Protein AF-D1AY83-F1 (afdb_monomer_lite)

Organism: Streptobacillus moniliformis (strain ATCC 14647 / DSM 12112 / NCTC 10651 / 9901) (NCBI:txid519441)

Radius of gyration: 48.29 Å; chains: 1; bounding box: 116×74×149 Å

pLDDT: mean 71.75, std 15.55, range [27.27, 94.88]

Foldseek 3Di:
DKDKDADPDLQKGWIKIWAQDAPACDQAFPSVPVPGDNDDGTWIWIWMKGWPCSVDQWTKIWIWGDDDQKIWIFIWIWGDDPQWIKIKTWIDIDDDDFDFCVVVLLLQLLLFDFDADWFFFAAAAEDPVLPPDDWKDFLCCVVPDFADQFQNYHNLPLLLVVRHRPTLFTQLWDQLLLLLLVLVLVLLCVDPLNVLVNQVLVLLLDPDQRAPVSCLVSLVVVVSNVVSVVPQPSVQVSVLVSVQVVCVLLQQDPPCRDRQANVLVVDDPVCLLVDRPSDPPRGPVPDDVVVVFCLPDDAKGWDWDDPPDPDDDDDDDDDDDDADDDSVVDGMITTHGDGDGPVNSCVHQQVVLCCVQLVVVLVVVVSPDRSVVSVVCVVVVDCNSVVVSVNSVSVSCCSQCVVPRRSCSNSSSDMRTDGGSRVSSSVVSVVSCVVCVPDDRTGFTKDWDTKIWMKTWGDDPFWIWIKIKIAFGKIWTDDPFKTKIKTKIKIWIWIWGHPAFWTKTKIKIWMKIWMWIATPPFRWIWTKIKIWIWMWIWTWTQCCPDPFKTKTWTKTKTKIWMKIATPATDTNNDADKDKYFDADPVRFGAFPVRDGDSNNSGGFVVQLVVVQVVCVVVVPPDDRSSNDGSNNRTDIDIDHRHIGTSWIKMWIKTKIWMWGHPDPFKTKIKIWIWIFIDIPNHTSDIDTDIDIDIGGHDDDPPPPPVDDDDDDWDKDKKKKKWWFWKDWPDTDIKIWMWIWIDTPQKIKIWIDMPPFIKIKIKGWPPDPDDQKGWIWMWMDDGFWTKIWIFIWRDDPPFKIKTKGKMWTPDGPDFCLPRPFLVQVLVLCVVPDVVLSVVVNVLSVPDDDPDDKDKDIWIKMWIWGHDPQKIKIKIKTKTKIKDKDKDKDKDKDKDWDKDWWKKAFQDDDPPDLQTKIKIKMKTKIKIKIKIKIKIKMKIKMKIKIWIWIWGDDLFWKTKIKIKMKMKIKIKIWIKIKIKIKIKIAIWIWIQIDSDLDDDVVSRVVGPVRTQDADPVARLVSQLVVSVVSNGPDSFMFTSDADPPDPDTDGDDSVVCVVVGQVVIDMDIDMDMDTQWITMKMKIKIKIKMKIWGWDAPDPFKIKIWIKIKIKIKMKMKIAWTHHRPDTDGIGIDIKIKMKIKTKIKMWGRPDPFKIKIWMWIFIFIDMPSHTDDTIIMIIIIMMGMD

Structure (mmCIF, N/CA/C/O backbone):
data_AF-D1AY83-F1
#
_entry.id   AF-D1AY83-F1
#
loop_
_atom_site.group_PDB
_atom_site.id
_atom_site.type_symbol
_atom_site.label_atom_id
_atom_site.label_alt_id
_atom_site.label_comp_id
_atom_site.label_asym_id
_atom_site.label_entity_id
_atom_site.label_seq_id
_atom_site.pdbx_PDB_ins_code
_atom_site.Cartn_x
_atom_site.Cartn_y
_atom_site.Cartn_z
_atom_site.occupancy
_atom_site.B_iso_or_equiv
_atom_site.auth_seq_id
_atom_site.auth_comp_id
_atom_site.auth_asym_id
_atom_site.auth_atom_id
_atom_site.pdbx_PDB_model_num
ATOM 1 N N . MET A 1 1 ? -18.205 -21.058 2.426 1.00 45.12 1 MET A N 1
ATOM 2 C CA . MET A 1 1 ? -19.490 -21.456 1.783 1.00 45.12 1 MET A CA 1
ATOM 3 C C . MET A 1 1 ? -20.559 -21.718 2.837 1.00 45.12 1 MET A C 1
ATOM 5 O O . MET A 1 1 ? -20.310 -22.494 3.759 1.00 45.12 1 MET A O 1
ATOM 9 N N . LYS A 1 2 ? -21.736 -21.099 2.680 1.00 56.75 2 LYS A N 1
ATOM 10 C CA . LYS A 1 2 ? -22.888 -21.175 3.591 1.00 56.75 2 LYS A CA 1
ATOM 11 C C . LYS A 1 2 ? -24.118 -21.713 2.851 1.00 56.75 2 LYS A C 1
ATOM 13 O O . LYS A 1 2 ? -24.414 -21.246 1.758 1.00 56.75 2 LYS A O 1
ATOM 18 N N . ILE A 1 3 ? -24.854 -22.630 3.471 1.00 50.00 3 ILE A N 1
ATOM 19 C CA . ILE A 1 3 ? -26.166 -23.122 3.029 1.00 50.00 3 ILE A CA 1
ATOM 20 C C . ILE A 1 3 ? -27.190 -22.679 4.079 1.00 50.00 3 ILE A C 1
ATOM 22 O O . ILE A 1 3 ? -26.921 -22.793 5.272 1.00 50.00 3 ILE A O 1
ATOM 26 N N . SER A 1 4 ? -28.340 -22.142 3.662 1.00 47.19 4 SER A N 1
ATOM 27 C CA . SER A 1 4 ? -29.401 -21.707 4.585 1.00 47.19 4 SER A CA 1
ATOM 28 C C . SER A 1 4 ? -30.718 -22.390 4.235 1.00 47.19 4 SER A C 1
ATOM 30 O O . SER A 1 4 ? -31.156 -22.311 3.092 1.00 47.19 4 SER A O 1
ATOM 32 N N . LEU A 1 5 ? -31.351 -23.016 5.223 1.00 48.69 5 LEU A N 1
ATOM 33 C CA . LEU A 1 5 ? -32.735 -23.471 5.167 1.00 48.69 5 LEU A CA 1
ATOM 34 C C . LEU A 1 5 ? -33.575 -22.478 5.973 1.00 48.69 5 LEU A C 1
ATOM 36 O O . LEU A 1 5 ? -33.238 -22.182 7.119 1.00 48.69 5 LEU A O 1
ATOM 40 N N . ILE A 1 6 ? -34.614 -21.919 5.359 1.00 57.38 6 ILE A N 1
ATOM 41 C CA . ILE A 1 6 ? -35.439 -20.843 5.923 1.00 57.38 6 ILE A CA 1
ATOM 42 C C . ILE A 1 6 ? -36.902 -21.270 5.823 1.00 57.38 6 ILE A C 1
ATOM 44 O O . ILE A 1 6 ? -37.318 -21.798 4.793 1.00 57.38 6 ILE A O 1
ATOM 48 N N . SER A 1 7 ? -37.666 -21.041 6.886 1.00 48.41 7 SER A N 1
ATOM 49 C CA . SER A 1 7 ? -39.116 -21.205 6.908 1.00 48.41 7 SER A CA 1
ATOM 50 C C . SER A 1 7 ? -39.750 -19.918 7.415 1.00 48.41 7 SER A C 1
ATOM 52 O O . SER A 1 7 ? -39.548 -19.547 8.569 1.00 48.41 7 SER A O 1
ATOM 54 N N . ASP A 1 8 ? -40.550 -19.278 6.566 1.00 56.41 8 ASP A N 1
ATOM 55 C CA . ASP A 1 8 ? -41.395 -18.132 6.926 1.00 56.41 8 ASP A CA 1
ATOM 56 C C . ASP A 1 8 ? -42.828 -18.581 7.298 1.00 56.41 8 ASP A C 1
ATOM 58 O O . ASP A 1 8 ? -43.762 -17.780 7.352 1.00 56.41 8 ASP A O 1
ATOM 62 N N . ASN A 1 9 ? -43.032 -19.882 7.548 1.00 64.44 9 ASN A N 1
ATOM 63 C CA . ASN A 1 9 ? -44.326 -20.429 7.946 1.00 64.44 9 ASN A CA 1
ATOM 64 C C . ASN A 1 9 ? -44.739 -19.890 9.327 1.00 64.44 9 ASN A C 1
ATOM 66 O O . ASN A 1 9 ? -43.964 -19.943 10.281 1.00 64.44 9 ASN A O 1
ATOM 70 N N . LYS A 1 10 ? -45.987 -19.424 9.460 1.00 64.12 10 LYS A N 1
ATOM 71 C CA . LYS A 1 10 ? -46.492 -18.838 10.711 1.00 64.12 10 LYS A CA 1
ATOM 72 C C . LYS A 1 10 ? -46.434 -19.779 11.926 1.00 64.12 10 LYS A C 1
ATOM 74 O O . LYS A 1 10 ? -46.308 -19.289 13.042 1.00 64.12 10 LYS A O 1
ATOM 79 N N . TYR A 1 11 ? -46.483 -21.099 11.722 1.00 58.16 11 TYR A N 1
ATOM 80 C CA . TYR A 1 11 ? -46.396 -22.098 12.794 1.00 58.16 11 TYR A CA 1
ATOM 81 C C . TYR A 1 11 ? -44.959 -22.518 13.137 1.00 58.16 11 TYR A C 1
ATOM 83 O O . TYR A 1 11 ? -44.679 -22.892 14.275 1.00 58.16 11 TYR A O 1
ATOM 91 N N . ILE A 1 12 ? -44.045 -22.472 12.162 1.00 63.16 12 ILE A N 1
ATOM 92 C CA . ILE A 1 12 ? -42.625 -22.818 12.321 1.00 63.16 12 ILE A CA 1
ATOM 93 C C . ILE A 1 12 ? -41.811 -21.766 11.569 1.00 63.16 12 ILE A C 1
ATOM 95 O O . ILE A 1 12 ? -41.582 -21.889 10.363 1.00 63.16 12 ILE A O 1
ATOM 99 N N . ASN A 1 13 ? -41.389 -20.728 12.286 1.00 60.72 13 ASN A N 1
ATOM 100 C CA . ASN A 1 13 ? -40.663 -19.595 11.721 1.00 60.72 13 ASN A CA 1
ATOM 101 C C . ASN A 1 13 ? -39.194 -19.653 12.149 1.00 60.72 13 ASN A C 1
ATOM 103 O O . ASN A 1 13 ? -38.897 -19.751 13.341 1.00 60.72 13 ASN A O 1
ATOM 107 N N . GLY A 1 14 ? -38.267 -19.592 11.195 1.00 63.56 14 GLY A N 1
ATOM 108 C CA . GLY A 1 14 ? -36.849 -19.501 11.513 1.00 63.56 14 GLY A CA 1
ATOM 109 C C . GLY A 1 14 ? -35.910 -19.925 10.397 1.00 63.56 14 GLY A C 1
ATOM 110 O O . GLY A 1 14 ? -36.281 -20.064 9.233 1.00 63.56 14 GLY A O 1
ATOM 111 N N . ARG A 1 15 ? -34.646 -20.125 10.774 1.00 72.06 15 ARG A N 1
ATOM 112 C CA . ARG A 1 15 ? -33.569 -20.510 9.862 1.00 72.06 15 ARG A CA 1
ATOM 113 C C . ARG A 1 15 ? -32.534 -21.419 10.506 1.00 72.06 15 ARG A C 1
ATOM 115 O O . ARG A 1 15 ? -32.127 -21.215 11.649 1.00 72.06 15 ARG A O 1
ATOM 122 N N . VAL A 1 16 ? -32.037 -22.350 9.702 1.00 62.84 16 VAL A N 1
ATOM 123 C CA . VAL A 1 16 ? -30.868 -23.188 9.976 1.00 62.84 16 VAL A CA 1
ATOM 124 C C . VAL A 1 16 ? -29.797 -22.833 8.948 1.00 62.84 16 VAL A C 1
ATOM 126 O O . VAL A 1 16 ? -30.066 -22.795 7.750 1.00 62.84 16 VAL A O 1
ATOM 129 N N . ASN A 1 17 ? -28.582 -22.540 9.401 1.00 65.75 17 ASN A N 1
ATOM 130 C CA . ASN A 1 17 ? -27.445 -22.186 8.560 1.00 65.75 17 ASN A CA 1
ATOM 131 C C . ASN A 1 17 ? -26.347 -23.233 8.758 1.00 65.75 17 ASN A C 1
ATOM 133 O O . ASN A 1 17 ? -25.877 -23.426 9.876 1.00 65.75 17 ASN A O 1
ATOM 137 N N . TYR A 1 18 ? -25.915 -23.873 7.677 1.00 58.66 18 TYR A N 1
ATOM 138 C CA . TYR A 1 18 ? -24.811 -24.827 7.672 1.00 58.66 18 TYR A CA 1
ATOM 139 C C . TYR A 1 18 ? -23.602 -24.237 6.940 1.00 58.66 18 TYR A C 1
ATOM 141 O O . TYR A 1 18 ? -23.723 -23.718 5.827 1.00 58.66 18 TYR A O 1
ATOM 149 N N . TYR A 1 19 ? -22.429 -24.316 7.563 1.00 62.06 19 TYR A N 1
ATOM 150 C CA . TYR A 1 19 ? -21.192 -23.710 7.075 1.00 62.06 19 TYR A CA 1
ATOM 151 C C . TYR A 1 19 ? -20.177 -24.799 6.716 1.00 62.06 19 TYR A C 1
ATOM 153 O O . TYR A 1 19 ? -19.616 -25.462 7.587 1.00 62.06 19 TYR A O 1
ATOM 161 N N . VAL A 1 20 ? -19.939 -24.991 5.415 1.00 53.84 20 VAL A N 1
ATOM 162 C CA . VAL A 1 20 ? -19.135 -26.112 4.883 1.00 53.84 20 VAL A CA 1
ATOM 163 C C . VAL A 1 20 ? -17.629 -25.859 5.015 1.00 53.84 20 VAL A C 1
ATOM 165 O O . VAL A 1 20 ? -16.863 -26.784 5.275 1.00 53.84 20 VAL A O 1
ATOM 168 N N . LYS A 1 21 ? -17.219 -24.597 4.860 1.00 55.00 21 LYS A N 1
ATOM 169 C CA . LYS A 1 21 ? -15.851 -24.091 5.039 1.00 55.00 21 LYS A CA 1
ATOM 170 C C . LYS A 1 21 ? -15.951 -22.604 5.385 1.00 55.00 21 LYS A C 1
ATOM 172 O O . LYS A 1 21 ? -16.639 -21.881 4.652 1.00 55.00 21 LYS A O 1
ATOM 177 N N . GLY A 1 22 ? -15.321 -22.190 6.481 1.00 47.59 22 GLY A N 1
ATOM 178 C CA . GLY A 1 22 ? -15.079 -20.789 6.846 1.00 47.59 22 GLY A CA 1
ATOM 179 C C . GLY A 1 22 ? -13.594 -20.456 6.691 1.00 47.59 22 GLY A C 1
ATOM 180 O O . GLY A 1 22 ? -12.768 -21.372 6.663 1.00 47.59 22 GLY A O 1
ATOM 181 N N . GLU A 1 23 ? -13.258 -19.173 6.572 1.00 45.84 23 GLU A N 1
ATOM 182 C CA . GLU A 1 23 ? -11.867 -18.708 6.574 1.00 45.84 23 GLU A CA 1
ATOM 183 C C . GLU A 1 23 ? -11.527 -17.979 7.879 1.00 45.84 23 GLU A C 1
ATOM 185 O O . GLU A 1 23 ? -12.336 -17.237 8.433 1.00 45.84 23 GLU A O 1
ATOM 190 N N . SER A 1 24 ? -10.304 -18.237 8.350 1.00 43.19 24 SER A N 1
ATOM 191 C CA . SER A 1 24 ? -9.776 -17.953 9.689 1.00 43.19 24 SER A CA 1
ATOM 192 C C . SER A 1 24 ? -10.529 -18.591 10.869 1.00 43.19 24 SER A C 1
ATOM 194 O O . SER A 1 24 ? -11.754 -18.560 10.980 1.00 43.19 24 SER A O 1
ATOM 196 N N . SER A 1 25 ? -9.765 -19.142 11.816 1.00 49.50 25 SER A N 1
ATOM 197 C CA . SER A 1 25 ? -10.285 -19.601 13.109 1.00 49.50 25 SER A CA 1
ATOM 198 C C . SER A 1 25 ? -10.607 -18.450 14.066 1.00 49.50 25 SER A C 1
ATOM 200 O O . SER A 1 25 ? -11.383 -18.643 14.996 1.00 49.50 25 SER A O 1
ATOM 202 N N . GLU A 1 26 ? -10.028 -17.266 13.845 1.00 53.28 26 GLU A N 1
ATOM 203 C CA . GLU A 1 26 ? -10.190 -16.073 14.681 1.00 53.28 26 GLU A CA 1
ATOM 204 C C . GLU A 1 26 ? -10.216 -14.805 13.812 1.00 53.28 26 GLU A C 1
ATOM 206 O O . GLU A 1 26 ? -9.474 -14.693 12.836 1.00 53.28 26 GLU A O 1
ATOM 211 N N . LYS A 1 27 ? -11.052 -13.829 14.176 1.00 57.56 27 LYS A N 1
ATOM 212 C CA . LYS A 1 27 ? -11.080 -12.494 13.559 1.00 57.56 27 LYS A CA 1
ATOM 213 C C . LYS A 1 27 ? -10.771 -11.451 14.620 1.00 57.56 27 LYS A C 1
ATOM 215 O O . LYS A 1 27 ? -11.487 -11.353 15.616 1.00 57.56 27 LYS A O 1
ATOM 220 N N . ILE A 1 28 ? -9.703 -10.689 14.406 1.00 58.38 28 ILE A N 1
ATOM 221 C CA . ILE A 1 28 ? -9.176 -9.732 15.378 1.00 58.38 28 ILE A CA 1
ATOM 222 C C . ILE A 1 28 ? -9.365 -8.314 14.840 1.00 58.38 28 ILE A C 1
ATOM 224 O O . ILE A 1 28 ? -9.289 -8.068 13.640 1.00 58.38 28 ILE A O 1
ATOM 228 N N . ASP A 1 29 ? -9.673 -7.392 15.747 1.00 66.00 29 ASP A N 1
ATOM 229 C CA . ASP A 1 29 ? -9.790 -5.954 15.507 1.00 66.00 29 ASP A CA 1
ATOM 230 C C . ASP A 1 29 ? -10.542 -5.588 14.219 1.00 66.00 29 ASP A C 1
ATOM 232 O O . ASP A 1 29 ? -11.761 -5.761 14.175 1.00 66.00 29 ASP A O 1
ATOM 236 N N . ILE A 1 30 ? -9.868 -5.106 13.175 1.00 61.66 30 ILE A N 1
ATOM 237 C CA . ILE A 1 30 ? -10.551 -4.600 11.976 1.00 61.66 30 ILE A CA 1
ATOM 238 C C . ILE A 1 30 ? -11.197 -5.714 11.135 1.00 61.66 30 ILE A C 1
ATOM 240 O O . ILE A 1 30 ? -12.144 -5.464 10.388 1.00 61.66 30 ILE A O 1
ATOM 244 N N . ASP A 1 31 ? -10.757 -6.964 11.312 1.00 57.66 31 ASP A N 1
ATOM 245 C CA . ASP A 1 31 ? -11.360 -8.129 10.666 1.00 57.66 31 ASP A CA 1
ATOM 246 C C . ASP A 1 31 ? -12.723 -8.500 11.261 1.00 57.66 31 ASP A C 1
ATOM 248 O O . ASP A 1 31 ? -13.507 -9.172 10.592 1.00 57.66 31 ASP A O 1
ATOM 252 N N . LYS A 1 32 ? -13.060 -8.013 12.468 1.00 63.00 32 LYS A N 1
ATOM 253 C CA . LYS A 1 32 ? -14.370 -8.228 13.115 1.00 63.00 32 LYS A CA 1
ATOM 254 C C . LYS A 1 32 ? -15.544 -7.601 12.340 1.00 63.00 32 LYS A C 1
ATOM 256 O O . LYS A 1 32 ? -16.692 -7.939 12.617 1.00 63.00 32 LYS A O 1
ATOM 261 N N . ILE A 1 33 ? -15.282 -6.697 11.387 1.00 58.44 33 ILE A N 1
ATOM 262 C CA . ILE A 1 33 ? -16.316 -6.089 10.523 1.00 58.44 33 ILE A CA 1
ATOM 263 C C . ILE A 1 33 ? -16.771 -7.028 9.414 1.00 58.44 33 ILE A C 1
ATOM 265 O O . ILE A 1 33 ? -17.926 -6.966 8.987 1.00 58.44 33 ILE A O 1
ATOM 269 N N . ASP A 1 34 ? -15.877 -7.895 8.946 1.00 57.69 34 ASP A N 1
ATOM 270 C CA . ASP A 1 34 ? -16.218 -8.862 7.921 1.00 57.69 34 ASP A CA 1
ATOM 271 C C . ASP A 1 34 ? -17.215 -9.881 8.483 1.00 57.69 34 ASP A C 1
ATOM 273 O O . ASP A 1 34 ? -16.898 -10.669 9.377 1.00 57.69 34 ASP A O 1
ATOM 277 N N . THR A 1 35 ? -18.429 -9.826 7.929 1.00 52.66 35 THR A N 1
ATOM 278 C CA . THR A 1 35 ? -19.627 -10.526 8.402 1.00 52.66 35 THR A CA 1
ATOM 279 C C . THR A 1 35 ? -19.570 -12.042 8.221 1.00 52.66 35 THR A C 1
ATOM 281 O O . THR A 1 35 ? -20.408 -12.752 8.787 1.00 52.66 35 THR A O 1
ATOM 284 N N . GLU A 1 36 ? -18.582 -12.568 7.490 1.00 53.06 36 GLU A N 1
ATOM 285 C CA . GLU A 1 36 ? -18.297 -14.000 7.498 1.00 53.06 36 GLU A CA 1
ATOM 286 C C . GLU A 1 36 ? -17.838 -14.439 8.898 1.00 53.06 36 GLU A C 1
ATOM 288 O O . GLU A 1 36 ? -16.865 -13.927 9.445 1.00 53.06 36 GLU A O 1
ATOM 293 N N . LYS A 1 37 ? -18.538 -15.382 9.532 1.00 53.56 37 LYS A N 1
ATOM 294 C CA . LYS A 1 37 ? -18.183 -15.798 10.897 1.00 53.56 37 LYS A CA 1
ATOM 295 C C . LYS A 1 37 ? -16.865 -16.599 10.909 1.00 53.56 37 LYS A C 1
ATOM 297 O O . LYS A 1 37 ? -16.724 -17.487 10.065 1.00 53.56 37 LYS A O 1
ATOM 302 N N . PRO A 1 38 ? -15.966 -16.384 11.892 1.00 54.41 38 PRO A N 1
ATOM 303 C CA . PRO A 1 38 ? -14.859 -17.302 12.142 1.00 54.41 38 PRO A CA 1
ATOM 304 C C . PRO A 1 38 ? -15.457 -18.612 12.663 1.00 54.41 38 PRO A C 1
ATOM 306 O O . PRO A 1 38 ? -16.019 -18.660 13.756 1.00 54.41 38 PRO A O 1
ATOM 309 N N . LEU A 1 39 ? -15.424 -19.657 11.839 1.00 53.94 39 LEU A N 1
ATOM 310 C CA . LEU A 1 39 ? -16.055 -20.943 12.126 1.00 53.94 39 LEU A CA 1
ATOM 311 C C . LEU A 1 39 ? -15.103 -22.072 11.756 1.00 53.94 39 LEU A C 1
ATOM 313 O O . LEU A 1 39 ? -14.532 -22.093 10.663 1.00 53.94 39 LEU A O 1
ATOM 317 N N . LYS A 1 40 ? -14.990 -23.060 12.648 1.00 54.41 40 LYS A N 1
ATOM 318 C CA . LYS A 1 40 ? -14.342 -24.337 12.330 1.00 54.41 40 LYS A CA 1
ATOM 319 C C . LYS A 1 40 ? -15.090 -25.012 11.169 1.00 54.41 40 LYS A C 1
ATOM 321 O O . LYS A 1 40 ? -16.272 -24.761 10.937 1.00 54.41 40 LYS A O 1
ATOM 326 N N . ASN A 1 41 ? -14.408 -25.878 10.419 1.00 52.62 41 ASN A N 1
ATOM 327 C CA . ASN A 1 41 ? -15.045 -26.607 9.318 1.00 52.62 41 ASN A CA 1
ATOM 328 C C . ASN A 1 41 ? -16.259 -27.408 9.833 1.00 52.62 41 ASN A C 1
ATOM 330 O O . ASN A 1 41 ? -16.098 -28.222 10.740 1.00 52.62 41 ASN A O 1
ATOM 334 N N . LYS A 1 42 ? -17.432 -27.223 9.201 1.00 55.03 42 LYS A N 1
ATOM 335 C CA . LYS A 1 42 ? -18.725 -27.869 9.520 1.00 55.03 42 LYS A CA 1
ATOM 336 C C . LYS A 1 42 ? -19.374 -27.408 10.841 1.00 55.03 42 LYS A C 1
ATOM 338 O O . LYS A 1 42 ? -19.503 -28.191 11.778 1.00 55.03 42 LYS A O 1
ATOM 343 N N . VAL A 1 43 ? -19.867 -26.166 10.883 1.00 65.19 43 VAL A N 1
ATOM 344 C CA . VAL A 1 43 ? -20.735 -25.657 11.975 1.00 65.19 43 VAL A CA 1
ATOM 345 C C . VAL A 1 43 ? -22.186 -25.511 11.500 1.00 65.19 43 VAL A C 1
ATOM 347 O O . VAL A 1 43 ? -22.436 -25.187 10.336 1.00 65.19 43 VAL A O 1
ATOM 350 N N . ILE A 1 44 ? -23.140 -25.749 12.406 1.00 62.12 44 ILE A N 1
ATOM 351 C CA . ILE A 1 44 ? -24.573 -25.490 12.222 1.00 62.12 44 ILE A CA 1
ATOM 352 C C . ILE A 1 44 ? -25.000 -24.417 13.233 1.00 62.12 44 ILE A C 1
ATOM 354 O O . ILE A 1 44 ? -24.878 -24.632 14.437 1.00 62.12 44 ILE A O 1
ATOM 358 N N . ASP A 1 45 ? -25.544 -23.305 12.740 1.00 73.50 45 ASP A N 1
ATOM 359 C CA . ASP A 1 45 ? -26.283 -22.325 13.544 1.00 73.50 45 ASP A CA 1
ATOM 360 C C . ASP A 1 45 ? -27.783 -22.513 13.296 1.00 73.50 45 ASP A C 1
ATOM 362 O O . ASP A 1 45 ? -28.206 -22.611 12.141 1.00 73.50 45 ASP A O 1
ATOM 366 N N . TYR A 1 46 ? -28.617 -22.466 14.330 1.00 68.38 46 TYR A N 1
ATOM 367 C CA . TYR A 1 46 ? -30.073 -22.492 14.172 1.00 68.38 46 TYR A CA 1
ATOM 368 C C . TYR A 1 46 ? -30.765 -21.477 15.077 1.00 68.38 46 TYR A C 1
ATOM 370 O O . TYR A 1 46 ? -30.342 -21.198 16.194 1.00 68.38 46 TYR A O 1
ATOM 378 N N . ASN A 1 47 ? -31.833 -20.887 14.558 1.00 78.56 47 ASN A N 1
ATOM 379 C CA . ASN A 1 47 ? -32.714 -19.986 15.285 1.00 78.56 47 ASN A CA 1
ATOM 380 C C . ASN A 1 47 ? -34.110 -20.174 14.699 1.00 78.56 47 ASN A C 1
ATOM 382 O O . ASN A 1 47 ? -34.363 -19.723 13.578 1.00 78.56 47 ASN A O 1
ATOM 386 N N . PHE A 1 48 ? -34.970 -20.888 15.420 1.00 74.69 48 PHE A N 1
ATOM 387 C CA . PHE A 1 48 ? -36.355 -21.096 15.024 1.00 74.69 48 PHE A CA 1
ATOM 388 C C . PHE A 1 48 ? -37.293 -21.141 16.227 1.00 74.69 48 PHE A C 1
ATOM 390 O O . PHE A 1 48 ? -36.904 -21.497 17.339 1.00 74.69 48 PHE A O 1
ATOM 397 N N . SER A 1 49 ? -38.538 -20.759 15.973 1.00 72.19 49 SER A N 1
ATOM 398 C CA . SER A 1 49 ? -39.634 -20.741 16.930 1.00 72.19 49 SER A CA 1
ATOM 399 C C . SER A 1 49 ? -40.768 -21.610 16.402 1.00 72.19 49 SER A C 1
ATOM 401 O O . SER A 1 49 ? -41.138 -21.517 15.227 1.00 72.19 49 SER A O 1
ATOM 403 N N . VAL A 1 50 ? -41.319 -22.453 17.271 1.00 73.94 50 VAL A N 1
ATOM 404 C CA . VAL A 1 50 ? -42.543 -23.212 17.004 1.00 73.94 50 VAL A CA 1
ATOM 405 C C . VAL A 1 50 ? -43.684 -22.519 17.738 1.00 73.94 50 VAL A C 1
ATOM 407 O O . VAL A 1 50 ? -43.690 -22.469 18.969 1.00 73.94 50 VAL A O 1
ATOM 410 N N . ASN A 1 51 ? -44.643 -21.974 16.990 1.00 73.94 51 ASN A N 1
ATOM 411 C CA . ASN A 1 51 ? -45.814 -21.287 17.524 1.00 73.94 51 ASN A CA 1
ATOM 412 C C . ASN A 1 51 ? -47.100 -22.002 17.067 1.00 73.94 51 ASN A C 1
ATOM 414 O O . ASN A 1 51 ? -47.504 -21.843 15.918 1.00 73.94 51 ASN A O 1
ATOM 418 N N . PRO A 1 52 ? -47.770 -22.785 17.931 1.00 62.50 52 PRO A N 1
ATOM 419 C CA . PRO A 1 52 ? -48.985 -23.507 17.556 1.00 62.50 52 PRO A CA 1
ATOM 420 C C . PRO A 1 52 ? -50.212 -22.603 17.339 1.00 62.50 52 PRO A C 1
ATOM 422 O O . PRO A 1 52 ? -51.158 -23.037 16.687 1.00 62.50 52 PRO A O 1
ATOM 425 N N . ILE A 1 53 ? -50.224 -21.364 17.857 1.00 72.06 53 ILE A N 1
ATOM 426 C CA . ILE A 1 53 ? -51.383 -20.451 17.778 1.00 72.06 53 ILE A CA 1
ATOM 427 C C . ILE A 1 53 ? -50.936 -19.044 17.321 1.00 72.06 53 ILE A C 1
ATOM 429 O O . ILE A 1 53 ? -51.098 -18.066 18.055 1.00 72.06 53 ILE A O 1
ATOM 433 N N . PRO A 1 54 ? -50.363 -18.904 16.110 1.00 67.75 54 PRO A N 1
ATOM 434 C CA . PRO A 1 54 ? -49.721 -17.663 15.672 1.00 67.75 54 PRO A CA 1
ATOM 435 C C . PRO A 1 54 ? -50.706 -16.533 15.351 1.00 67.75 54 PRO A C 1
ATOM 437 O O . PRO A 1 54 ? -50.308 -15.374 15.300 1.00 67.75 54 PRO A O 1
ATOM 440 N N . ASP A 1 55 ? -51.987 -16.856 15.155 1.00 74.94 55 ASP A N 1
ATOM 441 C CA . ASP A 1 55 ? -53.043 -15.884 14.851 1.00 74.94 55 ASP A CA 1
ATOM 442 C C . ASP A 1 55 ? -53.636 -15.223 16.120 1.00 74.94 55 ASP A C 1
ATOM 444 O O . ASP A 1 55 ? -54.469 -14.321 16.025 1.00 74.94 55 ASP A O 1
ATOM 448 N N . SER A 1 56 ? -53.224 -15.658 17.320 1.00 78.00 56 SER A N 1
ATOM 449 C CA . SER A 1 56 ? -53.669 -15.076 18.594 1.00 78.00 56 SER A CA 1
ATOM 450 C C . SER A 1 56 ? -52.805 -13.885 19.013 1.00 78.00 56 SER A C 1
ATOM 452 O O . SER A 1 56 ? -51.577 -13.941 18.958 1.00 78.00 56 SER A O 1
ATOM 454 N N . LYS A 1 57 ? -53.443 -12.836 19.557 1.00 83.19 57 LYS A N 1
ATOM 455 C CA . LYS A 1 57 ? -52.743 -11.669 20.133 1.00 83.19 57 LYS A CA 1
ATOM 456 C C . LYS A 1 57 ? -51.796 -12.035 21.275 1.00 83.19 57 LYS A C 1
ATOM 458 O O . LYS A 1 57 ? -50.834 -11.312 21.505 1.00 83.19 57 LYS A O 1
ATOM 463 N N . VAL A 1 58 ? -52.079 -13.122 21.994 1.00 82.19 58 VAL A N 1
ATOM 464 C CA . VAL A 1 58 ? -51.180 -13.741 22.976 1.00 82.19 58 VAL A CA 1
ATOM 465 C C . VAL A 1 58 ? -50.985 -15.194 22.568 1.00 82.19 58 VAL A C 1
ATOM 467 O O . VAL A 1 58 ? -51.955 -15.949 22.490 1.00 82.19 58 VAL A O 1
ATOM 470 N N . SER A 1 59 ? -49.745 -15.591 22.316 1.00 76.81 59 SER A N 1
ATOM 471 C CA . SER A 1 59 ? -49.378 -16.960 21.959 1.00 76.81 59 SER A CA 1
ATOM 472 C C . SER A 1 59 ? -48.209 -17.445 22.812 1.00 76.81 59 SER A C 1
ATOM 474 O O . SER A 1 59 ? -47.371 -16.665 23.264 1.00 76.81 59 SER A O 1
ATOM 476 N N . ILE A 1 60 ? -48.170 -18.751 23.065 1.00 76.12 60 ILE A N 1
ATOM 477 C CA . ILE A 1 60 ? -47.033 -19.412 23.705 1.00 76.12 60 ILE A CA 1
ATOM 478 C C . ILE A 1 60 ? -46.293 -20.148 22.600 1.00 76.12 60 ILE A C 1
ATOM 480 O O . ILE A 1 60 ? -46.888 -20.938 21.873 1.00 76.12 60 ILE A O 1
ATOM 484 N N . SER A 1 61 ? -45.002 -19.878 22.485 1.00 78.06 61 SER A N 1
ATOM 485 C CA . SER A 1 61 ? -44.112 -20.500 21.509 1.00 78.06 61 SER A CA 1
ATOM 486 C C . SER A 1 61 ? -42.951 -21.186 22.216 1.00 78.06 61 SER A C 1
ATOM 488 O O . SER A 1 61 ? -42.641 -20.869 23.367 1.00 78.06 61 SER A O 1
ATOM 490 N N . PHE A 1 62 ? -42.302 -22.119 21.531 1.00 75.69 62 PHE A N 1
ATOM 491 C CA . PHE A 1 62 ? -41.060 -22.721 21.993 1.00 75.69 62 PHE A CA 1
ATOM 492 C C . PHE A 1 62 ? -39.926 -22.275 21.075 1.00 75.69 62 PHE A C 1
ATOM 494 O O . PHE A 1 62 ? -39.953 -22.545 19.872 1.00 75.69 62 PHE A O 1
ATOM 501 N N . ASP A 1 63 ? -38.954 -21.569 21.646 1.00 78.88 63 ASP A N 1
ATOM 502 C CA . ASP A 1 63 ? -37.825 -21.009 20.912 1.00 78.88 63 ASP A CA 1
ATOM 503 C C . ASP A 1 63 ? -36.578 -21.882 21.079 1.00 78.88 63 ASP A C 1
ATOM 505 O O . ASP A 1 63 ? -36.260 -22.336 22.181 1.00 78.88 63 ASP A O 1
ATOM 509 N N . LEU A 1 64 ? -35.848 -22.071 19.978 1.00 71.62 64 LEU A N 1
ATOM 510 C CA . LEU A 1 64 ? -34.641 -22.886 19.884 1.00 71.62 64 LEU A CA 1
ATOM 511 C C . LEU A 1 64 ? -33.526 -22.072 19.214 1.00 71.62 64 LEU A C 1
ATOM 513 O O . LEU A 1 64 ? -33.607 -21.740 18.028 1.00 71.62 64 LEU A O 1
ATOM 517 N N . TYR A 1 65 ? -32.472 -21.768 19.974 1.00 76.94 65 TYR A N 1
ATOM 518 C CA . TYR A 1 65 ? -31.304 -21.009 19.527 1.00 76.94 65 TYR A CA 1
ATOM 519 C C . TYR A 1 65 ? -30.029 -21.844 19.707 1.00 76.94 65 TYR A C 1
ATOM 521 O O . TYR A 1 65 ? -29.734 -22.314 20.802 1.00 76.94 65 TYR A O 1
ATOM 529 N N . GLY A 1 66 ? -29.234 -21.989 18.650 1.00 68.06 66 GLY A N 1
ATOM 530 C CA . GLY A 1 66 ? -27.961 -22.704 18.681 1.00 68.06 66 GLY A CA 1
ATOM 531 C C . GLY A 1 66 ? -26.882 -22.000 17.868 1.00 68.06 66 GLY A C 1
ATOM 532 O O . GLY A 1 66 ? -27.127 -21.583 16.733 1.00 68.06 66 GLY A O 1
ATOM 533 N N . GLN A 1 67 ? -25.688 -21.875 18.448 1.00 66.19 67 GLN A N 1
ATOM 534 C CA . GLN A 1 67 ? -24.496 -21.330 17.795 1.00 66.19 67 GLN A CA 1
ATOM 535 C C . GLN A 1 67 ? -23.237 -21.979 18.387 1.00 66.19 67 GLN A C 1
ATOM 537 O O . GLN A 1 67 ? -23.037 -21.931 19.597 1.00 66.19 67 GLN A O 1
ATOM 542 N N . ASP A 1 68 ? -22.401 -22.564 17.522 1.00 57.94 68 ASP A N 1
ATOM 543 C CA . ASP A 1 68 ? -21.128 -23.243 17.841 1.00 57.94 68 ASP A CA 1
ATOM 544 C C . ASP A 1 68 ? -21.117 -23.992 19.194 1.00 57.94 68 ASP A C 1
ATOM 546 O O . ASP A 1 68 ? -20.567 -23.536 20.197 1.00 57.94 68 ASP A O 1
ATOM 550 N N . LYS A 1 69 ? -21.791 -25.151 19.216 1.00 55.62 69 LYS A N 1
ATOM 551 C CA . LYS A 1 69 ? -22.008 -26.048 20.373 1.00 55.62 69 LYS A CA 1
ATOM 552 C C . LYS A 1 69 ? -22.831 -25.495 21.545 1.00 55.62 69 LYS A C 1
ATOM 554 O O . LYS A 1 69 ? -23.272 -26.300 22.360 1.00 55.62 69 LYS A O 1
ATOM 559 N N . ASN A 1 70 ? -23.091 -24.191 21.629 1.00 60.66 70 ASN A N 1
ATOM 560 C CA . ASN A 1 70 ? -24.005 -23.633 22.627 1.00 60.66 70 ASN A CA 1
ATOM 561 C C . ASN A 1 70 ? -25.462 -23.754 22.163 1.00 60.66 70 ASN A C 1
ATOM 563 O O . ASN A 1 70 ? -25.763 -23.535 20.988 1.00 60.66 70 ASN A O 1
ATOM 567 N N . PHE A 1 71 ? -26.355 -24.087 23.098 1.00 69.06 71 PHE A N 1
ATOM 568 C CA . PHE A 1 71 ? -27.776 -24.331 22.851 1.00 69.06 71 PHE A CA 1
ATOM 569 C C . PHE A 1 71 ? -28.625 -23.721 23.974 1.00 69.06 71 PHE A C 1
ATOM 571 O O . PHE A 1 71 ? -28.581 -24.191 25.112 1.00 69.06 71 PHE A O 1
ATOM 578 N N . ASP A 1 72 ? -29.391 -22.682 23.633 1.00 75.12 72 ASP A N 1
ATOM 579 C CA . ASP A 1 72 ? -30.444 -22.100 24.467 1.00 75.12 72 ASP A CA 1
ATOM 580 C C . ASP A 1 72 ? -31.809 -22.568 23.938 1.00 75.12 72 ASP A C 1
ATOM 582 O O . ASP A 1 72 ? -32.102 -22.443 22.744 1.00 75.12 72 ASP A O 1
ATOM 586 N N . TYR A 1 73 ? -32.682 -23.038 24.822 1.00 77.56 73 TYR A N 1
ATOM 587 C CA . TYR A 1 73 ? -34.055 -23.406 24.478 1.00 77.56 73 TYR A CA 1
ATOM 588 C C . TYR A 1 73 ? -35.032 -22.990 25.571 1.00 77.56 73 TYR A C 1
ATOM 590 O O . TYR A 1 73 ? -34.671 -22.919 26.747 1.00 77.56 73 TYR A O 1
ATOM 598 N N . GLY A 1 74 ? -36.292 -22.754 25.211 1.00 76.69 74 GLY A N 1
ATOM 599 C CA . GLY A 1 74 ? -37.335 -22.611 26.219 1.00 76.69 74 GLY A CA 1
ATOM 600 C C . GLY A 1 74 ? -38.631 -21.955 25.753 1.00 76.69 74 GLY A C 1
ATOM 601 O O . GLY A 1 74 ? -38.753 -21.515 24.604 1.00 76.69 74 GLY A O 1
ATOM 602 N N . PRO A 1 75 ? -39.625 -21.897 26.655 1.00 77.75 75 PRO A N 1
ATOM 603 C CA . PRO A 1 75 ? -40.901 -21.265 26.382 1.00 77.75 75 PRO A CA 1
ATOM 604 C C . PRO A 1 75 ? -40.740 -19.747 26.265 1.00 77.75 75 PRO A C 1
ATOM 606 O O . PRO A 1 75 ? -40.072 -19.100 27.077 1.00 77.75 75 PRO A O 1
ATOM 609 N N . THR A 1 76 ? -41.409 -19.185 25.264 1.00 81.94 76 THR A N 1
ATOM 610 C CA . THR A 1 76 ? -41.519 -17.747 25.033 1.00 81.94 76 THR A CA 1
ATOM 611 C C . THR A 1 76 ? -42.986 -17.360 24.944 1.00 81.94 76 THR A C 1
ATOM 613 O O . THR A 1 76 ? -43.702 -17.803 24.040 1.00 81.94 76 THR A O 1
ATOM 616 N N . ILE A 1 77 ? -43.427 -16.514 25.876 1.00 80.81 77 ILE A N 1
ATOM 617 C CA . ILE A 1 77 ? -44.733 -15.856 25.812 1.00 80.81 77 ILE A CA 1
ATOM 618 C C . ILE A 1 77 ? -44.597 -14.688 24.840 1.00 80.81 77 ILE A C 1
ATOM 620 O O . ILE A 1 77 ? -43.759 -13.813 25.052 1.00 80.81 77 ILE A O 1
ATOM 624 N N . ARG A 1 78 ? -45.415 -14.682 23.787 1.00 84.31 78 ARG A N 1
ATOM 625 C CA . ARG A 1 78 ? -45.437 -13.653 22.746 1.00 84.31 78 ARG A CA 1
ATOM 626 C C . ARG A 1 78 ? -46.762 -12.910 22.780 1.00 84.31 78 ARG A C 1
ATOM 628 O O . ARG A 1 78 ? -47.822 -13.523 22.666 1.00 84.31 78 ARG A O 1
ATOM 635 N N . TYR A 1 79 ? -46.708 -11.591 22.880 1.00 83.44 79 TYR A N 1
ATOM 636 C CA . TYR A 1 79 ? -47.828 -10.701 22.604 1.00 83.44 79 TYR A CA 1
ATOM 637 C C . TYR A 1 79 ? -47.548 -9.925 21.319 1.00 83.44 79 TYR A C 1
ATOM 639 O O . TYR A 1 79 ? -46.497 -9.299 21.191 1.00 83.44 79 TYR A O 1
ATOM 647 N N . ALA A 1 80 ? -48.495 -9.946 20.384 1.00 80.69 80 ALA A N 1
ATOM 648 C CA . ALA A 1 80 ? -48.421 -9.215 19.126 1.00 80.69 80 ALA A CA 1
ATOM 649 C C . ALA A 1 80 ? -49.783 -8.591 18.800 1.00 80.69 80 ALA A C 1
ATOM 651 O O . ALA A 1 80 ? -50.809 -9.270 18.776 1.00 80.69 80 ALA A O 1
ATOM 652 N N . ASN A 1 81 ? -49.812 -7.283 18.544 1.00 80.88 81 ASN A N 1
ATOM 653 C CA . ASN A 1 81 ? -51.034 -6.585 18.147 1.00 80.88 81 ASN A CA 1
ATOM 654 C C . ASN A 1 81 ? -50.685 -5.432 17.197 1.00 80.88 81 ASN A C 1
ATOM 656 O O . ASN A 1 81 ? -50.084 -4.430 17.596 1.00 80.88 81 ASN A O 1
ATOM 660 N N . GLY A 1 82 ? -51.029 -5.594 15.917 1.00 81.56 82 GLY A N 1
ATOM 661 C CA . GLY A 1 82 ? -50.557 -4.712 14.851 1.00 81.56 82 GLY A CA 1
ATOM 662 C C . GLY A 1 82 ? -49.028 -4.728 14.750 1.00 81.56 82 GLY A C 1
ATOM 663 O O . GLY A 1 82 ? -48.426 -5.777 14.561 1.00 81.56 82 GLY A O 1
ATOM 664 N N . ASN A 1 83 ? -48.410 -3.556 14.902 1.00 83.69 83 ASN A N 1
ATOM 665 C CA . ASN A 1 83 ? -46.957 -3.360 14.802 1.00 83.69 83 ASN A CA 1
ATOM 666 C C . ASN A 1 83 ? -46.219 -3.458 16.156 1.00 83.69 83 ASN A C 1
ATOM 668 O O . ASN A 1 83 ? -45.007 -3.257 16.197 1.00 83.69 83 ASN A O 1
ATOM 672 N N . ILE A 1 84 ? -46.922 -3.693 17.271 1.00 85.88 84 ILE A N 1
ATOM 673 C CA . ILE A 1 84 ? -46.326 -3.787 18.615 1.00 85.88 84 ILE A CA 1
ATOM 674 C C . ILE A 1 84 ? -46.105 -5.257 18.970 1.00 85.88 84 ILE A C 1
ATOM 676 O O . ILE A 1 84 ? -47.019 -6.068 18.800 1.00 85.88 84 ILE A O 1
ATOM 680 N N . TYR A 1 85 ? -44.924 -5.573 19.506 1.00 86.62 85 TYR A N 1
ATOM 681 C CA . TYR A 1 85 ? -44.566 -6.902 19.994 1.00 86.62 85 TYR A CA 1
ATOM 682 C C . TYR A 1 85 ? -43.950 -6.864 21.402 1.00 86.62 85 TYR A C 1
ATOM 684 O O . TYR A 1 85 ? -43.297 -5.897 21.803 1.00 86.62 85 TYR A O 1
ATOM 692 N N . SER A 1 86 ? -44.156 -7.947 22.145 1.00 85.25 86 SER A N 1
ATOM 693 C CA . SER A 1 86 ? -43.530 -8.231 23.435 1.00 85.25 86 SER A CA 1
ATOM 694 C C . SER A 1 86 ? -43.262 -9.731 23.524 1.00 85.25 86 SER A C 1
ATOM 696 O O . SER A 1 86 ? -44.198 -10.520 23.428 1.00 85.25 86 SER A O 1
ATOM 698 N N . ASP A 1 87 ? -42.002 -10.118 23.705 1.00 85.75 87 ASP A N 1
ATOM 699 C CA . ASP A 1 87 ? -41.584 -11.501 23.916 1.00 85.75 87 ASP A CA 1
ATOM 700 C C . ASP A 1 87 ? -40.908 -11.626 25.287 1.00 85.75 87 ASP A C 1
ATOM 702 O O . ASP A 1 87 ? -39.953 -10.900 25.579 1.00 85.75 87 ASP A O 1
ATOM 706 N N . VAL A 1 88 ? -41.345 -12.581 26.107 1.00 85.06 88 VAL A N 1
ATOM 707 C CA . VAL A 1 88 ? -40.665 -12.955 27.356 1.00 85.06 88 VAL A CA 1
ATOM 708 C C . VAL A 1 88 ? -40.278 -14.426 27.279 1.00 85.06 88 VAL A C 1
ATOM 710 O O . VAL A 1 88 ? -41.145 -15.301 27.292 1.00 85.06 88 VAL A O 1
ATOM 713 N N . SER A 1 89 ? -38.973 -14.688 27.197 1.00 84.12 89 SER A N 1
ATOM 714 C CA . SER A 1 89 ? -38.382 -16.027 27.107 1.00 84.12 89 SER A CA 1
ATOM 715 C C . SER A 1 89 ? -37.673 -16.400 28.406 1.00 84.12 89 SER A C 1
ATOM 717 O O . SER A 1 89 ? -36.807 -15.658 28.883 1.00 84.12 89 SER A O 1
ATOM 719 N N . VAL A 1 90 ? -37.962 -17.593 28.925 1.00 82.69 90 VAL A N 1
ATOM 720 C CA . VAL A 1 90 ? -37.109 -18.255 29.923 1.00 82.69 90 VAL A CA 1
ATOM 721 C C . VAL A 1 90 ? -36.218 -19.230 29.169 1.00 82.69 90 VAL A C 1
ATOM 723 O O . VAL A 1 90 ? -36.715 -20.195 28.595 1.00 82.69 90 VAL A O 1
ATOM 726 N N . LEU A 1 91 ? -34.916 -18.953 29.124 1.00 83.44 91 LEU A N 1
ATOM 727 C CA . LEU A 1 91 ? -33.955 -19.726 28.344 1.00 83.44 91 LEU A CA 1
ATOM 728 C C . LEU A 1 91 ? -33.146 -20.642 29.260 1.00 83.44 91 LEU A C 1
ATOM 730 O O . LEU A 1 91 ? -32.394 -20.186 30.127 1.00 83.44 91 LEU A O 1
ATOM 734 N N . PHE A 1 92 ? -33.300 -21.941 29.034 1.00 78.62 92 PHE A N 1
ATOM 735 C CA . PHE A 1 92 ? -32.480 -22.990 29.614 1.00 78.62 92 PHE A CA 1
ATOM 736 C C . PHE A 1 92 ? -31.302 -23.261 28.678 1.00 78.62 92 PHE A C 1
ATOM 738 O O . PHE A 1 92 ? -31.478 -23.383 27.466 1.00 78.62 92 PHE A O 1
ATOM 745 N N . ASN A 1 93 ? -30.101 -23.351 29.242 1.00 70.06 93 ASN A N 1
ATOM 746 C CA . ASN A 1 93 ? -28.862 -23.566 28.501 1.00 70.06 93 ASN A CA 1
ATOM 747 C C . ASN A 1 93 ? -28.239 -24.895 28.947 1.00 70.06 93 ASN A C 1
ATOM 749 O O . ASN A 1 93 ? -28.223 -25.190 30.144 1.00 70.06 93 ASN A O 1
ATOM 753 N N . ASN A 1 94 ? -27.749 -25.704 28.005 1.00 57.22 94 ASN A N 1
ATOM 754 C CA . ASN A 1 94 ? -27.088 -26.976 28.304 1.00 57.22 94 ASN A CA 1
ATOM 755 C C . ASN A 1 94 ? -25.626 -26.926 27.833 1.00 57.22 94 ASN A C 1
ATOM 757 O O . ASN A 1 94 ? -25.361 -26.665 26.660 1.00 57.22 94 ASN A O 1
ATOM 761 N N . SER A 1 95 ? -24.671 -27.128 28.745 1.00 58.03 95 SER A N 1
ATOM 762 C CA . SER A 1 95 ? -23.279 -26.729 28.508 1.00 58.03 95 SER A CA 1
ATOM 763 C C . SER A 1 95 ? -22.414 -27.788 27.817 1.00 58.03 95 SER A C 1
ATOM 765 O O . SER A 1 95 ? -22.537 -28.987 28.077 1.00 58.03 95 SER A O 1
ATOM 767 N N . LYS A 1 96 ? -21.454 -27.314 27.007 1.00 55.41 96 LYS A N 1
ATOM 768 C CA . LYS A 1 96 ? -19.997 -27.485 27.231 1.00 55.41 96 LYS A CA 1
ATOM 769 C C . LYS A 1 96 ? -19.190 -26.910 26.054 1.00 55.41 96 LYS A C 1
ATOM 771 O O . LYS A 1 96 ? -18.841 -27.621 25.112 1.00 55.41 96 LYS A O 1
ATOM 776 N N . SER A 1 97 ? -18.831 -25.633 26.156 1.00 54.00 97 SER A N 1
ATOM 777 C CA . SER A 1 97 ? -17.685 -25.047 25.450 1.00 54.00 97 SER A CA 1
ATOM 778 C C . SER A 1 97 ? -16.602 -24.663 26.458 1.00 54.00 97 SER A C 1
ATOM 780 O O . SER A 1 97 ? -16.883 -24.522 27.653 1.00 54.00 97 SER A O 1
ATOM 782 N N . SER A 1 98 ? -15.373 -24.500 25.978 1.00 64.38 98 SER A N 1
ATOM 783 C CA . SER A 1 98 ? -14.281 -23.943 26.767 1.00 64.38 98 SER A CA 1
ATOM 784 C C . SER A 1 98 ? -14.456 -22.441 26.998 1.00 64.38 98 SER A C 1
ATOM 786 O O . SER A 1 98 ? -15.074 -21.750 26.184 1.00 64.38 98 SER A O 1
ATOM 788 N N . TYR A 1 99 ? -13.928 -21.941 28.116 1.00 70.75 99 TYR A N 1
ATOM 789 C CA . TYR A 1 99 ? -13.864 -20.513 28.431 1.00 70.75 99 TYR A CA 1
ATOM 790 C C . TYR A 1 99 ? -12.408 -20.068 28.598 1.00 70.75 99 TYR A C 1
ATOM 792 O O . TYR A 1 99 ? -11.688 -20.608 29.440 1.00 70.75 99 TYR A O 1
ATOM 800 N N . ASP A 1 100 ? -12.003 -19.073 27.807 1.00 73.88 100 ASP A N 1
ATOM 801 C CA . ASP A 1 100 ? -10.663 -18.484 27.824 1.00 73.88 100 ASP A CA 1
ATOM 802 C C . ASP A 1 100 ? -10.593 -17.289 28.792 1.00 73.88 100 ASP A C 1
ATOM 804 O O . ASP A 1 100 ? -11.307 -16.293 28.637 1.00 73.88 100 ASP A O 1
ATOM 808 N N . ILE A 1 101 ? -9.710 -17.393 29.786 1.00 78.00 101 ILE A N 1
ATOM 809 C CA . ILE A 1 101 ? -9.540 -16.421 30.877 1.00 78.00 101 ILE A CA 1
ATOM 810 C C . ILE A 1 101 ? -8.421 -15.407 30.587 1.00 78.00 101 ILE A C 1
ATOM 812 O O . ILE A 1 101 ? -8.342 -14.382 31.267 1.00 78.00 101 ILE A O 1
ATOM 816 N N . ASN A 1 102 ? -7.607 -15.596 29.539 1.00 78.81 102 ASN A N 1
ATOM 817 C CA . ASN A 1 102 ? -6.582 -14.614 29.155 1.00 78.81 102 ASN A CA 1
ATOM 818 C C . ASN A 1 102 ? -7.193 -13.228 28.893 1.00 78.81 102 ASN A C 1
ATOM 820 O O . ASN A 1 102 ? -6.640 -12.215 29.321 1.00 78.81 102 ASN A O 1
ATOM 824 N N . ASN A 1 103 ? -8.388 -13.194 28.293 1.00 76.94 103 ASN A N 1
ATOM 825 C CA . ASN A 1 103 ? -9.158 -11.968 28.061 1.00 76.94 103 ASN A CA 1
ATOM 826 C C . ASN A 1 103 ? -9.505 -11.205 29.350 1.00 76.94 103 ASN A C 1
ATOM 828 O O . ASN A 1 103 ? -9.760 -10.008 29.291 1.00 76.94 103 ASN A O 1
ATOM 832 N N . GLU A 1 104 ? -9.551 -11.865 30.508 1.00 85.69 104 GLU A N 1
ATOM 833 C CA . GLU A 1 104 ? -9.818 -11.217 31.795 1.00 85.69 104 GLU A CA 1
ATOM 834 C C . GLU A 1 104 ? -8.528 -10.691 32.443 1.00 85.69 104 GLU A C 1
ATOM 836 O O . GLU A 1 104 ? -8.515 -9.573 32.961 1.00 85.69 104 GLU A O 1
ATOM 841 N N . LEU A 1 105 ? -7.416 -11.432 32.338 1.00 85.62 105 LEU A N 1
ATOM 842 C CA . LEU A 1 105 ? -6.095 -10.953 32.772 1.00 85.62 105 LEU A CA 1
ATOM 843 C C . LEU A 1 105 ? -5.655 -9.705 31.988 1.00 85.62 105 LEU A C 1
ATOM 845 O O . LEU A 1 105 ? -5.131 -8.759 32.581 1.00 85.62 105 LEU A O 1
ATOM 849 N N . ASP A 1 106 ? -5.938 -9.664 30.682 1.00 82.44 106 ASP A N 1
ATOM 850 C CA . ASP A 1 106 ? -5.633 -8.516 29.821 1.00 82.44 106 ASP A CA 1
ATOM 851 C C . ASP A 1 106 ? -6.386 -7.241 30.240 1.00 82.44 106 ASP A C 1
ATOM 853 O O . ASP A 1 106 ? -5.858 -6.145 30.090 1.00 82.44 106 ASP A O 1
ATOM 857 N N . LYS A 1 107 ? -7.573 -7.354 30.854 1.00 88.62 107 LYS A N 1
ATOM 858 C CA . LYS A 1 107 ? -8.302 -6.199 31.417 1.00 88.62 107 LYS A CA 1
ATOM 859 C C . LYS A 1 107 ? -7.704 -5.743 32.746 1.00 88.62 107 LYS A C 1
ATOM 861 O O . LYS A 1 107 ? -7.598 -4.540 32.985 1.00 88.62 107 LYS A O 1
ATOM 866 N N . ILE A 1 108 ? -7.320 -6.689 33.609 1.00 89.94 108 ILE A N 1
ATOM 867 C CA . ILE A 1 108 ? -6.804 -6.409 34.960 1.00 89.94 108 ILE A CA 1
ATOM 868 C C . ILE A 1 108 ? -5.520 -5.574 34.900 1.00 89.94 108 ILE A C 1
ATOM 870 O O . ILE A 1 108 ? -5.371 -4.655 35.703 1.00 89.94 108 ILE A O 1
ATOM 874 N N . LYS A 1 109 ? -4.624 -5.801 33.927 1.00 89.12 109 LYS A N 1
ATOM 875 C CA . LYS A 1 109 ? -3.361 -5.038 33.831 1.00 89.12 109 LYS A CA 1
ATOM 876 C C . LYS A 1 109 ? -3.564 -3.515 33.736 1.00 89.12 109 LYS A C 1
ATOM 878 O O . LYS A 1 109 ? -2.733 -2.746 34.213 1.00 89.12 109 LYS A O 1
ATOM 883 N N . HIS A 1 110 ? -4.689 -3.068 33.169 1.00 88.50 110 HIS A N 1
ATOM 884 C CA . HIS A 1 110 ? -5.000 -1.649 32.988 1.00 88.50 110 HIS A CA 1
ATOM 885 C C . HIS A 1 110 ? -5.392 -0.920 34.282 1.00 88.50 110 HIS A C 1
ATOM 887 O O . HIS A 1 110 ? -5.451 0.309 34.265 1.00 88.50 110 HIS A O 1
ATOM 893 N N . THR A 1 111 ? -5.617 -1.619 35.405 1.00 92.06 111 THR A N 1
ATOM 894 C CA . THR A 1 111 ? -5.896 -0.970 36.702 1.00 92.06 111 THR A CA 1
ATOM 895 C C . THR A 1 111 ? -4.654 -0.368 37.364 1.00 92.06 111 THR A C 1
ATOM 897 O O . THR A 1 111 ? -4.786 0.272 38.409 1.00 92.06 111 THR A O 1
ATOM 900 N N . ALA A 1 112 ? -3.459 -0.560 36.794 1.00 90.69 112 ALA A N 1
ATOM 901 C CA . ALA A 1 112 ? -2.228 0.046 37.292 1.00 90.69 112 ALA A CA 1
ATOM 902 C C . ALA A 1 112 ? -2.299 1.595 37.215 1.00 90.69 112 ALA A C 1
ATOM 904 O O . ALA A 1 112 ? -2.633 2.147 36.160 1.00 90.69 112 ALA A O 1
ATOM 905 N N . PRO A 1 113 ? -2.003 2.319 38.311 1.00 90.44 113 PRO A N 1
ATOM 906 C CA . PRO A 1 113 ? -2.068 3.776 38.365 1.00 90.44 113 PRO A CA 1
ATOM 907 C C . PRO A 1 113 ? -0.832 4.440 37.741 1.00 90.44 113 PRO A C 1
ATOM 909 O O . PRO A 1 113 ? 0.237 3.841 37.631 1.00 90.44 113 PRO A O 1
ATOM 912 N N . GLY A 1 114 ? -0.965 5.719 37.392 1.00 89.06 114 GLY A N 1
ATOM 913 C CA . GLY A 1 114 ? 0.128 6.571 36.920 1.00 89.06 114 GLY A CA 1
ATOM 914 C C . GLY A 1 114 ? -0.383 7.747 36.089 1.00 89.06 114 GLY A C 1
ATOM 915 O O . GLY A 1 114 ? -1.544 7.764 35.671 1.00 89.06 114 GLY A O 1
ATOM 916 N N . TYR A 1 115 ? 0.477 8.729 35.823 1.00 87.12 115 TYR A N 1
ATOM 917 C CA . TYR A 1 115 ? 0.169 9.808 34.887 1.00 87.12 115 TYR A CA 1
ATOM 918 C C . TYR A 1 115 ? 0.157 9.282 33.438 1.00 87.12 115 TYR A C 1
ATOM 920 O O . TYR A 1 115 ? 1.107 8.639 32.987 1.00 87.12 115 TYR A O 1
ATOM 928 N N . ASP A 1 116 ? -0.939 9.526 32.713 1.00 81.38 116 ASP A N 1
ATOM 929 C CA . ASP A 1 116 ? -1.186 8.934 31.383 1.00 81.38 116 ASP A CA 1
ATOM 930 C C . ASP A 1 116 ? -0.416 9.647 30.252 1.00 81.38 116 ASP A C 1
ATOM 932 O O . ASP A 1 116 ? -0.095 9.059 29.221 1.00 81.38 116 ASP A O 1
ATOM 936 N N . LYS A 1 117 ? -0.082 10.928 30.449 1.00 85.81 117 LYS A N 1
ATOM 937 C CA . LYS A 1 117 ? 0.588 11.771 29.451 1.00 85.81 117 LYS A CA 1
ATOM 938 C C . LYS A 1 117 ? 2.097 11.498 29.413 1.00 85.81 117 LYS A C 1
ATOM 940 O O . LYS A 1 117 ? 2.752 11.440 30.450 1.00 85.81 117 LYS A O 1
ATOM 945 N N . VAL A 1 118 ? 2.659 11.400 28.207 1.00 83.62 118 VAL A N 1
ATOM 946 C CA . VAL A 1 118 ? 4.116 11.349 27.990 1.00 83.62 118 VAL A CA 1
ATOM 947 C C . VAL A 1 118 ? 4.729 12.727 28.263 1.00 83.62 118 VAL A C 1
ATOM 949 O O . VAL A 1 118 ? 4.292 13.736 27.706 1.00 83.62 118 VAL A O 1
ATOM 952 N N . GLU A 1 119 ? 5.751 12.769 29.116 1.00 88.00 119 GLU A N 1
ATOM 953 C CA . GLU A 1 119 ? 6.467 13.993 29.489 1.00 88.00 119 GLU A CA 1
ATOM 954 C C . GLU A 1 119 ? 7.809 14.054 28.749 1.00 88.00 119 GLU A C 1
ATOM 956 O O . GLU A 1 119 ? 8.700 13.244 29.005 1.00 88.00 119 GLU A O 1
ATOM 961 N N . TYR A 1 120 ? 7.940 14.992 27.809 1.00 90.81 120 TYR A N 1
ATOM 962 C CA . TYR A 1 120 ? 9.095 15.113 26.914 1.00 90.81 120 TYR A CA 1
ATOM 963 C C . TYR A 1 120 ? 10.137 16.116 27.419 1.00 90.81 120 TYR A C 1
ATOM 965 O O . TYR A 1 120 ? 9.779 17.176 27.934 1.00 90.81 120 TYR A O 1
ATOM 973 N N . PHE A 1 121 ? 11.417 15.808 27.198 1.00 93.19 121 PHE A N 1
ATOM 974 C CA . PHE A 1 121 ? 12.542 16.690 27.522 1.00 93.19 121 PHE A CA 1
ATOM 975 C C . PHE A 1 121 ? 12.699 17.866 26.549 1.00 93.19 121 PHE A C 1
ATOM 977 O O . PHE A 1 121 ? 12.032 17.933 25.506 1.00 93.19 121 PHE A O 1
ATOM 984 N N . LYS A 1 122 ? 13.618 18.785 26.877 1.00 93.88 122 LYS A N 1
ATOM 985 C CA . LYS A 1 122 ? 14.032 19.902 26.015 1.00 93.88 122 LYS A CA 1
ATOM 986 C C . LYS A 1 122 ? 14.353 19.418 24.596 1.00 93.88 122 LYS A C 1
ATOM 988 O O . LYS A 1 122 ? 14.915 18.336 24.406 1.00 93.88 122 LYS A O 1
ATOM 993 N N . ARG A 1 123 ? 13.977 20.206 23.587 1.00 91.06 123 ARG A N 1
ATOM 994 C CA . ARG A 1 123 ? 14.285 19.910 22.178 1.00 91.06 123 ARG A CA 1
ATOM 995 C C . ARG A 1 123 ? 15.748 20.191 21.855 1.00 91.06 123 ARG A C 1
ATOM 997 O O . ARG A 1 123 ? 16.319 21.126 22.408 1.00 91.06 123 ARG A O 1
ATOM 1004 N N . TRP A 1 124 ? 16.317 19.418 20.935 1.00 88.12 124 TRP A N 1
ATOM 1005 C CA . TRP A 1 124 ? 17.655 19.665 20.411 1.00 88.12 124 TRP A CA 1
ATOM 1006 C C . TRP A 1 124 ? 17.700 21.003 19.663 1.00 88.12 124 TRP A C 1
ATOM 1008 O O . TRP A 1 124 ? 16.947 21.207 18.709 1.00 88.12 124 TRP A O 1
ATOM 1018 N N . THR A 1 125 ? 18.591 21.901 20.073 1.00 90.38 125 THR A N 1
ATOM 1019 C CA . THR A 1 125 ? 18.815 23.216 19.450 1.00 90.38 125 THR A CA 1
ATOM 1020 C C . THR A 1 125 ? 20.198 23.310 18.808 1.00 90.38 125 THR A C 1
ATOM 1022 O O . THR A 1 125 ? 21.098 22.540 19.134 1.00 90.38 125 THR A O 1
ATOM 1025 N N . LEU A 1 126 ? 20.393 24.249 17.880 1.00 85.25 126 LEU A N 1
ATOM 1026 C CA . LEU A 1 126 ? 21.706 24.476 17.277 1.00 85.25 126 LEU A CA 1
ATOM 1027 C C . LEU A 1 126 ? 22.594 25.236 18.273 1.00 85.25 126 LEU A C 1
ATOM 1029 O O . LEU A 1 126 ? 22.175 26.260 18.820 1.00 85.25 126 LEU A O 1
ATOM 1033 N N . LYS A 1 127 ? 23.807 24.730 18.510 1.00 88.56 127 LYS A N 1
ATOM 1034 C CA . LYS A 1 127 ? 24.845 25.398 19.305 1.00 88.56 127 LYS A CA 1
ATOM 1035 C C . LYS A 1 127 ? 25.104 26.803 18.771 1.00 88.56 127 LYS A C 1
ATOM 1037 O O . LYS A 1 127 ? 25.229 26.980 17.565 1.00 88.56 127 LYS A O 1
ATOM 1042 N N . GLU A 1 128 ? 25.272 27.766 19.673 1.00 80.06 128 GLU A N 1
ATOM 1043 C CA . GLU A 1 128 ? 25.449 29.189 19.349 1.00 80.06 128 GLU A CA 1
ATOM 1044 C C . GLU A 1 128 ? 26.548 29.446 18.309 1.00 80.06 128 GLU A C 1
ATOM 1046 O O . GLU A 1 128 ? 26.268 30.000 17.255 1.00 80.06 128 GLU A O 1
ATOM 1051 N N . TYR A 1 129 ? 27.753 28.912 18.536 1.00 75.44 129 TYR A N 1
ATOM 1052 C CA . TYR A 1 129 ? 28.893 29.003 17.611 1.00 75.44 129 TYR A CA 1
ATOM 1053 C C . TYR A 1 129 ? 28.595 28.509 16.180 1.00 75.44 129 TYR A C 1
ATOM 1055 O O . TYR A 1 129 ? 29.214 28.969 15.224 1.00 75.44 129 TYR A O 1
ATOM 1063 N N . PHE A 1 130 ? 27.648 27.576 16.028 1.00 74.38 130 PHE A N 1
ATOM 1064 C CA . PHE A 1 130 ? 27.276 26.975 14.746 1.00 74.38 130 PHE A CA 1
ATOM 1065 C C . PHE A 1 130 ? 26.111 27.685 14.036 1.00 74.38 130 PHE A C 1
ATOM 1067 O O . PHE A 1 130 ? 25.753 27.273 12.932 1.00 74.38 130 PHE A O 1
ATOM 1074 N N . LYS A 1 131 ? 25.516 28.727 14.639 1.00 72.50 131 LYS A N 1
ATOM 1075 C CA . LYS A 1 131 ? 24.456 29.536 14.008 1.00 72.50 131 LYS A CA 1
ATOM 1076 C C . LYS A 1 131 ? 25.005 30.425 12.886 1.00 72.50 131 LYS A C 1
ATOM 1078 O O . LYS A 1 131 ? 24.353 30.540 11.855 1.00 72.50 131 LYS A O 1
ATOM 1083 N N . ASP A 1 132 ? 26.220 30.946 13.068 1.00 65.38 132 ASP A N 1
ATOM 1084 C CA . ASP A 1 132 ? 26.809 32.010 12.237 1.00 65.38 132 ASP A CA 1
ATOM 1085 C C . ASP A 1 132 ? 28.081 31.554 11.472 1.00 65.38 132 ASP A C 1
ATOM 1087 O O . ASP A 1 132 ? 28.957 32.355 11.152 1.00 65.38 132 ASP A O 1
ATOM 1091 N N . THR A 1 133 ? 28.255 30.245 11.222 1.00 63.00 133 THR A N 1
ATOM 1092 C CA . THR A 1 133 ? 29.462 29.700 10.554 1.00 63.00 133 THR A CA 1
ATOM 1093 C C . THR A 1 133 ? 29.282 29.580 9.033 1.00 63.00 133 THR A C 1
ATOM 1095 O O . THR A 1 133 ? 28.809 28.556 8.532 1.00 63.00 133 THR A O 1
ATOM 1098 N N . ASP A 1 134 ? 29.693 30.606 8.284 1.00 56.69 134 ASP A N 1
ATOM 1099 C CA . ASP A 1 134 ? 29.276 30.766 6.879 1.00 56.69 134 ASP A CA 1
ATOM 1100 C C . ASP A 1 134 ? 29.936 29.845 5.834 1.00 56.69 134 ASP A C 1
ATOM 1102 O O . ASP A 1 134 ? 29.310 29.560 4.812 1.00 56.69 134 ASP A O 1
ATOM 1106 N N . SER A 1 135 ? 31.173 29.354 6.016 1.00 61.78 135 SER A N 1
ATOM 1107 C CA . SER A 1 135 ? 31.811 28.461 5.010 1.00 61.78 135 SER A CA 1
ATOM 1108 C C . SER A 1 135 ? 32.937 27.551 5.510 1.00 61.78 135 SER A C 1
ATOM 1110 O O . SER A 1 135 ? 33.105 26.462 4.963 1.00 61.78 135 SER A O 1
ATOM 1112 N N . PHE A 1 136 ? 33.698 27.943 6.536 1.00 66.56 136 PHE A N 1
ATOM 1113 C CA . PHE A 1 136 ? 34.884 27.202 6.991 1.00 66.56 136 PHE A CA 1
ATOM 1114 C C . PHE A 1 136 ? 34.889 26.984 8.507 1.00 66.56 136 PHE A C 1
ATOM 1116 O O . PHE A 1 136 ? 34.322 27.775 9.259 1.00 66.56 136 PHE A O 1
ATOM 1123 N N . ILE A 1 137 ? 35.549 25.916 8.958 1.00 71.50 137 ILE A N 1
ATOM 1124 C CA . ILE A 1 137 ? 35.769 25.600 10.376 1.00 71.50 137 ILE A CA 1
ATOM 1125 C C . ILE A 1 137 ? 37.180 25.036 10.586 1.00 71.50 137 ILE A C 1
ATOM 1127 O O . ILE A 1 137 ? 37.666 24.273 9.757 1.00 71.50 137 ILE A O 1
ATOM 1131 N N . GLU A 1 138 ? 37.843 25.392 11.688 1.00 74.81 138 GLU A N 1
ATOM 1132 C CA . GLU A 1 138 ? 39.138 24.801 12.070 1.00 74.81 138 GLU A CA 1
ATOM 1133 C C . GLU A 1 138 ? 39.015 23.279 12.234 1.00 74.81 138 GLU A C 1
ATOM 1135 O O . GLU A 1 138 ? 38.075 22.788 12.871 1.00 74.81 138 GLU A O 1
ATOM 1140 N N . ALA A 1 139 ? 39.980 22.524 11.708 1.00 68.81 139 ALA A N 1
ATOM 1141 C CA . ALA A 1 139 ? 39.942 21.063 11.727 1.00 68.81 139 ALA A CA 1
ATOM 1142 C C . ALA A 1 139 ? 39.938 20.492 13.155 1.00 68.81 139 ALA A C 1
ATOM 1144 O O . ALA A 1 139 ? 39.178 19.569 13.462 1.00 68.81 139 ALA A O 1
ATOM 1145 N N . SER A 1 140 ? 40.707 21.112 14.054 1.00 69.44 140 SER A N 1
ATOM 1146 C CA . SER A 1 140 ? 40.760 20.793 15.486 1.00 69.44 140 SER A CA 1
ATOM 1147 C C . SER A 1 140 ? 39.416 21.016 16.195 1.00 69.44 140 SER A C 1
ATOM 1149 O O . SER A 1 140 ? 38.970 20.158 16.961 1.00 69.44 140 SER A O 1
ATOM 1151 N N . LYS A 1 141 ? 38.722 22.128 15.904 1.00 71.75 141 LYS A N 1
ATOM 1152 C CA . LYS A 1 141 ? 37.379 22.421 16.437 1.00 71.75 141 LYS A CA 1
ATOM 1153 C C . LYS A 1 141 ? 36.333 21.466 15.873 1.00 71.75 141 LYS A C 1
ATOM 1155 O O . LYS A 1 141 ? 35.483 20.992 16.624 1.00 71.75 141 LYS A O 1
ATOM 1160 N N . TYR A 1 142 ? 36.404 21.148 14.580 1.00 72.56 142 TYR A N 1
ATOM 1161 C CA . TYR A 1 142 ? 35.482 20.206 13.950 1.00 72.56 142 TYR A CA 1
ATOM 1162 C C . TYR A 1 142 ? 35.633 18.789 14.511 1.00 72.56 142 TYR A C 1
ATOM 1164 O O . TYR A 1 142 ? 34.627 18.176 14.862 1.00 72.56 142 TYR A O 1
ATOM 1172 N N . ASP A 1 143 ? 36.850 18.253 14.642 1.00 69.75 143 ASP A N 1
ATOM 1173 C CA . ASP A 1 143 ? 37.036 16.907 15.202 1.00 69.75 143 ASP A CA 1
ATOM 1174 C C . ASP A 1 143 ? 36.692 16.867 16.700 1.00 69.75 143 ASP A C 1
ATOM 1176 O O . ASP A 1 143 ? 35.969 15.970 17.139 1.00 69.75 143 ASP A O 1
ATOM 1180 N N . GLY A 1 144 ? 37.071 17.904 17.457 1.00 70.56 144 GLY A N 1
ATOM 1181 C CA . GLY A 1 144 ? 36.744 18.045 18.877 1.00 70.56 144 GLY A CA 1
ATOM 1182 C C . GLY A 1 144 ? 35.244 18.153 19.196 1.00 70.56 144 GLY A C 1
ATOM 1183 O O . GLY A 1 144 ? 34.834 17.729 20.283 1.00 70.56 144 GLY A O 1
ATOM 1184 N N . ASP A 1 145 ? 34.424 18.673 18.276 1.00 75.50 145 ASP A N 1
ATOM 1185 C CA . ASP A 1 145 ? 32.987 18.899 18.478 1.00 75.50 145 ASP A CA 1
ATOM 1186 C C . ASP A 1 145 ? 32.175 17.609 18.719 1.00 75.50 145 ASP A C 1
ATOM 1188 O O . ASP A 1 145 ? 32.355 16.588 18.049 1.00 75.50 145 ASP A O 1
ATOM 1192 N N . SER A 1 146 ? 31.250 17.690 19.676 1.00 80.50 146 SER A N 1
ATOM 1193 C CA . SER A 1 146 ? 30.317 16.634 20.093 1.00 80.50 146 SER A CA 1
ATOM 1194 C C . SER A 1 146 ? 29.059 17.231 20.720 1.00 80.50 146 SER A C 1
ATOM 1196 O O . SER A 1 146 ? 29.085 18.366 21.203 1.00 80.50 146 SER A O 1
ATOM 1198 N N . VAL A 1 147 ? 27.960 16.487 20.764 1.00 84.56 147 VAL A N 1
ATOM 1199 C CA . VAL A 1 147 ? 26.663 16.967 21.262 1.00 84.56 147 VAL A CA 1
ATOM 1200 C C . VAL A 1 147 ? 26.724 17.385 22.739 1.00 84.56 147 VAL A C 1
ATOM 1202 O O . VAL A 1 147 ? 27.243 16.674 23.597 1.00 84.56 147 VAL A O 1
ATOM 1205 N N . ASN A 1 148 ? 26.153 18.552 23.053 1.00 88.94 148 ASN A N 1
ATOM 1206 C CA . ASN A 1 148 ? 25.986 19.037 24.421 1.00 88.94 148 ASN A CA 1
ATOM 1207 C C . ASN A 1 148 ? 24.684 18.476 25.011 1.00 88.94 148 ASN A C 1
ATOM 1209 O O . ASN A 1 148 ? 23.594 19.011 24.808 1.00 88.94 148 ASN A O 1
ATOM 1213 N N . LEU A 1 149 ? 24.813 17.383 25.756 1.00 87.50 149 LEU A N 1
ATOM 1214 C CA . LEU A 1 149 ? 23.698 16.641 26.352 1.00 87.50 149 LEU A CA 1
ATOM 1215 C C . LEU A 1 149 ? 23.028 17.363 27.530 1.00 87.50 149 LEU A C 1
ATOM 1217 O O . LEU A 1 149 ? 21.855 17.120 27.812 1.00 87.50 149 LEU A O 1
ATOM 1221 N N . SER A 1 150 ? 23.747 18.252 28.219 1.00 89.81 150 SER A N 1
ATOM 1222 C CA . SER A 1 150 ? 23.200 19.005 29.354 1.00 89.81 150 SER A CA 1
ATOM 1223 C C . SER A 1 150 ? 22.283 20.139 28.901 1.00 89.81 150 SER A C 1
ATOM 1225 O O . SER A 1 150 ? 21.265 20.388 29.541 1.00 89.81 150 SER A O 1
ATOM 1227 N N . ASN A 1 151 ? 22.582 20.769 27.762 1.00 91.25 151 ASN A N 1
ATOM 1228 C CA . ASN A 1 151 ? 21.736 21.823 27.197 1.00 91.25 151 ASN A CA 1
ATOM 1229 C C . ASN A 1 151 ? 20.820 21.339 26.062 1.00 91.25 151 ASN A C 1
ATOM 1231 O O . ASN A 1 151 ? 20.005 22.127 25.586 1.00 91.25 151 ASN A O 1
ATOM 1235 N N . ALA A 1 152 ? 20.954 20.087 25.617 1.00 90.50 152 ALA A N 1
ATOM 1236 C CA . ALA A 1 152 ? 20.385 19.576 24.371 1.00 90.50 152 ALA A CA 1
ATOM 1237 C C . ALA A 1 152 ? 20.794 20.413 23.137 1.00 90.50 152 ALA A C 1
ATOM 1239 O O . ALA A 1 152 ? 19.943 20.890 22.392 1.00 90.50 152 ALA A O 1
ATOM 1240 N N . GLU A 1 153 ? 22.098 20.600 22.896 1.00 91.38 153 GLU A N 1
ATOM 1241 C CA . GLU A 1 153 ? 22.596 21.374 21.743 1.00 91.38 153 GLU A CA 1
ATOM 1242 C C . GLU A 1 153 ? 23.497 20.555 20.809 1.00 91.38 153 GLU A C 1
ATOM 1244 O O . GLU A 1 153 ? 24.436 19.884 21.243 1.00 91.38 153 GLU A O 1
ATOM 1249 N N . VAL A 1 154 ? 23.251 20.665 19.504 1.00 88.69 154 VAL A N 1
ATOM 1250 C CA . VAL A 1 154 ? 23.988 19.984 18.428 1.00 88.69 154 VAL A CA 1
ATOM 1251 C C . VAL A 1 154 ? 24.680 20.994 17.511 1.00 88.69 154 VAL A C 1
ATOM 1253 O O . VAL A 1 154 ? 24.269 22.148 17.442 1.00 88.69 154 VAL A O 1
ATOM 1256 N N . SER A 1 155 ? 25.707 20.583 16.768 1.00 80.00 155 SER A N 1
ATOM 1257 C CA . SER A 1 155 ? 26.345 21.428 15.741 1.00 80.00 155 SER A CA 1
ATOM 1258 C C . SER A 1 155 ? 25.661 21.373 14.373 1.00 80.00 155 SER A C 1
ATOM 1260 O O . SER A 1 155 ? 26.006 22.137 13.474 1.00 80.00 155 SER A O 1
ATOM 1262 N N . GLY A 1 156 ? 24.731 20.434 14.166 1.00 72.25 156 GLY A N 1
ATOM 1263 C CA . GLY A 1 156 ? 24.156 20.167 12.845 1.00 72.25 156 GLY A CA 1
ATOM 1264 C C . GLY A 1 156 ? 25.156 19.540 11.860 1.00 72.25 156 GLY A C 1
ATOM 1265 O O . GLY A 1 156 ? 24.860 19.427 10.673 1.00 72.25 156 GLY A O 1
ATOM 1266 N N . LYS A 1 157 ? 26.342 19.128 12.330 1.00 73.94 157 LYS A N 1
ATOM 1267 C CA . LYS A 1 157 ? 27.374 18.407 11.563 1.00 73.94 157 LYS A CA 1
ATOM 1268 C C . LYS A 1 157 ? 27.490 16.957 12.064 1.00 73.94 157 LYS A C 1
ATOM 1270 O O . LYS A 1 157 ? 26.786 16.581 13.001 1.00 73.94 157 LYS A O 1
ATOM 1275 N N . LYS A 1 158 ? 28.329 16.121 11.433 1.00 72.38 158 LYS A N 1
ATOM 1276 C CA . LYS A 1 158 ? 28.522 14.691 11.794 1.00 72.38 158 LYS A CA 1
ATOM 1277 C C . LYS A 1 158 ? 27.193 13.908 11.944 1.00 72.38 158 LYS A C 1
ATOM 1279 O O . LYS A 1 158 ? 26.991 13.174 12.904 1.00 72.38 158 LYS A O 1
ATOM 1284 N N . GLY A 1 159 ? 26.226 14.157 11.055 1.00 67.44 159 GLY A N 1
ATOM 1285 C CA . GLY A 1 159 ? 24.881 13.556 11.100 1.00 67.44 159 GLY A CA 1
ATOM 1286 C C . GLY A 1 159 ? 23.908 14.120 12.155 1.00 67.44 159 GLY A C 1
ATOM 1287 O O . GLY A 1 159 ? 22.712 13.846 12.075 1.00 67.44 159 GLY A O 1
ATOM 1288 N N . THR A 1 160 ? 24.353 14.962 13.098 1.00 75.69 160 THR A N 1
ATOM 1289 C CA . THR A 1 160 ? 23.526 15.452 14.229 1.00 75.69 160 THR A CA 1
ATOM 1290 C C . THR A 1 160 ? 22.382 16.395 13.839 1.00 75.69 160 THR A C 1
ATOM 1292 O O . THR A 1 160 ? 21.467 16.616 14.626 1.00 75.69 160 THR A O 1
ATOM 1295 N N . ILE A 1 161 ? 22.354 16.907 12.606 1.00 69.12 161 ILE A N 1
ATOM 1296 C CA . ILE A 1 161 ? 21.203 17.657 12.072 1.00 69.12 161 ILE A CA 1
ATOM 1297 C C . ILE A 1 161 ? 19.902 16.836 12.100 1.00 69.12 161 ILE A C 1
ATOM 1299 O O . ILE A 1 161 ? 18.829 17.403 12.272 1.00 69.12 161 ILE A O 1
ATOM 1303 N N . ARG A 1 162 ? 20.000 15.499 12.013 1.00 69.38 162 ARG A N 1
ATOM 1304 C CA . ARG A 1 162 ? 18.863 14.562 12.043 1.00 69.38 162 ARG A CA 1
ATOM 1305 C C . ARG A 1 162 ? 18.029 14.661 13.325 1.00 69.38 162 ARG A C 1
ATOM 1307 O O . ARG A 1 162 ? 16.856 14.308 13.296 1.00 69.38 162 ARG A O 1
ATOM 1314 N N . ILE A 1 163 ? 18.626 15.119 14.429 1.00 77.00 163 ILE A N 1
ATOM 1315 C CA . ILE A 1 163 ? 17.969 15.191 15.743 1.00 77.00 163 ILE A CA 1
ATOM 1316 C C . ILE A 1 163 ? 17.527 16.619 16.099 1.00 77.00 163 ILE A C 1
ATOM 1318 O O . ILE A 1 163 ? 16.746 16.796 17.030 1.00 77.00 163 ILE A O 1
ATOM 1322 N N . LEU A 1 164 ? 17.958 17.635 15.340 1.00 77.94 164 LEU A N 1
ATOM 1323 C CA . LEU A 1 164 ? 17.615 19.042 15.568 1.00 77.94 164 LEU A CA 1
ATOM 1324 C C . LEU A 1 164 ? 16.089 19.258 15.541 1.00 77.94 164 LEU A C 1
ATOM 1326 O O . LEU A 1 164 ? 15.393 18.772 14.654 1.00 77.94 164 LEU A O 1
ATOM 1330 N N . GLY A 1 165 ? 15.557 19.989 16.523 1.00 74.31 165 GLY A N 1
ATOM 1331 C CA . GLY A 1 165 ? 14.123 20.263 16.667 1.00 74.31 165 GLY A CA 1
ATOM 1332 C C . GLY A 1 165 ? 13.297 19.137 17.308 1.00 74.31 165 GLY A C 1
ATOM 1333 O O . GLY A 1 165 ? 12.197 19.411 17.793 1.00 74.31 165 GLY A O 1
ATOM 1334 N N . TYR A 1 166 ? 13.814 17.907 17.392 1.00 81.38 166 TYR A N 1
ATOM 1335 C CA . TYR A 1 166 ? 13.163 16.807 18.111 1.00 81.38 166 TYR A CA 1
ATOM 1336 C C . TYR A 1 166 ? 13.398 16.902 19.622 1.00 81.38 166 TYR A C 1
ATOM 1338 O O . TYR A 1 166 ? 14.362 17.513 20.082 1.00 81.38 166 TYR A O 1
ATOM 1346 N N . HIS A 1 167 ? 12.510 16.299 20.416 1.00 84.81 167 HIS A N 1
ATOM 1347 C CA . HIS A 1 167 ? 12.688 16.191 21.866 1.00 84.81 167 HIS A CA 1
ATOM 1348 C C . HIS A 1 167 ? 13.878 15.279 22.197 1.00 84.81 167 HIS A C 1
ATOM 1350 O O . HIS A 1 167 ? 14.005 14.206 21.613 1.00 84.81 167 HIS A O 1
ATOM 1356 N N . SER A 1 168 ? 14.725 15.673 23.155 1.00 86.06 168 SER A N 1
ATOM 1357 C CA . SER A 1 168 ? 15.914 14.892 23.554 1.00 86.06 168 SER A CA 1
ATOM 1358 C C . SER A 1 168 ? 15.612 13.595 24.316 1.00 86.06 168 SER A C 1
ATOM 1360 O O . SER A 1 168 ? 16.526 12.829 24.602 1.00 86.06 168 SER A O 1
ATOM 1362 N N . GLY A 1 169 ? 14.339 13.334 24.622 1.00 87.50 169 GLY A N 1
ATOM 1363 C CA . GLY A 1 169 ? 13.846 12.098 25.223 1.00 87.50 169 GLY A CA 1
ATOM 1364 C C . GLY A 1 169 ? 12.515 12.310 25.946 1.00 87.50 169 GLY A C 1
ATOM 1365 O O . GLY A 1 169 ? 11.819 13.304 25.713 1.00 87.50 169 GLY A O 1
ATOM 1366 N N . SER A 1 170 ? 12.172 11.399 26.857 1.00 89.50 170 SER A N 1
ATOM 1367 C CA . SER A 1 170 ? 10.989 11.497 27.726 1.00 89.50 170 SER A CA 1
ATOM 1368 C C . SER A 1 170 ? 11.229 10.887 29.109 1.00 89.50 170 SER A C 1
ATOM 1370 O O . SER A 1 170 ? 11.954 9.906 29.232 1.00 89.50 170 SER A O 1
ATOM 1372 N N . LEU A 1 171 ? 10.586 11.422 30.151 1.00 90.56 171 LEU A N 1
ATOM 1373 C CA . LEU A 1 171 ? 10.910 11.129 31.556 1.00 90.56 171 LEU A CA 1
ATOM 1374 C C . LEU A 1 171 ? 10.783 9.652 31.971 1.00 90.56 171 LEU A C 1
ATOM 1376 O O . LEU A 1 171 ? 11.588 9.185 32.772 1.00 90.56 171 LEU A O 1
ATOM 1380 N N . TYR A 1 172 ? 9.803 8.921 31.432 1.00 88.81 172 TYR A N 1
ATOM 1381 C CA . TYR A 1 172 ? 9.585 7.493 31.731 1.00 88.81 172 TYR A CA 1
ATOM 1382 C C . TYR A 1 172 ? 9.989 6.559 30.585 1.00 88.81 172 TYR A C 1
ATOM 1384 O O . TYR A 1 172 ? 9.799 5.353 30.698 1.00 88.81 172 TYR A O 1
ATOM 1392 N N . GLY A 1 173 ? 10.506 7.119 29.491 1.00 83.94 173 GLY A N 1
ATOM 1393 C CA . GLY A 1 173 ? 10.921 6.386 28.299 1.00 83.94 173 GLY A CA 1
ATOM 1394 C C . GLY A 1 173 ? 12.416 6.075 28.286 1.00 83.94 173 GLY A C 1
ATOM 1395 O O . GLY A 1 173 ? 13.158 6.648 29.066 1.00 83.94 173 GLY A O 1
ATOM 1396 N N . ASP A 1 174 ? 12.889 5.224 27.382 1.00 81.94 174 ASP A N 1
ATOM 1397 C CA . ASP A 1 174 ? 14.286 4.763 27.378 1.00 81.94 174 ASP A CA 1
ATOM 1398 C C . ASP A 1 174 ? 15.101 5.300 26.192 1.00 81.94 174 ASP A C 1
ATOM 1400 O O . ASP A 1 174 ? 14.713 5.143 25.030 1.00 81.94 174 ASP A O 1
ATOM 1404 N N . SER A 1 175 ? 16.296 5.828 26.475 1.00 81.19 175 SER A N 1
ATOM 1405 C CA . SER A 1 175 ? 17.356 5.987 25.474 1.00 81.19 175 SER A CA 1
ATOM 1406 C C . SER A 1 175 ? 17.812 4.615 24.979 1.00 81.19 175 SER A C 1
ATOM 1408 O O . SER A 1 175 ? 18.227 3.766 25.771 1.00 81.19 175 SER A O 1
ATOM 1410 N N . LEU A 1 176 ? 17.773 4.386 23.663 1.00 76.44 176 LEU A N 1
ATOM 1411 C CA . LEU A 1 176 ? 18.161 3.098 23.077 1.00 76.44 176 LEU A CA 1
ATOM 1412 C C . LEU A 1 176 ? 19.642 2.770 23.309 1.00 76.44 176 LEU A C 1
ATOM 1414 O O . LEU A 1 176 ? 19.968 1.614 23.568 1.00 76.44 176 LEU A O 1
ATOM 1418 N N . ILE A 1 177 ? 20.518 3.781 23.312 1.00 77.75 177 ILE A N 1
ATOM 1419 C CA . ILE A 1 177 ? 21.948 3.635 23.633 1.00 77.75 177 ILE A CA 1
ATOM 1420 C C . ILE A 1 177 ? 22.118 3.075 25.052 1.00 77.75 177 ILE A C 1
ATOM 1422 O O . ILE A 1 177 ? 22.770 2.048 25.241 1.00 77.75 177 ILE A O 1
ATOM 1426 N N . ARG A 1 178 ? 21.484 3.723 26.041 1.00 84.44 178 ARG A N 1
ATOM 1427 C CA . ARG A 1 178 ? 21.489 3.291 27.447 1.00 84.44 178 ARG A CA 1
ATOM 1428 C C . ARG A 1 178 ? 20.924 1.884 27.584 1.00 84.44 178 ARG A C 1
ATOM 1430 O O . ARG A 1 178 ? 21.549 1.027 28.202 1.00 84.44 178 ARG A O 1
ATOM 1437 N N . TYR A 1 179 ? 19.738 1.662 27.017 1.00 83.94 179 TYR A N 1
ATOM 1438 C CA . TYR A 1 179 ? 18.992 0.425 27.192 1.00 83.94 179 TYR A CA 1
ATOM 1439 C C . TYR A 1 179 ? 19.737 -0.780 26.610 1.00 83.94 179 TYR A C 1
ATOM 1441 O O . TYR A 1 179 ? 19.850 -1.801 27.289 1.00 83.94 179 TYR A O 1
ATOM 1449 N N . VAL A 1 180 ? 20.286 -0.655 25.396 1.00 79.62 180 VAL A N 1
ATOM 1450 C CA . VAL A 1 180 ? 21.088 -1.716 24.772 1.00 79.62 180 VAL A CA 1
ATOM 1451 C C . VAL A 1 180 ? 22.373 -1.945 25.561 1.00 79.62 180 VAL A C 1
ATOM 1453 O O . VAL A 1 180 ? 22.623 -3.084 25.939 1.00 79.62 180 VAL A O 1
ATOM 1456 N N . ALA A 1 181 ? 23.142 -0.895 25.880 1.00 78.94 181 ALA A N 1
ATOM 1457 C CA . ALA A 1 181 ? 24.389 -1.041 26.633 1.00 78.94 181 ALA A CA 1
ATOM 1458 C C . ALA A 1 181 ? 24.157 -1.753 27.975 1.00 78.94 181 ALA A C 1
ATOM 1460 O O . ALA A 1 181 ? 24.762 -2.791 28.233 1.00 78.94 181 ALA A O 1
ATOM 1461 N N . LYS A 1 182 ? 23.215 -1.254 28.788 1.00 86.06 182 LYS A N 1
ATOM 1462 C CA . LYS A 1 182 ? 22.852 -1.867 30.069 1.00 86.06 182 LYS A CA 1
ATOM 1463 C C . LYS A 1 182 ? 22.434 -3.331 29.897 1.00 86.06 182 LYS A C 1
ATOM 1465 O O . LYS A 1 182 ? 22.954 -4.191 30.596 1.00 86.06 182 LYS A O 1
ATOM 1470 N N . SER A 1 183 ? 21.532 -3.619 28.956 1.00 84.88 183 SER A N 1
ATOM 1471 C CA . SER A 1 183 ? 20.990 -4.973 28.787 1.00 84.88 183 SER A CA 1
ATOM 1472 C C . SER A 1 183 ? 22.027 -5.972 28.262 1.00 84.88 183 SER A C 1
ATOM 1474 O O . SER A 1 183 ? 21.966 -7.138 28.633 1.00 84.88 183 SER A O 1
ATOM 1476 N N . VAL A 1 184 ? 22.987 -5.538 27.433 1.00 81.25 184 VAL A N 1
ATOM 1477 C CA . VAL A 1 184 ? 24.116 -6.382 27.002 1.00 81.25 184 VAL A CA 1
ATOM 1478 C C . VAL A 1 184 ? 25.004 -6.735 28.196 1.00 81.25 184 VAL A C 1
ATOM 1480 O O . VAL A 1 184 ? 25.316 -7.909 28.378 1.00 81.25 184 VAL A O 1
ATOM 1483 N N . PHE A 1 185 ? 25.375 -5.757 29.031 1.00 83.94 185 PHE A N 1
ATOM 1484 C CA . PHE A 1 185 ? 26.195 -6.018 30.218 1.00 83.94 185 PHE A CA 1
ATOM 1485 C C . PHE A 1 185 ? 25.458 -6.892 31.247 1.00 83.94 185 PHE A C 1
ATOM 1487 O O . PHE A 1 185 ? 26.022 -7.886 31.700 1.00 83.94 185 PHE A O 1
ATOM 1494 N N . ASP A 1 186 ? 24.187 -6.600 31.554 1.00 85.31 186 ASP A N 1
ATOM 1495 C CA . ASP A 1 186 ? 23.356 -7.418 32.453 1.00 85.31 186 ASP A CA 1
ATOM 1496 C C . ASP A 1 186 ? 23.297 -8.892 31.992 1.00 85.31 186 ASP A C 1
ATOM 1498 O O . ASP A 1 186 ? 23.483 -9.807 32.794 1.00 85.31 186 ASP A O 1
ATOM 1502 N N . GLU A 1 187 ? 23.056 -9.136 30.698 1.00 84.25 187 GLU A N 1
ATOM 1503 C CA . GLU A 1 187 ? 22.960 -10.485 30.122 1.00 84.25 187 GLU A CA 1
ATOM 1504 C C . GLU A 1 187 ? 24.312 -11.212 30.066 1.00 84.25 187 GLU A C 1
ATOM 1506 O O . GLU A 1 187 ? 24.350 -12.425 30.269 1.00 84.25 187 GLU A O 1
ATOM 1511 N N . ILE A 1 188 ? 25.423 -10.499 29.845 1.00 81.69 188 ILE A N 1
ATOM 1512 C CA . ILE A 1 188 ? 26.777 -11.068 29.949 1.00 81.69 188 ILE A CA 1
ATOM 1513 C C . ILE A 1 188 ? 27.076 -11.484 31.395 1.00 81.69 188 ILE A C 1
ATOM 1515 O O . ILE A 1 188 ? 27.563 -12.587 31.623 1.00 81.69 188 ILE A O 1
ATOM 1519 N N . HIS A 1 189 ? 26.748 -10.648 32.384 1.00 85.38 189 HIS A N 1
ATOM 1520 C CA . HIS A 1 189 ? 26.978 -10.979 33.793 1.00 85.38 189 HIS A CA 1
ATOM 1521 C C . HIS A 1 189 ? 26.070 -12.098 34.320 1.00 85.38 189 HIS A C 1
ATOM 1523 O O . HIS A 1 189 ? 26.467 -12.814 35.238 1.00 85.38 189 HIS A O 1
ATOM 1529 N N . ALA A 1 190 ? 24.866 -12.250 33.762 1.00 84.06 190 ALA A N 1
ATOM 1530 C CA . ALA A 1 190 ? 23.902 -13.274 34.164 1.00 84.06 190 ALA A CA 1
ATOM 1531 C C . ALA A 1 190 ? 24.084 -14.631 33.454 1.00 84.06 190 ALA A C 1
ATOM 1533 O O . ALA A 1 190 ? 23.439 -15.605 33.846 1.00 84.06 190 ALA A O 1
ATOM 1534 N N . ASN A 1 191 ? 24.914 -14.713 32.409 1.00 81.94 191 ASN A N 1
ATOM 1535 C CA . ASN A 1 191 ? 25.082 -15.913 31.590 1.00 81.94 191 ASN A CA 1
ATOM 1536 C C . ASN A 1 191 ? 26.445 -16.589 31.855 1.00 81.94 191 ASN A C 1
ATOM 1538 O O . ASN A 1 191 ? 27.460 -16.065 31.395 1.00 81.94 191 ASN A O 1
ATOM 1542 N N . PRO A 1 192 ? 26.482 -17.788 32.481 1.00 82.12 192 PRO A N 1
ATOM 1543 C CA . PRO A 1 192 ? 27.724 -18.518 32.773 1.00 82.12 192 PRO A CA 1
ATOM 1544 C C . PRO A 1 192 ? 28.574 -18.880 31.546 1.00 82.12 192 PRO A C 1
ATOM 1546 O O . PRO A 1 192 ? 29.708 -19.330 31.673 1.00 82.12 192 PRO A O 1
ATOM 1549 N N . TYR A 1 193 ? 28.036 -18.731 30.331 1.00 84.31 193 TYR A N 1
ATOM 1550 C CA . TYR A 1 193 ? 28.831 -18.891 29.120 1.00 84.31 193 TYR A CA 1
ATOM 1551 C C . TYR A 1 193 ? 29.894 -17.793 28.952 1.00 84.31 193 TYR A C 1
ATOM 1553 O O . TYR A 1 193 ? 30.908 -18.043 28.314 1.00 84.31 193 TYR A O 1
ATOM 1561 N N . PHE A 1 194 ? 29.672 -16.599 29.507 1.00 81.75 194 PHE A N 1
ATOM 1562 C CA . PHE A 1 194 ? 30.530 -15.426 29.325 1.00 81.75 194 PHE A CA 1
ATOM 1563 C C . PHE A 1 194 ? 31.341 -15.079 30.586 1.00 81.75 194 PHE A C 1
ATOM 1565 O O . PHE A 1 194 ? 31.626 -13.908 30.829 1.00 81.75 194 PHE A O 1
ATOM 1572 N N . ASP A 1 195 ? 31.685 -16.070 31.417 1.00 79.62 195 ASP A N 1
ATOM 1573 C CA . ASP A 1 195 ? 32.352 -15.859 32.712 1.00 79.62 195 ASP A CA 1
ATOM 1574 C C . ASP A 1 195 ? 33.672 -15.068 32.596 1.00 79.62 195 ASP A C 1
ATOM 1576 O O . ASP A 1 195 ? 33.894 -14.134 33.369 1.00 79.62 195 ASP A O 1
ATOM 1580 N N . GLU A 1 196 ? 34.539 -15.377 31.622 1.00 74.62 196 GLU A N 1
ATOM 1581 C CA . GLU A 1 196 ? 35.830 -14.678 31.491 1.00 74.62 196 GLU A CA 1
ATOM 1582 C C . GLU A 1 196 ? 35.639 -13.251 30.949 1.00 74.62 196 GLU A C 1
ATOM 1584 O O . GLU A 1 196 ? 36.297 -12.310 31.398 1.00 74.62 196 GLU A O 1
ATOM 1589 N N . ILE A 1 197 ? 34.705 -13.059 30.010 1.00 74.06 197 ILE A N 1
ATOM 1590 C CA . ILE A 1 197 ? 34.327 -11.724 29.514 1.00 74.06 197 ILE A CA 1
ATOM 1591 C C . ILE A 1 197 ? 33.688 -10.884 30.633 1.00 74.06 197 ILE A C 1
ATOM 1593 O O . ILE A 1 197 ? 33.998 -9.700 30.775 1.00 74.06 197 ILE A O 1
ATOM 1597 N N . SER A 1 198 ? 32.842 -11.496 31.462 1.00 81.50 198 SER A N 1
ATOM 1598 C CA . SER A 1 198 ? 32.204 -10.893 32.635 1.00 81.50 198 SER A CA 1
ATOM 1599 C C . SER A 1 198 ? 33.248 -10.397 33.642 1.00 81.50 198 SER A C 1
ATOM 1601 O O . SER A 1 198 ? 33.133 -9.273 34.131 1.00 81.50 198 SER A O 1
ATOM 1603 N N . ASP A 1 199 ? 34.308 -11.170 33.898 1.00 74.31 199 ASP A N 1
ATOM 1604 C CA . ASP A 1 199 ? 35.408 -10.768 34.785 1.00 74.31 199 ASP A CA 1
ATOM 1605 C C . ASP A 1 199 ? 36.303 -9.663 34.190 1.00 74.31 199 ASP A C 1
ATOM 1607 O O . ASP A 1 199 ? 36.728 -8.763 34.918 1.00 74.31 199 ASP A O 1
ATOM 1611 N N . ILE A 1 200 ? 36.527 -9.641 32.868 1.00 73.44 200 ILE A N 1
ATOM 1612 C CA . ILE A 1 200 ? 37.167 -8.497 32.186 1.00 73.44 200 ILE A CA 1
ATOM 1613 C C . ILE A 1 200 ? 36.327 -7.222 32.363 1.00 73.44 200 ILE A C 1
ATOM 1615 O O . ILE A 1 200 ? 36.868 -6.161 32.680 1.00 73.44 200 ILE A O 1
ATOM 1619 N N . ILE A 1 201 ? 35.009 -7.315 32.174 1.00 77.44 201 ILE A N 1
ATOM 1620 C CA . ILE A 1 201 ? 34.093 -6.171 32.254 1.00 77.44 201 ILE A CA 1
ATOM 1621 C C . ILE A 1 201 ? 34.040 -5.618 33.685 1.00 77.44 201 ILE A C 1
ATOM 1623 O O . ILE A 1 201 ? 34.265 -4.420 33.867 1.00 77.44 201 ILE A O 1
ATOM 1627 N N . LYS A 1 202 ? 33.890 -6.473 34.710 1.00 82.06 202 LYS A N 1
ATOM 1628 C CA . LYS A 1 202 ? 33.963 -6.072 36.133 1.00 82.06 202 LYS A CA 1
ATOM 1629 C C . LYS A 1 202 ? 35.244 -5.292 36.454 1.00 82.06 202 LYS A C 1
ATOM 1631 O O . LYS A 1 202 ? 35.207 -4.323 37.212 1.00 82.06 202 LYS A O 1
ATOM 1636 N N . SER A 1 203 ? 36.384 -5.668 35.867 1.00 74.31 203 SER A N 1
ATOM 1637 C CA . SER A 1 203 ? 37.653 -4.952 36.071 1.00 74.31 203 SER A CA 1
ATOM 1638 C C . SER A 1 203 ? 37.614 -3.509 35.560 1.00 74.31 203 SER A C 1
ATOM 1640 O O . SER A 1 203 ? 38.153 -2.627 36.227 1.00 74.31 203 SER A O 1
ATOM 1642 N N . PHE A 1 204 ? 36.919 -3.239 34.451 1.00 77.31 204 PHE A N 1
ATOM 1643 C CA . PHE A 1 204 ? 36.672 -1.873 33.977 1.00 77.31 204 PHE A CA 1
ATOM 1644 C C . PHE A 1 204 ? 35.597 -1.130 34.789 1.00 77.31 204 PHE A C 1
ATOM 1646 O O . PHE A 1 204 ? 35.625 0.099 34.865 1.00 77.31 204 PHE A O 1
ATOM 1653 N N . GLU A 1 205 ? 34.664 -1.840 35.418 1.00 79.00 205 GLU A N 1
ATOM 1654 C CA . GLU A 1 205 ? 33.552 -1.250 36.174 1.00 79.00 205 GLU A CA 1
ATOM 1655 C C . GLU A 1 205 ? 33.929 -0.727 37.560 1.00 79.00 205 GLU A C 1
ATOM 1657 O O . GLU A 1 205 ? 33.268 0.184 38.054 1.00 79.00 205 GLU A O 1
ATOM 1662 N N . ASN A 1 206 ? 35.020 -1.211 38.156 1.00 76.38 206 ASN A N 1
ATOM 1663 C CA . ASN A 1 206 ? 35.541 -0.692 39.426 1.00 76.38 206 ASN A CA 1
ATOM 1664 C C . ASN A 1 206 ? 35.974 0.782 39.322 1.00 76.38 206 ASN A C 1
ATOM 1666 O O . ASN A 1 206 ? 36.484 1.218 38.291 1.00 76.38 206 ASN A O 1
ATOM 1670 N N . ASP A 1 207 ? 35.801 1.586 40.376 1.00 68.62 207 ASP A N 1
ATOM 1671 C CA . ASP A 1 207 ? 36.224 3.006 40.392 1.00 68.62 207 ASP A CA 1
ATOM 1672 C C . ASP A 1 207 ? 37.748 3.224 40.494 1.00 68.62 207 ASP A C 1
ATOM 1674 O O . ASP A 1 207 ? 38.244 4.324 40.228 1.00 68.62 207 ASP A O 1
ATOM 1678 N N . ARG A 1 208 ? 38.524 2.170 40.785 1.00 73.00 208 ARG A N 1
ATOM 1679 C CA . ARG A 1 208 ? 39.984 2.196 40.606 1.00 73.00 208 ARG A CA 1
ATOM 1680 C C . ARG A 1 208 ? 40.343 2.248 39.116 1.00 73.00 208 ARG A C 1
ATOM 1682 O O . ARG A 1 208 ? 39.661 1.664 38.274 1.00 73.00 208 ARG A O 1
ATOM 1689 N N . ARG A 1 209 ? 41.443 2.933 38.784 1.00 68.56 209 ARG A N 1
ATOM 1690 C CA . ARG A 1 209 ? 41.975 2.919 37.412 1.00 68.56 209 ARG A CA 1
ATOM 1691 C C . ARG A 1 209 ? 42.412 1.489 37.056 1.00 68.56 209 ARG A C 1
ATOM 1693 O O . ARG A 1 209 ? 43.063 0.873 37.898 1.00 68.56 209 ARG A O 1
ATOM 1700 N N . PRO A 1 210 ? 42.093 0.982 35.854 1.00 65.94 210 PRO A N 1
ATOM 1701 C CA . PRO A 1 210 ? 42.525 -0.336 35.413 1.00 65.94 210 PRO A CA 1
ATOM 1702 C C . PRO A 1 210 ? 44.043 -0.342 35.219 1.00 65.94 210 PRO A C 1
ATOM 1704 O O . PRO A 1 210 ? 44.579 0.488 34.481 1.00 65.94 210 PRO A O 1
ATOM 1707 N N . PHE A 1 211 ? 44.731 -1.280 35.866 1.00 66.94 211 PHE A N 1
ATOM 1708 C CA . PHE A 1 211 ? 46.154 -1.530 35.653 1.00 66.94 211 PHE A CA 1
ATOM 1709 C C . PHE A 1 211 ? 46.350 -2.791 34.811 1.00 66.94 211 PHE A C 1
ATOM 1711 O O . PHE A 1 211 ? 45.539 -3.712 34.845 1.00 66.94 211 PHE A O 1
ATOM 1718 N N . VAL A 1 212 ? 47.482 -2.878 34.109 1.00 60.62 212 VAL A N 1
ATOM 1719 C CA . VAL A 1 212 ? 47.901 -4.078 33.353 1.00 60.62 212 VAL A CA 1
ATOM 1720 C C . VAL A 1 212 ? 47.791 -5.365 34.189 1.00 60.62 212 VAL A C 1
ATOM 1722 O O . VAL A 1 212 ? 47.352 -6.396 33.681 1.00 60.62 212 VAL A O 1
ATOM 1725 N N . ALA A 1 213 ? 48.115 -5.286 35.484 1.00 61.38 213 ALA A N 1
ATOM 1726 C CA . ALA A 1 213 ? 48.026 -6.402 36.423 1.00 61.38 213 ALA A CA 1
ATOM 1727 C C . ALA A 1 213 ? 46.610 -7.003 36.554 1.00 61.38 213 ALA A C 1
ATOM 1729 O O . ALA A 1 213 ? 46.484 -8.216 36.715 1.00 61.38 213 ALA A O 1
ATOM 1730 N N . ASP A 1 214 ? 45.556 -6.189 36.420 1.00 63.09 214 ASP A N 1
ATOM 1731 C CA . ASP A 1 214 ? 44.157 -6.617 36.575 1.00 63.09 214 ASP A CA 1
ATOM 1732 C C . ASP A 1 214 ? 43.680 -7.549 35.441 1.00 63.09 214 ASP A C 1
ATOM 1734 O O . ASP A 1 214 ? 42.642 -8.198 35.568 1.00 63.09 214 ASP A O 1
ATOM 1738 N N . PHE A 1 215 ? 44.441 -7.651 34.343 1.00 63.53 215 PHE A N 1
ATOM 1739 C CA . PHE A 1 215 ? 44.096 -8.461 33.168 1.00 63.53 215 PHE A CA 1
ATOM 1740 C C . PHE A 1 215 ? 45.052 -9.639 32.920 1.00 63.53 215 PHE A C 1
ATOM 1742 O O . PHE A 1 215 ? 44.822 -10.408 31.988 1.00 63.53 215 PHE A O 1
ATOM 1749 N N . ILE A 1 216 ? 46.088 -9.838 33.750 1.00 61.16 216 ILE A N 1
ATOM 1750 C CA . ILE A 1 216 ? 47.083 -10.917 33.562 1.00 61.16 216 ILE A CA 1
ATOM 1751 C C . ILE A 1 216 ? 46.417 -12.301 33.544 1.00 61.16 216 ILE A C 1
ATOM 1753 O O . ILE A 1 216 ? 46.727 -13.126 32.682 1.00 61.16 216 ILE A O 1
ATOM 1757 N N . LEU A 1 217 ? 45.463 -12.550 34.449 1.00 59.16 217 LEU A N 1
ATOM 1758 C CA . LEU A 1 217 ? 44.743 -13.827 34.514 1.00 59.16 217 LEU A CA 1
ATOM 1759 C C . LEU A 1 217 ? 43.947 -14.104 33.224 1.00 59.16 217 LEU A C 1
ATOM 1761 O O . LEU A 1 217 ? 43.926 -15.229 32.726 1.00 59.16 217 LEU A O 1
ATOM 1765 N N . ASN A 1 218 ? 43.356 -13.052 32.655 1.00 59.47 218 ASN A N 1
ATOM 1766 C CA . ASN A 1 218 ? 42.528 -13.108 31.452 1.00 59.47 218 ASN A CA 1
ATOM 1767 C C . ASN A 1 218 ? 43.392 -13.259 30.188 1.00 59.47 218 ASN A C 1
ATOM 1769 O O . ASN A 1 218 ? 43.038 -14.014 29.284 1.00 59.47 218 ASN A O 1
ATOM 1773 N N . ALA A 1 219 ? 44.573 -12.632 30.154 1.00 57.09 219 ALA A N 1
ATOM 1774 C CA . ALA A 1 219 ? 45.566 -12.816 29.095 1.00 57.09 219 ALA A CA 1
ATOM 1775 C C . ALA A 1 219 ? 46.093 -14.264 29.040 1.00 57.09 219 ALA A C 1
ATOM 1777 O O . ALA A 1 219 ? 46.208 -14.841 27.958 1.00 57.09 219 ALA A O 1
ATOM 1778 N N . LEU A 1 220 ? 46.324 -14.900 30.196 1.00 53.88 220 LEU A N 1
ATOM 1779 C CA . LEU A 1 220 ? 46.666 -16.330 30.275 1.00 53.88 220 LEU A CA 1
ATOM 1780 C C . LEU A 1 220 ? 45.524 -17.243 29.782 1.00 53.88 220 LEU A C 1
ATOM 1782 O O . LEU A 1 220 ? 45.776 -18.352 29.310 1.00 53.88 220 LEU A O 1
ATOM 1786 N N . ARG A 1 221 ? 44.274 -16.769 29.844 1.00 62.12 221 ARG A N 1
ATOM 1787 C CA . ARG A 1 221 ? 43.061 -17.468 29.386 1.00 62.12 221 ARG A CA 1
ATOM 1788 C C . ARG A 1 221 ? 42.545 -16.991 28.023 1.00 62.12 221 ARG A C 1
ATOM 1790 O O . ARG A 1 221 ? 41.433 -17.351 27.641 1.00 62.12 221 ARG A O 1
ATOM 1797 N N . TYR A 1 222 ? 43.355 -16.267 27.244 1.00 63.09 222 TYR A N 1
ATOM 1798 C CA . TYR A 1 222 ? 42.973 -15.657 25.959 1.00 63.09 222 TYR A CA 1
ATOM 1799 C C . TYR A 1 222 ? 42.192 -16.588 25.010 1.00 63.09 222 TYR A C 1
ATOM 1801 O O . TYR A 1 222 ? 41.201 -16.173 24.415 1.00 63.09 222 TYR A O 1
ATOM 1809 N N . LYS A 1 223 ? 42.569 -17.873 24.913 1.00 60.69 223 LYS A N 1
ATOM 1810 C CA . LYS A 1 223 ? 41.846 -18.861 24.087 1.00 60.69 223 LYS A CA 1
ATOM 1811 C C . LYS A 1 223 ? 40.386 -19.067 24.516 1.00 60.69 223 LYS A C 1
ATOM 1813 O O . LYS A 1 223 ? 39.542 -19.285 23.653 1.00 60.69 223 LYS A O 1
ATOM 1818 N N . LYS A 1 224 ? 40.087 -19.004 25.818 1.00 66.56 224 LYS A N 1
ATOM 1819 C CA . LYS A 1 224 ? 38.721 -19.122 26.350 1.00 66.56 224 LYS A CA 1
ATOM 1820 C C . LYS A 1 224 ? 37.929 -17.840 26.079 1.00 66.56 224 LYS A C 1
ATOM 1822 O O . LYS A 1 224 ? 36.838 -17.932 25.536 1.00 66.56 224 LYS A O 1
ATOM 1827 N N . VAL A 1 225 ? 38.527 -16.666 26.306 1.00 64.12 225 VAL A N 1
ATOM 1828 C CA . VAL A 1 225 ? 37.927 -15.357 25.964 1.00 64.12 225 VAL A CA 1
ATOM 1829 C C . VAL A 1 225 ? 37.563 -15.273 24.473 1.00 64.12 225 VAL A C 1
ATOM 1831 O O . VAL A 1 225 ? 36.462 -14.855 24.128 1.00 64.12 225 VAL A O 1
ATOM 1834 N N . MET A 1 226 ? 38.449 -15.723 23.576 1.00 63.78 226 MET A N 1
ATOM 1835 C CA . MET A 1 226 ? 38.159 -15.777 22.136 1.00 63.78 226 MET A CA 1
ATOM 1836 C C . MET A 1 226 ? 37.046 -16.776 21.796 1.00 63.78 226 MET A C 1
ATOM 1838 O O . MET A 1 226 ? 36.172 -16.452 20.999 1.00 63.78 226 MET A O 1
ATOM 1842 N N . TYR A 1 227 ? 37.027 -17.955 22.425 1.00 72.81 227 TYR A N 1
ATOM 1843 C CA . TYR A 1 227 ? 35.957 -18.941 22.235 1.00 72.81 227 TYR A CA 1
ATOM 1844 C C . TYR A 1 227 ? 34.585 -18.420 22.701 1.00 72.81 227 TYR A C 1
ATOM 1846 O O . TYR A 1 227 ? 33.577 -18.681 22.047 1.00 72.81 227 TYR A O 1
ATOM 1854 N N . GLU A 1 228 ? 34.548 -17.648 23.791 1.00 73.50 228 GLU A N 1
ATOM 1855 C CA . GLU A 1 228 ? 33.341 -16.960 24.258 1.00 73.50 228 GLU A CA 1
ATOM 1856 C C . GLU A 1 228 ? 32.874 -15.899 23.238 1.00 73.50 228 GLU A C 1
ATOM 1858 O O . GLU A 1 228 ? 31.702 -15.886 22.858 1.00 73.50 228 GLU A O 1
ATOM 1863 N N . LEU A 1 229 ? 33.791 -15.068 22.720 1.00 66.44 229 LEU A N 1
ATOM 1864 C CA . LEU A 1 229 ? 33.505 -14.037 21.706 1.00 66.44 229 LEU A CA 1
ATOM 1865 C C . LEU A 1 229 ? 33.061 -14.599 20.343 1.00 66.44 229 LEU A C 1
ATOM 1867 O O . LEU A 1 229 ? 32.247 -13.982 19.657 1.00 66.44 229 LEU A O 1
ATOM 1871 N N . GLU A 1 230 ? 33.587 -15.749 19.921 1.00 69.00 230 GLU A N 1
ATOM 1872 C CA . GLU A 1 230 ? 33.281 -16.351 18.615 1.00 69.00 230 GLU A CA 1
ATOM 1873 C C . GLU A 1 230 ? 31.921 -17.082 18.583 1.00 69.00 230 GLU A C 1
ATOM 1875 O O . GLU A 1 230 ? 31.428 -17.443 17.507 1.00 69.00 230 GLU A O 1
ATOM 1880 N N . ASN A 1 231 ? 31.255 -17.262 19.732 1.00 72.38 231 ASN A N 1
ATOM 1881 C CA . ASN A 1 231 ? 29.973 -17.961 19.817 1.00 72.38 231 ASN A CA 1
ATOM 1882 C C . ASN A 1 231 ? 28.777 -17.091 19.401 1.00 72.38 231 ASN A C 1
ATOM 1884 O O . ASN A 1 231 ? 27.999 -16.575 20.212 1.00 72.38 231 ASN A O 1
ATOM 1888 N N . LYS A 1 232 ? 28.582 -17.020 18.083 1.00 71.38 232 LYS A N 1
ATOM 1889 C CA . LYS A 1 232 ? 27.467 -16.320 17.429 1.00 71.38 232 LYS A CA 1
ATOM 1890 C C . LYS A 1 232 ? 26.087 -16.696 17.983 1.00 71.38 232 LYS A C 1
ATOM 1892 O O . LYS A 1 232 ? 25.223 -15.831 18.052 1.00 71.38 232 LYS A O 1
ATOM 1897 N N . ASN A 1 233 ? 25.868 -17.943 18.413 1.00 75.38 233 ASN A N 1
ATOM 1898 C CA . ASN A 1 233 ? 24.560 -18.387 18.911 1.00 75.38 233 ASN A CA 1
ATOM 1899 C C . ASN A 1 233 ? 24.198 -17.737 20.254 1.00 75.38 233 ASN A C 1
ATOM 1901 O O . ASN A 1 233 ? 23.063 -17.298 20.435 1.00 75.38 233 ASN A O 1
ATOM 1905 N N . GLN A 1 234 ? 25.152 -17.638 21.185 1.00 77.69 234 GLN A N 1
ATOM 1906 C CA . GLN A 1 234 ? 24.904 -17.003 22.484 1.00 77.69 234 GLN A CA 1
ATOM 1907 C C . GLN A 1 234 ? 24.730 -15.485 22.347 1.00 77.69 234 GLN A C 1
ATOM 1909 O O . GLN A 1 234 ? 23.815 -14.914 22.941 1.00 77.69 234 GLN A O 1
ATOM 1914 N N . ILE A 1 235 ? 25.520 -14.846 21.479 1.00 70.25 235 ILE A N 1
ATOM 1915 C CA . ILE A 1 235 ? 25.379 -13.416 21.160 1.00 70.25 235 ILE A CA 1
ATOM 1916 C C . ILE A 1 235 ? 24.026 -13.136 20.476 1.00 70.25 235 ILE A C 1
ATOM 1918 O O . ILE A 1 235 ? 23.306 -12.222 20.884 1.00 70.25 235 ILE A O 1
ATOM 1922 N N . ASN A 1 236 ? 23.615 -13.964 19.507 1.00 68.75 236 ASN A N 1
ATOM 1923 C CA . ASN A 1 236 ? 22.298 -13.878 18.861 1.00 68.75 236 ASN A CA 1
ATOM 1924 C C . ASN A 1 236 ? 21.143 -13.998 19.874 1.00 68.75 236 ASN A C 1
ATOM 1926 O O . ASN A 1 236 ? 20.157 -13.267 19.763 1.00 68.75 236 ASN A O 1
ATOM 1930 N N . ASN A 1 237 ? 21.257 -14.884 20.872 1.00 76.44 237 ASN A N 1
ATOM 1931 C CA . ASN A 1 237 ? 20.244 -15.048 21.919 1.00 76.44 237 ASN A CA 1
ATOM 1932 C C . ASN A 1 237 ? 20.095 -13.788 22.787 1.00 76.44 237 ASN A C 1
ATOM 1934 O O . ASN A 1 237 ? 18.966 -13.351 23.026 1.00 76.44 237 ASN A O 1
ATOM 1938 N N . ILE A 1 238 ? 21.209 -13.174 23.206 1.00 77.44 238 ILE A N 1
ATOM 1939 C CA . ILE A 1 238 ? 21.200 -11.898 23.942 1.00 77.44 238 ILE A CA 1
ATOM 1940 C C . ILE A 1 238 ? 20.529 -10.809 23.092 1.00 77.44 238 ILE A C 1
ATOM 1942 O O . ILE A 1 238 ? 19.565 -10.181 23.533 1.00 77.44 238 ILE A O 1
ATOM 1946 N N . MET A 1 239 ? 20.945 -10.644 21.832 1.00 71.06 239 MET A N 1
ATOM 1947 C CA . MET A 1 239 ? 20.360 -9.638 20.937 1.00 71.06 239 MET A CA 1
ATOM 1948 C C . MET A 1 239 ? 18.861 -9.864 20.684 1.00 71.06 239 MET A C 1
ATOM 1950 O O . MET A 1 239 ? 18.086 -8.906 20.678 1.00 71.06 239 MET A O 1
ATOM 1954 N N . LYS A 1 240 ? 18.409 -11.120 20.547 1.00 70.62 240 LYS A N 1
ATOM 1955 C CA . LYS A 1 240 ? 16.982 -11.465 20.412 1.00 70.62 240 LYS A CA 1
ATOM 1956 C C . LYS A 1 240 ? 16.167 -11.016 21.629 1.00 70.62 240 LYS A C 1
ATOM 1958 O O . LYS A 1 240 ? 15.115 -10.407 21.443 1.00 70.62 240 LYS A O 1
ATOM 1963 N N . LYS A 1 241 ? 16.652 -11.247 22.857 1.00 75.75 241 LYS A N 1
ATOM 1964 C CA . LYS A 1 241 ? 15.991 -10.768 24.088 1.00 75.75 241 LYS A CA 1
ATOM 1965 C C . LYS A 1 241 ? 15.897 -9.240 24.135 1.00 75.75 241 LYS A C 1
ATOM 1967 O O . LYS A 1 241 ? 14.833 -8.700 24.436 1.00 75.75 241 LYS A O 1
ATOM 1972 N N . ILE A 1 242 ? 16.989 -8.546 23.810 1.00 76.31 242 ILE A N 1
ATOM 1973 C CA . ILE A 1 242 ? 17.057 -7.078 23.854 1.00 76.31 242 ILE A CA 1
ATOM 1974 C C . ILE A 1 242 ? 16.067 -6.462 22.858 1.00 76.31 242 ILE A C 1
ATOM 1976 O O . ILE A 1 242 ? 15.263 -5.615 23.248 1.00 76.31 242 ILE A O 1
ATOM 1980 N N . VAL A 1 243 ? 16.045 -6.924 21.603 1.00 70.06 243 VAL A N 1
ATOM 1981 C CA . VAL A 1 243 ? 15.114 -6.396 20.588 1.00 70.06 243 VAL A CA 1
ATOM 1982 C C . VAL A 1 243 ? 13.653 -6.734 20.913 1.00 70.06 243 VAL A C 1
ATOM 1984 O O . VAL A 1 243 ? 12.786 -5.873 20.778 1.00 70.06 243 VAL A O 1
ATOM 1987 N N . LYS A 1 244 ? 13.370 -7.931 21.445 1.00 71.44 244 LYS A N 1
ATOM 1988 C CA . LYS A 1 244 ? 12.031 -8.318 21.933 1.00 71.44 244 LYS A CA 1
ATOM 1989 C C . LYS A 1 244 ? 11.515 -7.360 23.017 1.00 71.44 244 LYS A C 1
ATOM 1991 O O . LYS A 1 244 ? 10.355 -6.944 22.979 1.00 71.44 244 LYS A O 1
ATOM 1996 N N . ASN A 1 245 ? 12.383 -6.952 23.943 1.00 72.88 245 ASN A N 1
ATOM 1997 C CA . ASN A 1 245 ? 12.050 -5.964 24.968 1.00 72.88 245 ASN A CA 1
ATOM 1998 C C . ASN A 1 245 ? 11.909 -4.539 24.411 1.00 72.88 245 ASN A C 1
ATOM 2000 O O . ASN A 1 245 ? 11.031 -3.808 24.871 1.00 72.88 245 ASN A O 1
ATOM 2004 N N . ILE A 1 246 ? 12.714 -4.154 23.411 1.00 73.62 246 ILE A N 1
ATOM 2005 C CA . ILE A 1 246 ? 12.556 -2.881 22.686 1.00 73.62 246 ILE A CA 1
ATOM 2006 C C . ILE A 1 246 ? 11.173 -2.825 22.032 1.00 73.62 246 ILE A C 1
ATOM 2008 O O . ILE A 1 246 ? 10.431 -1.888 22.303 1.00 73.62 246 ILE A O 1
ATOM 2012 N N . TYR A 1 247 ? 10.774 -3.843 21.260 1.00 66.69 247 TYR A N 1
ATOM 2013 C CA . TYR A 1 247 ? 9.442 -3.907 20.643 1.00 66.69 247 TYR A CA 1
ATOM 2014 C C . TYR A 1 247 ? 8.319 -3.750 21.671 1.00 66.69 247 TYR A C 1
ATOM 2016 O O . TYR A 1 247 ? 7.451 -2.891 21.503 1.00 66.69 247 TYR A O 1
ATOM 2024 N N . ARG A 1 248 ? 8.388 -4.489 22.784 1.00 67.12 248 ARG A N 1
ATOM 2025 C CA . ARG A 1 248 ? 7.411 -4.381 23.875 1.00 67.12 248 ARG A CA 1
ATOM 2026 C C . ARG A 1 248 ? 7.335 -2.965 24.460 1.00 67.12 248 ARG A C 1
ATOM 2028 O O . ARG A 1 248 ? 6.236 -2.456 24.661 1.00 67.12 248 ARG A O 1
ATOM 2035 N N . LYS A 1 249 ? 8.479 -2.315 24.702 1.00 68.12 249 LYS A N 1
ATOM 2036 C CA . LYS A 1 249 ? 8.546 -0.924 25.192 1.00 68.12 249 LYS A CA 1
ATOM 2037 C C . LYS A 1 249 ? 8.074 0.104 24.155 1.00 68.12 249 LYS A C 1
ATOM 2039 O O . LYS A 1 249 ? 7.512 1.120 24.543 1.00 68.12 249 LYS A O 1
ATOM 2044 N N . SER A 1 250 ? 8.215 -0.186 22.861 1.00 60.25 250 SER A N 1
ATOM 2045 C CA . SER A 1 250 ? 7.636 0.592 21.754 1.00 60.25 250 SER A CA 1
ATOM 2046 C C . SER A 1 250 ? 6.122 0.386 21.563 1.00 60.25 250 SER A C 1
ATOM 2048 O O . SER A 1 250 ? 5.559 0.917 20.610 1.00 60.25 250 SER A O 1
ATOM 2050 N N . GLY A 1 251 ? 5.450 -0.424 22.394 1.00 53.78 251 GLY A N 1
ATOM 2051 C CA . GLY A 1 251 ? 4.031 -0.781 22.219 1.00 53.78 251 GLY A CA 1
ATOM 2052 C C . GLY A 1 251 ? 3.759 -1.800 21.101 1.00 53.78 251 GLY A C 1
ATOM 2053 O O . GLY A 1 251 ? 2.602 -2.140 20.826 1.00 53.78 251 GLY A O 1
ATOM 2054 N N . ILE A 1 252 ? 4.812 -2.328 20.471 1.00 54.78 252 ILE A N 1
ATOM 2055 C CA . ILE A 1 252 ? 4.738 -3.381 19.460 1.00 54.78 252 ILE A CA 1
ATOM 2056 C C . ILE A 1 252 ? 4.605 -4.711 20.204 1.00 54.78 252 ILE A C 1
ATOM 2058 O O . ILE A 1 252 ? 5.582 -5.283 20.690 1.00 54.78 252 ILE A O 1
ATOM 2062 N N . GLY A 1 253 ? 3.366 -5.190 20.324 1.00 50.12 253 GLY A N 1
ATOM 2063 C CA . GLY A 1 253 ? 3.068 -6.469 20.965 1.00 50.12 253 GLY A CA 1
ATOM 2064 C C . GLY A 1 253 ? 3.836 -7.607 20.294 1.00 50.12 253 GLY A C 1
ATOM 2065 O O . GLY A 1 253 ? 3.794 -7.741 19.074 1.00 50.12 253 GLY A O 1
ATOM 2066 N N . ILE A 1 254 ? 4.544 -8.405 21.094 1.00 45.47 254 ILE A N 1
ATOM 2067 C CA . ILE A 1 254 ? 5.331 -9.565 20.636 1.00 45.47 254 ILE A CA 1
ATOM 2068 C C . ILE A 1 254 ? 4.412 -10.642 20.044 1.00 45.47 254 ILE A C 1
ATOM 2070 O O . ILE A 1 254 ? 4.750 -11.286 19.055 1.00 45.47 254 ILE A O 1
ATOM 2074 N N . ASP A 1 255 ? 3.229 -10.818 20.637 1.00 47.12 255 ASP A N 1
ATOM 2075 C CA . ASP A 1 255 ? 2.199 -11.667 20.057 1.00 47.12 255 ASP A CA 1
ATOM 2076 C C . ASP A 1 255 ? 1.586 -10.966 18.838 1.00 47.12 255 ASP A C 1
ATOM 2078 O O . ASP A 1 255 ? 0.978 -9.893 18.943 1.00 47.12 255 ASP A O 1
ATOM 2082 N N . ARG A 1 256 ? 1.741 -11.604 17.673 1.00 50.91 256 ARG A N 1
ATOM 2083 C CA . ARG A 1 256 ? 1.259 -11.124 16.371 1.00 50.91 256 ARG A CA 1
ATOM 2084 C 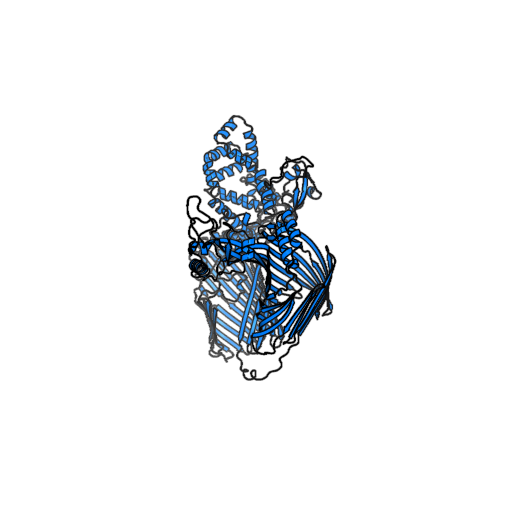C . ARG A 1 256 ? -0.243 -10.823 16.392 1.00 50.91 256 ARG A C 1
ATOM 2086 O O . ARG A 1 256 ? -0.680 -9.950 15.649 1.00 50.91 256 ARG A O 1
ATOM 2093 N N . LYS A 1 257 ? -1.007 -11.507 17.255 1.00 44.66 257 LYS A N 1
ATOM 2094 C CA . LYS A 1 257 ? -2.453 -11.314 17.442 1.00 44.66 257 LYS A CA 1
ATOM 2095 C C . LYS A 1 257 ? -2.832 -9.988 18.110 1.00 44.66 257 LYS A C 1
ATOM 2097 O O . LYS A 1 257 ? -3.926 -9.501 17.864 1.00 44.66 257 LYS A O 1
ATOM 2102 N N . TYR A 1 258 ? -1.966 -9.402 18.939 1.00 40.72 258 TYR A N 1
ATOM 2103 C CA . TYR A 1 258 ? -2.328 -8.286 19.833 1.00 40.72 258 TYR A CA 1
ATOM 2104 C C . TYR A 1 258 ? -1.450 -7.037 19.667 1.00 40.72 258 TYR A C 1
ATOM 2106 O O . TYR A 1 258 ? -1.458 -6.144 20.516 1.00 40.72 258 TYR A O 1
ATOM 2114 N N . SER A 1 259 ? -0.674 -6.948 18.585 1.00 41.94 259 SER A N 1
ATOM 2115 C CA . SER A 1 259 ? 0.178 -5.784 18.333 1.00 41.94 259 SER A CA 1
ATOM 2116 C C . SER A 1 259 ? -0.652 -4.532 18.059 1.00 41.94 259 SER A C 1
ATOM 2118 O O . SER A 1 259 ? -1.276 -4.405 17.007 1.00 41.94 259 SER A O 1
ATOM 2120 N N . SER A 1 260 ? -0.609 -3.586 19.002 1.00 38.19 260 SER A N 1
ATOM 2121 C CA . SER A 1 260 ? -1.419 -2.357 19.001 1.00 38.19 260 SER A CA 1
ATOM 2122 C C . SER A 1 260 ? -1.223 -1.446 17.779 1.00 38.19 260 SER A C 1
ATOM 2124 O O . SER A 1 260 ? -2.045 -0.566 17.536 1.00 38.19 260 SER A O 1
ATOM 2126 N N . VAL A 1 261 ? -0.155 -1.677 17.007 1.00 40.06 261 VAL A N 1
ATOM 2127 C CA . VAL A 1 261 ? 0.262 -0.883 15.840 1.00 40.06 261 VAL A CA 1
ATOM 2128 C C . VAL A 1 261 ? 0.105 -1.662 14.518 1.00 40.06 261 VAL A C 1
ATOM 2130 O O . VAL A 1 261 ? 0.357 -1.123 13.447 1.00 40.06 261 VAL A O 1
ATOM 2133 N N . GLY A 1 262 ? -0.263 -2.950 14.551 1.00 40.22 262 GLY A N 1
ATOM 2134 C CA . GLY A 1 262 ? -0.478 -3.767 13.343 1.00 40.22 262 GLY A CA 1
ATOM 2135 C C . GLY A 1 262 ? 0.761 -4.049 12.469 1.00 40.22 262 GLY A C 1
ATOM 2136 O O . GLY A 1 262 ? 0.641 -4.709 11.442 1.00 40.22 262 GLY A O 1
ATOM 2137 N N . ILE A 1 263 ? 1.960 -3.602 12.861 1.00 44.69 263 ILE A N 1
ATOM 2138 C CA . ILE A 1 263 ? 3.195 -3.655 12.044 1.00 44.69 263 ILE A CA 1
ATOM 2139 C C . ILE A 1 263 ? 3.493 -5.062 11.488 1.00 44.69 263 ILE A C 1
ATOM 2141 O O . ILE A 1 263 ? 3.884 -5.204 10.329 1.00 44.69 263 ILE A O 1
ATOM 2145 N N . TRP A 1 264 ? 3.249 -6.117 12.273 1.00 47.94 264 TRP A N 1
ATOM 2146 C CA . TRP A 1 264 ? 3.490 -7.508 11.864 1.00 47.94 264 TRP A CA 1
ATOM 2147 C C . TRP A 1 264 ? 2.639 -7.980 10.679 1.00 47.94 264 TRP A C 1
ATOM 2149 O O . TRP A 1 264 ? 3.095 -8.834 9.923 1.00 47.94 264 TRP A O 1
ATOM 2159 N N . SER A 1 265 ? 1.424 -7.446 10.505 1.00 46.38 265 SER A N 1
ATOM 2160 C CA . SER A 1 265 ? 0.566 -7.768 9.353 1.00 46.38 265 SER A CA 1
ATOM 2161 C C . SER A 1 265 ? 0.844 -6.871 8.145 1.00 46.38 265 SER A C 1
ATOM 2163 O O . SER A 1 265 ? 0.560 -7.263 7.016 1.00 46.38 265 SER A O 1
ATOM 2165 N N . GLN A 1 266 ? 1.434 -5.693 8.372 1.00 41.25 266 GLN A N 1
ATOM 2166 C CA . GLN A 1 266 ? 1.721 -4.684 7.347 1.00 41.25 266 GLN A CA 1
ATOM 2167 C C . GLN A 1 266 ? 3.144 -4.776 6.770 1.00 41.25 266 GLN A C 1
ATOM 2169 O O . GLN A 1 266 ? 3.423 -4.164 5.742 1.00 41.25 266 GLN A O 1
ATOM 2174 N N . THR A 1 267 ? 4.044 -5.543 7.394 1.00 44.22 267 THR A N 1
ATOM 2175 C CA . THR A 1 267 ? 5.403 -5.761 6.873 1.00 44.22 267 THR A CA 1
ATOM 2176 C C . THR A 1 267 ? 5.338 -6.609 5.588 1.00 44.22 267 THR A C 1
ATOM 2178 O O . THR A 1 267 ? 4.849 -7.748 5.656 1.00 44.22 267 THR A O 1
ATOM 2181 N N . PRO A 1 268 ? 5.823 -6.107 4.430 1.00 42.84 268 PRO A N 1
ATOM 2182 C CA . PRO A 1 268 ? 5.843 -6.862 3.174 1.00 42.84 268 PRO A CA 1
ATOM 2183 C C . PRO A 1 268 ? 6.717 -8.111 3.294 1.00 42.84 268 PRO A C 1
ATOM 2185 O O . PRO A 1 268 ? 7.650 -8.132 4.098 1.00 42.84 268 PRO A O 1
ATOM 2188 N N . GLU A 1 269 ? 6.436 -9.152 2.505 1.00 47.44 269 GLU A N 1
ATOM 2189 C CA . GLU A 1 269 ? 7.089 -10.458 2.688 1.00 47.44 269 GLU A CA 1
ATOM 2190 C C . GLU A 1 269 ? 8.611 -10.411 2.587 1.00 47.44 269 GLU A C 1
ATOM 2192 O O . GLU A 1 269 ? 9.294 -11.009 3.421 1.00 47.44 269 GLU A O 1
ATOM 2197 N N . ASP A 1 270 ? 9.117 -9.569 1.693 1.00 43.31 270 ASP A N 1
ATOM 2198 C CA . ASP A 1 270 ? 10.542 -9.338 1.478 1.00 43.31 270 ASP A CA 1
ATOM 2199 C C . ASP A 1 270 ? 11.257 -8.712 2.687 1.00 43.31 270 ASP A C 1
ATOM 2201 O O . ASP A 1 270 ? 12.466 -8.839 2.799 1.00 43.31 270 ASP A O 1
ATOM 2205 N N . PHE A 1 271 ? 10.548 -8.075 3.628 1.00 45.03 271 PHE A N 1
ATOM 2206 C CA . PHE A 1 271 ? 11.153 -7.459 4.822 1.00 45.03 271 PHE A CA 1
ATOM 2207 C C . PHE A 1 271 ? 10.920 -8.260 6.107 1.00 45.03 271 PHE A C 1
ATOM 2209 O O . PHE A 1 271 ? 11.529 -7.987 7.140 1.00 45.03 271 PHE A O 1
ATOM 2216 N N . ARG A 1 272 ? 10.072 -9.292 6.065 1.00 57.94 272 ARG A N 1
ATOM 2217 C CA . ARG A 1 272 ? 9.751 -10.112 7.243 1.00 57.94 272 ARG A CA 1
ATOM 2218 C C . ARG A 1 272 ? 10.960 -10.875 7.783 1.00 57.94 272 ARG A C 1
ATOM 2220 O O . ARG A 1 272 ? 11.049 -11.076 8.989 1.00 57.94 272 ARG A O 1
ATOM 2227 N N . TYR A 1 273 ? 11.918 -11.250 6.929 1.00 53.41 273 TYR A N 1
ATOM 2228 C CA . TYR A 1 273 ? 13.142 -11.940 7.360 1.00 53.41 273 TYR A CA 1
ATOM 2229 C C . TYR A 1 273 ? 14.094 -11.063 8.188 1.00 53.41 273 TYR A C 1
ATOM 2231 O O . TYR A 1 273 ? 15.010 -11.601 8.803 1.00 53.41 273 TYR A O 1
ATOM 2239 N N . LEU A 1 274 ? 13.867 -9.745 8.224 1.00 51.34 274 LEU A N 1
ATOM 2240 C CA . LEU A 1 274 ? 14.639 -8.755 8.982 1.00 51.34 274 LEU A CA 1
ATOM 2241 C C . LEU A 1 274 ? 14.034 -8.462 10.363 1.00 51.34 274 LEU A C 1
ATOM 2243 O O . LEU A 1 274 ? 14.657 -7.779 11.175 1.00 51.34 274 LEU A O 1
ATOM 2247 N N . LEU A 1 275 ? 12.847 -9.006 10.655 1.00 54.09 275 LEU A N 1
ATOM 2248 C CA . LEU A 1 275 ? 12.191 -8.869 11.950 1.00 54.09 275 LEU A CA 1
ATOM 2249 C C . LEU A 1 275 ? 12.400 -10.121 12.830 1.00 54.09 275 LEU A C 1
ATOM 2251 O O . LEU A 1 275 ? 11.937 -11.213 12.474 1.00 54.09 275 LEU A O 1
ATOM 2255 N N . PRO A 1 276 ? 13.036 -9.986 14.010 1.00 53.75 276 PRO A N 1
ATOM 2256 C CA . PRO A 1 276 ? 13.154 -11.065 14.983 1.00 53.75 276 PRO A CA 1
ATOM 2257 C C . PRO A 1 276 ? 11.792 -11.648 15.365 1.00 53.75 276 PRO A C 1
ATOM 2259 O O . PRO A 1 276 ? 10.824 -10.919 15.562 1.00 53.75 276 PRO A O 1
ATOM 2262 N N . GLU A 1 277 ? 11.735 -12.975 15.492 1.00 51.94 277 GLU A N 1
ATOM 2263 C CA . GLU A 1 277 ? 10.509 -13.757 15.737 1.00 51.94 277 GLU A CA 1
ATOM 2264 C C . GLU A 1 277 ? 9.458 -13.744 14.610 1.00 51.94 277 GLU A C 1
ATOM 2266 O O . GLU A 1 277 ? 8.393 -14.337 14.796 1.00 51.94 277 GLU A O 1
ATOM 2271 N N . PHE A 1 278 ? 9.738 -13.205 13.411 1.00 50.16 278 PHE A N 1
ATOM 2272 C CA . PHE A 1 278 ? 8.904 -13.537 12.244 1.00 50.16 278 PHE A CA 1
ATOM 2273 C C . PHE A 1 278 ? 9.116 -14.991 11.781 1.00 50.16 278 PHE A C 1
ATOM 2275 O O . PHE A 1 278 ? 8.156 -15.706 11.482 1.00 50.16 278 PHE A O 1
ATOM 2282 N N . TYR A 1 279 ? 10.366 -15.453 11.793 1.00 52.34 279 TYR A N 1
ATOM 2283 C CA . TYR A 1 279 ? 10.734 -16.853 11.584 1.00 52.34 279 TYR A CA 1
ATOM 2284 C C . TYR A 1 279 ? 11.346 -17.429 12.865 1.00 52.34 279 TYR A C 1
ATOM 2286 O O . TYR A 1 279 ? 12.087 -16.736 13.569 1.00 52.34 279 TYR A O 1
ATOM 2294 N N . ASP A 1 280 ? 11.083 -18.708 13.144 1.00 44.78 280 ASP A N 1
ATOM 2295 C CA . ASP A 1 280 ? 11.580 -19.393 14.350 1.00 44.78 280 ASP A CA 1
ATOM 2296 C C . ASP A 1 280 ? 13.119 -19.415 14.419 1.00 44.78 280 ASP A C 1
ATOM 2298 O O . ASP A 1 280 ? 13.705 -19.313 15.499 1.00 44.78 280 ASP A O 1
ATOM 2302 N N . TYR A 1 281 ? 13.767 -19.447 13.248 1.00 49.06 281 TYR A N 1
ATOM 2303 C CA . TYR A 1 281 ? 15.220 -19.501 13.051 1.00 49.06 281 TYR A CA 1
ATOM 2304 C C . TYR A 1 281 ? 15.819 -18.172 12.562 1.00 49.06 281 TYR A C 1
ATOM 2306 O O . TYR A 1 281 ? 16.712 -18.157 11.714 1.00 49.06 281 TYR A O 1
ATOM 2314 N N . PHE A 1 282 ? 15.312 -17.047 13.071 1.00 46.91 282 PHE A N 1
ATOM 2315 C CA . PHE A 1 282 ? 15.902 -15.733 12.817 1.00 46.91 282 PHE A CA 1
ATOM 2316 C C . PHE A 1 282 ? 17.367 -15.670 13.295 1.00 46.91 282 PHE A C 1
ATOM 2318 O O . PHE A 1 282 ? 17.653 -15.952 14.460 1.00 46.91 282 PHE A O 1
ATOM 2325 N N . ASP A 1 283 ? 18.280 -15.262 12.413 1.00 56.34 283 ASP A N 1
ATOM 2326 C CA . ASP A 1 283 ? 19.728 -15.250 12.645 1.00 56.34 283 ASP A CA 1
ATOM 2327 C C . ASP A 1 283 ? 20.327 -13.913 12.188 1.00 56.34 283 ASP A C 1
ATOM 2329 O O . ASP A 1 283 ? 20.463 -13.660 10.990 1.00 56.34 283 ASP A O 1
ATOM 2333 N N . TYR A 1 284 ? 20.718 -13.068 13.149 1.00 53.03 284 TYR A N 1
ATOM 2334 C CA . TYR A 1 284 ? 21.314 -11.757 12.870 1.00 53.03 284 TYR A CA 1
ATOM 2335 C C . TYR A 1 284 ? 22.604 -11.853 12.041 1.00 53.03 284 TYR A C 1
ATOM 2337 O O . TYR A 1 284 ? 22.943 -10.907 11.338 1.00 53.03 284 TYR A O 1
ATOM 2345 N N . SER A 1 285 ? 23.313 -12.990 12.071 1.00 53.16 285 SER A N 1
ATOM 2346 C CA . SER A 1 285 ? 24.559 -13.173 11.314 1.00 53.16 285 SER A CA 1
ATOM 2347 C C . SER A 1 285 ? 24.353 -13.419 9.814 1.00 53.16 285 SER A C 1
ATOM 2349 O O . SER A 1 285 ? 25.326 -13.420 9.061 1.00 53.16 285 SER A O 1
ATOM 2351 N N . LYS A 1 286 ? 23.097 -13.597 9.376 1.00 49.09 286 LYS A N 1
ATOM 2352 C CA . LYS A 1 286 ? 22.691 -13.711 7.963 1.00 49.09 286 LYS A CA 1
ATOM 2353 C C . LYS A 1 286 ? 22.076 -12.429 7.404 1.00 49.09 286 LYS A C 1
ATOM 2355 O O . LYS A 1 286 ? 21.714 -12.401 6.231 1.00 49.09 286 LYS A O 1
ATOM 2360 N N . ILE A 1 287 ? 21.947 -11.382 8.218 1.00 52.47 287 ILE A N 1
ATOM 2361 C CA . ILE A 1 287 ? 21.516 -10.068 7.746 1.00 52.47 287 ILE A CA 1
ATOM 2362 C C . ILE A 1 287 ? 22.668 -9.468 6.943 1.00 52.47 287 ILE A C 1
ATOM 2364 O O . ILE A 1 287 ? 23.679 -9.043 7.504 1.00 52.47 287 ILE A O 1
ATOM 2368 N N . ASN A 1 288 ? 22.519 -9.447 5.622 1.00 49.47 288 ASN A N 1
ATOM 2369 C CA . ASN A 1 288 ? 23.433 -8.723 4.759 1.00 49.47 288 ASN A CA 1
ATOM 2370 C C . ASN A 1 288 ? 23.076 -7.232 4.795 1.00 49.47 288 ASN A C 1
ATOM 2372 O O . ASN A 1 288 ? 22.002 -6.831 4.346 1.00 49.47 288 ASN A O 1
ATOM 2376 N N . PHE A 1 289 ? 23.976 -6.407 5.327 1.00 46.28 289 PHE A N 1
ATOM 2377 C CA . PHE A 1 289 ? 23.775 -4.959 5.375 1.00 46.28 289 PHE A CA 1
ATOM 2378 C C . PHE A 1 289 ? 23.747 -4.327 3.973 1.00 46.28 289 PHE A C 1
ATOM 2380 O O . PHE A 1 289 ? 23.060 -3.327 3.790 1.00 46.28 289 PHE A O 1
ATOM 2387 N N . ASP A 1 290 ? 24.384 -4.944 2.970 1.00 44.97 290 ASP A N 1
ATOM 2388 C CA . ASP A 1 290 ? 24.337 -4.462 1.582 1.00 44.97 290 ASP A CA 1
ATOM 2389 C C . ASP A 1 290 ? 22.945 -4.665 0.934 1.00 44.97 290 ASP A C 1
ATOM 2391 O O . ASP A 1 290 ? 22.537 -3.872 0.083 1.00 44.97 290 ASP A O 1
ATOM 2395 N N . ASP A 1 291 ? 22.183 -5.681 1.370 1.00 40.88 291 ASP A N 1
ATOM 2396 C CA . ASP A 1 291 ? 20.806 -5.951 0.909 1.00 40.88 291 ASP A CA 1
ATOM 2397 C C . ASP A 1 291 ? 19.757 -5.092 1.645 1.00 40.88 291 ASP A C 1
ATOM 2399 O O . ASP A 1 291 ? 18.613 -4.971 1.205 1.00 40.88 291 ASP A O 1
ATOM 2403 N N . LEU A 1 292 ? 20.151 -4.469 2.760 1.00 46.09 292 LEU A N 1
ATOM 2404 C CA . LEU A 1 292 ? 19.324 -3.591 3.594 1.00 46.09 292 LEU A CA 1
ATOM 2405 C C . LEU A 1 292 ? 19.299 -2.126 3.129 1.00 46.09 292 LEU A C 1
ATOM 2407 O O . LEU A 1 292 ? 18.637 -1.311 3.772 1.00 46.09 292 LEU A O 1
ATOM 2411 N N . ASN A 1 293 ? 20.015 -1.802 2.047 1.00 42.47 293 ASN A N 1
ATOM 2412 C CA . ASN A 1 293 ? 20.359 -0.443 1.629 1.00 42.47 293 ASN A CA 1
ATOM 2413 C C . ASN A 1 293 ? 19.152 0.541 1.662 1.00 42.47 293 ASN A C 1
ATOM 2415 O O . ASN A 1 293 ? 18.314 0.538 0.747 1.00 42.47 293 ASN A O 1
ATOM 2419 N N . PRO A 1 294 ? 19.082 1.440 2.666 1.00 44.06 294 PRO A N 1
ATOM 2420 C CA . PRO A 1 294 ? 17.982 2.360 2.904 1.00 44.06 294 PRO A CA 1
ATOM 2421 C C . PRO A 1 294 ? 18.194 3.694 2.165 1.00 44.06 294 PRO A C 1
ATOM 2423 O O . PRO A 1 294 ? 17.948 4.769 2.712 1.00 44.06 294 PRO A O 1
ATOM 2426 N N . ASP A 1 295 ? 18.607 3.634 0.893 1.00 40.28 295 ASP A N 1
ATOM 2427 C CA . ASP A 1 295 ? 18.746 4.784 -0.025 1.00 40.28 295 ASP A CA 1
ATOM 2428 C C . ASP A 1 295 ? 17.437 5.590 -0.222 1.00 40.28 295 ASP A C 1
ATOM 2430 O O . ASP A 1 295 ? 17.443 6.661 -0.829 1.00 40.28 295 ASP A O 1
ATOM 2434 N N . TYR A 1 296 ? 16.298 5.101 0.280 1.00 34.94 296 TYR A N 1
ATOM 2435 C CA . TYR A 1 296 ? 15.028 5.826 0.328 1.00 34.94 296 TYR A CA 1
ATOM 2436 C C . TYR A 1 296 ? 14.799 6.469 1.701 1.00 34.94 296 TYR A C 1
ATOM 2438 O O . TYR A 1 296 ? 13.975 5.990 2.475 1.00 34.94 296 TYR A O 1
ATOM 2446 N N . LEU A 1 297 ? 15.511 7.571 1.969 1.00 35.31 297 LEU A N 1
ATOM 2447 C CA . LEU A 1 297 ? 15.067 8.773 2.704 1.00 35.31 297 LEU A CA 1
ATOM 2448 C C . LEU A 1 297 ? 16.260 9.743 2.888 1.00 35.31 297 LEU A C 1
ATOM 2450 O O . LEU A 1 297 ? 17.407 9.318 2.992 1.00 35.31 297 LEU A O 1
ATOM 2454 N N . TYR A 1 298 ? 15.947 11.038 3.030 1.00 42.16 298 TYR A N 1
ATOM 2455 C CA . TYR A 1 298 ? 16.839 12.169 3.367 1.00 42.16 298 TYR A CA 1
ATOM 2456 C C . TYR A 1 298 ? 17.649 12.839 2.237 1.00 42.16 298 TYR A C 1
ATOM 2458 O O . TYR A 1 298 ? 18.324 12.217 1.426 1.00 42.16 298 TYR A O 1
ATOM 2466 N N . THR A 1 299 ? 17.624 14.176 2.262 1.00 31.36 299 THR A N 1
ATOM 2467 C CA . THR A 1 299 ? 18.393 15.102 1.414 1.00 31.36 299 THR A CA 1
ATOM 2468 C C . THR A 1 299 ? 18.737 16.355 2.234 1.00 31.36 299 THR A C 1
ATOM 2470 O O . THR A 1 299 ? 17.877 16.809 2.988 1.00 31.36 299 THR A O 1
ATOM 2473 N N . GLY A 1 300 ? 19.923 16.958 2.059 1.00 39.09 300 GLY A N 1
ATOM 2474 C CA . GLY A 1 300 ? 20.221 18.315 2.568 1.00 39.09 300 GLY A CA 1
ATOM 2475 C C . GLY A 1 300 ? 21.057 18.423 3.855 1.00 39.09 300 GLY A C 1
ATOM 2476 O O . GLY A 1 300 ? 20.673 19.141 4.773 1.00 39.09 300 GLY A O 1
ATOM 2477 N N . ILE A 1 301 ? 22.211 17.749 3.932 1.00 46.53 301 ILE A N 1
ATOM 2478 C CA . ILE A 1 301 ? 23.181 17.904 5.038 1.00 46.53 301 ILE A CA 1
ATOM 2479 C C . ILE A 1 301 ? 24.516 18.419 4.457 1.00 46.53 301 ILE A C 1
ATOM 2481 O O . ILE A 1 301 ? 24.866 18.097 3.322 1.00 46.53 301 ILE A O 1
ATOM 2485 N N . LYS A 1 302 ? 25.259 19.267 5.188 1.00 47.53 302 LYS A N 1
ATOM 2486 C CA . LYS A 1 302 ? 26.564 19.780 4.716 1.00 47.53 302 LYS A CA 1
ATOM 2487 C C . LYS A 1 302 ? 27.690 18.799 5.067 1.00 47.53 302 LYS A C 1
ATOM 2489 O O . LYS A 1 302 ? 27.904 18.524 6.250 1.00 47.53 302 LYS A O 1
ATOM 2494 N N . ARG A 1 303 ? 28.442 18.337 4.064 1.00 43.97 303 ARG A N 1
ATOM 2495 C CA . ARG A 1 303 ? 29.661 17.531 4.232 1.00 43.97 303 ARG A CA 1
ATOM 2496 C C . ARG A 1 303 ? 30.873 18.453 4.388 1.00 43.97 303 ARG A C 1
ATOM 2498 O O . ARG A 1 303 ? 30.943 19.508 3.764 1.00 43.97 303 ARG A O 1
ATOM 2505 N N . VAL A 1 304 ? 31.852 18.028 5.180 1.00 46.28 304 VAL A N 1
ATOM 2506 C CA . VAL A 1 304 ? 33.187 18.637 5.155 1.00 46.28 304 VAL A CA 1
ATOM 2507 C C . VAL A 1 304 ? 33.918 18.236 3.875 1.00 46.28 304 VAL A C 1
ATOM 2509 O O . VAL A 1 304 ? 33.883 17.068 3.479 1.00 46.28 304 VAL A O 1
ATOM 2512 N N . GLN A 1 305 ? 34.604 19.190 3.250 1.00 45.88 305 GLN A N 1
ATOM 2513 C CA . GLN A 1 305 ? 35.558 18.936 2.183 1.00 45.88 305 GLN A CA 1
ATOM 2514 C C . GLN A 1 305 ? 36.934 19.525 2.530 1.00 45.88 305 GLN A C 1
ATOM 2516 O O . GLN A 1 305 ? 37.051 20.575 3.158 1.00 45.88 305 GLN A O 1
ATOM 2521 N N . ILE A 1 306 ? 37.974 18.797 2.125 1.00 42.16 306 ILE A N 1
ATOM 2522 C CA . ILE A 1 306 ? 39.368 19.251 2.080 1.00 42.16 306 ILE A CA 1
ATOM 2523 C C . ILE A 1 306 ? 39.435 20.437 1.105 1.00 42.16 306 ILE A C 1
ATOM 2525 O O . ILE A 1 306 ? 39.075 20.232 -0.063 1.00 42.16 306 ILE A O 1
ATOM 2529 N N . PRO A 1 307 ? 39.904 21.634 1.514 1.00 38.94 307 PRO A N 1
ATOM 2530 C CA . PRO A 1 307 ? 40.205 22.704 0.573 1.00 38.94 307 PRO A CA 1
ATOM 2531 C C . PRO A 1 307 ? 41.219 22.195 -0.452 1.00 38.94 307 PRO A C 1
ATOM 2533 O O . PRO A 1 307 ? 42.242 21.609 -0.083 1.00 38.94 307 PRO A O 1
ATOM 2536 N N . LYS A 1 308 ? 40.945 22.389 -1.746 1.00 35.34 308 LYS A N 1
ATOM 2537 C CA . LYS A 1 308 ? 41.895 22.019 -2.803 1.00 35.34 308 LYS A CA 1
ATOM 2538 C C . LYS A 1 308 ? 43.171 22.842 -2.630 1.00 35.34 308 LYS A C 1
ATOM 2540 O O . LYS A 1 308 ? 43.182 24.021 -2.965 1.00 35.34 308 LYS A O 1
ATOM 2545 N N . ALA A 1 309 ? 44.242 22.208 -2.162 1.00 37.38 309 ALA A N 1
ATOM 2546 C CA . ALA A 1 309 ? 45.567 22.806 -2.198 1.00 37.38 309 ALA A CA 1
ATOM 2547 C C . ALA A 1 309 ? 45.940 23.100 -3.659 1.00 37.38 309 ALA A C 1
ATOM 2549 O O . ALA A 1 309 ? 45.984 22.190 -4.495 1.00 37.38 309 ALA A O 1
ATOM 2550 N N . GLU A 1 310 ? 46.184 24.369 -3.976 1.00 37.00 310 GLU A N 1
ATOM 2551 C CA . GLU A 1 310 ? 46.649 24.756 -5.300 1.00 37.00 310 GLU A CA 1
ATOM 2552 C C . GLU A 1 310 ? 48.074 24.226 -5.531 1.00 37.00 310 GLU A C 1
ATOM 2554 O O . GLU A 1 310 ? 48.994 24.481 -4.758 1.00 37.00 310 GLU A O 1
ATOM 2559 N N . ALA A 1 311 ? 48.231 23.475 -6.622 1.00 39.00 311 ALA A N 1
ATOM 2560 C CA . ALA A 1 311 ? 49.490 23.101 -7.264 1.00 39.00 311 ALA A CA 1
ATOM 2561 C C . ALA A 1 311 ? 50.620 22.493 -6.395 1.00 39.00 311 ALA A C 1
ATOM 2563 O O . ALA A 1 311 ? 51.566 23.181 -6.015 1.00 39.00 311 ALA A O 1
ATOM 2564 N N . ARG A 1 312 ? 50.682 21.150 -6.344 1.00 29.67 312 ARG A N 1
ATOM 2565 C CA . ARG A 1 312 ? 51.921 20.409 -6.690 1.00 29.67 312 ARG A CA 1
ATOM 2566 C C . ARG A 1 312 ? 51.604 19.220 -7.601 1.00 29.67 312 ARG A C 1
ATOM 2568 O O . ARG A 1 312 ? 50.530 18.632 -7.521 1.00 29.67 312 ARG A O 1
ATOM 2575 N N . ALA A 1 313 ? 52.508 18.948 -8.539 1.00 40.66 313 ALA A N 1
ATOM 2576 C CA . ALA A 1 313 ? 52.243 18.105 -9.702 1.00 40.66 313 ALA A CA 1
ATOM 2577 C C . ALA A 1 313 ? 52.356 16.591 -9.433 1.00 40.66 313 ALA A C 1
ATOM 2579 O O . ALA A 1 313 ? 53.037 16.152 -8.511 1.00 40.66 313 ALA A O 1
ATOM 2580 N N . SER A 1 314 ? 51.738 15.819 -10.336 1.00 39.53 314 SER A N 1
ATOM 2581 C CA . SER A 1 314 ? 51.961 14.387 -10.596 1.00 39.53 314 SER A CA 1
ATOM 2582 C C . SER A 1 314 ? 51.861 13.406 -9.415 1.00 39.53 314 SER A C 1
ATOM 2584 O O . SER A 1 314 ? 52.872 13.040 -8.831 1.00 39.53 314 SER A O 1
ATOM 2586 N N . ILE A 1 315 ? 50.661 12.849 -9.213 1.00 33.62 315 ILE A N 1
ATOM 2587 C CA . ILE A 1 315 ? 50.394 11.409 -8.997 1.00 33.62 315 ILE A CA 1
ATOM 2588 C C . ILE A 1 315 ? 48.965 11.134 -9.509 1.00 33.62 315 ILE A C 1
ATOM 2590 O O . ILE A 1 315 ? 48.071 11.963 -9.344 1.00 33.62 315 ILE A O 1
ATOM 2594 N N . GLN A 1 316 ? 48.743 9.996 -10.176 1.00 29.31 316 GLN A N 1
ATOM 2595 C CA . GLN A 1 316 ? 47.411 9.601 -10.658 1.00 29.31 316 GLN A CA 1
ATOM 2596 C C . GLN A 1 316 ? 46.476 9.250 -9.484 1.00 29.31 316 GLN A C 1
ATOM 2598 O O . GLN A 1 316 ? 46.893 8.500 -8.598 1.00 29.31 316 GLN A O 1
ATOM 2603 N N . PRO A 1 317 ? 45.202 9.689 -9.483 1.00 29.28 317 PRO A N 1
ATOM 2604 C CA . PRO A 1 317 ? 44.242 9.277 -8.467 1.00 29.28 317 PRO A CA 1
ATOM 2605 C C . PRO A 1 317 ? 43.781 7.834 -8.717 1.00 29.28 317 PRO A C 1
ATOM 2607 O O . PRO A 1 317 ? 42.821 7.583 -9.446 1.00 29.28 317 PRO A O 1
ATOM 2610 N N . GLN A 1 318 ? 44.444 6.867 -8.081 1.00 30.02 318 GLN A N 1
ATOM 2611 C CA . GLN A 1 318 ? 43.838 5.551 -7.882 1.00 30.02 318 GLN A CA 1
ATOM 2612 C C . GLN A 1 318 ? 42.642 5.704 -6.936 1.00 30.02 318 GLN A C 1
ATOM 2614 O O . GLN A 1 318 ? 42.800 6.171 -5.809 1.00 30.02 318 GLN A O 1
ATOM 2619 N N . PHE A 1 319 ? 41.455 5.275 -7.369 1.00 28.12 319 PHE A N 1
ATOM 2620 C CA . PHE A 1 319 ? 40.285 5.178 -6.497 1.00 28.12 319 PHE A CA 1
ATOM 2621 C C . PHE A 1 319 ? 40.555 4.164 -5.372 1.00 28.12 319 PHE A C 1
ATOM 2623 O O . PHE A 1 319 ? 40.432 2.955 -5.567 1.00 28.12 319 PHE A O 1
ATOM 2630 N N . ARG A 1 320 ? 40.901 4.657 -4.179 1.00 27.27 320 ARG A N 1
ATOM 2631 C CA . ARG A 1 320 ? 40.905 3.885 -2.932 1.00 27.27 320 ARG A CA 1
ATOM 2632 C C . ARG A 1 320 ? 40.040 4.586 -1.891 1.00 27.27 320 ARG A C 1
ATOM 2634 O O . ARG A 1 320 ? 40.237 5.765 -1.639 1.00 27.27 320 ARG A O 1
ATOM 2641 N N . SER A 1 321 ? 39.120 3.810 -1.316 1.00 30.95 321 SER A N 1
ATOM 2642 C CA . SER A 1 321 ? 38.438 3.996 -0.023 1.00 30.95 321 SER A CA 1
ATOM 2643 C C . SER A 1 321 ? 37.980 5.403 0.385 1.00 30.95 321 SER A C 1
ATOM 2645 O O . SER A 1 321 ? 38.777 6.286 0.686 1.00 30.95 321 SER A O 1
ATOM 2647 N N . SER A 1 322 ? 36.669 5.524 0.593 1.00 36.12 322 SER A N 1
ATOM 2648 C CA . SER A 1 322 ? 36.039 6.526 1.455 1.00 36.12 322 SER A CA 1
ATOM 2649 C C . SER A 1 322 ? 36.626 6.498 2.877 1.00 36.12 322 SER A C 1
ATOM 2651 O O . SER A 1 322 ? 36.164 5.750 3.736 1.00 36.12 322 SER A O 1
ATOM 2653 N N . ALA A 1 323 ? 37.650 7.312 3.112 1.00 42.91 323 ALA A N 1
ATOM 2654 C CA . ALA A 1 323 ? 38.109 7.701 4.436 1.00 42.91 323 ALA A CA 1
ATOM 2655 C C . ALA A 1 323 ? 37.787 9.187 4.638 1.00 42.91 323 ALA A C 1
ATOM 2657 O O . ALA A 1 323 ? 37.948 9.994 3.717 1.00 42.91 323 ALA A O 1
ATOM 2658 N N . LEU A 1 324 ? 37.316 9.549 5.833 1.00 49.03 324 LEU A N 1
ATOM 2659 C CA . LEU A 1 324 ? 37.241 10.951 6.239 1.00 49.03 324 LEU A CA 1
ATOM 2660 C C . LEU A 1 324 ? 38.658 11.563 6.249 1.00 49.03 324 LEU A C 1
ATOM 2662 O O . LEU A 1 324 ? 39.616 10.839 6.529 1.00 49.03 324 LEU A O 1
ATOM 2666 N N . PRO A 1 325 ? 38.806 12.874 5.985 1.00 50.00 325 PRO A N 1
ATOM 2667 C CA . PRO A 1 325 ? 40.088 13.562 6.122 1.00 50.00 325 PRO A CA 1
ATOM 2668 C C . PRO A 1 325 ? 40.662 13.375 7.530 1.00 50.00 325 PRO A C 1
ATOM 2670 O O . PRO A 1 325 ? 39.933 13.531 8.512 1.00 50.00 325 PRO A O 1
ATOM 2673 N N . ASN A 1 326 ? 41.957 13.078 7.636 1.00 52.34 326 ASN A N 1
ATOM 2674 C CA . ASN A 1 326 ? 42.641 13.064 8.924 1.00 52.34 326 ASN A CA 1
ATOM 2675 C C . ASN A 1 326 ? 42.806 14.519 9.417 1.00 52.34 326 ASN A C 1
ATOM 2677 O O . ASN A 1 326 ? 43.409 15.320 8.701 1.00 52.34 326 ASN A O 1
ATOM 2681 N N . PRO A 1 327 ? 42.309 14.898 10.612 1.00 49.69 327 PRO A N 1
ATOM 2682 C CA . PRO A 1 327 ? 42.393 16.277 11.109 1.00 49.69 327 PRO A CA 1
ATOM 2683 C C . PRO A 1 327 ? 43.820 16.793 11.341 1.00 49.69 327 PRO A C 1
ATOM 2685 O O . PRO A 1 327 ? 43.997 17.984 11.562 1.00 49.69 327 PRO A O 1
ATOM 2688 N N . GLN A 1 328 ? 44.826 15.914 11.324 1.00 53.62 328 GLN A N 1
ATOM 2689 C CA . GLN A 1 328 ? 46.239 16.288 11.445 1.00 53.62 328 GLN A CA 1
ATOM 2690 C C . GLN A 1 328 ? 46.854 16.770 10.121 1.00 53.62 328 GLN A C 1
ATOM 2692 O O . GLN A 1 328 ? 47.939 17.344 10.138 1.00 53.62 328 GLN A O 1
ATOM 2697 N N . ASP A 1 329 ? 46.174 16.560 8.989 1.00 54.19 329 ASP A N 1
ATOM 2698 C CA . ASP A 1 329 ? 46.728 16.840 7.662 1.00 54.19 329 ASP A CA 1
ATOM 2699 C C . ASP A 1 329 ? 46.374 18.258 7.152 1.00 54.19 329 ASP A C 1
ATOM 2701 O O . ASP A 1 329 ? 46.916 18.682 6.130 1.00 54.19 329 ASP A O 1
ATOM 2705 N N . GLN A 1 330 ? 45.459 18.989 7.818 1.00 59.75 330 GLN A N 1
ATOM 2706 C CA . GLN A 1 330 ? 44.984 20.328 7.418 1.00 59.75 330 GLN A CA 1
ATOM 2707 C C . GLN A 1 330 ? 44.511 21.196 8.595 1.00 59.75 330 GLN A C 1
ATOM 2709 O O . GLN A 1 330 ? 43.898 20.691 9.528 1.00 59.75 330 GLN A O 1
ATOM 2714 N N . ASP A 1 331 ? 44.676 22.520 8.489 1.00 62.78 331 ASP A N 1
ATOM 2715 C CA . ASP A 1 331 ? 44.238 23.481 9.517 1.00 62.78 331 ASP A CA 1
ATOM 2716 C C . ASP A 1 331 ? 42.725 23.798 9.482 1.00 62.78 331 ASP A C 1
ATOM 2718 O O . ASP A 1 331 ? 42.113 24.047 10.524 1.00 62.78 331 ASP A O 1
ATOM 2722 N N . TYR A 1 332 ? 42.099 23.780 8.296 1.00 66.06 332 TYR A N 1
ATOM 2723 C CA . TYR A 1 332 ? 40.701 24.187 8.082 1.00 66.06 332 TYR A CA 1
ATOM 2724 C C . TYR A 1 332 ? 39.942 23.245 7.140 1.00 66.06 332 TYR A C 1
ATOM 2726 O O . TYR A 1 332 ? 40.489 22.722 6.170 1.00 66.06 332 TYR A O 1
ATOM 2734 N N . PHE A 1 333 ? 38.643 23.106 7.397 1.00 65.94 333 PHE A N 1
ATOM 2735 C CA . PHE A 1 333 ? 37.679 22.347 6.608 1.00 65.94 333 PHE A CA 1
ATOM 2736 C C . PHE A 1 333 ? 36.624 23.260 5.970 1.00 65.94 333 PHE A C 1
ATOM 2738 O O . PHE A 1 333 ? 36.067 24.133 6.635 1.00 65.94 333 PHE A O 1
ATOM 2745 N N . GLU A 1 334 ? 36.301 23.008 4.701 1.00 66.00 334 GLU A N 1
ATOM 2746 C CA . GLU A 1 334 ? 35.224 23.673 3.955 1.00 66.00 334 GLU A CA 1
ATOM 2747 C C . GLU A 1 334 ? 33.876 22.966 4.195 1.00 66.00 334 GLU A C 1
ATOM 2749 O O . GLU A 1 334 ? 33.812 21.735 4.214 1.00 66.00 334 GLU A O 1
ATOM 2754 N N . LEU A 1 335 ? 32.783 23.713 4.374 1.00 62.62 335 LEU A N 1
ATOM 2755 C CA . LEU A 1 335 ? 31.443 23.191 4.682 1.00 62.62 335 LEU A CA 1
ATOM 2756 C C . LEU A 1 335 ? 30.515 23.233 3.453 1.00 62.62 335 LEU A C 1
ATOM 2758 O O . LEU A 1 335 ? 29.755 24.182 3.264 1.00 62.62 335 LEU A O 1
ATOM 2762 N N . VAL A 1 336 ? 30.511 22.162 2.656 1.00 58.03 336 VAL A N 1
ATOM 2763 C CA . VAL A 1 336 ? 29.814 22.088 1.356 1.00 58.03 336 VAL A CA 1
ATOM 2764 C C . VAL A 1 336 ? 28.496 21.303 1.456 1.00 58.03 336 VAL A C 1
ATOM 2766 O O . VAL A 1 336 ? 28.461 20.194 1.986 1.00 58.03 336 VAL A O 1
ATOM 2769 N N . GLU A 1 337 ? 27.396 21.824 0.909 1.00 54.66 337 GLU A N 1
ATOM 2770 C CA . GLU A 1 337 ? 26.119 21.089 0.803 1.00 54.66 337 GLU A CA 1
ATOM 2771 C C . GLU A 1 337 ? 26.220 19.908 -0.172 1.00 54.66 337 GLU A C 1
ATOM 2773 O O . GLU A 1 337 ? 26.576 20.093 -1.336 1.00 54.66 337 GLU A O 1
ATOM 2778 N N . LYS A 1 338 ? 25.917 18.683 0.293 1.00 51.97 338 LYS A N 1
ATOM 2779 C CA . LYS A 1 338 ? 25.940 17.455 -0.526 1.00 51.97 338 LYS A CA 1
ATOM 2780 C C . LYS A 1 338 ? 24.850 16.463 -0.104 1.00 51.97 338 LYS A C 1
ATOM 2782 O O . LYS A 1 338 ? 24.166 16.636 0.902 1.00 51.97 338 LYS A O 1
ATOM 2787 N N . PHE A 1 339 ? 24.681 15.402 -0.891 1.00 51.84 339 PHE A N 1
ATOM 2788 C CA . PHE A 1 339 ? 23.827 14.274 -0.520 1.00 51.84 339 PHE A CA 1
ATOM 2789 C C . PHE A 1 339 ? 24.513 13.385 0.520 1.00 51.84 339 PHE A C 1
ATOM 2791 O O . PHE A 1 339 ? 25.725 13.172 0.473 1.00 51.84 339 PHE A O 1
ATOM 2798 N N . HIS A 1 340 ? 23.710 12.877 1.450 1.00 52.03 340 HIS A N 1
ATOM 2799 C CA . HIS A 1 340 ? 24.095 11.942 2.501 1.00 52.03 340 HIS A CA 1
ATOM 2800 C C . HIS A 1 340 ? 23.188 10.715 2.400 1.00 52.03 340 HIS A C 1
ATOM 2802 O O . HIS A 1 340 ? 22.004 10.862 2.107 1.00 52.03 340 HIS A O 1
ATOM 2808 N N . THR A 1 341 ? 23.717 9.530 2.697 1.00 55.56 341 THR A N 1
ATOM 2809 C CA . THR A 1 341 ? 22.911 8.321 2.923 1.00 55.56 341 THR A CA 1
ATOM 2810 C C . THR A 1 341 ? 23.091 7.877 4.370 1.00 55.56 341 THR A C 1
ATOM 2812 O O . THR A 1 341 ? 24.109 8.179 4.998 1.00 55.56 341 THR A O 1
ATOM 2815 N N . PHE A 1 342 ? 22.088 7.202 4.936 1.00 58.25 342 PHE A N 1
ATOM 2816 C CA . PHE A 1 342 ? 22.143 6.735 6.326 1.00 58.25 342 PHE A CA 1
ATOM 2817 C C . PHE A 1 342 ? 23.310 5.769 6.564 1.00 58.25 342 PHE A C 1
ATOM 2819 O O . PHE A 1 342 ? 24.021 5.922 7.553 1.00 58.25 342 PHE A O 1
ATOM 2826 N N . ASP A 1 343 ? 23.577 4.876 5.612 1.00 57.72 343 ASP A N 1
ATOM 2827 C CA . ASP A 1 343 ? 24.662 3.896 5.698 1.00 57.72 343 ASP A CA 1
ATOM 2828 C C . ASP A 1 343 ? 26.048 4.543 5.640 1.00 57.72 343 ASP A C 1
ATOM 2830 O O . ASP A 1 343 ? 26.931 4.166 6.408 1.00 57.72 343 ASP A O 1
ATOM 2834 N N . ASN A 1 344 ? 26.242 5.555 4.785 1.00 59.81 344 ASN A N 1
ATOM 2835 C CA . ASN A 1 344 ? 27.499 6.304 4.750 1.00 59.81 344 ASN A CA 1
ATOM 2836 C C . ASN A 1 344 ? 27.696 7.114 6.039 1.00 59.81 344 ASN A C 1
ATOM 2838 O O . ASN A 1 344 ? 28.793 7.107 6.585 1.00 59.81 344 ASN A O 1
ATOM 2842 N N . ASP A 1 345 ? 26.647 7.751 6.574 1.00 62.53 345 ASP A N 1
ATOM 2843 C CA . ASP A 1 345 ? 26.731 8.458 7.860 1.00 62.53 345 ASP A CA 1
ATOM 2844 C C . ASP A 1 345 ? 27.023 7.494 9.030 1.00 62.53 345 ASP A C 1
ATOM 2846 O O . ASP A 1 345 ? 27.825 7.814 9.909 1.00 62.53 345 ASP A O 1
ATOM 2850 N N . ILE A 1 346 ? 26.414 6.302 9.042 1.00 66.94 346 ILE A N 1
ATOM 2851 C CA . ILE A 1 346 ? 26.714 5.239 10.012 1.00 66.94 346 ILE A CA 1
ATOM 2852 C C . ILE A 1 346 ? 28.165 4.782 9.866 1.00 66.94 346 ILE A C 1
ATOM 2854 O O . ILE A 1 346 ? 28.886 4.691 10.857 1.00 66.94 346 ILE A O 1
ATOM 2858 N N . ARG A 1 347 ? 28.627 4.511 8.648 1.00 63.91 347 ARG A N 1
ATOM 2859 C CA . ARG A 1 347 ? 29.987 4.031 8.412 1.00 63.91 347 ARG A CA 1
ATOM 2860 C C . ARG A 1 347 ? 31.031 5.078 8.802 1.00 63.91 347 ARG A C 1
ATOM 2862 O O . ARG A 1 347 ? 31.933 4.755 9.571 1.00 63.91 347 ARG A O 1
ATOM 2869 N N . ASP A 1 348 ? 30.878 6.312 8.326 1.00 64.19 348 ASP A N 1
ATOM 2870 C CA . ASP A 1 348 ? 31.849 7.397 8.495 1.00 64.19 348 ASP A CA 1
ATOM 2871 C C . ASP A 1 348 ? 31.848 7.960 9.935 1.00 64.19 348 ASP A C 1
ATOM 2873 O O . ASP A 1 348 ? 32.920 8.220 10.488 1.00 64.19 348 ASP A O 1
ATOM 2877 N N . TYR A 1 349 ? 30.677 8.142 10.569 1.00 68.00 349 TYR A N 1
ATOM 2878 C CA . TYR A 1 349 ? 30.566 8.827 11.871 1.00 68.00 349 TYR A CA 1
ATOM 2879 C C . TYR A 1 349 ? 30.308 7.905 13.068 1.00 68.00 349 TYR A C 1
ATOM 2881 O O . TYR A 1 349 ? 30.822 8.196 14.147 1.00 68.00 349 TYR A O 1
ATOM 2889 N N . LEU A 1 350 ? 29.569 6.801 12.905 1.00 69.88 350 LEU A N 1
ATOM 2890 C CA . LEU A 1 350 ? 29.319 5.843 13.991 1.00 69.88 350 LEU A CA 1
ATOM 2891 C C . LEU A 1 350 ? 30.415 4.769 14.047 1.00 69.88 350 LEU A C 1
ATOM 2893 O O . LEU A 1 350 ? 31.120 4.673 15.046 1.00 69.88 350 LEU A O 1
ATOM 2897 N N . ILE A 1 351 ? 30.601 3.982 12.983 1.00 63.34 351 ILE A N 1
ATOM 2898 C CA . ILE A 1 351 ? 31.543 2.851 12.970 1.00 63.34 351 ILE A CA 1
ATOM 2899 C C . ILE A 1 351 ? 32.987 3.364 12.998 1.00 63.34 351 ILE A C 1
ATOM 2901 O O . ILE A 1 351 ? 33.709 3.117 13.962 1.00 63.34 351 ILE A O 1
ATOM 2905 N N . SER A 1 352 ? 33.417 4.126 11.988 1.00 63.81 352 SER A N 1
ATOM 2906 C CA . SER A 1 352 ? 34.774 4.692 11.944 1.00 63.81 352 SER A CA 1
ATOM 2907 C C . SER A 1 352 ? 35.040 5.699 13.071 1.00 63.81 352 SER A C 1
ATOM 2909 O O . SER A 1 352 ? 36.191 5.867 13.478 1.00 63.81 352 SER A O 1
ATOM 2911 N N . GLY A 1 353 ? 33.991 6.326 13.614 1.00 65.44 353 GLY A N 1
ATOM 2912 C CA . GLY A 1 353 ? 34.054 7.100 14.855 1.00 65.44 353 GLY A CA 1
ATOM 2913 C C . GLY A 1 353 ? 34.455 6.230 16.046 1.00 65.44 353 GLY A C 1
ATOM 2914 O O . GLY A 1 353 ? 35.501 6.475 16.639 1.00 65.44 353 GLY A O 1
ATOM 2915 N N . LEU A 1 354 ? 33.694 5.167 16.339 1.00 65.88 354 LEU A N 1
ATOM 2916 C CA . LEU A 1 354 ? 33.957 4.254 17.459 1.00 65.88 354 LEU A CA 1
ATOM 2917 C C . LEU A 1 354 ? 35.345 3.603 17.375 1.00 65.88 354 LEU A C 1
ATOM 2919 O O . LEU A 1 354 ? 36.041 3.523 18.385 1.00 65.88 354 LEU A O 1
ATOM 2923 N N . TYR A 1 355 ? 35.779 3.187 16.180 1.00 62.75 355 TYR A N 1
ATOM 2924 C CA . TYR A 1 355 ? 37.128 2.640 15.974 1.00 62.75 355 TYR A CA 1
ATOM 2925 C C . TYR A 1 355 ? 38.240 3.649 16.312 1.00 62.75 355 TYR A C 1
ATOM 2927 O O . TYR A 1 355 ? 39.272 3.244 16.849 1.00 62.75 355 TYR A O 1
ATOM 2935 N N . ARG A 1 356 ? 38.026 4.946 16.032 1.00 66.38 356 ARG A N 1
ATOM 2936 C CA . ARG A 1 356 ? 38.968 6.033 16.346 1.00 66.38 356 ARG A CA 1
ATOM 2937 C C . ARG A 1 356 ? 38.907 6.444 17.820 1.00 66.38 356 ARG A C 1
ATOM 2939 O O . ARG A 1 356 ? 39.943 6.530 18.463 1.00 66.38 356 ARG A O 1
ATOM 2946 N N . GLU A 1 357 ? 37.710 6.672 18.356 1.00 68.31 357 GLU A N 1
ATOM 2947 C CA . GLU A 1 357 ? 37.470 7.173 19.720 1.00 68.31 357 GLU A CA 1
ATOM 2948 C C . GLU A 1 357 ? 37.880 6.167 20.808 1.00 68.31 357 GLU A C 1
ATOM 2950 O O . GLU A 1 357 ? 38.331 6.570 21.879 1.00 68.31 357 GLU A O 1
ATOM 2955 N N . LEU A 1 358 ? 37.765 4.865 20.526 1.00 64.75 358 LEU A N 1
ATOM 2956 C CA . LEU A 1 358 ? 38.205 3.787 21.417 1.00 64.75 358 LEU A CA 1
ATOM 2957 C C . LEU A 1 358 ? 39.618 3.268 21.092 1.00 64.75 358 LEU A C 1
ATOM 2959 O O . LEU A 1 358 ? 40.043 2.294 21.698 1.00 64.75 358 LEU A O 1
ATOM 2963 N N . GLU A 1 359 ? 40.326 3.871 20.129 1.00 63.59 359 GLU A N 1
ATOM 2964 C CA . GLU A 1 359 ? 41.674 3.479 19.674 1.00 63.59 359 GLU A CA 1
ATOM 2965 C C . GLU A 1 359 ? 41.837 1.968 19.369 1.00 63.59 359 GLU A C 1
ATOM 2967 O O . GLU A 1 359 ? 42.889 1.369 19.607 1.00 63.59 359 GLU A O 1
ATOM 2972 N N . LEU A 1 360 ? 40.801 1.336 18.796 1.00 56.88 360 LEU A N 1
ATOM 2973 C CA . LEU A 1 360 ? 40.704 -0.129 18.658 1.00 56.88 360 LEU A CA 1
ATOM 2974 C C . LEU A 1 360 ? 41.856 -0.767 17.863 1.00 56.88 360 LEU A C 1
ATOM 2976 O O . LEU A 1 360 ? 42.154 -1.944 18.062 1.00 56.88 360 LEU A O 1
ATOM 2980 N N . GLU A 1 361 ? 42.521 -0.027 16.972 1.00 53.59 361 GLU A N 1
ATOM 2981 C CA . GLU A 1 361 ? 43.699 -0.527 16.251 1.00 53.59 361 GLU A CA 1
ATOM 2982 C C . GLU A 1 361 ? 44.932 -0.693 17.147 1.00 53.59 361 GLU A C 1
ATOM 2984 O O . GLU A 1 361 ? 45.687 -1.650 16.956 1.00 53.59 361 GLU A O 1
ATOM 2989 N N . LYS A 1 362 ? 45.115 0.179 18.147 1.00 55.03 362 LYS A N 1
ATOM 2990 C CA . LYS A 1 362 ? 46.206 0.067 19.124 1.00 55.03 362 LYS A CA 1
ATOM 2991 C C . LYS A 1 362 ? 45.931 -1.068 20.109 1.00 55.03 362 LYS A C 1
ATOM 2993 O O . LYS A 1 362 ? 46.768 -1.947 20.280 1.00 55.03 362 LYS A O 1
ATOM 2998 N N . ILE A 1 363 ? 44.696 -1.186 20.596 1.00 52.78 363 ILE A N 1
ATOM 2999 C CA . ILE A 1 363 ? 44.251 -2.336 21.404 1.00 52.78 363 ILE A CA 1
ATOM 3000 C C . ILE A 1 363 ? 44.458 -3.660 20.643 1.00 52.78 363 ILE A C 1
ATOM 3002 O O . ILE A 1 363 ? 44.929 -4.648 21.208 1.00 52.78 363 ILE A O 1
ATOM 3006 N N . LYS A 1 364 ? 44.178 -3.683 19.333 1.00 47.75 364 LYS A N 1
ATOM 3007 C CA . LYS A 1 364 ? 44.404 -4.841 18.451 1.00 47.75 364 LYS A CA 1
ATOM 3008 C C . LYS A 1 364 ? 45.885 -5.109 18.148 1.00 47.75 364 LYS A C 1
ATOM 3010 O O . LYS A 1 364 ? 46.227 -6.230 17.766 1.00 47.75 364 LYS A O 1
ATOM 3015 N N . SER A 1 365 ? 46.769 -4.117 18.276 1.00 46.28 365 SER A N 1
ATOM 3016 C CA . SER A 1 365 ? 48.220 -4.326 18.197 1.00 46.28 365 SER A CA 1
ATOM 3017 C C . SER A 1 365 ? 48.768 -4.861 19.525 1.00 46.28 365 SER A C 1
ATOM 3019 O O . SER A 1 365 ? 49.543 -5.815 19.511 1.00 46.28 365 SER A O 1
ATOM 3021 N N . ILE A 1 366 ? 48.258 -4.372 20.661 1.00 48.91 366 ILE A N 1
ATOM 3022 C CA . ILE A 1 366 ? 48.542 -4.894 22.005 1.00 48.91 366 ILE A CA 1
ATOM 3023 C C . ILE A 1 366 ? 48.102 -6.359 22.128 1.00 48.91 366 ILE A C 1
ATOM 3025 O O . ILE A 1 366 ? 48.877 -7.187 22.596 1.00 48.91 366 ILE A O 1
ATOM 3029 N N . SER A 1 367 ? 46.918 -6.728 21.622 1.00 44.50 367 SER A N 1
ATOM 3030 C CA . SER A 1 367 ? 46.428 -8.118 21.657 1.00 44.50 367 SER A CA 1
ATOM 3031 C C . SER A 1 367 ? 47.236 -9.104 20.796 1.00 44.50 367 SER A C 1
ATOM 3033 O O . SER A 1 367 ? 46.938 -10.297 20.804 1.00 44.50 367 SER A O 1
ATOM 3035 N N . LYS A 1 368 ? 48.204 -8.623 20.003 1.00 42.31 368 LYS A N 1
ATOM 3036 C CA . LYS A 1 368 ? 49.142 -9.446 19.221 1.00 42.31 368 LYS A CA 1
ATOM 3037 C C . LYS A 1 368 ? 50.511 -9.601 19.885 1.00 42.31 368 LYS A C 1
ATOM 3039 O O . LYS A 1 368 ? 51.293 -10.430 19.423 1.00 42.31 368 LYS A O 1
ATOM 3044 N N . LEU A 1 369 ? 50.810 -8.825 20.927 1.00 46.03 369 LEU A N 1
ATOM 3045 C CA . LEU A 1 369 ? 52.009 -9.025 21.736 1.00 46.03 369 LEU A CA 1
ATOM 3046 C C . LEU A 1 369 ? 51.827 -10.303 22.558 1.00 46.03 369 LEU A C 1
ATOM 3048 O O . LEU A 1 369 ? 50.773 -10.526 23.158 1.00 46.03 369 LEU A O 1
ATOM 3052 N N . GLY A 1 370 ? 52.844 -11.166 22.577 1.00 45.41 370 GLY A N 1
ATOM 3053 C CA . GLY A 1 370 ? 52.797 -12.367 23.400 1.00 45.41 370 GLY A CA 1
ATOM 3054 C C . GLY A 1 370 ? 52.718 -11.989 24.879 1.00 45.41 370 GLY A C 1
ATOM 3055 O O . GLY A 1 370 ? 53.330 -11.011 25.306 1.00 45.41 370 GLY A O 1
ATOM 3056 N N . ALA A 1 371 ? 52.022 -12.792 25.691 1.00 46.25 371 ALA A N 1
ATOM 3057 C CA . ALA A 1 371 ? 51.918 -12.548 27.137 1.00 46.25 371 ALA A CA 1
ATOM 3058 C C . ALA A 1 371 ? 53.295 -12.394 27.824 1.00 46.25 371 ALA A C 1
ATOM 3060 O O . ALA A 1 371 ? 53.411 -11.702 28.832 1.00 46.25 371 ALA A O 1
ATOM 3061 N N . TRP A 1 372 ? 54.346 -12.993 27.251 1.00 41.06 372 TRP A N 1
ATOM 3062 C CA . TRP A 1 372 ? 55.730 -12.834 27.697 1.00 41.06 372 TRP A CA 1
ATOM 3063 C C . TRP A 1 372 ? 56.307 -11.432 27.456 1.00 41.06 372 TRP A C 1
ATOM 3065 O O . TRP A 1 372 ? 56.962 -10.899 28.349 1.00 41.06 372 TRP A O 1
ATOM 3075 N N . ASP A 1 373 ? 56.055 -10.810 26.303 1.00 49.75 373 ASP A N 1
ATOM 3076 C CA . ASP A 1 373 ? 56.607 -9.486 25.975 1.00 49.75 373 ASP A CA 1
ATOM 3077 C C . ASP A 1 373 ? 55.973 -8.395 26.854 1.00 49.75 373 ASP A C 1
ATOM 3079 O O . ASP A 1 373 ? 56.667 -7.536 27.397 1.00 49.75 373 ASP A O 1
ATOM 3083 N N . PHE A 1 374 ? 54.667 -8.518 27.114 1.00 48.62 374 PHE A N 1
ATOM 3084 C CA . PHE A 1 374 ? 53.903 -7.621 27.990 1.00 48.62 374 PHE A CA 1
ATOM 3085 C C . PHE A 1 374 ? 54.392 -7.654 29.453 1.00 48.62 374 PHE A C 1
ATOM 3087 O O . PHE A 1 374 ? 54.497 -6.619 30.118 1.00 48.62 374 PHE A O 1
ATOM 3094 N N . ILE A 1 375 ? 54.749 -8.843 29.955 1.00 47.06 375 ILE A N 1
ATOM 3095 C CA . ILE A 1 375 ? 55.346 -9.013 31.290 1.00 47.06 375 ILE A CA 1
ATOM 3096 C C . ILE A 1 375 ? 56.762 -8.419 31.329 1.00 47.06 375 ILE A C 1
ATOM 3098 O O . ILE A 1 375 ? 57.130 -7.780 32.314 1.00 47.06 375 ILE A O 1
ATOM 3102 N N . LYS A 1 376 ? 57.546 -8.579 30.255 1.00 45.53 376 LYS A N 1
ATOM 3103 C CA . LYS A 1 376 ? 58.934 -8.098 30.173 1.00 45.53 376 LYS A CA 1
ATOM 3104 C C . LYS A 1 376 ? 59.024 -6.569 30.199 1.00 45.53 376 LYS A C 1
ATOM 3106 O O . LYS A 1 376 ? 59.793 -6.027 30.989 1.00 45.53 376 LYS A O 1
ATOM 3111 N N . ASP A 1 377 ? 58.204 -5.874 29.409 1.00 47.38 377 ASP A N 1
ATOM 3112 C CA . ASP A 1 377 ? 58.196 -4.402 29.347 1.00 47.38 377 ASP A CA 1
ATOM 3113 C C . ASP A 1 377 ? 57.756 -3.738 30.661 1.00 47.38 377 ASP A C 1
ATOM 3115 O O . ASP A 1 377 ? 58.231 -2.650 31.005 1.00 47.38 377 ASP A O 1
ATOM 3119 N N . THR A 1 378 ? 56.898 -4.411 31.436 1.00 43.84 378 THR A N 1
ATOM 3120 C CA . THR A 1 378 ? 56.428 -3.921 32.743 1.00 43.84 378 THR A CA 1
ATOM 3121 C C . THR A 1 378 ? 57.564 -3.846 33.779 1.00 43.84 378 THR A C 1
ATOM 3123 O O . THR A 1 378 ? 57.520 -3.000 34.669 1.00 43.84 378 THR A O 1
ATOM 3126 N N . PHE A 1 379 ? 58.614 -4.666 33.642 1.00 43.56 379 PHE A N 1
ATOM 3127 C CA . PHE A 1 379 ? 59.801 -4.637 34.512 1.00 43.56 379 PHE A CA 1
ATOM 3128 C C . PHE A 1 379 ? 60.899 -3.655 34.064 1.00 43.56 379 PHE A C 1
ATOM 3130 O O . PHE A 1 379 ? 61.806 -3.380 34.847 1.00 43.56 379 PHE A O 1
ATOM 3137 N N . VAL A 1 380 ? 60.850 -3.137 32.829 1.00 42.97 380 VAL A N 1
ATOM 3138 C CA . VAL A 1 380 ? 61.954 -2.355 32.223 1.00 42.97 380 VAL A CA 1
ATOM 3139 C C . VAL A 1 380 ? 61.624 -0.858 32.072 1.00 42.97 380 VAL A C 1
ATOM 3141 O O . VAL A 1 380 ? 62.514 -0.056 31.809 1.00 42.97 380 VAL A O 1
ATOM 3144 N N . GLY A 1 381 ? 60.372 -0.440 32.299 1.00 42.69 381 GLY A N 1
ATOM 3145 C CA . GLY A 1 381 ? 59.991 0.982 32.260 1.00 42.69 381 GLY A CA 1
ATOM 3146 C C . GLY A 1 381 ? 59.852 1.544 30.838 1.00 42.69 381 GLY A C 1
ATOM 3147 O O . GLY A 1 381 ? 60.241 2.677 30.566 1.00 42.69 381 GLY A O 1
ATOM 3148 N N . SER A 1 382 ? 59.309 0.736 29.925 1.00 46.62 382 SER A N 1
ATOM 3149 C CA . SER A 1 382 ? 59.126 1.062 28.504 1.00 46.62 382 SER A CA 1
ATOM 3150 C C . SER A 1 382 ? 57.936 2.016 28.247 1.00 46.62 382 SER A C 1
ATOM 3152 O O . SER A 1 382 ? 56.909 1.909 28.935 1.00 46.62 382 SER A O 1
ATOM 3154 N N . PRO A 1 383 ? 58.002 2.911 27.230 1.00 49.12 383 PRO A N 1
ATOM 3155 C CA . PRO A 1 383 ? 56.910 3.826 26.859 1.00 49.12 383 PRO A CA 1
ATOM 3156 C C . PRO A 1 383 ? 55.590 3.128 26.488 1.00 49.12 383 PRO A C 1
ATOM 3158 O O . PRO A 1 383 ? 54.534 3.749 26.595 1.00 49.12 383 PRO A O 1
ATOM 3161 N N . ILE A 1 384 ? 55.623 1.837 26.134 1.00 46.28 384 ILE A N 1
ATOM 3162 C CA . ILE A 1 384 ? 54.425 1.022 25.866 1.00 46.28 384 ILE A CA 1
ATOM 3163 C C . ILE A 1 384 ? 53.474 1.024 27.074 1.00 46.28 384 ILE A C 1
ATOM 3165 O O . ILE A 1 384 ? 52.260 1.136 26.908 1.00 46.28 384 ILE A O 1
ATOM 3169 N N . SER A 1 385 ? 54.011 0.993 28.299 1.00 50.25 385 SER A N 1
ATOM 3170 C CA . SER A 1 385 ? 53.203 1.023 29.524 1.00 50.25 385 SER A CA 1
ATOM 3171 C C . SER A 1 385 ? 52.344 2.292 29.639 1.00 50.25 385 SER A C 1
ATOM 3173 O O . SER A 1 385 ? 51.168 2.205 29.991 1.00 50.25 385 SER A O 1
ATOM 3175 N N . LEU A 1 386 ? 52.887 3.464 29.294 1.00 51.50 386 LEU A N 1
ATOM 3176 C CA . LEU A 1 386 ? 52.174 4.745 29.340 1.00 51.50 386 LEU A CA 1
ATOM 3177 C C . LEU A 1 386 ? 51.064 4.818 28.284 1.00 51.50 386 LEU A C 1
ATOM 3179 O O . LEU A 1 386 ? 49.976 5.315 28.576 1.00 51.50 386 LEU A O 1
ATOM 3183 N N . THR A 1 387 ? 51.316 4.284 27.086 1.00 52.84 387 THR A N 1
ATOM 3184 C CA . THR A 1 387 ? 50.336 4.225 25.992 1.00 52.84 387 THR A CA 1
ATOM 3185 C C . THR A 1 387 ? 49.147 3.327 26.359 1.00 52.84 387 THR A C 1
ATOM 3187 O O . THR A 1 387 ? 48.002 3.778 26.327 1.00 52.84 387 THR A O 1
ATOM 3190 N N . VAL A 1 388 ? 49.417 2.111 26.853 1.00 57.16 388 VAL A N 1
ATOM 3191 C CA . VAL A 1 388 ? 48.397 1.139 27.297 1.00 57.16 388 VAL A CA 1
ATOM 3192 C C . VAL A 1 388 ? 47.483 1.710 28.395 1.00 57.16 388 VAL A C 1
ATOM 3194 O O . VAL A 1 388 ? 46.266 1.530 28.345 1.00 57.16 388 VAL A O 1
ATOM 3197 N N . HIS A 1 389 ? 48.029 2.435 29.381 1.00 61.22 389 HIS A N 1
ATOM 3198 C CA . HIS A 1 389 ? 47.214 3.045 30.445 1.00 61.22 389 HIS A CA 1
ATOM 3199 C C . HIS A 1 389 ? 46.288 4.167 29.936 1.00 61.22 389 HIS A C 1
ATOM 3201 O O . HIS A 1 389 ? 45.241 4.414 30.541 1.00 61.22 389 HIS A O 1
ATOM 3207 N N . GLY A 1 390 ? 46.648 4.846 28.841 1.00 60.75 390 GLY A N 1
ATOM 3208 C CA . GLY A 1 390 ? 45.777 5.820 28.178 1.00 60.75 390 GLY A CA 1
ATOM 3209 C C . GLY A 1 390 ? 44.553 5.154 27.545 1.00 60.75 390 GLY A C 1
ATOM 3210 O O . GLY A 1 390 ? 43.422 5.579 27.785 1.00 60.75 390 GLY A O 1
ATOM 3211 N N . GLU A 1 391 ? 44.780 4.065 26.812 1.00 67.31 391 GLU A N 1
ATOM 3212 C CA . GLU A 1 391 ? 43.750 3.309 26.089 1.00 67.31 391 GLU A CA 1
ATOM 3213 C C . GLU A 1 391 ? 42.758 2.616 27.037 1.00 67.31 391 GLU A C 1
ATOM 3215 O O . GLU A 1 391 ? 41.544 2.791 26.906 1.00 67.31 391 GLU A O 1
ATOM 3220 N N . LEU A 1 392 ? 43.248 1.920 28.074 1.00 69.06 392 LEU A N 1
ATOM 3221 C CA . LEU A 1 392 ? 42.392 1.248 29.068 1.00 69.06 392 LEU A CA 1
ATOM 3222 C C . LEU A 1 392 ? 41.426 2.218 29.778 1.00 69.06 392 LEU A C 1
ATOM 3224 O O . LEU A 1 392 ? 40.303 1.846 30.127 1.00 69.06 392 LEU A O 1
ATOM 3228 N N . LYS A 1 393 ? 41.830 3.482 29.958 1.00 72.38 393 LYS A N 1
ATOM 3229 C CA . LYS A 1 393 ? 40.996 4.536 30.556 1.00 72.38 393 LYS A CA 1
ATOM 3230 C C . LYS A 1 393 ? 39.851 4.981 29.633 1.00 72.38 393 LYS A C 1
ATOM 3232 O O . LYS A 1 393 ? 38.779 5.328 30.132 1.00 72.38 393 LYS A O 1
ATOM 3237 N N . LEU A 1 394 ? 40.049 4.972 28.311 1.00 70.44 394 LEU A N 1
ATOM 3238 C CA . LEU A 1 394 ? 38.997 5.289 27.335 1.00 70.44 394 LEU A CA 1
ATOM 3239 C C . LEU A 1 394 ? 37.929 4.185 27.310 1.00 70.44 394 LEU A C 1
ATOM 3241 O O . LEU A 1 394 ? 36.739 4.487 27.413 1.00 70.44 394 LEU A O 1
ATOM 3245 N N . ILE A 1 395 ? 38.358 2.917 27.300 1.00 71.00 395 ILE A N 1
ATOM 3246 C CA . ILE A 1 395 ? 37.470 1.745 27.402 1.00 71.00 395 ILE A CA 1
ATOM 3247 C C . ILE A 1 395 ? 36.649 1.802 28.700 1.00 71.00 395 ILE A C 1
ATOM 3249 O O . ILE A 1 395 ? 35.423 1.682 28.664 1.00 71.00 395 ILE A O 1
ATOM 3253 N N . GLN A 1 396 ? 37.301 2.066 29.842 1.00 77.88 396 GLN A N 1
ATOM 3254 C CA . GLN A 1 396 ? 36.621 2.246 31.128 1.00 77.88 396 GLN A CA 1
ATOM 3255 C C . GLN A 1 396 ? 35.534 3.329 31.056 1.00 77.88 396 GLN A C 1
ATOM 3257 O O . GLN A 1 396 ? 34.422 3.112 31.540 1.00 77.88 396 GLN A O 1
ATOM 3262 N N . LYS A 1 397 ? 35.816 4.488 30.438 1.00 75.94 397 LYS A N 1
ATOM 3263 C CA . LYS A 1 397 ? 34.813 5.556 30.316 1.00 75.94 397 LYS A CA 1
ATOM 3264 C C . LYS A 1 397 ? 33.595 5.092 29.507 1.00 75.94 397 LYS A C 1
ATOM 3266 O O . LYS A 1 397 ? 32.470 5.320 29.946 1.00 75.94 397 LYS A O 1
ATOM 3271 N N . ALA A 1 398 ? 33.812 4.414 28.380 1.00 73.38 398 ALA A N 1
ATOM 3272 C CA . ALA A 1 398 ? 32.740 3.922 27.515 1.00 73.38 398 ALA A CA 1
ATOM 3273 C C . ALA A 1 398 ? 31.840 2.869 28.196 1.00 73.38 398 ALA A C 1
ATOM 3275 O O . ALA A 1 398 ? 30.625 2.893 28.011 1.00 73.38 398 ALA A O 1
ATOM 3276 N N . ILE A 1 399 ? 32.415 1.984 29.022 1.00 77.06 399 ILE A N 1
ATOM 3277 C CA . ILE A 1 399 ? 31.670 0.952 29.770 1.00 77.06 399 ILE A CA 1
ATOM 3278 C C . ILE A 1 399 ? 30.824 1.559 30.905 1.00 77.06 399 ILE A C 1
ATOM 3280 O O . ILE A 1 399 ? 29.715 1.082 31.163 1.00 77.06 399 ILE A O 1
ATOM 3284 N N . LYS A 1 400 ? 31.321 2.606 31.583 1.00 81.44 400 LYS A N 1
ATOM 3285 C CA . LYS A 1 400 ? 30.630 3.246 32.721 1.00 81.44 400 LYS A CA 1
ATOM 3286 C C . LYS A 1 400 ? 29.599 4.304 32.320 1.00 81.44 400 LYS A C 1
ATOM 3288 O O . LYS A 1 400 ? 28.532 4.379 32.935 1.00 81.44 400 LYS A O 1
ATOM 3293 N N . ASP A 1 401 ? 29.927 5.136 31.331 1.00 82.88 401 ASP A N 1
ATOM 3294 C CA . ASP A 1 401 ? 29.113 6.270 30.872 1.00 82.88 401 ASP A CA 1
ATOM 3295 C C . ASP A 1 401 ? 28.927 6.236 29.339 1.00 82.88 401 ASP A C 1
ATOM 3297 O O . ASP A 1 401 ? 29.453 7.090 28.616 1.00 82.88 401 ASP A O 1
ATOM 3301 N N . PRO A 1 402 ? 28.167 5.251 28.811 1.00 74.81 402 PRO A N 1
ATOM 3302 C CA . PRO A 1 402 ? 27.925 5.109 27.375 1.00 74.81 402 PRO A CA 1
ATOM 3303 C C . PRO A 1 402 ? 27.136 6.286 26.782 1.00 74.81 402 PRO A C 1
ATOM 3305 O O . PRO A 1 402 ? 27.090 6.444 25.563 1.00 74.81 402 PRO A O 1
ATOM 3308 N N . TYR A 1 403 ? 26.536 7.143 27.618 1.00 73.38 403 TYR A N 1
ATOM 3309 C CA . TYR A 1 403 ? 25.890 8.365 27.152 1.00 73.38 403 TYR A CA 1
ATOM 3310 C C . TYR A 1 403 ? 26.891 9.379 26.599 1.00 73.38 403 TYR A C 1
ATOM 3312 O O . TYR A 1 403 ? 26.508 10.148 25.725 1.00 73.38 403 TYR A O 1
ATOM 3320 N N . GLU A 1 404 ? 28.139 9.424 27.073 1.00 76.50 404 GLU A N 1
ATOM 3321 C CA . GLU A 1 404 ? 29.117 10.453 26.679 1.00 76.50 404 GLU A CA 1
ATOM 3322 C C . GLU A 1 404 ? 30.020 10.057 25.494 1.00 76.50 404 GLU A C 1
ATOM 3324 O O . GLU A 1 404 ? 30.939 10.806 25.159 1.00 76.50 404 GLU A O 1
ATOM 3329 N N . ILE A 1 405 ? 29.767 8.915 24.845 1.00 78.94 405 ILE A N 1
ATOM 3330 C CA . ILE A 1 405 ? 30.505 8.482 23.647 1.00 78.94 405 ILE A CA 1
ATOM 3331 C C . ILE A 1 405 ? 30.086 9.360 22.459 1.00 78.94 405 ILE A C 1
ATOM 3333 O O . ILE A 1 405 ? 28.920 9.346 22.052 1.00 78.94 405 ILE A O 1
ATOM 3337 N N . LYS A 1 406 ? 31.029 10.119 21.892 1.00 77.38 406 LYS A N 1
ATOM 3338 C CA . LYS A 1 406 ? 30.767 11.120 20.842 1.00 77.38 406 LYS A CA 1
ATOM 3339 C C . LYS A 1 406 ? 30.295 10.475 19.542 1.00 77.38 406 LYS A C 1
ATOM 3341 O O . LYS A 1 406 ? 29.411 10.988 18.865 1.00 77.38 406 LYS A O 1
ATOM 3346 N N . SER A 1 407 ? 30.834 9.308 19.207 1.00 72.62 407 SER A N 1
ATOM 3347 C CA . SER A 1 407 ? 30.481 8.575 17.984 1.00 72.62 407 SER A CA 1
ATOM 3348 C C . SER A 1 407 ? 29.026 8.077 17.965 1.00 72.62 407 SER A C 1
ATOM 3350 O O . SER A 1 407 ? 28.490 7.774 16.901 1.00 72.62 407 SER A O 1
ATOM 3352 N N . LEU A 1 408 ? 28.343 8.035 19.119 1.00 76.31 408 LEU A N 1
ATOM 3353 C CA . LEU A 1 408 ? 26.922 7.673 19.210 1.00 76.31 408 LEU A CA 1
ATOM 3354 C C . LEU A 1 408 ? 25.974 8.868 18.993 1.00 76.31 408 LEU A C 1
ATOM 3356 O O . LEU A 1 408 ? 24.755 8.688 19.009 1.00 76.31 408 LEU A O 1
ATOM 3360 N N . ASP A 1 409 ? 26.499 10.078 18.767 1.00 79.25 409 ASP A N 1
ATOM 3361 C CA . ASP A 1 409 ? 25.719 11.320 18.685 1.00 79.25 409 ASP A CA 1
ATOM 3362 C C . ASP A 1 409 ? 24.610 11.297 17.618 1.00 79.25 409 ASP A C 1
ATOM 3364 O O . ASP A 1 409 ? 23.536 11.861 17.835 1.00 79.25 409 ASP A O 1
ATOM 3368 N N . ILE A 1 410 ? 24.819 10.584 16.507 1.00 73.88 410 ILE A N 1
ATOM 3369 C CA . ILE A 1 410 ? 23.818 10.403 15.444 1.00 73.88 410 ILE A CA 1
ATOM 3370 C C . ILE A 1 410 ? 22.613 9.546 15.877 1.00 73.88 410 ILE A C 1
ATOM 3372 O O . ILE A 1 410 ? 21.504 9.746 15.382 1.00 73.88 410 ILE A O 1
ATOM 3376 N N . LEU A 1 411 ? 22.795 8.620 16.826 1.00 75.12 411 LEU A N 1
ATOM 3377 C CA . LEU A 1 411 ? 21.748 7.699 17.288 1.00 75.12 411 LEU A CA 1
ATOM 3378 C C . LEU A 1 411 ? 20.831 8.311 18.361 1.00 75.12 411 LEU A C 1
ATOM 3380 O O . LEU A 1 411 ? 19.794 7.734 18.681 1.00 75.12 411 LEU A O 1
ATOM 3384 N N . ARG A 1 412 ? 21.161 9.496 18.893 1.00 77.00 412 ARG A N 1
ATOM 3385 C CA . ARG A 1 412 ? 20.414 10.165 19.982 1.00 77.00 412 ARG A CA 1
ATOM 3386 C C . ARG A 1 412 ? 19.004 10.638 19.607 1.00 77.00 412 ARG A C 1
ATOM 3388 O O . ARG A 1 412 ? 18.268 11.093 20.476 1.00 77.00 412 ARG A O 1
ATOM 3395 N N . GLY A 1 413 ? 18.623 10.541 18.333 1.00 66.88 413 GLY A N 1
ATOM 3396 C CA . GLY A 1 413 ? 17.248 10.766 17.874 1.00 66.88 413 GLY A CA 1
ATOM 3397 C C . GLY A 1 413 ? 16.324 9.564 18.094 1.00 66.88 413 GLY A C 1
ATOM 3398 O O . GLY A 1 413 ? 15.114 9.696 17.945 1.00 66.88 413 GLY A O 1
ATOM 3399 N N . LEU A 1 414 ? 16.876 8.395 18.436 1.00 71.44 414 LEU A N 1
ATOM 3400 C CA . LEU A 1 414 ? 16.128 7.158 18.638 1.00 71.44 414 LEU A CA 1
ATOM 3401 C C . LEU A 1 414 ? 15.812 6.985 20.133 1.00 71.44 414 LEU A C 1
ATOM 3403 O O . LEU A 1 414 ? 16.679 6.610 20.926 1.00 71.44 414 LEU A O 1
ATOM 3407 N N . TYR A 1 415 ? 14.562 7.254 20.519 1.00 75.19 415 TYR A N 1
ATOM 3408 C CA . TYR A 1 415 ? 14.104 7.208 21.911 1.00 75.19 415 TYR A CA 1
ATOM 3409 C C . TYR A 1 415 ? 12.782 6.442 22.037 1.00 75.19 415 TYR A C 1
ATOM 3411 O O . TYR A 1 415 ? 11.885 6.594 21.210 1.00 75.19 415 TYR A O 1
ATOM 3419 N N . LEU A 1 416 ? 12.640 5.634 23.087 1.00 78.69 416 LEU A N 1
ATOM 3420 C CA . LEU A 1 416 ? 11.401 4.917 23.387 1.00 78.69 416 LEU A CA 1
ATOM 3421 C C . LEU A 1 416 ? 10.492 5.820 24.216 1.00 78.69 416 LEU A C 1
ATOM 3423 O O . LEU A 1 416 ? 10.802 6.102 25.367 1.00 78.69 416 LEU A O 1
ATOM 3427 N N . HIS A 1 417 ? 9.387 6.300 23.650 1.00 80.94 417 HIS A N 1
ATOM 3428 C CA . HIS A 1 417 ? 8.490 7.239 24.330 1.00 80.94 417 HIS A CA 1
ATOM 3429 C C . HIS A 1 417 ? 7.455 6.515 25.198 1.00 80.94 417 HIS A C 1
ATOM 3431 O O . HIS A 1 417 ? 6.677 5.709 24.693 1.00 80.94 417 HIS A O 1
ATOM 3437 N N . GLN A 1 418 ? 7.411 6.825 26.498 1.00 81.81 418 GLN A N 1
ATOM 3438 C CA . GLN A 1 418 ? 6.519 6.155 27.450 1.00 81.81 418 GLN A CA 1
ATOM 3439 C C . GLN A 1 418 ? 5.994 7.121 28.525 1.00 81.81 418 GLN A C 1
ATOM 3441 O O . GLN A 1 418 ? 6.688 8.057 28.932 1.00 81.81 418 GLN A O 1
ATOM 3446 N N . SER A 1 419 ? 4.756 6.900 28.979 1.00 86.75 419 SER A N 1
ATOM 3447 C CA . SER A 1 419 ? 4.164 7.567 30.146 1.00 86.75 419 SER A CA 1
ATOM 3448 C C . SER A 1 419 ? 4.339 6.725 31.411 1.00 86.75 419 SER A C 1
ATOM 3450 O O . SER A 1 419 ? 4.587 5.521 31.347 1.00 86.75 419 SER A O 1
ATOM 3452 N N . GLU A 1 420 ? 4.176 7.343 32.578 1.00 90.19 420 GLU A N 1
ATOM 3453 C CA . GLU A 1 420 ? 4.260 6.656 33.870 1.00 90.19 420 GLU A CA 1
ATOM 3454 C C . GLU A 1 420 ? 3.264 5.494 33.975 1.00 90.19 420 GLU A C 1
ATOM 3456 O O . GLU A 1 420 ? 3.631 4.379 34.341 1.00 90.19 420 GLU A O 1
ATOM 3461 N N . LYS A 1 421 ? 2.010 5.731 33.576 1.00 88.31 421 LYS A N 1
ATOM 3462 C CA . LYS A 1 421 ? 0.990 4.681 33.535 1.00 88.31 421 LYS A CA 1
ATOM 3463 C C . LYS A 1 421 ? 1.360 3.575 32.547 1.00 88.31 421 LYS A C 1
ATOM 3465 O O . LYS A 1 421 ? 1.227 2.401 32.874 1.00 88.31 421 LYS A O 1
ATOM 3470 N N . GLY A 1 422 ? 1.878 3.930 31.368 1.00 82.50 422 GLY A N 1
ATOM 3471 C CA . GLY A 1 422 ? 2.353 2.958 30.381 1.00 82.50 422 GLY A CA 1
ATOM 3472 C C . GLY A 1 422 ? 3.483 2.066 30.909 1.00 82.50 422 GLY A C 1
ATOM 3473 O O . GLY A 1 422 ? 3.515 0.879 30.593 1.00 82.50 422 GLY A O 1
ATOM 3474 N N . LYS A 1 423 ? 4.380 2.609 31.743 1.00 86.00 423 LYS A N 1
ATOM 3475 C CA . LYS A 1 423 ? 5.424 1.843 32.442 1.00 86.00 423 LYS A CA 1
ATOM 3476 C C . LYS A 1 423 ? 4.813 0.866 33.452 1.00 86.00 423 LYS A C 1
ATOM 3478 O O . LYS A 1 423 ? 5.073 -0.332 33.365 1.00 86.00 423 LYS A O 1
ATOM 3483 N N . ASN A 1 424 ? 3.949 1.361 34.337 1.00 89.88 424 ASN A N 1
ATOM 3484 C CA . ASN A 1 424 ? 3.335 0.562 35.402 1.00 89.88 424 ASN A CA 1
ATOM 3485 C C . ASN A 1 424 ? 2.405 -0.544 34.860 1.00 89.88 424 ASN A C 1
ATOM 3487 O O . ASN A 1 424 ? 2.329 -1.623 35.445 1.00 89.88 424 ASN A O 1
ATOM 3491 N N . VAL A 1 425 ? 1.734 -0.318 33.722 1.00 87.00 425 VAL A N 1
ATOM 3492 C CA . VAL A 1 425 ? 0.924 -1.340 33.030 1.00 87.00 425 VAL A CA 1
ATOM 3493 C C . VAL A 1 425 ? 1.793 -2.468 32.461 1.00 87.00 425 VAL A C 1
ATOM 3495 O O . VAL A 1 425 ? 1.426 -3.631 32.618 1.00 87.00 425 VAL A O 1
ATOM 3498 N N . LEU A 1 426 ? 2.943 -2.166 31.837 1.00 82.50 426 LEU A N 1
ATOM 3499 C CA . LEU A 1 426 ? 3.853 -3.210 31.335 1.00 82.50 426 LEU A CA 1
ATOM 3500 C C . LEU A 1 426 ? 4.447 -4.046 32.476 1.00 82.50 426 LEU A C 1
ATOM 3502 O O . LEU A 1 426 ? 4.464 -5.270 32.385 1.00 82.50 426 LEU A O 1
ATOM 3506 N N . GLU A 1 427 ? 4.884 -3.395 33.557 1.00 86.44 427 GLU A N 1
ATOM 3507 C CA . GLU A 1 427 ? 5.391 -4.072 34.758 1.00 86.44 427 GLU A CA 1
ATOM 3508 C C . GLU A 1 427 ? 4.315 -4.976 35.385 1.00 86.44 427 GLU A C 1
ATOM 3510 O O . GLU A 1 427 ? 4.591 -6.107 35.794 1.00 86.44 427 GLU A O 1
ATOM 3515 N N . TYR A 1 428 ? 3.057 -4.525 35.411 1.00 88.94 428 TYR A N 1
ATOM 3516 C CA . TYR A 1 428 ? 1.963 -5.328 35.947 1.00 88.94 428 TYR A CA 1
ATOM 3517 C C . TYR A 1 428 ? 1.534 -6.477 35.016 1.00 88.94 428 TYR A C 1
ATOM 3519 O O . TYR A 1 428 ? 1.136 -7.534 35.502 1.00 88.94 428 TYR A O 1
ATOM 3527 N N . GLU A 1 429 ? 1.684 -6.336 33.694 1.00 86.12 429 GLU A N 1
ATOM 3528 C CA . GLU A 1 429 ? 1.493 -7.439 32.742 1.00 86.12 429 GLU A CA 1
ATOM 3529 C C . GLU A 1 429 ? 2.504 -8.578 32.967 1.00 86.12 429 GLU A C 1
ATOM 3531 O O . GLU A 1 429 ? 2.124 -9.749 32.918 1.00 86.12 429 GLU A O 1
ATOM 3536 N N . GLU A 1 430 ? 3.773 -8.259 33.252 1.00 82.56 430 GLU A N 1
ATOM 3537 C CA . GLU A 1 430 ? 4.791 -9.265 33.596 1.00 82.56 430 GLU A CA 1
ATOM 3538 C C . GLU A 1 430 ? 4.434 -10.004 34.888 1.00 82.56 430 GLU A C 1
ATOM 3540 O O . GLU A 1 430 ? 4.397 -11.235 34.897 1.00 82.56 430 GLU A O 1
ATOM 3545 N N . ASN A 1 431 ? 4.072 -9.258 35.937 1.00 87.12 431 ASN A N 1
ATOM 3546 C CA . ASN A 1 431 ? 3.605 -9.818 37.208 1.00 87.12 431 ASN A CA 1
ATOM 3547 C C . ASN A 1 431 ? 2.415 -10.776 37.009 1.00 87.12 431 ASN A C 1
ATOM 3549 O O . ASN A 1 431 ? 2.429 -11.897 37.510 1.00 87.12 431 ASN A O 1
ATOM 3553 N N . LEU A 1 432 ? 1.388 -10.368 36.254 1.00 85.81 432 LEU A N 1
ATOM 3554 C CA . LEU A 1 432 ? 0.210 -11.205 35.996 1.00 85.81 432 LEU A CA 1
ATOM 3555 C C . LEU A 1 432 ? 0.565 -12.486 35.225 1.00 85.81 432 LEU A C 1
ATOM 3557 O O . LEU A 1 432 ? 0.053 -13.556 35.558 1.00 85.81 432 LEU A O 1
ATOM 3561 N N . LYS A 1 433 ? 1.461 -12.404 34.233 1.00 83.50 433 LYS A N 1
ATOM 3562 C CA . LYS A 1 433 ? 1.947 -13.577 33.487 1.00 83.50 433 LYS A CA 1
ATOM 3563 C C . LYS A 1 433 ? 2.722 -14.543 34.376 1.00 83.50 433 LYS A C 1
ATOM 3565 O O . LYS A 1 433 ? 2.513 -15.747 34.273 1.00 83.50 433 LYS A O 1
ATOM 3570 N N . GLU A 1 434 ? 3.567 -14.037 35.269 1.00 83.94 434 GLU A N 1
ATOM 3571 C CA . GLU A 1 434 ? 4.279 -14.858 36.250 1.00 83.94 434 GLU A CA 1
ATOM 3572 C C . GLU A 1 434 ? 3.294 -15.566 37.197 1.00 83.94 434 GLU A C 1
ATOM 3574 O O . GLU A 1 434 ? 3.361 -16.786 37.364 1.00 83.94 434 GLU A O 1
ATOM 3579 N N . TYR A 1 435 ? 2.316 -14.836 37.748 1.00 84.75 435 TYR A N 1
ATOM 3580 C CA . TYR A 1 435 ? 1.370 -15.353 38.749 1.00 84.75 435 TYR A CA 1
ATOM 3581 C C . TYR A 1 435 ? 0.453 -16.479 38.236 1.00 84.75 435 TYR A C 1
ATOM 3583 O O . TYR A 1 435 ? 0.013 -17.310 39.040 1.00 84.75 435 TYR A O 1
ATOM 3591 N N . PHE A 1 436 ? 0.173 -16.513 36.928 1.00 83.31 436 PHE A N 1
ATOM 3592 C CA . PHE A 1 436 ? -0.662 -17.526 36.265 1.00 83.31 436 PHE A CA 1
ATOM 3593 C C . PHE A 1 436 ? 0.120 -18.464 35.324 1.00 83.31 436 PHE A C 1
ATOM 3595 O O . PHE A 1 436 ? -0.492 -19.280 34.639 1.00 83.31 436 PHE A O 1
ATOM 3602 N N . SER A 1 437 ? 1.456 -18.398 35.314 1.00 82.69 437 SER A N 1
ATOM 3603 C CA . SER A 1 437 ? 2.331 -19.193 34.428 1.00 82.69 437 SER A CA 1
ATOM 3604 C C . SER A 1 437 ? 2.160 -20.716 34.540 1.00 82.69 437 SER A C 1
ATOM 3606 O O . SER A 1 437 ? 2.498 -21.450 33.613 1.00 82.69 437 SER A O 1
ATOM 3608 N N . ASP A 1 438 ? 1.616 -21.201 35.656 1.00 81.62 438 ASP A N 1
ATOM 3609 C CA . ASP A 1 438 ? 1.401 -22.614 35.968 1.00 81.62 438 ASP A CA 1
ATOM 3610 C C . ASP A 1 438 ? -0.064 -23.079 35.792 1.00 81.62 438 ASP A C 1
ATOM 3612 O O . ASP A 1 438 ? -0.434 -24.163 36.264 1.00 81.62 438 ASP A O 1
ATOM 3616 N N . VAL A 1 439 ? -0.908 -22.262 35.152 1.00 77.44 439 VAL A N 1
ATOM 3617 C CA . VAL A 1 439 ? -2.354 -22.472 34.970 1.00 77.44 439 VAL A CA 1
ATOM 3618 C C . VAL A 1 439 ? -2.708 -22.533 33.480 1.00 77.44 439 VAL A C 1
ATOM 3620 O O . VAL A 1 439 ? -2.316 -21.662 32.713 1.00 77.44 439 VAL A O 1
ATOM 3623 N N . ASP A 1 440 ? -3.512 -23.521 33.069 1.00 74.69 440 ASP A N 1
ATOM 3624 C CA . ASP A 1 440 ? -4.131 -23.507 31.737 1.00 74.69 440 ASP A CA 1
ATOM 3625 C C . ASP A 1 440 ? -5.334 -22.554 31.726 1.00 74.69 440 ASP A C 1
ATOM 3627 O O . ASP A 1 440 ? -6.326 -22.747 32.436 1.00 74.69 440 ASP A O 1
ATOM 3631 N N . LEU A 1 441 ? -5.224 -21.498 30.925 1.00 73.88 441 LEU A N 1
ATOM 3632 C CA . LEU A 1 441 ? -6.218 -20.437 30.813 1.00 73.88 441 LEU A CA 1
ATOM 3633 C C . LEU A 1 441 ? -7.166 -20.623 29.617 1.00 73.88 441 LEU A C 1
ATOM 3635 O O . LEU A 1 441 ? -8.171 -19.920 29.564 1.00 73.88 441 LEU A O 1
ATOM 3639 N N . ASN A 1 442 ? -6.892 -21.565 28.702 1.00 69.25 442 ASN A N 1
ATOM 3640 C CA . ASN A 1 442 ? -7.537 -21.640 27.384 1.00 69.25 442 ASN A CA 1
ATOM 3641 C C . ASN A 1 442 ? -8.698 -22.649 27.284 1.00 69.25 442 ASN A C 1
ATOM 3643 O O . ASN A 1 442 ? -9.670 -22.375 26.579 1.00 69.25 442 ASN A O 1
ATOM 3647 N N . ASP A 1 443 ? -8.615 -23.815 27.940 1.00 68.81 443 ASP A N 1
ATOM 3648 C CA . ASP A 1 443 ? -9.534 -24.947 27.685 1.00 68.81 443 ASP A CA 1
ATOM 3649 C C . ASP A 1 443 ? -10.351 -25.374 28.924 1.00 68.81 443 ASP A C 1
ATOM 3651 O O . ASP A 1 443 ? -10.283 -26.502 29.416 1.00 68.81 443 ASP A O 1
ATOM 3655 N N . ASN A 1 444 ? -11.125 -24.433 29.480 1.00 72.94 444 ASN A N 1
ATOM 3656 C CA . ASN A 1 444 ? -11.761 -24.595 30.792 1.00 72.94 444 ASN A CA 1
ATOM 3657 C C . ASN A 1 444 ? -13.278 -24.848 30.749 1.00 72.94 444 ASN A C 1
ATOM 3659 O O . ASN A 1 444 ? -14.019 -24.159 30.051 1.00 72.94 444 ASN A O 1
ATOM 3663 N N . ILE A 1 445 ? -13.765 -25.800 31.557 1.00 75.50 445 ILE A N 1
ATOM 3664 C CA . ILE A 1 445 ? -15.185 -26.195 31.600 1.00 75.50 445 ILE A CA 1
ATOM 3665 C C . ILE A 1 445 ? -16.034 -25.119 32.295 1.00 75.50 445 ILE A C 1
ATOM 3667 O O . ILE A 1 445 ? -15.980 -24.966 33.517 1.00 75.50 445 ILE A O 1
ATOM 3671 N N . ALA A 1 446 ? -16.887 -24.440 31.526 1.00 77.38 446 ALA A N 1
ATOM 3672 C CA . ALA A 1 446 ? -17.863 -23.483 32.041 1.00 77.38 446 ALA A CA 1
ATOM 3673 C C . ALA A 1 446 ? -19.238 -24.111 32.351 1.00 77.38 446 ALA A C 1
ATOM 3675 O O . ALA A 1 446 ? -19.736 -24.995 31.642 1.00 77.38 446 ALA A O 1
ATOM 3676 N N . LYS A 1 447 ? -19.888 -23.598 33.400 1.00 80.19 447 LYS A N 1
ATOM 3677 C CA . LYS A 1 447 ? -21.311 -23.807 33.709 1.00 80.19 447 LYS A CA 1
ATOM 3678 C C . LYS A 1 447 ? -22.067 -22.491 33.523 1.00 80.19 447 LYS A C 1
ATOM 3680 O O . LYS A 1 447 ? -21.633 -21.464 34.043 1.00 80.19 447 LYS A O 1
ATOM 3685 N N . TYR A 1 448 ? -23.203 -22.550 32.834 1.00 79.69 448 TYR A N 1
ATOM 3686 C CA . TYR A 1 448 ? -24.097 -21.414 32.596 1.00 79.69 448 TYR A CA 1
ATOM 3687 C C . TYR A 1 448 ? -25.390 -21.576 33.404 1.00 79.69 448 TYR A C 1
ATOM 3689 O O . TYR A 1 448 ? -25.816 -22.702 33.664 1.00 79.69 448 TYR A O 1
ATOM 3697 N N . THR A 1 449 ? -26.012 -20.469 33.809 1.00 76.38 449 THR A N 1
ATOM 3698 C CA . THR A 1 449 ? -27.313 -20.475 34.505 1.00 76.38 449 THR A CA 1
ATOM 3699 C C . THR A 1 449 ? -28.480 -20.167 33.557 1.00 76.38 449 THR A C 1
ATOM 3701 O O . THR A 1 449 ? -28.254 -19.647 32.460 1.00 76.38 449 THR A O 1
ATOM 3704 N N . PRO A 1 450 ? -29.735 -20.485 33.945 1.00 80.44 450 PRO A N 1
ATOM 3705 C CA . PRO A 1 450 ? -30.919 -20.049 33.212 1.00 80.44 450 PRO A CA 1
ATOM 3706 C C . PRO A 1 450 ? -30.999 -18.522 33.123 1.00 80.44 450 PRO A C 1
ATOM 3708 O O . PRO A 1 450 ? -30.739 -17.812 34.101 1.00 80.44 450 PRO A O 1
ATOM 3711 N N . LYS A 1 451 ? -31.397 -18.032 31.948 1.00 86.06 451 LYS A N 1
ATOM 3712 C CA . LYS A 1 451 ? -31.393 -16.608 31.590 1.00 86.06 451 LYS A CA 1
ATOM 3713 C C . LYS A 1 451 ? -32.808 -16.153 31.262 1.00 86.06 451 LYS A C 1
ATOM 3715 O O . LYS A 1 451 ? -33.577 -16.897 30.653 1.00 86.06 451 LYS A O 1
ATOM 3720 N N . ILE A 1 452 ? -33.142 -14.912 31.604 1.00 82.19 452 ILE A N 1
ATOM 3721 C CA . ILE A 1 452 ? -34.432 -14.310 31.236 1.00 82.19 452 ILE A CA 1
ATOM 3722 C C . ILE A 1 452 ? -34.181 -13.285 30.135 1.00 82.19 452 ILE A C 1
ATOM 3724 O O . ILE A 1 452 ? -33.412 -12.343 30.337 1.00 82.19 452 ILE A O 1
ATOM 3728 N N . ARG A 1 453 ? -34.825 -13.467 28.977 1.00 86.94 453 ARG A N 1
ATOM 3729 C CA . ARG A 1 453 ? -34.793 -12.519 27.856 1.00 86.94 453 ARG A CA 1
ATOM 3730 C C . ARG A 1 453 ? -36.153 -11.839 27.735 1.00 86.94 453 ARG A C 1
ATOM 3732 O O . ARG A 1 453 ? -37.165 -12.512 27.574 1.00 86.94 453 ARG A O 1
ATOM 3739 N N . ILE A 1 454 ? -36.163 -10.513 27.779 1.00 83.75 454 ILE A N 1
ATOM 3740 C CA . ILE A 1 454 ? -37.351 -9.683 27.563 1.00 83.75 454 ILE A CA 1
ATOM 3741 C C . ILE A 1 454 ? -37.086 -8.835 26.323 1.00 83.75 454 ILE A C 1
ATOM 3743 O O . ILE A 1 454 ? -36.164 -8.024 26.335 1.00 83.75 454 ILE A O 1
ATOM 3747 N N . ASN A 1 455 ? -37.877 -9.009 25.267 1.00 86.69 455 ASN A N 1
ATOM 3748 C CA . ASN A 1 455 ? -37.858 -8.149 24.087 1.00 86.69 455 ASN A CA 1
ATOM 3749 C C . ASN A 1 455 ? -39.166 -7.362 24.032 1.00 86.69 455 ASN A C 1
ATOM 3751 O O . ASN A 1 455 ? -40.238 -7.953 24.049 1.00 86.69 455 ASN A O 1
ATOM 3755 N N . LEU A 1 456 ? -39.091 -6.043 23.914 1.00 86.00 456 LEU A N 1
ATOM 3756 C CA . LEU A 1 456 ? -40.248 -5.162 23.765 1.00 86.00 456 LEU A CA 1
ATOM 3757 C C . LEU A 1 456 ? -40.005 -4.258 22.568 1.00 86.00 456 LEU A C 1
ATOM 3759 O O . LEU A 1 456 ? -38.895 -3.746 22.420 1.00 86.00 456 LEU A O 1
ATOM 3763 N N . GLY A 1 457 ? -41.008 -4.015 21.729 1.00 88.69 457 GLY A N 1
ATOM 3764 C CA . GLY A 1 457 ? -40.810 -3.063 20.648 1.00 88.69 457 GLY A CA 1
ATOM 3765 C C . GLY A 1 457 ? -41.990 -2.789 19.736 1.00 88.69 457 GLY A C 1
ATOM 3766 O O . GLY A 1 457 ? -43.070 -3.369 19.824 1.00 88.69 457 GLY A O 1
ATOM 3767 N N . TYR A 1 458 ? -41.723 -1.872 18.817 1.00 85.25 458 TYR A N 1
ATOM 3768 C CA . TYR A 1 458 ? -42.558 -1.538 17.680 1.00 85.25 458 TYR A CA 1
ATOM 3769 C C . TYR A 1 458 ? -41.769 -1.827 16.403 1.00 85.25 458 TYR A C 1
ATOM 3771 O O . TYR A 1 458 ? -40.612 -1.416 16.289 1.00 85.25 458 TYR A O 1
ATOM 3779 N N . ILE A 1 459 ? -42.382 -2.499 15.432 1.00 84.94 459 ILE A N 1
ATOM 3780 C CA . ILE A 1 459 ? -41.796 -2.747 14.116 1.00 84.94 459 ILE A CA 1
ATOM 3781 C C . ILE A 1 459 ? -42.842 -2.567 13.012 1.00 84.94 459 ILE A C 1
ATOM 3783 O O . ILE A 1 459 ? -43.927 -3.136 13.051 1.00 84.94 459 ILE A O 1
ATOM 3787 N N . ASN A 1 460 ? -42.511 -1.760 12.009 1.00 82.19 460 ASN A N 1
ATOM 3788 C CA . ASN A 1 460 ? -43.265 -1.632 10.766 1.00 82.19 460 ASN A CA 1
ATOM 3789 C C . ASN A 1 460 ? -42.290 -1.633 9.568 1.00 82.19 460 ASN A C 1
ATOM 3791 O O . ASN A 1 460 ? -41.082 -1.773 9.754 1.00 82.19 460 ASN A O 1
ATOM 3795 N N . ARG A 1 461 ? -42.790 -1.474 8.332 1.00 73.06 461 ARG A N 1
ATOM 3796 C CA . ARG A 1 461 ? -41.952 -1.492 7.109 1.00 73.06 461 ARG A CA 1
ATOM 3797 C C . ARG A 1 461 ? -40.765 -0.514 7.130 1.00 73.06 461 ARG A C 1
ATOM 3799 O O . ARG A 1 461 ? -39.743 -0.804 6.516 1.00 73.06 461 ARG A O 1
ATOM 3806 N N . ASN A 1 462 ? -40.905 0.617 7.819 1.00 79.19 462 ASN A N 1
ATOM 3807 C CA . ASN A 1 462 ? -39.960 1.732 7.797 1.00 79.19 462 ASN A CA 1
ATOM 3808 C C . ASN A 1 462 ? -39.267 1.948 9.152 1.00 79.19 462 ASN A C 1
ATOM 3810 O O . ASN A 1 462 ? -38.122 2.380 9.188 1.00 79.19 462 ASN A O 1
ATOM 3814 N N . ASN A 1 463 ? -39.932 1.652 10.268 1.00 81.25 463 ASN A N 1
ATOM 3815 C CA . ASN A 1 463 ? -39.467 1.998 11.609 1.00 81.25 463 ASN A CA 1
ATOM 3816 C C . ASN A 1 463 ? -39.366 0.750 12.489 1.00 81.25 463 ASN A C 1
ATOM 3818 O O . ASN A 1 463 ? -40.289 -0.063 12.521 1.00 81.25 463 ASN A O 1
ATOM 3822 N N . LYS A 1 464 ? -38.295 0.657 13.276 1.00 87.50 464 LYS A N 1
ATOM 3823 C CA . LYS A 1 464 ? -38.146 -0.285 14.384 1.00 87.50 464 LYS A CA 1
ATOM 3824 C C . LYS A 1 464 ? -37.663 0.473 15.615 1.00 87.50 464 LYS A C 1
ATOM 3826 O O . LYS A 1 464 ? -36.726 1.259 15.522 1.00 87.50 464 LYS A O 1
ATOM 3831 N N . LEU A 1 465 ? -38.258 0.200 16.765 1.00 85.56 465 LEU A N 1
ATOM 3832 C CA . LEU A 1 465 ? -37.674 0.528 18.059 1.00 85.56 465 LEU A CA 1
ATOM 3833 C C . LEU A 1 465 ? -37.888 -0.676 18.966 1.00 85.56 465 LEU A C 1
ATOM 3835 O O . LEU A 1 465 ? -39.027 -1.010 19.281 1.00 85.56 465 LEU A O 1
ATOM 3839 N N . GLY A 1 466 ? -36.800 -1.341 19.333 1.00 87.25 466 GLY A N 1
ATOM 3840 C CA . GLY A 1 466 ? -36.795 -2.510 20.195 1.00 87.25 466 GLY A CA 1
ATOM 3841 C C . GLY A 1 466 ? -35.829 -2.333 21.359 1.00 87.25 466 GLY A C 1
ATOM 3842 O O . GLY A 1 466 ? -34.711 -1.851 21.188 1.00 87.25 466 GLY A O 1
ATOM 3843 N N . ILE A 1 467 ? -36.254 -2.764 22.539 1.00 86.25 467 ILE A N 1
ATOM 3844 C CA . ILE A 1 467 ? -35.415 -2.922 23.723 1.00 86.25 467 ILE A CA 1
ATOM 3845 C C . ILE A 1 467 ? -35.363 -4.419 24.023 1.00 86.25 467 ILE A C 1
ATOM 3847 O O . ILE A 1 467 ? -36.396 -5.083 24.072 1.00 86.25 467 ILE A O 1
ATOM 3851 N N . SER A 1 468 ? -34.160 -4.956 24.198 1.00 89.06 468 SER A N 1
ATOM 3852 C CA . SER A 1 468 ? -33.917 -6.340 24.593 1.00 89.06 468 SER A CA 1
ATOM 3853 C C . SER A 1 468 ? -33.081 -6.352 25.867 1.00 89.06 468 SER A C 1
ATOM 3855 O O . SER A 1 468 ? -31.980 -5.800 25.897 1.00 89.06 468 SER A O 1
ATOM 3857 N N . VAL A 1 469 ? -33.605 -6.963 26.923 1.00 88.69 469 VAL A N 1
ATOM 3858 C CA . VAL A 1 469 ? -32.922 -7.131 28.207 1.00 88.69 469 VAL A CA 1
ATOM 3859 C C . VAL A 1 469 ? -32.628 -8.614 28.395 1.00 88.69 469 VAL A C 1
ATOM 3861 O O . VAL A 1 469 ? -33.539 -9.435 28.310 1.00 88.69 469 VAL A O 1
ATOM 3864 N N . LEU A 1 470 ? -31.367 -8.959 28.661 1.00 86.75 470 LEU A N 1
ATOM 3865 C CA . LEU A 1 470 ? -30.956 -10.303 29.067 1.00 86.75 470 LEU A CA 1
ATOM 3866 C C . LEU A 1 470 ? -30.421 -10.238 30.497 1.00 86.75 470 LEU A C 1
ATOM 3868 O O . LEU A 1 470 ? -29.406 -9.586 30.761 1.00 86.75 470 LEU A O 1
ATOM 3872 N N . LEU A 1 471 ? -31.118 -10.906 31.412 1.00 87.00 471 LEU A N 1
ATOM 3873 C CA . LEU A 1 471 ? -30.798 -10.938 32.834 1.00 87.00 471 LEU A CA 1
ATOM 3874 C C . LEU A 1 471 ? -30.197 -12.283 33.235 1.00 87.00 471 LEU A C 1
ATOM 3876 O O . LEU A 1 471 ? -30.623 -13.330 32.743 1.00 87.00 471 LEU A O 1
ATOM 3880 N N . ASN A 1 472 ? -29.279 -12.221 34.203 1.00 82.88 472 ASN A N 1
ATOM 3881 C CA . ASN A 1 472 ? -28.665 -13.377 34.850 1.00 82.88 472 ASN A CA 1
ATOM 3882 C C . ASN A 1 472 ? -27.903 -14.295 33.876 1.00 82.88 472 ASN A C 1
ATOM 3884 O O . ASN A 1 472 ? -27.985 -15.513 33.964 1.00 82.88 472 ASN A O 1
ATOM 3888 N N . ASP A 1 473 ? -27.143 -13.713 32.947 1.00 83.31 473 ASP A N 1
ATOM 3889 C CA . ASP A 1 473 ? -26.213 -14.483 32.123 1.00 83.31 473 ASP A CA 1
ATOM 3890 C C . ASP A 1 473 ? -24.908 -14.682 32.908 1.00 83.31 473 ASP A C 1
ATOM 3892 O O . ASP A 1 473 ? -24.005 -13.837 32.865 1.00 83.31 473 ASP A O 1
ATOM 3896 N N . SER A 1 474 ? -24.853 -15.747 33.717 1.00 83.56 474 SER A N 1
ATOM 3897 C CA . SER A 1 474 ? -23.678 -16.072 34.531 1.00 83.56 474 SER A CA 1
ATOM 3898 C C . SER A 1 474 ? -22.847 -17.215 33.951 1.00 83.56 474 SER A C 1
ATOM 3900 O O . SER A 1 474 ? -23.385 -18.197 33.436 1.00 83.56 474 SER A O 1
ATOM 3902 N N . VAL A 1 475 ? -21.530 -17.104 34.114 1.00 86.38 475 VAL A N 1
ATOM 3903 C CA . VAL A 1 475 ? -20.523 -18.094 33.727 1.00 86.38 475 VAL A CA 1
ATOM 3904 C C . VAL A 1 475 ? -19.694 -18.441 34.955 1.00 86.38 475 VAL A C 1
ATOM 3906 O O . VAL A 1 475 ? -19.036 -17.571 35.524 1.00 86.38 475 VAL A O 1
ATOM 3909 N N . ASN A 1 476 ? -19.703 -19.714 35.341 1.00 87.44 476 ASN A N 1
ATOM 3910 C CA . ASN A 1 476 ? -18.924 -20.218 36.468 1.00 87.44 476 ASN A CA 1
ATOM 3911 C C . ASN A 1 476 ? -17.893 -21.228 35.957 1.00 87.44 476 ASN A C 1
ATOM 3913 O O . ASN A 1 476 ? -18.263 -22.244 35.361 1.00 87.44 476 ASN A O 1
ATOM 3917 N N . VAL A 1 477 ? -16.615 -20.962 36.217 1.00 86.69 477 VAL A N 1
ATOM 3918 C CA . VAL A 1 477 ? -15.483 -21.842 35.908 1.00 86.69 477 VAL A CA 1
ATOM 3919 C C . VAL A 1 477 ? -14.805 -22.221 37.221 1.00 86.69 477 VAL A C 1
ATOM 3921 O O . VAL A 1 477 ? -14.280 -21.365 37.931 1.00 86.69 477 VAL A O 1
ATOM 3924 N N . ASP A 1 478 ? -14.810 -23.511 37.543 1.00 84.00 478 ASP A N 1
ATOM 3925 C CA . ASP A 1 478 ? -14.189 -24.045 38.756 1.00 84.00 478 ASP A CA 1
ATOM 3926 C C . ASP A 1 478 ? -13.121 -25.074 38.374 1.00 84.00 478 ASP A C 1
ATOM 3928 O O . ASP A 1 478 ? -13.431 -26.170 37.905 1.00 84.00 478 ASP A O 1
ATOM 3932 N N . SER A 1 479 ? -11.853 -24.684 38.522 1.00 82.44 479 SER A N 1
ATOM 3933 C CA . SER A 1 479 ? -10.678 -25.475 38.147 1.00 82.44 479 SER A CA 1
ATOM 3934 C C . SER A 1 479 ? -9.881 -25.887 39.391 1.00 82.44 479 SER A C 1
ATOM 3936 O O . SER A 1 479 ? -10.145 -25.438 40.508 1.00 82.44 479 SER A O 1
ATOM 3938 N N . LYS A 1 480 ? -8.871 -26.750 39.231 1.00 82.75 480 LYS A N 1
ATOM 3939 C CA . LYS A 1 480 ? -8.043 -27.218 40.360 1.00 82.75 480 LYS A CA 1
ATOM 3940 C C . LYS A 1 480 ? -7.273 -26.079 41.038 1.00 82.75 480 LYS A C 1
ATOM 3942 O O . LYS A 1 480 ? -7.216 -26.043 42.262 1.00 82.75 480 LYS A O 1
ATOM 3947 N N . LYS A 1 481 ? -6.692 -25.160 40.255 1.00 85.56 481 LYS A N 1
ATOM 3948 C CA . LYS A 1 481 ? -5.791 -24.100 40.755 1.00 85.56 481 LYS A CA 1
ATOM 3949 C C . LYS A 1 481 ? -6.449 -22.735 40.954 1.00 85.56 481 LYS A C 1
ATOM 3951 O O . LYS A 1 481 ? -5.897 -21.898 41.658 1.00 85.56 481 LYS A O 1
ATOM 3956 N N . TYR A 1 482 ? -7.612 -22.489 40.362 1.00 87.31 482 TYR A N 1
ATOM 3957 C CA . TYR A 1 482 ? -8.283 -21.191 40.425 1.00 87.31 482 TYR A CA 1
ATOM 3958 C C . TYR A 1 482 ? -9.809 -21.360 40.315 1.00 87.31 482 TYR A C 1
ATOM 3960 O O . TYR A 1 482 ? -10.299 -22.433 39.953 1.00 87.31 482 TYR A O 1
ATOM 3968 N N . SER A 1 483 ? -10.563 -20.305 40.620 1.00 89.56 483 SER A N 1
ATOM 3969 C CA . SER A 1 483 ? -11.978 -20.190 40.251 1.00 89.56 483 SER A CA 1
ATOM 3970 C C . SER A 1 483 ? -12.266 -18.828 39.621 1.00 89.56 483 SER A C 1
ATOM 3972 O O . SER A 1 483 ? -11.612 -17.836 39.952 1.00 89.56 483 SER A O 1
ATOM 3974 N N . TYR A 1 484 ? -13.223 -18.796 38.696 1.00 91.25 484 TYR A N 1
ATOM 3975 C CA . TYR A 1 484 ? -13.703 -17.581 38.047 1.00 91.25 484 TYR A CA 1
ATOM 3976 C C . TYR A 1 484 ? -15.231 -17.582 37.983 1.00 91.25 484 TYR A C 1
ATOM 3978 O O . TYR A 1 484 ? -15.850 -18.560 37.559 1.00 91.25 484 TYR A O 1
ATOM 3986 N N . THR A 1 485 ? -15.835 -16.474 38.401 1.00 91.94 485 THR A N 1
ATOM 3987 C CA . THR A 1 485 ? -17.276 -16.226 38.310 1.00 91.94 485 THR A CA 1
ATOM 3988 C C . THR A 1 485 ? -17.502 -14.913 37.579 1.00 91.94 485 THR A C 1
ATOM 3990 O O . THR A 1 485 ? -17.010 -13.874 38.017 1.00 91.94 485 THR A O 1
ATOM 3993 N N . LYS A 1 486 ? -18.286 -14.958 36.500 1.00 91.56 486 LYS A N 1
ATOM 3994 C CA . LYS A 1 486 ? -18.826 -13.786 35.806 1.00 91.56 486 LYS A CA 1
ATOM 3995 C C . LYS A 1 486 ? -20.338 -13.787 35.944 1.00 91.56 486 LYS A C 1
ATOM 3997 O O . LYS A 1 486 ? -20.977 -14.776 35.596 1.00 91.56 486 LYS A O 1
ATOM 4002 N N . LYS A 1 487 ? -20.935 -12.675 36.362 1.00 91.06 487 LYS A N 1
ATOM 4003 C CA . LYS A 1 487 ? -22.387 -12.466 36.290 1.00 91.06 487 LYS A CA 1
ATOM 4004 C C . LYS A 1 487 ? -22.666 -11.250 35.424 1.00 91.06 487 LYS A C 1
ATOM 4006 O O . LYS A 1 487 ? -22.293 -10.145 35.802 1.00 91.06 487 LYS A O 1
ATOM 4011 N N . SER A 1 488 ? -23.298 -11.458 34.269 1.00 89.44 488 SER A N 1
ATOM 4012 C CA . SER A 1 488 ? -23.529 -10.405 33.280 1.00 89.44 488 SER A CA 1
ATOM 4013 C C . SER A 1 488 ? -25.008 -10.082 33.061 1.00 89.44 488 SER A C 1
ATOM 4015 O O . SER A 1 488 ? -25.893 -10.944 33.098 1.00 89.44 488 SER A O 1
ATOM 4017 N N . HIS A 1 489 ? -25.265 -8.798 32.828 1.00 88.31 489 HIS A N 1
ATOM 4018 C CA . HIS A 1 489 ? -26.567 -8.228 32.514 1.00 88.31 489 HIS A CA 1
ATOM 4019 C C . HIS A 1 489 ? -26.428 -7.382 31.250 1.00 88.31 489 HIS A C 1
ATOM 4021 O O . HIS A 1 489 ? -25.564 -6.508 31.178 1.00 88.31 489 HIS A O 1
ATOM 4027 N N . ASN A 1 490 ? -27.275 -7.638 30.253 1.00 90.56 490 ASN A N 1
ATOM 4028 C CA . ASN A 1 490 ? -27.196 -6.971 28.957 1.00 90.56 490 ASN A CA 1
ATOM 4029 C C . ASN A 1 490 ? -28.465 -6.159 28.696 1.00 90.56 490 ASN A C 1
ATOM 4031 O O . ASN A 1 490 ? -29.566 -6.708 28.706 1.00 90.56 490 ASN A O 1
ATOM 4035 N N . LEU A 1 491 ? -28.294 -4.878 28.381 1.00 88.00 491 LEU A N 1
ATOM 4036 C CA . LEU A 1 491 ? -29.319 -4.014 27.809 1.00 88.00 491 LEU A CA 1
ATOM 4037 C C . LEU A 1 491 ? -28.949 -3.747 26.350 1.00 88.00 491 LEU A C 1
ATOM 4039 O O . LEU A 1 491 ? -27.887 -3.202 26.067 1.00 88.00 491 LEU A O 1
ATOM 4043 N N . THR A 1 492 ? -29.818 -4.125 25.418 1.00 89.94 492 THR A N 1
ATOM 4044 C CA . THR A 1 492 ? -29.668 -3.812 23.995 1.00 89.94 492 THR A CA 1
ATOM 4045 C C . THR A 1 492 ? -30.809 -2.916 23.545 1.00 89.94 492 THR A C 1
ATOM 4047 O O . THR A 1 492 ? -31.974 -3.264 23.715 1.00 89.94 492 THR A O 1
ATOM 4050 N N . ILE A 1 493 ? -30.478 -1.789 22.928 1.00 85.75 493 ILE A N 1
ATOM 4051 C CA . ILE A 1 493 ? -31.420 -0.926 22.217 1.00 85.75 493 ILE A CA 1
ATOM 4052 C C . ILE A 1 493 ? -31.145 -1.111 20.725 1.00 85.75 493 ILE A C 1
ATOM 4054 O O . ILE A 1 493 ? -30.001 -1.005 20.289 1.00 85.75 493 ILE A O 1
ATOM 4058 N N . ASP A 1 494 ? -32.180 -1.431 19.957 1.00 88.50 494 ASP A N 1
ATOM 4059 C CA . ASP A 1 494 ? -32.140 -1.627 18.508 1.00 88.50 494 ASP A CA 1
ATOM 4060 C C . ASP A 1 494 ? -33.160 -0.680 17.871 1.00 88.50 494 ASP A C 1
ATOM 4062 O O . ASP A 1 494 ? -34.371 -0.814 18.060 1.00 88.50 494 ASP A O 1
ATOM 4066 N N . SER A 1 495 ? -32.659 0.318 17.154 1.00 83.31 495 SER A N 1
ATOM 4067 C CA . SER A 1 495 ? -33.455 1.358 16.514 1.00 83.31 495 SER A CA 1
ATOM 4068 C C . SER A 1 495 ? -33.187 1.371 15.015 1.00 83.31 495 SER A C 1
ATOM 4070 O O . SER A 1 495 ? -32.043 1.270 14.578 1.00 83.31 495 SER A O 1
ATOM 4072 N N . MET A 1 496 ? -34.244 1.507 14.220 1.00 88.38 496 MET A N 1
ATOM 4073 C CA . MET A 1 496 ? -34.176 1.644 12.770 1.00 88.38 496 MET A CA 1
ATOM 4074 C C . MET A 1 496 ? -35.208 2.672 12.307 1.00 88.38 496 MET A C 1
ATOM 4076 O O . MET A 1 496 ? -36.366 2.620 12.720 1.00 88.38 496 MET A O 1
ATOM 4080 N N . TYR A 1 497 ? -34.819 3.569 11.410 1.00 79.38 497 TYR A N 1
ATOM 4081 C CA . TYR A 1 497 ? -35.721 4.507 10.752 1.00 79.38 497 TYR A CA 1
ATOM 4082 C C . TYR A 1 497 ? -35.326 4.635 9.281 1.00 79.38 497 TYR A C 1
ATOM 4084 O O . TYR A 1 497 ? -34.253 5.132 8.958 1.00 79.38 497 TYR A O 1
ATOM 4092 N N . LYS A 1 498 ? -36.205 4.164 8.399 1.00 80.75 498 LYS A N 1
ATOM 4093 C CA . LYS A 1 498 ? -36.038 4.050 6.946 1.00 80.75 498 LYS A CA 1
ATOM 4094 C C . LYS A 1 498 ? -37.241 4.676 6.259 1.00 80.75 498 LYS A C 1
ATOM 4096 O O . LYS A 1 498 ? -38.161 3.980 5.828 1.00 80.75 498 LYS A O 1
ATOM 4101 N N . LYS A 1 499 ? -37.281 6.008 6.198 1.00 70.31 499 LYS A N 1
ATOM 4102 C CA . LYS A 1 499 ? -38.404 6.748 5.601 1.00 70.31 499 LYS A CA 1
ATOM 4103 C C . LYS A 1 499 ? -37.898 7.904 4.747 1.00 70.31 499 LYS A C 1
ATOM 4105 O O . LYS A 1 499 ? -37.142 8.756 5.210 1.00 70.31 499 LYS A O 1
ATOM 4110 N N . GLY A 1 500 ? -38.375 7.954 3.504 1.00 62.25 500 GLY A N 1
ATOM 4111 C CA . GLY A 1 500 ? -37.866 8.892 2.508 1.00 62.25 500 GLY A CA 1
ATOM 4112 C C . GLY A 1 500 ? -36.401 8.589 2.205 1.00 62.25 500 GLY A C 1
ATOM 4113 O O . GLY A 1 500 ? -36.053 7.439 1.952 1.00 62.25 500 GLY A O 1
ATOM 4114 N N . VAL A 1 501 ? -35.561 9.621 2.261 1.00 61.00 501 VAL A N 1
ATOM 4115 C CA . VAL A 1 501 ? -34.126 9.522 1.962 1.00 61.00 501 VAL A CA 1
ATOM 4116 C C . VAL A 1 501 ? -33.300 9.064 3.170 1.00 61.00 501 VAL A C 1
ATOM 4118 O O . VAL A 1 501 ? -32.146 8.714 2.996 1.00 61.00 501 VAL A O 1
ATOM 4121 N N . LEU A 1 502 ? -33.834 9.042 4.394 1.00 57.28 502 LEU A N 1
ATOM 4122 C CA . LEU A 1 502 ? -33.027 8.794 5.596 1.00 57.28 502 LEU A CA 1
ATOM 4123 C C . LEU A 1 502 ? -33.083 7.320 6.033 1.00 57.28 502 LEU A C 1
ATOM 4125 O O . LEU A 1 502 ? -34.173 6.757 6.162 1.00 57.28 502 LEU A O 1
ATOM 4129 N N . ASP A 1 503 ? -31.907 6.725 6.257 1.00 76.56 503 ASP A N 1
ATOM 4130 C CA . ASP A 1 503 ? -31.687 5.358 6.743 1.00 76.56 503 ASP A CA 1
ATOM 4131 C C . ASP A 1 503 ? -30.789 5.387 7.993 1.00 76.56 503 ASP A C 1
ATOM 4133 O O . ASP A 1 503 ? -29.563 5.463 7.929 1.00 76.56 503 ASP A O 1
ATOM 4137 N N . LEU A 1 504 ? -31.435 5.369 9.152 1.00 74.81 504 LEU A N 1
ATOM 4138 C CA . LEU A 1 504 ? -30.815 5.183 10.456 1.00 74.81 504 LEU A CA 1
ATOM 4139 C C . LEU A 1 504 ? -30.954 3.718 10.861 1.00 74.81 504 LEU A C 1
ATOM 4141 O O . LEU A 1 504 ? -32.066 3.185 10.872 1.00 74.81 504 LEU A O 1
ATOM 4145 N N . SER A 1 505 ? -29.868 3.102 11.319 1.00 86.25 505 SER A N 1
ATOM 4146 C CA . SER A 1 505 ? -29.951 1.933 12.193 1.00 86.25 505 SER A CA 1
ATOM 4147 C C . SER A 1 505 ? -28.875 1.990 13.269 1.00 86.25 505 SER A C 1
ATOM 4149 O O . SER A 1 505 ? -27.690 1.941 12.949 1.00 86.25 505 SER A O 1
ATOM 4151 N N . SER A 1 506 ? -29.276 2.065 14.536 1.00 86.12 506 SER A N 1
ATOM 4152 C CA . SER A 1 506 ? -28.360 2.035 15.676 1.00 86.12 506 SER A CA 1
ATOM 4153 C C . SER A 1 506 ? -28.708 0.888 16.606 1.00 86.12 506 SER A C 1
ATOM 4155 O O . SER A 1 506 ? -29.832 0.801 17.112 1.00 86.12 506 SER A O 1
ATOM 4157 N N . LYS A 1 507 ? -27.717 0.026 16.837 1.00 91.88 507 LYS A N 1
ATOM 4158 C CA . LYS A 1 507 ? -27.741 -1.018 17.849 1.00 91.88 507 LYS A CA 1
ATOM 4159 C C . LYS A 1 507 ? -26.717 -0.684 18.927 1.00 91.88 507 LYS A C 1
ATOM 4161 O O . LYS A 1 507 ? -25.516 -0.657 18.671 1.00 91.88 507 LYS A O 1
ATOM 4166 N N . ILE A 1 508 ? -27.194 -0.467 20.144 1.00 86.44 508 ILE A N 1
ATOM 4167 C CA . ILE A 1 508 ? -26.369 -0.164 21.313 1.00 86.44 508 ILE A CA 1
ATOM 4168 C C . ILE A 1 508 ? -26.550 -1.305 22.308 1.00 86.44 508 ILE A C 1
ATOM 4170 O O . ILE A 1 508 ? -27.659 -1.523 22.788 1.00 86.44 508 ILE A O 1
ATOM 4174 N N . LYS A 1 509 ? -25.478 -2.040 22.613 1.00 91.88 509 LYS A N 1
ATOM 4175 C CA . LYS A 1 509 ? -25.436 -3.077 23.649 1.00 91.88 509 LYS A CA 1
ATOM 4176 C C . LYS A 1 509 ? -24.573 -2.585 24.809 1.00 91.88 509 LYS A C 1
ATOM 4178 O O . LYS A 1 509 ? -23.363 -2.440 24.661 1.00 91.88 509 LYS A O 1
ATOM 4183 N N . LEU A 1 510 ? -25.190 -2.392 25.965 1.00 89.75 510 LEU A N 1
ATOM 4184 C CA . LEU A 1 510 ? -24.524 -2.129 27.232 1.00 89.75 510 LEU A CA 1
ATOM 4185 C C . LEU A 1 510 ? -24.517 -3.419 28.061 1.00 89.75 510 LEU A C 1
ATOM 4187 O O . LEU A 1 510 ? -25.570 -4.002 28.321 1.00 89.75 510 LEU A O 1
ATOM 4191 N N . GLU A 1 511 ? -23.332 -3.883 28.440 1.00 91.44 511 GLU A N 1
ATOM 4192 C CA . GLU A 1 511 ? -23.119 -5.074 29.264 1.00 91.44 511 GLU A CA 1
ATOM 4193 C C . GLU A 1 511 ? -22.429 -4.667 30.566 1.00 91.44 511 GLU A C 1
ATOM 4195 O O . GLU A 1 511 ? -21.315 -4.139 30.556 1.00 91.44 511 GLU A O 1
ATOM 4200 N N . PHE A 1 512 ? -23.099 -4.940 31.681 1.00 92.38 512 PHE A N 1
ATOM 4201 C CA . PHE A 1 512 ? -22.546 -4.832 33.026 1.00 92.38 512 PHE A CA 1
ATOM 4202 C C . PHE A 1 512 ? -22.170 -6.232 33.490 1.00 92.38 512 PHE A C 1
ATOM 4204 O O . PHE A 1 512 ? -23.010 -7.131 33.417 1.00 92.38 512 PHE A O 1
ATOM 4211 N N . SER A 1 513 ? -20.940 -6.428 33.960 1.00 92.69 513 SER A N 1
ATOM 4212 C CA . SER A 1 513 ? -20.512 -7.704 34.531 1.00 92.69 513 SER A CA 1
ATOM 4213 C C . SER A 1 513 ? -19.798 -7.528 35.861 1.00 92.69 513 SER A C 1
ATOM 4215 O O . SER A 1 513 ? -18.855 -6.746 35.969 1.00 92.69 513 SER A O 1
ATOM 4217 N N . GLU A 1 514 ? -20.215 -8.313 36.846 1.00 94.88 514 GLU A N 1
ATOM 4218 C CA . GLU A 1 514 ? -19.503 -8.511 38.107 1.00 94.88 514 GLU A CA 1
ATOM 4219 C C . GLU A 1 514 ? -18.564 -9.712 37.939 1.00 94.88 514 GLU A C 1
ATOM 4221 O O . GLU A 1 514 ? -18.993 -10.757 37.438 1.00 94.88 514 GLU A O 1
ATOM 4226 N N . ASN A 1 515 ? -17.293 -9.563 38.323 1.00 94.62 515 ASN A N 1
ATOM 4227 C CA . ASN A 1 515 ? -16.262 -10.583 38.133 1.00 94.62 515 ASN A CA 1
ATOM 4228 C C . ASN A 1 515 ? -15.526 -10.861 39.452 1.00 94.62 515 ASN A C 1
ATOM 4230 O O . ASN A 1 515 ? -15.094 -9.931 40.139 1.00 94.62 515 ASN A O 1
ATOM 4234 N N . ASP A 1 516 ? -15.333 -12.142 39.761 1.00 94.06 516 ASP A N 1
ATOM 4235 C CA . ASP A 1 516 ? -14.449 -12.626 40.825 1.00 94.06 516 ASP A CA 1
ATOM 4236 C C . ASP A 1 516 ? -13.494 -13.666 40.221 1.00 94.06 516 ASP A C 1
ATOM 4238 O O . ASP A 1 516 ? -13.938 -14.681 39.678 1.00 94.06 516 ASP A O 1
ATOM 4242 N N . LEU A 1 517 ? -12.189 -13.387 40.269 1.00 92.25 517 LEU A N 1
ATOM 4243 C CA . LEU A 1 517 ? -11.109 -14.286 39.863 1.00 92.25 517 LEU A CA 1
ATOM 4244 C C . LEU A 1 517 ? -10.210 -14.547 41.074 1.00 92.25 517 LEU A C 1
ATOM 4246 O O . LEU A 1 517 ? -9.614 -13.620 41.625 1.00 92.25 517 LEU A O 1
ATOM 4250 N N . SER A 1 518 ? -10.070 -15.814 41.463 1.00 89.56 518 SER A N 1
ATOM 4251 C CA . SER A 1 518 ? -9.257 -16.218 42.615 1.00 89.56 518 SER A CA 1
ATOM 4252 C C . SER A 1 518 ? -8.325 -17.381 42.286 1.00 89.56 518 SER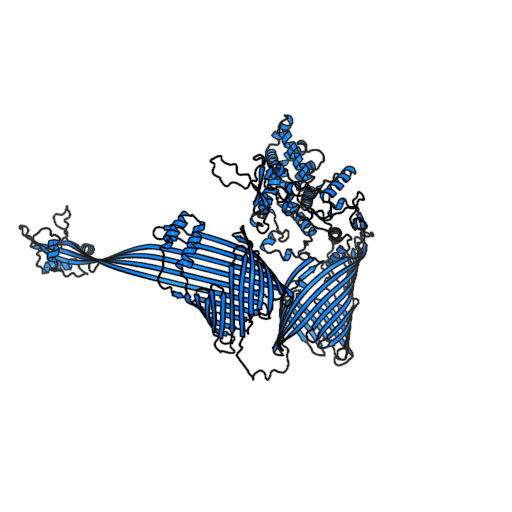 A C 1
ATOM 4254 O O . SER A 1 518 ? -8.765 -18.412 41.776 1.00 89.56 518 SER A O 1
ATOM 4256 N N . LYS A 1 519 ? -7.039 -17.245 42.624 1.00 87.75 519 LYS A N 1
ATOM 4257 C CA . LYS A 1 519 ? -6.065 -18.343 42.609 1.00 87.75 519 LYS A CA 1
ATOM 4258 C C . LYS A 1 519 ? -6.062 -19.024 43.985 1.00 87.75 519 LYS A C 1
ATOM 4260 O O . LYS A 1 519 ? -5.999 -18.351 45.014 1.00 87.75 519 LYS A O 1
ATOM 4265 N N . LYS A 1 520 ? -6.200 -20.353 44.008 1.00 84.62 520 LYS A N 1
ATOM 4266 C CA . LYS A 1 520 ? -6.485 -21.148 45.221 1.00 84.62 520 LYS A CA 1
ATOM 4267 C C . LYS A 1 520 ? -5.243 -21.440 46.074 1.00 84.62 520 LYS A C 1
ATOM 4269 O O . LYS A 1 520 ? -5.384 -21.745 47.252 1.00 84.62 520 LYS A O 1
ATOM 4274 N N . ASP A 1 521 ? -4.055 -21.342 45.485 1.00 80.12 521 ASP A N 1
ATOM 4275 C CA . ASP A 1 521 ? -2.740 -21.590 46.089 1.00 80.12 521 ASP A CA 1
ATOM 4276 C C . ASP A 1 521 ? -2.178 -20.348 46.813 1.00 80.12 521 ASP A C 1
ATOM 4278 O O . ASP A 1 521 ? -1.960 -20.379 48.022 1.00 80.12 521 ASP A O 1
ATOM 4282 N N . ASN A 1 522 ? -2.025 -19.225 46.104 1.00 74.94 522 ASN A N 1
ATOM 4283 C CA . ASN A 1 522 ? -1.287 -18.039 46.569 1.00 74.94 522 ASN A CA 1
ATOM 4284 C C . ASN A 1 522 ? -2.202 -16.904 47.078 1.00 74.94 522 ASN A C 1
ATOM 4286 O O . ASN A 1 522 ? -1.832 -15.730 47.054 1.00 74.94 522 ASN A O 1
ATOM 4290 N N . LYS A 1 523 ? -3.444 -17.234 47.471 1.00 80.50 523 LYS A N 1
ATOM 4291 C CA . LYS A 1 523 ? -4.477 -16.289 47.961 1.00 80.50 523 LYS A CA 1
ATOM 4292 C C . LYS A 1 523 ? -4.679 -15.043 47.075 1.00 80.50 523 LYS A C 1
ATOM 4294 O O . LYS A 1 523 ? -5.126 -14.002 47.557 1.00 80.50 523 LYS A O 1
ATOM 4299 N N . LEU A 1 524 ? -4.341 -15.141 45.789 1.00 86.62 524 LEU A N 1
ATOM 4300 C CA . LEU A 1 524 ? -4.431 -14.045 44.834 1.00 86.62 524 LEU A CA 1
ATOM 4301 C C . LEU A 1 524 ? -5.902 -13.855 44.466 1.00 86.62 524 LEU A C 1
ATOM 4303 O O . LEU A 1 524 ? -6.526 -14.787 43.955 1.00 86.62 524 LEU A O 1
ATOM 4307 N N . LYS A 1 525 ? -6.466 -12.676 44.736 1.00 91.62 525 LYS A N 1
ATOM 4308 C CA . LYS A 1 525 ? -7.884 -12.397 44.499 1.00 91.62 525 LYS A CA 1
ATOM 4309 C C . LYS A 1 525 ? -8.098 -11.058 43.802 1.00 91.62 525 LYS A C 1
ATOM 4311 O O . LYS A 1 525 ? -7.634 -10.021 44.272 1.00 91.62 525 LYS A O 1
ATOM 4316 N N . TYR A 1 526 ? -8.885 -11.099 42.731 1.00 92.75 526 TYR A N 1
ATOM 4317 C CA . TYR A 1 526 ? -9.337 -9.946 41.965 1.00 92.75 526 TYR A CA 1
ATOM 4318 C C . TYR A 1 526 ? -10.863 -9.908 41.932 1.00 92.75 526 TYR A C 1
ATOM 4320 O O . TYR A 1 526 ? -11.500 -10.786 41.355 1.00 92.75 526 TYR A O 1
ATOM 4328 N N . VAL A 1 527 ? -11.443 -8.863 42.519 1.00 94.00 527 VAL A N 1
ATOM 4329 C CA . VAL A 1 527 ? -12.871 -8.541 42.403 1.00 94.00 527 VAL A CA 1
ATOM 4330 C C . VAL A 1 527 ? -12.985 -7.229 41.650 1.00 94.00 527 VAL A C 1
ATOM 4332 O O . VAL A 1 527 ? -12.408 -6.222 42.067 1.00 94.00 527 VAL A O 1
ATOM 4335 N N . TYR A 1 528 ? -13.711 -7.224 40.540 1.00 94.81 528 TYR A N 1
ATOM 4336 C CA . TYR A 1 528 ? -13.829 -6.046 39.687 1.00 94.81 528 TYR A CA 1
ATOM 4337 C C . TYR A 1 528 ? -15.113 -6.073 38.864 1.00 94.81 528 TYR A C 1
ATOM 4339 O O . TYR A 1 528 ? -15.578 -7.120 38.408 1.00 94.81 528 TYR A O 1
ATOM 4347 N N . ASP A 1 529 ? -15.658 -4.886 38.625 1.00 94.62 529 ASP A N 1
ATOM 4348 C CA . ASP A 1 529 ? -16.757 -4.717 37.684 1.00 94.62 529 ASP A CA 1
ATOM 4349 C C . ASP A 1 529 ? -16.190 -4.353 36.317 1.00 94.62 529 ASP A C 1
ATOM 4351 O O . ASP A 1 529 ? -15.246 -3.563 36.212 1.00 94.62 529 ASP A O 1
ATOM 4355 N N . THR A 1 530 ? -16.796 -4.886 35.263 1.00 93.31 530 THR A N 1
ATOM 4356 C CA . THR A 1 530 ? -16.578 -4.414 33.898 1.00 93.31 530 THR A CA 1
ATOM 4357 C C . THR A 1 530 ? -17.867 -3.834 33.342 1.00 93.31 530 THR A C 1
ATOM 4359 O O . THR A 1 530 ? -18.942 -4.429 33.427 1.00 93.31 530 THR A O 1
ATOM 4362 N N . ILE A 1 531 ? -17.751 -2.643 32.763 1.00 93.12 531 ILE A N 1
ATOM 4363 C CA . ILE A 1 531 ? -18.796 -2.037 31.944 1.00 93.12 531 ILE A CA 1
ATOM 4364 C C . ILE A 1 531 ? -18.267 -2.073 30.520 1.00 93.12 531 ILE A C 1
ATOM 4366 O O . ILE A 1 531 ? -17.191 -1.531 30.260 1.00 93.12 531 ILE A O 1
ATOM 4370 N N . SER A 1 532 ? -19.009 -2.689 29.604 1.00 90.44 532 SER A N 1
ATOM 4371 C CA . SER A 1 532 ? -18.702 -2.598 28.179 1.00 90.44 532 SER A CA 1
ATOM 4372 C C . SER A 1 532 ? -19.877 -2.036 27.395 1.00 90.44 532 SER A C 1
ATOM 4374 O O . SER A 1 532 ? -21.022 -2.462 27.550 1.00 90.44 532 SER A O 1
ATOM 4376 N N . LEU A 1 533 ? -19.579 -1.046 26.562 1.00 87.88 533 LEU A N 1
ATOM 4377 C CA . LEU A 1 533 ? -20.516 -0.418 25.647 1.00 87.88 533 LEU A CA 1
ATOM 4378 C C . LEU A 1 533 ? -20.081 -0.789 24.233 1.00 87.88 533 LEU A C 1
ATOM 4380 O O . LEU A 1 533 ? -19.007 -0.390 23.789 1.00 87.88 533 LEU A O 1
ATOM 4384 N N . ASN A 1 534 ? -20.920 -1.553 23.543 1.00 89.44 534 ASN A N 1
ATOM 4385 C CA . ASN A 1 534 ? -20.747 -1.881 22.138 1.00 89.44 534 ASN A CA 1
ATOM 4386 C C . ASN A 1 534 ? -21.800 -1.125 21.326 1.00 89.44 534 ASN A C 1
ATOM 4388 O O . ASN A 1 534 ? -23.000 -1.303 21.540 1.00 89.44 534 ASN A O 1
ATOM 4392 N N . THR A 1 535 ? -21.362 -0.293 20.392 1.00 85.44 535 THR A N 1
ATOM 4393 C CA . THR A 1 535 ? -22.214 0.442 19.457 1.00 85.44 535 THR A CA 1
ATOM 4394 C C . THR A 1 535 ? -21.992 -0.082 18.045 1.00 85.44 535 THR A C 1
ATOM 4396 O O . THR A 1 535 ? -20.859 -0.322 17.647 1.00 85.44 535 THR A O 1
ATOM 4399 N N . ASP A 1 536 ? -23.069 -0.245 17.283 1.00 90.12 536 ASP A N 1
ATOM 4400 C CA . ASP A 1 536 ? -23.060 -0.418 15.828 1.00 90.12 536 ASP A CA 1
ATOM 4401 C C . ASP A 1 536 ? -24.121 0.533 15.270 1.00 90.12 536 ASP A C 1
ATOM 4403 O O . ASP A 1 536 ? -25.321 0.246 15.295 1.00 90.12 536 ASP A O 1
ATOM 4407 N N . THR A 1 537 ? -23.681 1.729 14.886 1.00 81.50 537 THR A N 1
ATOM 4408 C CA . THR A 1 537 ? -24.547 2.817 14.429 1.00 81.50 537 THR A CA 1
ATOM 4409 C C . THR A 1 537 ? -24.239 3.145 12.984 1.00 81.50 537 THR A C 1
ATOM 4411 O O . THR A 1 537 ? -23.217 3.753 12.683 1.00 81.50 537 THR A O 1
ATOM 4414 N N . TYR A 1 538 ? -25.155 2.783 12.095 1.00 82.94 538 TYR A N 1
ATOM 4415 C CA . TYR A 1 538 ? -25.206 3.271 10.727 1.00 82.94 538 TYR A CA 1
ATOM 4416 C C . TYR A 1 538 ? -26.129 4.490 10.656 1.00 82.94 538 TYR A C 1
ATOM 4418 O O . TYR A 1 538 ? -27.324 4.403 10.946 1.00 82.94 538 TYR A O 1
ATOM 4426 N N . PHE A 1 539 ? -25.566 5.625 10.254 1.00 72.88 539 PHE A N 1
ATOM 4427 C CA . PHE A 1 539 ? -26.319 6.786 9.801 1.00 72.88 539 PHE A CA 1
ATOM 4428 C C . PHE A 1 539 ? -26.079 6.955 8.308 1.00 72.88 539 PHE A C 1
ATOM 4430 O O . PHE A 1 539 ? -24.945 7.194 7.886 1.00 72.88 539 PHE A O 1
ATOM 4437 N N . GLY A 1 540 ? -27.134 6.841 7.509 1.00 63.47 540 GLY A N 1
ATOM 4438 C CA . GLY A 1 540 ? -27.041 6.972 6.069 1.00 63.47 540 GLY A CA 1
ATOM 4439 C C . GLY A 1 540 ? -28.264 7.582 5.405 1.00 63.47 540 GLY A C 1
ATOM 4440 O O . GLY A 1 540 ? -29.308 7.842 6.003 1.00 63.47 540 GLY A O 1
ATOM 4441 N N . PHE A 1 541 ? -28.093 7.810 4.112 1.00 53.50 541 PHE A N 1
ATOM 4442 C CA . PHE A 1 541 ? -29.073 8.365 3.209 1.00 53.50 541 PHE A CA 1
ATOM 4443 C C . PHE A 1 541 ? -29.318 7.359 2.090 1.00 53.50 541 PHE A C 1
ATOM 4445 O O . PHE A 1 541 ? -28.448 7.141 1.253 1.00 53.50 541 PHE A O 1
ATOM 4452 N N . ASN A 1 542 ? -30.501 6.752 2.082 1.00 63.78 542 ASN A N 1
ATOM 4453 C CA . ASN A 1 542 ? -31.042 5.941 1.001 1.00 63.78 542 ASN A CA 1
ATOM 4454 C C . ASN A 1 542 ? -31.602 6.862 -0.096 1.00 63.78 542 ASN A C 1
ATOM 4456 O O . ASN A 1 542 ? -32.799 7.141 -0.145 1.00 63.78 542 ASN A O 1
ATOM 4460 N N . ILE A 1 543 ? -30.722 7.376 -0.953 1.00 52.81 543 ILE A N 1
ATOM 4461 C CA . ILE A 1 543 ? -31.060 8.324 -2.017 1.00 52.81 543 ILE A CA 1
ATOM 4462 C C . ILE A 1 543 ? -31.629 7.546 -3.218 1.00 52.81 543 ILE A C 1
ATOM 4464 O O . ILE A 1 543 ? -30.887 6.790 -3.850 1.00 52.81 543 ILE A O 1
ATOM 4468 N N . PRO A 1 544 ? -32.913 7.714 -3.592 1.00 54.78 544 PRO A N 1
ATOM 4469 C CA . PRO A 1 544 ? -33.465 7.105 -4.798 1.00 54.78 544 PRO A CA 1
ATOM 4470 C C . PRO A 1 544 ? -32.968 7.875 -6.031 1.00 54.78 544 PRO A C 1
ATOM 4472 O O . PRO A 1 544 ? -33.603 8.820 -6.493 1.00 54.78 544 PRO A O 1
ATOM 4475 N N . ALA A 1 545 ? -31.809 7.481 -6.558 1.00 44.53 545 ALA A N 1
ATOM 4476 C CA . ALA A 1 545 ? -31.204 8.076 -7.749 1.00 44.53 545 ALA A CA 1
ATOM 4477 C C . ALA A 1 545 ? -32.077 7.881 -9.005 1.00 44.53 545 ALA A C 1
ATOM 4479 O O . ALA A 1 545 ? -32.129 8.754 -9.867 1.00 44.53 545 ALA A O 1
ATOM 4480 N N . THR A 1 546 ? -32.799 6.758 -9.104 1.00 46.75 546 THR A N 1
ATOM 4481 C CA . THR A 1 546 ? -33.898 6.554 -10.067 1.00 46.75 546 THR A CA 1
ATOM 4482 C C . THR A 1 546 ? -34.974 5.644 -9.459 1.00 46.75 546 THR A C 1
ATOM 4484 O O . THR A 1 546 ? -34.746 5.034 -8.418 1.00 46.75 546 THR A O 1
ATOM 4487 N N . LYS A 1 547 ? -36.112 5.433 -10.146 1.00 47.06 547 LYS A N 1
ATOM 4488 C CA . LYS A 1 547 ? -37.127 4.422 -9.755 1.00 47.06 547 LYS A CA 1
ATOM 4489 C C . LYS A 1 547 ? -36.566 3.001 -9.557 1.00 47.06 547 LYS A C 1
ATOM 4491 O O . LYS A 1 547 ? -37.222 2.177 -8.929 1.00 47.06 547 LYS A O 1
ATOM 4496 N N . LYS A 1 548 ? -35.397 2.707 -10.133 1.00 51.25 548 LYS A N 1
ATOM 4497 C CA . LYS A 1 548 ? -34.736 1.398 -10.104 1.00 51.25 548 LYS A CA 1
ATOM 4498 C C . LYS A 1 548 ? -33.369 1.421 -9.417 1.00 51.25 548 LYS A C 1
ATOM 4500 O O . LYS A 1 548 ? -32.752 0.373 -9.316 1.00 51.25 548 LYS A O 1
ATOM 4505 N N . LEU A 1 549 ? -32.873 2.567 -8.951 1.00 52.09 549 LEU A N 1
ATOM 4506 C CA . LEU A 1 549 ? -31.528 2.692 -8.385 1.00 52.09 549 LEU A CA 1
ATOM 4507 C C . LEU A 1 549 ? -31.575 3.503 -7.094 1.00 52.09 549 LEU A C 1
ATOM 4509 O O . LEU A 1 549 ? -31.906 4.687 -7.117 1.00 52.09 549 LEU A O 1
ATOM 4513 N N . ASN A 1 550 ? -31.176 2.874 -5.997 1.00 48.84 550 ASN A N 1
ATOM 4514 C CA . ASN A 1 550 ? -31.048 3.477 -4.683 1.00 48.84 550 ASN A CA 1
ATOM 4515 C C . ASN A 1 550 ? -29.569 3.488 -4.284 1.00 48.84 550 ASN A C 1
ATOM 4517 O O . ASN A 1 550 ? -28.903 2.456 -4.303 1.00 48.84 550 ASN A O 1
ATOM 4521 N N . LEU A 1 551 ? -29.059 4.655 -3.915 1.00 50.09 551 LEU A N 1
ATOM 4522 C CA . LEU A 1 551 ? -27.696 4.867 -3.450 1.00 50.09 551 LEU A CA 1
ATOM 4523 C C . LEU A 1 551 ? -27.747 5.114 -1.940 1.00 50.09 551 LEU A C 1
ATOM 4525 O O . LEU A 1 551 ? -28.226 6.155 -1.504 1.00 50.09 551 LEU A O 1
ATOM 4529 N N . LEU A 1 552 ? -27.279 4.156 -1.147 1.00 55.56 552 LEU A N 1
ATOM 4530 C CA . LEU A 1 552 ? -27.166 4.269 0.303 1.00 55.56 552 LEU A CA 1
ATOM 4531 C C . LEU A 1 552 ? -25.761 4.772 0.646 1.00 55.56 552 LEU A C 1
ATOM 4533 O O . LEU A 1 552 ? -24.791 4.016 0.585 1.00 55.56 552 LEU A O 1
ATOM 4537 N N . LEU A 1 553 ? -25.649 6.050 1.001 1.00 50.47 553 LEU A N 1
ATOM 4538 C CA . LEU A 1 553 ? -24.420 6.651 1.525 1.00 50.47 553 LEU A CA 1
ATOM 4539 C C . LEU A 1 553 ? -24.537 6.778 3.034 1.00 50.47 553 LEU A C 1
ATOM 4541 O O . LEU A 1 553 ? -25.434 7.471 3.498 1.00 50.47 553 LEU A O 1
ATOM 4545 N N . GLY A 1 554 ? -23.637 6.184 3.810 1.00 56.66 554 GLY A N 1
ATOM 4546 C CA . GLY A 1 554 ? -23.653 6.394 5.254 1.00 56.66 554 GLY A CA 1
ATOM 4547 C C . GLY A 1 554 ? -22.318 6.185 5.939 1.00 56.66 554 GLY A C 1
ATOM 4548 O O . GLY A 1 554 ? -21.394 5.590 5.391 1.00 56.66 554 GLY A O 1
ATOM 4549 N N . LEU A 1 555 ? -22.236 6.679 7.166 1.00 63.62 555 LEU A N 1
ATOM 4550 C CA . LEU A 1 555 ? -21.162 6.376 8.095 1.00 63.62 555 LEU A CA 1
ATOM 4551 C C . LEU A 1 555 ? -21.670 5.323 9.067 1.00 63.62 555 LEU A C 1
ATOM 4553 O O . LEU A 1 555 ? -22.668 5.526 9.760 1.00 63.62 555 LEU A O 1
ATOM 4557 N N . ARG A 1 556 ? -20.968 4.193 9.111 1.00 82.94 556 ARG A N 1
ATOM 4558 C CA . ARG A 1 556 ? -21.105 3.208 10.171 1.00 82.94 556 ARG A CA 1
ATOM 4559 C C . ARG A 1 556 ? -20.018 3.467 11.207 1.00 82.94 556 ARG A C 1
ATOM 4561 O O . ARG A 1 556 ? -18.838 3.532 10.872 1.00 82.94 556 ARG A O 1
ATOM 4568 N N . HIS A 1 557 ? -20.412 3.626 12.460 1.00 82.56 557 HIS A N 1
ATOM 4569 C CA . HIS A 1 557 ? -19.513 3.651 13.606 1.00 82.56 557 HIS A CA 1
ATOM 4570 C C . HIS A 1 557 ? -19.712 2.376 14.413 1.00 82.56 557 HIS A C 1
ATOM 4572 O O . HIS A 1 557 ? -20.832 2.070 14.827 1.00 82.56 557 HIS A O 1
ATOM 4578 N N . ILE A 1 558 ? -18.619 1.651 14.631 1.00 85.44 558 ILE A N 1
ATOM 4579 C CA . ILE A 1 558 ? -18.567 0.496 15.520 1.00 85.44 558 ILE A CA 1
ATOM 4580 C C . ILE A 1 558 ? -17.636 0.861 16.670 1.00 85.44 558 ILE A C 1
ATOM 4582 O O . ILE A 1 558 ? -16.429 0.985 16.474 1.00 85.44 558 ILE A O 1
ATOM 4586 N N . GLY A 1 559 ? -18.190 1.084 17.856 1.00 82.44 559 GLY A N 1
ATOM 4587 C CA . GLY A 1 559 ? -17.433 1.444 19.051 1.00 82.44 559 GLY A CA 1
ATOM 4588 C C . GLY A 1 559 ? -17.487 0.322 20.074 1.00 82.44 559 GLY A C 1
ATOM 4589 O O . GLY A 1 559 ? -18.569 -0.059 20.503 1.00 82.44 559 GLY A O 1
ATOM 4590 N N . GLN A 1 560 ? -16.330 -0.188 20.480 1.00 87.44 560 GLN A N 1
ATOM 4591 C CA . GLN A 1 560 ? -16.163 -1.082 21.618 1.00 87.44 560 GLN A CA 1
ATOM 4592 C C . GLN A 1 560 ? -15.416 -0.312 22.712 1.00 87.44 560 GLN A C 1
ATOM 4594 O O . GLN A 1 560 ? -14.221 -0.036 22.597 1.00 87.44 560 GLN A O 1
ATOM 4599 N N . TYR A 1 561 ? -16.131 0.033 23.779 1.00 85.50 561 TYR A N 1
ATOM 4600 C CA . TYR A 1 561 ? -15.592 0.739 24.939 1.00 85.50 561 TYR A CA 1
ATOM 4601 C C . TYR A 1 561 ? -15.655 -0.171 26.159 1.00 85.50 561 TYR A C 1
ATOM 4603 O O . TYR A 1 561 ? -16.692 -0.782 26.421 1.00 85.50 561 TYR A O 1
ATOM 4611 N N . GLY A 1 562 ? -14.558 -0.258 26.903 1.00 89.56 562 GLY A N 1
ATOM 4612 C CA . GLY A 1 562 ? -14.414 -1.128 28.060 1.00 89.56 562 GLY A CA 1
ATOM 4613 C C . GLY A 1 562 ? -13.816 -0.386 29.246 1.00 89.56 562 GLY A C 1
ATOM 4614 O O . GLY A 1 562 ? -12.673 0.066 29.189 1.00 89.56 562 GLY A O 1
ATOM 4615 N N . TRP A 1 563 ? -14.571 -0.306 30.340 1.00 91.75 563 TRP A N 1
ATOM 4616 C CA . TRP A 1 563 ? -14.097 0.211 31.622 1.00 91.75 563 TRP A CA 1
ATOM 4617 C C . TRP A 1 563 ? -14.009 -0.912 32.644 1.00 91.75 563 TRP A C 1
ATOM 4619 O O . TRP A 1 563 ? -14.943 -1.704 32.784 1.00 91.75 563 TRP A O 1
ATOM 4629 N N . ILE A 1 564 ? -12.910 -0.938 33.392 1.00 93.12 564 ILE A N 1
ATOM 4630 C CA . ILE A 1 564 ? -12.704 -1.813 34.543 1.00 93.12 564 ILE A CA 1
ATOM 4631 C C . ILE A 1 564 ? -12.705 -0.966 35.814 1.00 93.12 564 ILE A C 1
ATOM 4633 O O . ILE A 1 564 ? -12.059 0.082 35.889 1.00 93.12 564 ILE A O 1
ATOM 4637 N N . ASN A 1 565 ? -13.458 -1.418 36.811 1.00 93.19 565 ASN A N 1
ATOM 4638 C CA . ASN A 1 565 ? -13.538 -0.812 38.129 1.00 93.19 565 ASN A CA 1
ATOM 4639 C C . ASN A 1 565 ? -13.062 -1.835 39.176 1.00 93.19 565 ASN A C 1
ATOM 4641 O O . ASN A 1 565 ? -13.835 -2.731 39.530 1.00 93.19 565 ASN A O 1
ATOM 4645 N N . PRO A 1 566 ? -11.804 -1.758 39.646 1.00 92.00 566 PRO A N 1
ATOM 4646 C CA . PRO A 1 566 ? -11.303 -2.666 40.670 1.00 92.00 566 PRO A CA 1
ATOM 4647 C C . PRO A 1 566 ? -12.025 -2.406 41.999 1.00 92.00 566 PRO A C 1
ATOM 4649 O O . PRO A 1 566 ? -11.982 -1.300 42.531 1.00 92.00 566 PRO A O 1
ATOM 4652 N N . LYS A 1 567 ? -12.680 -3.437 42.544 1.00 90.50 567 LYS A N 1
ATOM 4653 C CA . LYS A 1 567 ? -13.243 -3.440 43.906 1.00 90.50 567 LYS A CA 1
ATOM 4654 C C . LYS A 1 567 ? -12.227 -3.962 44.923 1.00 90.50 567 LYS A C 1
ATOM 4656 O O . LYS A 1 567 ? -12.201 -3.501 46.058 1.00 90.50 567 LYS A O 1
ATOM 4661 N N . SER A 1 568 ? -11.407 -4.938 44.530 1.00 87.50 568 SER A N 1
ATOM 4662 C CA . SER A 1 568 ? -10.346 -5.506 45.362 1.00 87.50 568 SER A CA 1
ATOM 4663 C C . SER A 1 568 ? -9.275 -6.178 44.500 1.00 87.50 568 SER A C 1
ATOM 4665 O O . SER A 1 568 ? -9.606 -6.917 43.574 1.00 87.50 568 SER A O 1
ATOM 4667 N N . ALA A 1 569 ? -8.004 -5.939 44.821 1.00 88.62 569 ALA A N 1
ATOM 4668 C CA . ALA A 1 569 ? -6.852 -6.613 44.230 1.00 88.62 569 ALA A CA 1
ATOM 4669 C C . ALA A 1 569 ? -5.879 -6.982 45.359 1.00 88.62 569 ALA A C 1
ATOM 4671 O O . ALA A 1 569 ? -5.201 -6.112 45.911 1.00 88.62 569 ALA A O 1
ATOM 4672 N N . MET A 1 570 ? -5.858 -8.260 45.738 1.00 89.06 570 MET A N 1
ATOM 4673 C CA . MET A 1 570 ? -5.091 -8.762 46.879 1.00 89.06 570 MET A CA 1
ATOM 4674 C C . MET A 1 570 ? -4.137 -9.880 46.470 1.00 89.06 570 MET A C 1
ATOM 4676 O O . MET A 1 570 ? -4.520 -10.781 45.726 1.00 89.06 570 MET A O 1
ATOM 4680 N N . LYS A 1 571 ? -2.927 -9.857 47.031 1.00 87.06 571 LYS A N 1
ATOM 4681 C CA . LYS A 1 571 ? -1.922 -10.923 46.964 1.00 87.06 571 LYS A CA 1
ATOM 4682 C C . LYS A 1 571 ? -1.457 -11.230 48.387 1.00 87.06 571 LYS A C 1
ATOM 4684 O O . LYS A 1 571 ? -1.163 -10.307 49.143 1.00 87.06 571 LYS A O 1
ATOM 4689 N N . ASP A 1 572 ? -1.464 -12.502 48.785 1.00 84.25 572 ASP A N 1
ATOM 4690 C CA . ASP A 1 572 ? -1.084 -12.943 50.140 1.00 84.25 572 ASP A CA 1
ATOM 4691 C C . ASP A 1 572 ? -1.825 -12.218 51.292 1.00 84.25 572 ASP A C 1
ATOM 4693 O O . ASP A 1 572 ? -1.323 -12.089 52.407 1.00 84.25 572 ASP A O 1
ATOM 4697 N N . GLY A 1 573 ? -3.048 -11.734 51.031 1.00 78.75 573 GLY A N 1
ATOM 4698 C CA . GLY A 1 573 ? -3.854 -10.958 51.984 1.00 78.75 573 GLY A CA 1
ATOM 4699 C C . GLY A 1 573 ? -3.457 -9.481 52.134 1.00 78.75 573 GLY A C 1
ATOM 4700 O O . GLY A 1 573 ? -4.070 -8.778 52.935 1.00 78.75 573 GLY A O 1
ATOM 4701 N N . LYS A 1 574 ? -2.476 -8.992 51.367 1.00 86.44 574 LYS A N 1
ATOM 4702 C CA . LYS A 1 574 ? -2.142 -7.566 51.245 1.00 86.44 574 LYS A CA 1
ATOM 4703 C C . LYS A 1 574 ? -2.702 -6.996 49.945 1.00 86.44 574 LYS A C 1
ATOM 4705 O O . LYS A 1 574 ? -2.823 -7.696 48.942 1.00 86.44 574 LYS A O 1
ATOM 4710 N N . GLU A 1 575 ? -3.052 -5.719 49.971 1.00 86.62 575 GLU A N 1
ATOM 4711 C CA . GLU A 1 575 ? -3.504 -4.985 48.790 1.00 86.62 575 GLU A CA 1
ATOM 4712 C C . GLU A 1 575 ? -2.315 -4.662 47.875 1.00 86.62 575 GLU A C 1
ATOM 4714 O O . GLU A 1 575 ? -1.233 -4.333 48.359 1.00 86.62 575 GLU A O 1
ATOM 4719 N N . ILE A 1 576 ? -2.504 -4.778 46.560 1.00 88.69 576 ILE A N 1
ATOM 4720 C CA . ILE A 1 576 ? -1.449 -4.487 45.581 1.00 88.69 576 ILE A CA 1
ATOM 4721 C C . ILE A 1 576 ? -1.330 -2.962 45.411 1.00 88.69 576 ILE A C 1
ATOM 4723 O O . ILE A 1 576 ? -2.323 -2.293 45.108 1.00 88.69 576 ILE A O 1
ATOM 4727 N N . THR A 1 577 ? -0.121 -2.422 45.598 1.00 90.19 577 THR A N 1
ATOM 4728 C CA . THR A 1 577 ? 0.209 -0.996 45.434 1.00 90.19 577 THR A CA 1
ATOM 4729 C C . THR A 1 577 ? 1.339 -0.779 44.421 1.00 90.19 577 THR A C 1
ATOM 4731 O O . THR A 1 577 ? 2.143 -1.670 44.153 1.00 90.19 577 THR A O 1
ATOM 4734 N N . TRP A 1 578 ? 1.387 0.423 43.843 1.00 90.75 578 TRP A N 1
ATOM 4735 C CA . TRP A 1 578 ? 2.377 0.871 42.860 1.00 90.75 578 TRP A CA 1
ATOM 4736 C C . TRP A 1 578 ? 3.006 2.190 43.295 1.00 90.75 578 TRP A C 1
ATOM 4738 O O . TRP A 1 578 ? 2.346 3.029 43.908 1.00 90.75 578 TRP A O 1
ATOM 4748 N N . ASN A 1 579 ? 4.254 2.418 42.894 1.00 89.94 579 ASN A N 1
ATOM 4749 C CA . ASN A 1 579 ? 4.913 3.710 43.047 1.00 89.94 579 ASN A CA 1
ATOM 4750 C C . ASN A 1 579 ? 4.532 4.648 41.890 1.00 89.94 579 ASN A C 1
ATOM 4752 O O . ASN A 1 579 ? 4.751 4.318 40.725 1.00 89.94 579 ASN A O 1
ATOM 4756 N N . ILE A 1 580 ? 4.002 5.830 42.213 1.00 92.06 580 ILE A N 1
ATOM 4757 C CA . ILE A 1 580 ? 3.726 6.919 41.259 1.00 92.06 580 ILE A CA 1
ATOM 4758 C C . ILE A 1 580 ? 4.420 8.208 41.707 1.00 92.06 580 ILE A C 1
ATOM 4760 O O . ILE A 1 580 ? 4.662 8.405 42.895 1.00 92.06 580 ILE A O 1
ATOM 4764 N N . ALA A 1 581 ? 4.748 9.105 40.788 1.00 90.69 581 ALA A N 1
ATOM 4765 C CA . ALA A 1 581 ? 5.449 10.346 41.068 1.00 90.69 581 ALA A CA 1
ATOM 4766 C C . ALA A 1 581 ? 4.611 11.312 41.909 1.00 90.69 581 ALA A C 1
ATOM 4768 O O . ALA A 1 581 ? 3.450 11.610 41.615 1.00 90.69 581 ALA A O 1
ATOM 4769 N N . LYS A 1 582 ? 5.253 11.886 42.927 1.00 92.19 582 LYS A N 1
ATOM 4770 C CA . LYS A 1 582 ? 4.731 13.021 43.681 1.00 92.19 582 LYS A CA 1
ATOM 4771 C C . LYS A 1 582 ? 4.781 14.262 42.782 1.00 92.19 582 LYS A C 1
ATOM 4773 O O . LYS A 1 582 ? 5.818 14.555 42.186 1.00 92.19 582 LYS A O 1
ATOM 4778 N N . ARG A 1 583 ? 3.667 14.992 42.685 1.00 88.12 583 ARG A N 1
ATOM 4779 C CA . ARG A 1 583 ? 3.492 16.165 41.809 1.00 88.12 583 ARG A CA 1
ATOM 4780 C C . ARG A 1 583 ? 2.941 17.357 42.602 1.00 88.12 583 ARG A C 1
ATOM 4782 O O . ARG A 1 583 ? 2.277 17.159 43.618 1.00 88.12 583 ARG A O 1
ATOM 4789 N N . TYR A 1 584 ? 3.233 18.575 42.144 1.00 78.69 584 TYR A N 1
ATOM 4790 C CA . TYR A 1 584 ? 2.651 19.823 42.669 1.00 78.69 584 TYR A CA 1
ATOM 4791 C C . TYR A 1 584 ? 1.410 20.262 41.860 1.00 78.69 584 TYR A C 1
ATOM 4793 O O . TYR A 1 584 ? 1.025 19.609 40.893 1.00 78.69 584 TYR A O 1
ATOM 4801 N N . GLU A 1 585 ? 0.804 21.387 42.247 1.00 58.69 585 GLU A N 1
ATOM 4802 C CA . GLU A 1 585 ? -0.461 21.957 41.737 1.00 58.69 585 GLU A CA 1
ATOM 4803 C C . GLU A 1 585 ? -0.524 22.163 40.204 1.00 58.69 585 GLU A C 1
ATOM 4805 O O . GLU A 1 585 ? -1.599 22.127 39.613 1.00 58.69 585 GLU A O 1
ATOM 4810 N N . TYR A 1 586 ? 0.632 22.272 39.536 1.00 62.56 586 TYR A N 1
ATOM 4811 C CA . TYR A 1 586 ? 0.763 22.358 38.070 1.00 62.56 586 TYR A CA 1
ATOM 4812 C C . TYR A 1 586 ? 1.105 21.016 37.387 1.00 62.56 586 TYR A C 1
ATOM 4814 O O . TYR A 1 586 ? 1.612 20.999 36.269 1.00 62.56 586 TYR A O 1
ATOM 4822 N N . TYR A 1 587 ? 0.874 19.884 38.057 1.00 76.75 587 TYR A N 1
ATOM 4823 C CA . TYR A 1 587 ? 1.129 18.509 37.590 1.00 76.75 587 TYR A CA 1
ATOM 4824 C C . TYR A 1 587 ? 2.591 18.139 37.265 1.00 76.75 587 TYR A C 1
ATOM 4826 O O . TYR A 1 587 ? 2.851 16.988 36.916 1.00 76.75 587 TYR A O 1
ATOM 4834 N N . ASN A 1 588 ? 3.563 19.038 37.439 1.00 86.06 588 ASN A N 1
ATOM 4835 C CA . ASN A 1 588 ? 4.987 18.720 37.276 1.00 86.06 588 ASN A CA 1
ATOM 4836 C C . ASN A 1 588 ? 5.501 17.774 38.387 1.00 86.06 588 ASN A C 1
ATOM 4838 O O . ASN A 1 588 ? 5.099 17.929 39.549 1.00 86.06 588 ASN A O 1
ATOM 4842 N N . PRO A 1 589 ? 6.395 16.817 38.067 1.00 91.38 589 PRO A N 1
ATOM 4843 C CA . PRO A 1 589 ? 6.960 15.875 39.030 1.00 91.38 589 PRO A CA 1
ATOM 4844 C C . PRO A 1 589 ? 7.994 16.534 39.953 1.00 91.38 589 PRO A C 1
ATOM 4846 O O . PRO A 1 589 ? 8.657 17.509 39.593 1.00 91.38 589 PRO A O 1
ATOM 4849 N N . ILE A 1 590 ? 8.135 15.980 41.156 1.00 91.75 590 ILE A N 1
ATOM 4850 C CA . ILE A 1 590 ? 9.056 16.455 42.194 1.00 91.75 590 ILE A CA 1
ATOM 4851 C C . ILE A 1 590 ? 10.306 15.567 42.220 1.00 91.75 590 ILE A C 1
ATOM 4853 O O . ILE A 1 590 ? 10.206 14.339 42.278 1.00 91.75 590 ILE A O 1
ATOM 4857 N N . GLY A 1 591 ? 11.489 16.179 42.190 1.00 91.25 591 GLY A N 1
ATOM 4858 C CA . GLY A 1 591 ? 12.762 15.484 42.370 1.00 91.25 591 GLY A CA 1
ATOM 4859 C C . GLY A 1 591 ? 12.984 15.028 43.811 1.00 91.25 591 GLY A C 1
ATOM 4860 O O . GLY A 1 591 ? 12.358 15.518 44.751 1.00 91.25 591 GLY A O 1
ATOM 4861 N N . LYS A 1 592 ? 13.926 14.108 44.028 1.00 91.31 592 LYS A N 1
ATOM 4862 C CA . LYS A 1 592 ? 14.349 13.709 45.383 1.00 91.31 592 LYS A CA 1
ATOM 4863 C C . LYS A 1 592 ? 15.131 14.794 46.149 1.00 91.31 592 LYS A C 1
ATOM 4865 O O . LYS A 1 592 ? 15.484 14.562 47.298 1.00 91.31 592 LYS A O 1
ATOM 4870 N N . ASP A 1 593 ? 15.350 15.968 45.551 1.00 88.25 593 ASP A N 1
ATOM 4871 C CA . ASP A 1 593 ? 15.763 17.216 46.217 1.00 88.25 593 ASP A CA 1
ATOM 4872 C C . ASP A 1 593 ? 14.573 18.111 46.642 1.00 88.25 593 ASP A C 1
ATOM 4874 O O . ASP A 1 593 ? 14.778 19.264 47.014 1.00 88.25 593 ASP A O 1
ATOM 4878 N N . ASP A 1 594 ? 13.340 17.594 46.548 1.00 88.62 594 ASP A N 1
ATOM 4879 C CA . ASP A 1 594 ? 12.064 18.294 46.769 1.00 88.62 594 ASP A CA 1
ATOM 4880 C C . ASP A 1 594 ? 11.830 19.526 45.866 1.00 88.62 594 ASP A C 1
ATOM 4882 O O . ASP A 1 594 ? 10.915 20.315 46.107 1.00 88.62 594 ASP A O 1
ATOM 4886 N N . LYS A 1 595 ? 12.583 19.667 44.764 1.00 89.56 595 LYS A N 1
ATOM 4887 C CA . LYS A 1 595 ? 12.345 20.708 43.753 1.00 89.56 595 LYS A CA 1
ATOM 4888 C C . LYS A 1 595 ? 11.445 20.206 42.627 1.00 89.56 595 LYS A C 1
ATOM 4890 O O . LYS A 1 595 ? 11.526 19.057 42.194 1.00 89.56 595 LYS A O 1
ATOM 4895 N N . THR A 1 596 ? 10.605 21.099 42.112 1.00 88.56 596 THR A N 1
ATOM 4896 C CA . THR A 1 596 ? 9.791 20.858 40.913 1.00 88.56 596 THR A CA 1
ATOM 4897 C C . THR A 1 596 ? 10.683 20.691 39.685 1.00 88.56 596 THR A C 1
ATOM 4899 O O . THR A 1 596 ? 11.578 21.502 39.450 1.00 88.56 596 THR A O 1
ATOM 4902 N N . ILE A 1 597 ? 10.418 19.670 38.871 1.00 90.69 597 ILE A N 1
ATOM 4903 C CA . ILE A 1 597 ? 11.125 19.421 37.613 1.00 90.69 597 ILE A CA 1
ATOM 4904 C C . ILE A 1 597 ? 10.228 19.845 36.451 1.00 90.69 597 ILE A C 1
ATOM 4906 O O . ILE A 1 597 ? 9.215 19.208 36.171 1.00 90.69 597 ILE A O 1
ATOM 4910 N N . ILE A 1 598 ? 10.622 20.905 35.743 1.00 90.25 598 ILE A N 1
ATOM 4911 C CA . ILE A 1 598 ? 10.001 21.285 34.470 1.00 90.25 598 ILE A CA 1
ATOM 4912 C C . ILE A 1 598 ? 10.623 20.405 33.383 1.00 90.25 598 ILE A C 1
ATOM 4914 O O . ILE A 1 598 ? 11.742 20.644 32.928 1.00 90.25 598 ILE A O 1
ATOM 4918 N N . VAL A 1 599 ? 9.919 19.336 32.998 1.00 89.31 599 VAL A N 1
ATOM 4919 C CA . VAL A 1 599 ? 10.480 18.295 32.117 1.00 89.31 599 VAL A CA 1
ATOM 4920 C C . VAL A 1 599 ? 10.903 18.875 30.760 1.00 89.31 599 VAL A C 1
ATOM 4922 O O . VAL A 1 599 ? 11.992 18.573 30.283 1.00 89.31 599 VAL A O 1
ATOM 4925 N N . SER A 1 600 ? 10.117 19.792 30.191 1.00 88.50 600 SER A N 1
ATOM 4926 C CA . SER A 1 600 ? 10.393 20.443 28.900 1.00 88.50 600 SER A CA 1
ATOM 4927 C C . SER A 1 600 ? 11.624 21.357 28.874 1.00 88.50 600 SER A C 1
ATOM 4929 O O . SER A 1 600 ? 12.062 21.738 27.791 1.00 88.50 600 SER A O 1
ATOM 4931 N N . GLU A 1 601 ? 12.178 21.716 30.033 1.00 91.75 601 GLU A N 1
ATOM 4932 C CA . GLU A 1 601 ? 13.348 22.598 30.163 1.00 91.75 601 GLU A CA 1
ATOM 4933 C C . GLU A 1 601 ? 14.613 21.843 30.603 1.00 91.75 601 GLU A C 1
ATOM 4935 O O . GLU A 1 601 ? 15.712 22.390 30.541 1.00 91.75 601 GLU A O 1
ATOM 4940 N N . THR A 1 602 ? 14.480 20.572 30.998 1.00 93.12 602 THR A N 1
ATOM 4941 C CA . THR A 1 602 ? 15.599 19.716 31.414 1.00 93.12 602 THR A 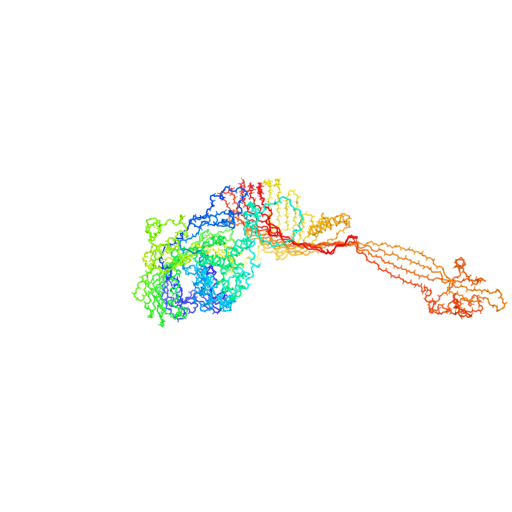CA 1
ATOM 4942 C C . THR A 1 602 ? 15.936 18.652 30.364 1.00 93.12 602 THR A C 1
ATOM 4944 O O . THR A 1 602 ? 15.260 18.520 29.339 1.00 93.12 602 THR A O 1
ATOM 4947 N N . THR A 1 603 ? 16.993 17.882 30.618 1.00 91.81 603 THR A N 1
ATOM 4948 C CA . THR A 1 603 ? 17.449 16.770 29.773 1.00 91.81 603 THR A CA 1
ATOM 4949 C C . THR A 1 603 ? 17.636 15.497 30.597 1.00 91.81 603 THR A C 1
ATOM 4951 O O . THR A 1 603 ? 17.798 15.551 31.819 1.00 91.81 603 THR A O 1
ATOM 4954 N N . GLU A 1 604 ? 17.652 14.346 29.918 1.00 89.56 604 GLU A N 1
ATOM 4955 C CA . GLU A 1 604 ? 17.963 13.035 30.506 1.00 89.56 604 GLU A CA 1
ATOM 4956 C C . GLU A 1 604 ? 19.269 13.079 31.318 1.00 89.56 604 GLU A C 1
ATOM 4958 O O . GLU A 1 604 ? 19.271 12.730 32.501 1.00 89.56 604 GLU A O 1
ATOM 4963 N N . LYS A 1 605 ? 20.351 13.615 30.727 1.00 90.06 605 LYS A N 1
ATOM 4964 C CA . LYS A 1 605 ? 21.662 13.749 31.383 1.00 90.06 605 LYS A CA 1
ATOM 4965 C C . LYS A 1 605 ? 21.577 14.505 32.706 1.00 90.06 605 LYS A C 1
ATOM 4967 O O . LYS A 1 605 ? 22.119 14.036 33.701 1.00 90.06 605 LYS A O 1
ATOM 4972 N N . ASN A 1 606 ? 20.877 15.640 32.742 1.00 92.62 606 ASN A N 1
ATOM 4973 C CA . ASN A 1 606 ? 20.811 16.469 33.947 1.00 92.62 606 ASN A CA 1
ATOM 4974 C C . ASN A 1 606 ? 20.103 15.761 35.115 1.00 92.62 606 ASN A C 1
ATOM 4976 O O . ASN A 1 606 ? 20.407 16.049 36.270 1.00 92.62 606 ASN A O 1
ATOM 4980 N N . LEU A 1 607 ? 19.170 14.841 34.843 1.00 93.00 607 LEU A N 1
ATOM 4981 C CA . LEU A 1 607 ? 18.521 14.029 35.877 1.00 93.00 607 LEU A CA 1
ATOM 4982 C C . LEU A 1 607 ? 19.370 12.809 36.273 1.00 93.00 607 LEU A C 1
ATOM 4984 O O . LEU A 1 607 ? 19.479 12.511 37.462 1.00 93.00 607 LEU A O 1
ATOM 4988 N N . VAL A 1 608 ? 20.017 12.148 35.306 1.00 90.62 608 VAL A N 1
ATOM 4989 C CA . VAL A 1 608 ? 20.928 11.014 35.549 1.00 90.62 608 VAL A CA 1
ATOM 4990 C C . VAL A 1 608 ? 22.146 11.443 36.372 1.00 90.62 608 VAL A C 1
ATOM 4992 O O . VAL A 1 608 ? 22.444 10.808 37.380 1.00 90.62 608 VAL A O 1
ATOM 4995 N N . ASP A 1 609 ? 22.809 12.546 36.011 1.00 90.62 609 ASP A N 1
ATOM 4996 C CA . ASP A 1 609 ? 23.966 13.067 36.753 1.00 90.62 609 ASP A CA 1
ATOM 4997 C C . ASP A 1 609 ? 23.569 13.502 38.179 1.00 90.62 609 ASP A C 1
ATOM 4999 O O . ASP A 1 609 ? 24.309 13.249 39.129 1.00 90.62 609 ASP A O 1
ATOM 5003 N N . LYS A 1 610 ? 22.373 14.086 38.366 1.00 92.06 610 LYS A N 1
ATOM 5004 C CA . LYS A 1 610 ? 21.837 14.423 39.699 1.00 92.06 610 LYS A CA 1
ATOM 5005 C C . LYS A 1 610 ? 21.590 13.190 40.575 1.00 92.06 610 LYS A C 1
ATOM 5007 O O . LYS A 1 610 ? 21.883 13.235 41.770 1.00 92.06 610 LYS A O 1
ATOM 5012 N N . GLU A 1 611 ? 21.043 12.110 40.017 1.00 91.06 611 GLU A N 1
ATOM 5013 C CA . GLU A 1 611 ? 20.839 10.855 40.754 1.00 91.06 611 GLU A CA 1
ATOM 5014 C C . GLU A 1 611 ? 22.179 10.170 41.060 1.00 91.06 611 GLU A C 1
ATOM 5016 O O . GLU A 1 611 ? 22.383 9.726 42.189 1.00 91.06 611 GLU A O 1
ATOM 5021 N N . TYR A 1 612 ? 23.115 10.159 40.104 1.00 89.19 612 TYR A N 1
ATOM 5022 C CA . TYR A 1 612 ? 24.462 9.602 40.266 1.00 89.19 612 TYR A CA 1
ATOM 5023 C C . TYR A 1 612 ? 25.243 10.300 41.386 1.00 89.19 612 TYR A C 1
ATOM 5025 O O . TYR A 1 612 ? 25.714 9.648 42.318 1.00 89.19 612 TYR A O 1
ATOM 5033 N N . GLU A 1 613 ? 25.308 11.634 41.361 1.00 88.50 613 GLU A N 1
ATOM 5034 C CA . GLU A 1 613 ? 25.988 12.418 42.398 1.00 88.50 613 GLU A CA 1
ATOM 5035 C C . GLU A 1 613 ? 25.307 12.311 43.771 1.00 88.50 613 GLU A C 1
ATOM 5037 O O . GLU A 1 613 ? 25.980 12.463 44.793 1.00 88.50 613 GLU A O 1
ATOM 5042 N N . ARG A 1 614 ? 23.997 12.013 43.841 1.00 87.19 614 ARG A N 1
ATOM 5043 C CA . ARG A 1 614 ? 23.351 11.689 45.123 1.00 87.19 614 ARG A CA 1
ATOM 5044 C C . ARG A 1 614 ? 23.737 10.290 45.604 1.00 87.19 614 ARG A C 1
ATOM 5046 O O . ARG A 1 614 ? 24.181 10.161 46.737 1.00 87.19 614 ARG A O 1
ATOM 5053 N N . ILE A 1 615 ? 23.642 9.263 44.756 1.00 85.56 615 ILE A N 1
ATOM 5054 C CA . ILE A 1 615 ? 24.014 7.876 45.105 1.00 85.56 615 ILE A CA 1
ATOM 5055 C C . ILE A 1 615 ? 25.463 7.806 45.610 1.00 85.56 615 ILE A C 1
ATOM 5057 O O . ILE A 1 615 ? 25.725 7.185 46.640 1.00 85.56 615 ILE A O 1
ATOM 5061 N N . LYS A 1 616 ? 26.377 8.516 44.939 1.00 81.06 616 LYS A N 1
ATOM 5062 C CA . LYS A 1 616 ? 27.792 8.619 45.316 1.00 81.06 616 LYS A CA 1
ATOM 5063 C C . LYS A 1 616 ? 28.013 9.266 46.690 1.00 81.06 616 LYS A C 1
ATOM 5065 O O . LYS A 1 616 ? 28.942 8.888 47.392 1.00 81.06 616 LYS A O 1
ATOM 5070 N N . LYS A 1 617 ? 27.163 10.218 47.093 1.00 81.19 617 LYS A N 1
ATOM 5071 C CA . LYS A 1 617 ? 27.182 10.831 48.438 1.00 81.19 617 LYS A CA 1
ATOM 5072 C C . LYS A 1 617 ? 26.497 9.962 49.495 1.00 81.19 617 LYS A C 1
ATOM 5074 O O . LYS A 1 617 ? 26.907 9.980 50.649 1.00 81.19 617 LYS A O 1
ATOM 5079 N N . ASP A 1 618 ? 25.488 9.189 49.098 1.00 73.44 618 ASP A N 1
ATOM 5080 C CA . ASP A 1 618 ? 24.692 8.326 49.980 1.00 73.44 618 ASP A CA 1
ATOM 5081 C C . ASP A 1 618 ? 25.419 7.014 50.378 1.00 73.44 618 ASP A C 1
ATOM 5083 O O . ASP A 1 618 ? 24.859 6.228 51.144 1.00 73.44 618 ASP A O 1
ATOM 5087 N N . ASN A 1 619 ? 26.629 6.740 49.856 1.00 64.00 619 ASN A N 1
ATOM 5088 C CA . ASN A 1 619 ? 27.433 5.520 50.088 1.00 64.00 619 ASN A CA 1
ATOM 5089 C C . ASN A 1 619 ? 26.692 4.183 49.833 1.00 64.00 619 ASN A C 1
ATOM 5091 O O . ASN A 1 619 ? 27.077 3.122 50.332 1.00 64.00 619 ASN A O 1
ATOM 5095 N N . LYS A 1 620 ? 25.622 4.201 49.034 1.00 59.25 620 LYS A N 1
ATOM 5096 C CA . LYS A 1 620 ? 24.855 3.004 48.661 1.00 59.25 620 LYS A CA 1
ATOM 5097 C C . LYS A 1 620 ? 25.351 2.485 47.318 1.00 59.25 620 LYS A C 1
ATOM 5099 O O . LYS A 1 620 ? 25.233 3.221 46.351 1.00 59.25 620 LYS A O 1
ATOM 5104 N N . LYS A 1 621 ? 25.837 1.230 47.299 1.00 59.53 621 LYS A N 1
ATOM 5105 C CA . LYS A 1 621 ? 26.228 0.390 46.136 1.00 59.53 621 LYS A CA 1
ATOM 5106 C C . LYS A 1 621 ? 26.535 1.168 44.848 1.00 59.53 621 LYS A C 1
ATOM 5108 O O . LYS A 1 621 ? 25.595 1.619 44.201 1.00 59.53 621 LYS A O 1
ATOM 5113 N N . GLU A 1 622 ? 27.808 1.203 44.445 1.00 66.81 622 GLU A N 1
ATOM 5114 C CA . GLU A 1 622 ? 28.303 1.780 43.181 1.00 66.81 622 GLU A CA 1
ATOM 5115 C C . GLU A 1 622 ? 27.421 1.390 41.974 1.00 66.81 622 GLU A C 1
ATOM 5117 O O . GLU A 1 622 ? 27.614 0.354 41.342 1.00 66.81 622 GLU A O 1
ATOM 5122 N N . LYS A 1 623 ? 26.413 2.216 41.667 1.00 77.38 623 LYS A N 1
ATOM 5123 C CA . LYS A 1 623 ? 25.618 2.120 40.441 1.00 77.38 623 LYS A CA 1
ATOM 5124 C C . LYS A 1 623 ? 26.340 2.907 39.366 1.00 77.38 623 LYS A C 1
ATOM 5126 O O . LYS A 1 623 ? 26.581 4.102 39.539 1.00 77.38 623 LYS A O 1
ATOM 5131 N N . LEU A 1 624 ? 26.617 2.269 38.237 1.00 85.44 624 LEU A N 1
ATOM 5132 C CA . LEU A 1 624 ? 27.185 2.955 37.087 1.00 85.44 624 LEU A CA 1
ATOM 5133 C C . LEU A 1 624 ? 26.114 3.847 36.453 1.00 85.44 624 LEU A C 1
ATOM 5135 O O . LEU A 1 624 ? 24.915 3.572 36.548 1.00 85.44 624 LEU A O 1
ATOM 5139 N N . LYS A 1 625 ? 26.524 4.919 35.768 1.00 85.38 625 LYS A N 1
ATOM 5140 C CA . LYS A 1 625 ? 25.573 5.860 35.153 1.00 85.38 625 LYS A CA 1
ATOM 5141 C C . LYS A 1 625 ? 24.617 5.182 34.170 1.00 85.38 625 LYS A C 1
ATOM 5143 O O . LYS A 1 625 ? 23.448 5.551 34.114 1.00 85.38 625 LYS A O 1
ATOM 5148 N N . ARG A 1 626 ? 25.081 4.159 33.442 1.00 84.50 626 ARG A N 1
ATOM 5149 C CA . ARG A 1 626 ? 24.246 3.342 32.539 1.00 84.50 626 ARG A CA 1
ATOM 5150 C C . ARG A 1 626 ? 23.063 2.650 33.246 1.00 84.50 626 ARG A C 1
ATOM 5152 O O . ARG A 1 626 ? 22.031 2.419 32.620 1.00 84.50 626 ARG A O 1
ATOM 5159 N N . ASP A 1 627 ? 23.198 2.348 34.540 1.00 86.25 627 ASP A N 1
ATOM 5160 C CA . ASP A 1 627 ? 22.199 1.626 35.340 1.00 86.25 627 ASP A CA 1
ATOM 5161 C C . ASP A 1 627 ? 21.146 2.554 35.955 1.00 86.25 627 ASP A C 1
ATOM 5163 O O . ASP A 1 627 ? 20.138 2.089 36.495 1.00 86.25 627 ASP A O 1
ATOM 5167 N N . ILE A 1 628 ? 21.381 3.864 35.878 1.00 88.69 628 ILE A N 1
ATOM 5168 C CA . ILE A 1 628 ? 20.481 4.911 36.349 1.00 88.69 628 ILE A CA 1
ATOM 5169 C C . ILE A 1 628 ? 19.541 5.285 35.206 1.00 88.69 628 ILE A C 1
ATOM 5171 O O . ILE A 1 628 ? 19.970 5.556 34.081 1.00 88.69 628 ILE A O 1
ATOM 5175 N N . HIS A 1 629 ? 18.244 5.281 35.492 1.00 90.56 629 HIS A N 1
ATOM 5176 C CA . HIS A 1 629 ? 17.226 5.866 34.629 1.00 90.56 629 HIS A CA 1
ATOM 5177 C C . HIS A 1 629 ? 16.895 7.275 35.127 1.00 90.56 629 HIS A C 1
ATOM 5179 O O . HIS A 1 629 ? 16.880 7.542 36.324 1.00 90.56 629 HIS A O 1
ATOM 5185 N N . GLN A 1 630 ? 16.575 8.194 34.230 1.00 90.94 630 GLN A N 1
ATOM 5186 C CA . GLN A 1 630 ? 16.222 9.572 34.566 1.00 90.94 630 GLN A CA 1
ATOM 5187 C C . GLN A 1 630 ? 14.945 9.688 35.421 1.00 90.94 630 GLN A C 1
ATOM 5189 O O . GLN A 1 630 ? 14.827 10.633 36.203 1.00 90.94 630 GLN A O 1
ATOM 5194 N N . SER A 1 631 ? 14.031 8.704 35.366 1.00 91.62 631 SER A N 1
ATOM 5195 C CA . SER A 1 631 ? 12.918 8.624 36.329 1.00 91.62 631 SER A CA 1
ATOM 5196 C C . SER A 1 631 ? 13.371 8.271 37.750 1.00 91.62 631 SER A C 1
ATOM 5198 O O . SER A 1 631 ? 12.620 8.507 38.691 1.00 91.62 631 SER A O 1
ATOM 5200 N N . ASP A 1 632 ? 14.559 7.687 37.933 1.00 91.12 632 ASP A N 1
ATOM 5201 C CA . ASP A 1 632 ? 15.035 7.252 39.252 1.00 91.12 632 ASP A CA 1
ATOM 5202 C C . ASP A 1 632 ? 15.293 8.444 40.170 1.00 91.12 632 ASP A C 1
ATOM 5204 O O . ASP A 1 632 ? 15.268 8.267 41.380 1.00 91.12 632 ASP A O 1
ATOM 5208 N N . TYR A 1 633 ? 15.485 9.655 39.634 1.00 93.19 633 TYR A N 1
ATOM 5209 C CA . TYR A 1 633 ? 15.600 10.885 40.422 1.00 93.19 633 TYR A CA 1
ATOM 5210 C C . TYR A 1 633 ? 14.268 11.369 41.022 1.00 93.19 633 TYR A C 1
ATOM 5212 O O . TYR A 1 633 ? 14.265 12.174 41.957 1.00 93.19 633 TYR A O 1
ATOM 5220 N N . ILE A 1 634 ? 13.132 10.894 40.506 1.00 93.50 634 ILE A N 1
ATOM 5221 C CA . ILE A 1 634 ? 11.798 11.363 40.891 1.00 93.50 634 ILE A CA 1
ATOM 5222 C C . ILE A 1 634 ? 11.398 10.807 42.264 1.00 93.50 634 ILE A C 1
ATOM 5224 O O . ILE A 1 634 ? 11.721 9.675 42.629 1.00 93.50 634 ILE A O 1
ATOM 5228 N N . LYS A 1 635 ? 10.697 11.625 43.052 1.00 93.25 635 LYS A N 1
ATOM 5229 C CA . LYS A 1 635 ? 10.139 11.253 44.355 1.00 93.25 635 LYS A CA 1
ATOM 5230 C C . LYS A 1 635 ? 8.771 10.603 44.154 1.00 93.25 635 LYS A C 1
ATOM 5232 O O . LYS A 1 635 ? 7.912 11.193 43.503 1.00 93.25 635 LYS A O 1
ATOM 5237 N N . THR A 1 636 ? 8.552 9.416 44.715 1.00 92.50 636 THR A N 1
ATOM 5238 C CA . THR A 1 636 ? 7.312 8.641 44.535 1.00 92.50 636 THR A CA 1
ATOM 5239 C C . THR A 1 636 ? 6.438 8.597 45.793 1.00 92.50 636 THR A C 1
ATOM 5241 O O . THR A 1 636 ? 6.882 8.924 46.894 1.00 92.50 636 THR A O 1
ATOM 5244 N N . VAL A 1 637 ? 5.179 8.201 45.610 1.00 92.19 637 VAL A N 1
ATOM 5245 C CA . VAL A 1 637 ? 4.185 7.858 46.634 1.00 92.19 637 VAL A CA 1
ATOM 5246 C C . VAL A 1 637 ? 3.474 6.563 46.229 1.00 92.19 637 VAL A C 1
ATOM 5248 O O . VAL A 1 637 ? 3.376 6.259 45.039 1.00 92.19 637 VAL A O 1
ATOM 5251 N N . GLU A 1 638 ? 2.973 5.801 47.201 1.00 92.12 638 GLU A N 1
ATOM 5252 C CA . GLU A 1 638 ? 2.195 4.591 46.917 1.00 92.12 638 GLU A CA 1
ATOM 5253 C C . GLU A 1 638 ? 0.771 4.926 46.453 1.00 92.12 638 GLU A C 1
ATOM 5255 O O . GLU A 1 638 ? 0.109 5.817 46.989 1.00 92.12 638 GLU A O 1
ATOM 5260 N N . SER A 1 639 ? 0.285 4.177 45.466 1.00 90.38 639 SER A N 1
ATOM 5261 C CA . SER A 1 639 ? -1.073 4.265 44.935 1.00 90.38 639 SER A CA 1
ATOM 5262 C C . SER A 1 639 ? -1.667 2.876 44.709 1.00 90.38 639 SER A C 1
ATOM 5264 O O . SER A 1 639 ? -0.946 1.905 44.487 1.00 90.38 639 SER A O 1
ATOM 5266 N N . LYS A 1 640 ? -2.992 2.779 44.794 1.00 90.50 640 LYS A N 1
ATOM 5267 C CA . LYS A 1 640 ? -3.763 1.533 44.669 1.00 90.50 640 LYS A CA 1
ATOM 5268 C C . LYS A 1 640 ? -4.213 1.306 43.223 1.00 90.50 640 LYS A C 1
ATOM 5270 O O . LYS A 1 640 ? -4.027 2.161 42.361 1.00 90.50 640 LYS A O 1
ATOM 5275 N N . SER A 1 641 ? -4.862 0.170 42.970 1.00 89.62 641 SER A N 1
ATOM 5276 C CA . SER A 1 641 ? -5.551 -0.073 41.695 1.00 89.62 641 SER A CA 1
ATOM 5277 C C . SER A 1 641 ? -6.603 1.012 41.439 1.00 89.62 641 SER A C 1
ATOM 5279 O O . SER A 1 641 ? -7.413 1.306 42.317 1.00 89.62 641 SER A O 1
ATOM 5281 N N . VAL A 1 642 ? -6.625 1.579 40.233 1.00 90.62 642 VAL A N 1
ATOM 5282 C CA . VAL A 1 642 ? -7.562 2.644 39.839 1.00 90.62 642 VAL A CA 1
ATOM 5283 C C . VAL A 1 642 ? -8.553 2.173 38.779 1.00 90.62 642 VAL A C 1
ATOM 5285 O O . VAL A 1 642 ? -8.279 1.260 37.998 1.00 90.62 642 VAL A O 1
ATOM 5288 N N . LYS A 1 643 ? -9.718 2.829 38.725 1.00 89.81 643 LYS A N 1
ATOM 5289 C CA . LYS A 1 643 ? -10.664 2.676 37.615 1.00 89.81 643 LYS A CA 1
ATOM 5290 C C . LYS A 1 643 ? -9.989 3.103 36.313 1.00 89.81 643 LYS A C 1
ATOM 5292 O O . LYS A 1 643 ? -9.450 4.206 36.228 1.00 89.81 643 LYS A O 1
ATOM 5297 N N . ALA A 1 644 ? -10.077 2.260 35.290 1.00 87.81 644 ALA A N 1
ATOM 5298 C CA . ALA A 1 644 ? -9.410 2.485 34.018 1.00 87.81 644 ALA A CA 1
ATOM 5299 C C . ALA A 1 644 ? -10.307 2.167 32.819 1.00 87.81 644 ALA A C 1
ATOM 5301 O O . ALA A 1 644 ? -11.226 1.350 32.886 1.00 87.81 644 ALA A O 1
ATOM 5302 N N . LEU A 1 645 ? -10.002 2.822 31.703 1.00 83.44 645 LEU A N 1
ATOM 5303 C CA . LEU A 1 645 ? -10.389 2.394 30.366 1.00 83.44 645 LEU A CA 1
ATOM 5304 C C . LEU A 1 645 ? -9.403 1.284 29.964 1.00 83.44 645 LEU A C 1
ATOM 5306 O O . LEU A 1 645 ? -8.206 1.555 29.883 1.00 83.44 645 LEU A O 1
ATOM 5310 N N . TYR A 1 646 ? -9.884 0.051 29.790 1.00 82.75 646 TYR A N 1
ATOM 5311 C CA . TYR A 1 646 ? -9.064 -1.067 29.299 1.00 82.75 646 TYR A CA 1
ATOM 5312 C C . TYR A 1 646 ? -9.164 -1.210 27.779 1.00 82.75 646 TYR A C 1
ATOM 5314 O O . TYR A 1 646 ? -8.219 -1.655 27.139 1.00 82.75 646 TYR A O 1
ATOM 5322 N N . GLU A 1 647 ? -10.294 -0.807 27.192 1.00 80.81 647 GLU A N 1
ATOM 5323 C CA . GLU A 1 647 ? -10.495 -0.841 25.749 1.00 80.81 647 GLU A CA 1
ATOM 5324 C C . GLU A 1 647 ? -11.185 0.429 25.266 1.00 80.81 647 GLU A C 1
ATOM 5326 O O . GLU A 1 647 ? -12.201 0.859 25.817 1.00 80.81 647 GLU A O 1
ATOM 5331 N N . MET A 1 648 ? -10.663 0.989 24.184 1.00 79.56 648 MET A N 1
ATOM 5332 C CA . MET A 1 648 ? -11.367 1.971 23.379 1.00 79.56 648 MET A CA 1
ATOM 5333 C C . MET A 1 648 ? -11.016 1.724 21.923 1.00 79.56 648 MET A C 1
ATOM 5335 O O . MET A 1 648 ? -10.120 2.360 21.358 1.00 79.56 648 MET A O 1
ATOM 5339 N N . TYR A 1 649 ? -11.760 0.802 21.327 1.00 82.31 649 TYR A N 1
ATOM 5340 C CA . TYR A 1 649 ? -11.636 0.458 19.929 1.00 82.31 649 TYR A CA 1
ATOM 5341 C C . TYR A 1 649 ? -12.787 1.079 19.143 1.00 82.31 649 TYR A C 1
ATOM 5343 O O . TYR A 1 649 ? -13.953 0.748 19.341 1.00 82.31 649 TYR A O 1
ATOM 5351 N N . ASN A 1 650 ? -12.463 2.022 18.266 1.00 74.75 650 ASN A N 1
ATOM 5352 C CA . ASN A 1 650 ? -13.417 2.665 17.374 1.00 74.75 650 ASN A CA 1
ATOM 5353 C C . ASN A 1 650 ? -13.098 2.250 15.952 1.00 74.75 650 ASN A C 1
ATOM 5355 O O . ASN A 1 650 ? -11.962 2.399 15.513 1.00 74.75 650 ASN A O 1
ATOM 5359 N N . ILE A 1 651 ? -14.107 1.829 15.206 1.00 79.19 651 ILE A N 1
ATOM 5360 C CA . ILE A 1 651 ? -14.005 1.683 13.767 1.00 79.19 651 ILE A CA 1
ATOM 5361 C C . ILE A 1 651 ? -14.993 2.649 13.138 1.00 79.19 651 ILE A C 1
ATOM 5363 O O . ILE A 1 651 ? -16.205 2.549 13.339 1.00 79.19 651 ILE A O 1
ATOM 5367 N N . ILE A 1 652 ? -14.460 3.612 12.396 1.00 70.69 652 ILE A N 1
ATOM 5368 C CA . ILE A 1 652 ? -15.258 4.506 11.565 1.00 70.69 652 ILE A CA 1
ATOM 5369 C C . ILE A 1 652 ? -15.190 3.937 10.158 1.00 70.69 652 ILE A C 1
ATOM 5371 O O . ILE A 1 652 ? -14.112 3.674 9.629 1.00 70.69 652 ILE A O 1
ATOM 5375 N N . SER A 1 653 ? -16.356 3.683 9.583 1.00 73.69 653 SER A N 1
ATOM 5376 C CA . SER A 1 653 ? -16.490 2.931 8.351 1.00 73.69 653 SER A CA 1
ATOM 5377 C C . SER A 1 653 ? -17.465 3.648 7.414 1.00 73.69 653 SER A C 1
ATOM 5379 O O . SER A 1 653 ? -18.683 3.454 7.496 1.00 73.69 653 SER A O 1
ATOM 5381 N N . PRO A 1 654 ? -16.968 4.561 6.556 1.00 58.06 654 PRO A N 1
ATOM 5382 C CA . PRO A 1 654 ? -17.750 5.071 5.441 1.00 58.06 654 PRO A CA 1
ATOM 5383 C C . PRO A 1 654 ? -18.182 3.905 4.550 1.00 58.06 654 PRO A C 1
ATOM 5385 O O . PRO A 1 654 ? -17.368 3.083 4.120 1.00 58.06 654 PRO A O 1
ATOM 5388 N N . ARG A 1 655 ? -19.486 3.851 4.290 1.00 65.44 655 ARG A N 1
ATOM 5389 C CA . ARG A 1 655 ? -20.164 2.774 3.581 1.00 65.44 655 ARG A CA 1
ATOM 5390 C C . ARG A 1 655 ? -20.978 3.353 2.434 1.00 65.44 655 ARG A C 1
ATOM 5392 O O . ARG A 1 655 ? -21.938 4.098 2.643 1.00 65.44 655 ARG A O 1
ATOM 5399 N N . LEU A 1 656 ? -20.600 2.972 1.223 1.00 51.03 656 LEU A N 1
ATOM 5400 C CA . LEU A 1 656 ? -21.384 3.157 0.013 1.00 51.03 656 LEU A CA 1
ATOM 5401 C C . LEU A 1 656 ? -22.093 1.837 -0.289 1.00 51.03 656 LEU A C 1
ATOM 5403 O O . LEU A 1 656 ? -21.498 0.764 -0.251 1.00 51.03 656 LEU A O 1
ATOM 5407 N N . THR A 1 657 ? -23.381 1.891 -0.593 1.00 53.12 657 THR A N 1
ATOM 5408 C CA . THR A 1 657 ? -24.120 0.739 -1.097 1.00 53.12 657 THR A CA 1
ATOM 5409 C C . THR A 1 657 ? -24.978 1.149 -2.283 1.00 53.12 657 THR A C 1
ATOM 5411 O O . THR A 1 657 ? -25.841 2.013 -2.167 1.00 53.12 657 THR A O 1
ATOM 5414 N N . VAL A 1 658 ? -24.758 0.512 -3.427 1.00 48.78 658 VAL A N 1
ATOM 5415 C CA . VAL A 1 658 ? -25.545 0.704 -4.646 1.00 48.78 658 VAL A CA 1
ATOM 5416 C C . VAL A 1 658 ? -26.568 -0.423 -4.728 1.00 48.78 658 VAL A C 1
ATOM 5418 O O . VAL A 1 658 ? -26.200 -1.572 -4.956 1.00 48.78 658 VAL A O 1
ATOM 5421 N N . ILE A 1 659 ? -27.847 -0.109 -4.523 1.00 49.16 659 ILE A N 1
ATOM 5422 C CA . ILE A 1 659 ? -28.969 -1.047 -4.629 1.00 49.16 659 ILE A CA 1
ATOM 5423 C C . ILE A 1 659 ? -29.678 -0.810 -5.965 1.00 49.16 659 ILE A C 1
ATOM 5425 O O . ILE A 1 659 ? -30.440 0.144 -6.118 1.00 49.16 659 ILE A O 1
ATOM 5429 N N . TYR A 1 660 ? -29.451 -1.690 -6.935 1.00 47.75 660 TYR A N 1
ATOM 5430 C CA . TYR A 1 660 ? -30.044 -1.623 -8.266 1.00 47.75 660 TYR A CA 1
ATOM 5431 C C . TYR A 1 660 ? -31.126 -2.693 -8.459 1.00 47.75 660 TYR A C 1
ATOM 5433 O O . TYR A 1 660 ? -30.858 -3.893 -8.458 1.00 47.75 660 TYR A O 1
ATOM 5441 N N . ARG A 1 661 ? -32.368 -2.248 -8.649 1.00 47.41 661 ARG A N 1
ATOM 5442 C CA . ARG A 1 661 ? -33.533 -3.060 -9.006 1.00 47.41 661 ARG A CA 1
ATOM 5443 C C . ARG A 1 661 ? -33.696 -3.119 -10.521 1.00 47.41 661 ARG A C 1
ATOM 5445 O O . ARG A 1 661 ? -34.443 -2.325 -11.089 1.00 47.41 661 ARG A O 1
ATOM 5452 N N . THR A 1 662 ? -33.020 -4.052 -11.195 1.00 44.47 662 THR A N 1
ATOM 5453 C CA . THR A 1 662 ? -33.206 -4.265 -12.650 1.00 44.47 662 THR A CA 1
ATOM 5454 C C . THR A 1 662 ? -34.680 -4.481 -12.995 1.00 44.47 662 THR A C 1
ATOM 5456 O O . THR A 1 662 ? -35.184 -3.920 -13.971 1.00 44.47 662 THR A O 1
ATOM 5459 N N . TYR A 1 663 ? -35.376 -5.228 -12.142 1.00 47.91 663 TYR A N 1
ATOM 5460 C CA . TYR A 1 663 ? -36.808 -5.503 -12.164 1.00 47.91 663 TYR A CA 1
ATOM 5461 C C . TYR A 1 663 ? -37.350 -5.404 -10.729 1.00 47.91 663 TYR A C 1
ATOM 5463 O O . TYR A 1 663 ? -36.560 -5.396 -9.782 1.00 47.91 663 TYR A O 1
ATOM 5471 N N . GLU A 1 664 ? -38.669 -5.322 -10.531 1.00 45.78 664 GLU A N 1
ATOM 5472 C CA . GLU A 1 664 ? -39.230 -5.233 -9.165 1.00 45.78 664 GLU A CA 1
ATOM 5473 C C . GLU A 1 664 ? -38.872 -6.461 -8.313 1.00 45.78 664 GLU A C 1
ATOM 5475 O O . GLU A 1 664 ? -38.639 -6.342 -7.111 1.00 45.78 664 GLU A O 1
ATOM 5480 N N . ASN A 1 665 ? -38.719 -7.604 -8.982 1.00 44.84 665 ASN A N 1
ATOM 5481 C CA . ASN A 1 665 ? -38.363 -8.909 -8.450 1.00 44.84 665 ASN A CA 1
ATOM 5482 C C . ASN A 1 665 ? -36.847 -9.196 -8.353 1.00 44.84 665 ASN A C 1
ATOM 5484 O O . ASN A 1 665 ? -36.479 -10.279 -7.907 1.00 44.84 665 ASN A O 1
ATOM 5488 N N . ILE A 1 666 ? -35.935 -8.294 -8.753 1.00 44.94 666 ILE A N 1
ATOM 5489 C CA . ILE A 1 666 ? -34.480 -8.552 -8.644 1.00 44.94 666 ILE A CA 1
ATOM 5490 C C . ILE A 1 666 ? -33.723 -7.326 -8.135 1.00 44.94 666 ILE A C 1
ATOM 5492 O O . ILE A 1 666 ? -33.593 -6.330 -8.843 1.00 44.94 666 ILE A O 1
ATOM 5496 N N . ILE A 1 667 ? -33.165 -7.437 -6.929 1.00 44.75 667 ILE A N 1
ATOM 5497 C CA . ILE A 1 667 ? -32.243 -6.475 -6.322 1.00 44.75 667 ILE A CA 1
ATOM 5498 C C . ILE A 1 667 ? -30.802 -6.970 -6.492 1.00 44.75 667 ILE A C 1
ATOM 5500 O O . ILE A 1 667 ? -30.469 -8.080 -6.088 1.00 44.75 667 ILE A O 1
ATOM 5504 N N . PHE A 1 668 ? -29.929 -6.113 -7.003 1.00 46.94 668 PHE A N 1
ATOM 5505 C CA . PHE A 1 668 ? -28.478 -6.218 -6.866 1.00 46.94 668 PHE A CA 1
ATOM 5506 C C . PHE A 1 668 ? -28.031 -5.200 -5.819 1.00 46.94 668 PHE A C 1
ATOM 5508 O O . PHE A 1 668 ? -28.414 -4.037 -5.921 1.00 46.94 668 PHE A O 1
ATOM 5515 N N . SER A 1 669 ? -27.231 -5.596 -4.835 1.00 44.25 669 SER A N 1
ATOM 5516 C CA . SER A 1 669 ? -26.632 -4.691 -3.851 1.00 44.25 669 SER A CA 1
ATOM 5517 C C . SER A 1 669 ? -25.110 -4.815 -3.873 1.00 44.25 669 SER A C 1
ATOM 5519 O O . SER A 1 669 ? -24.551 -5.849 -3.527 1.00 44.25 669 SER A O 1
ATOM 5521 N N . SER A 1 670 ? -24.436 -3.749 -4.302 1.00 49.78 670 SER A N 1
ATOM 5522 C CA . SER A 1 670 ? -22.975 -3.618 -4.299 1.00 49.78 670 SER A CA 1
ATOM 5523 C C . SER A 1 670 ? -22.567 -2.772 -3.096 1.00 49.78 670 SER A C 1
ATOM 5525 O O . SER A 1 670 ? -22.968 -1.613 -3.005 1.00 49.78 670 SER A O 1
ATOM 5527 N N . HIS A 1 671 ? -21.829 -3.346 -2.148 1.00 54.59 671 HIS A N 1
ATOM 5528 C CA . HIS A 1 671 ? -21.410 -2.708 -0.902 1.00 54.59 671 HIS A CA 1
ATOM 5529 C C . HIS A 1 671 ? -19.897 -2.462 -0.915 1.00 54.59 671 HIS A C 1
ATOM 5531 O O . HIS A 1 671 ? -19.115 -3.413 -0.960 1.00 54.59 671 HIS A O 1
ATOM 5537 N N . LEU A 1 672 ? -19.493 -1.198 -0.800 1.00 50.81 672 LEU A N 1
ATOM 5538 C CA . LEU A 1 672 ? -18.116 -0.777 -0.554 1.00 50.81 672 LEU A CA 1
ATOM 5539 C C . LEU A 1 672 ? -18.035 -0.164 0.848 1.00 50.81 672 LEU A C 1
ATOM 5541 O O . LEU A 1 672 ? -18.772 0.768 1.172 1.00 50.81 672 LEU A O 1
ATOM 5545 N N . GLU A 1 673 ? -17.140 -0.683 1.678 1.00 61.72 673 GLU A N 1
ATOM 5546 C CA . GLU A 1 673 ? -16.961 -0.277 3.073 1.00 61.72 673 GLU A CA 1
ATOM 5547 C C . GLU A 1 673 ? -15.450 -0.140 3.333 1.00 61.72 673 GLU A C 1
ATOM 5549 O O . GLU A 1 673 ? -14.676 -1.043 3.009 1.00 61.72 673 GLU A O 1
ATOM 5554 N N . LEU A 1 674 ? -15.008 1.002 3.872 1.00 56.91 674 LEU A N 1
ATOM 5555 C CA . LEU A 1 674 ? -13.593 1.255 4.197 1.00 56.91 674 LEU A CA 1
ATOM 5556 C C . LEU A 1 674 ? -13.419 1.446 5.712 1.00 56.91 674 LEU A C 1
ATOM 5558 O O . LEU A 1 674 ? -13.337 2.580 6.183 1.00 56.91 674 LEU A O 1
ATOM 5562 N N . PRO A 1 675 ? -13.404 0.364 6.509 1.00 67.50 675 PRO A N 1
ATOM 5563 C CA . PRO A 1 675 ? -12.991 0.415 7.904 1.00 67.50 675 PRO A CA 1
ATOM 5564 C C . PRO A 1 675 ? -11.672 1.154 8.151 1.00 67.50 675 PRO A C 1
ATOM 5566 O O . PRO A 1 675 ? -10.639 0.811 7.573 1.00 67.50 675 PRO A O 1
ATOM 5569 N N . VAL A 1 676 ? -11.701 2.092 9.098 1.00 60.25 676 VAL A N 1
ATOM 5570 C CA . VAL A 1 676 ? -10.518 2.685 9.734 1.00 60.25 676 VAL A CA 1
ATOM 5571 C C . VAL A 1 676 ? -10.624 2.461 11.239 1.00 60.25 676 VAL A C 1
ATOM 5573 O O . VAL A 1 676 ? -11.514 3.009 11.894 1.00 60.25 676 VAL A O 1
ATOM 5576 N N . GLY A 1 677 ? -9.744 1.615 11.771 1.00 67.81 677 GLY A N 1
ATOM 5577 C CA . GLY A 1 677 ? -9.695 1.259 13.184 1.00 67.81 677 GLY A CA 1
ATOM 5578 C C . GLY A 1 677 ? -8.774 2.187 13.972 1.00 67.81 677 GLY A C 1
ATOM 5579 O O . GLY A 1 677 ? -7.643 2.445 13.561 1.00 67.81 677 GLY A O 1
ATOM 5580 N N . PHE A 1 678 ? -9.230 2.622 15.141 1.00 59.00 678 PHE A N 1
ATOM 5581 C CA . PHE A 1 678 ? -8.475 3.391 16.125 1.00 59.00 678 PHE A CA 1
ATOM 5582 C C . PHE A 1 678 ? -8.559 2.690 17.479 1.00 59.00 678 PHE A C 1
ATOM 5584 O O . PHE A 1 678 ? -9.662 2.465 17.981 1.00 59.00 678 PHE A O 1
ATOM 5591 N N . ARG A 1 679 ? -7.415 2.384 18.095 1.00 67.62 679 ARG A N 1
ATOM 5592 C CA . ARG A 1 679 ? -7.338 1.806 19.442 1.00 67.62 679 ARG A CA 1
ATOM 5593 C C . ARG A 1 679 ? -6.628 2.790 20.360 1.00 67.62 679 ARG A C 1
ATOM 5595 O O . ARG A 1 679 ? -5.509 3.198 20.069 1.00 67.62 679 ARG A O 1
ATOM 5602 N N . ASN A 1 680 ? -7.288 3.208 21.439 1.00 62.09 680 ASN A N 1
ATOM 5603 C CA . ASN A 1 680 ? -6.739 4.164 22.412 1.00 62.09 680 ASN A CA 1
ATOM 5604 C C . ASN A 1 680 ? -6.163 5.444 21.756 1.00 62.09 680 ASN A C 1
ATOM 5606 O O . ASN A 1 680 ? -5.079 5.900 22.102 1.00 62.09 680 ASN A O 1
ATOM 5610 N N . PHE A 1 681 ? -6.909 6.011 20.796 1.00 51.25 681 PHE A N 1
ATOM 5611 C CA . PHE A 1 681 ? -6.564 7.177 19.956 1.00 51.25 681 PHE A CA 1
ATOM 5612 C C . PHE A 1 681 ? -5.448 6.976 18.910 1.00 51.25 681 PHE A C 1
ATOM 5614 O O . PHE A 1 681 ? -5.281 7.840 18.050 1.00 51.25 681 PHE A O 1
ATOM 5621 N N . SER A 1 682 ? -4.753 5.837 18.897 1.00 48.47 682 SER A N 1
ATOM 5622 C CA . SER A 1 682 ? -3.782 5.488 17.850 1.00 48.47 682 SER A CA 1
ATOM 5623 C C . SER A 1 682 ? -4.452 4.785 16.660 1.00 48.47 682 SER A C 1
ATOM 5625 O O . SER A 1 682 ? -5.382 3.998 16.871 1.00 48.47 682 SER A O 1
ATOM 5627 N N . PRO A 1 683 ? -3.997 5.000 15.410 1.00 50.28 683 PRO A N 1
ATOM 5628 C CA . PRO A 1 683 ? -4.416 4.189 14.268 1.00 50.28 683 PRO A CA 1
ATOM 5629 C C . PRO A 1 683 ? -4.040 2.717 14.483 1.00 50.28 683 PRO A C 1
ATOM 5631 O O . PRO A 1 683 ? -2.880 2.402 14.730 1.00 50.28 683 PRO A O 1
ATOM 5634 N N . ALA A 1 684 ? -5.021 1.825 14.374 1.00 53.34 684 ALA A N 1
ATOM 5635 C CA . ALA A 1 684 ? -4.860 0.381 14.564 1.00 53.34 684 ALA A CA 1
ATOM 5636 C C . ALA A 1 684 ? -4.909 -0.407 13.241 1.00 53.34 684 ALA A C 1
ATOM 5638 O O . ALA A 1 684 ? -4.490 -1.560 13.186 1.00 53.34 684 ALA A O 1
ATOM 5639 N N . GLY A 1 685 ? -5.426 0.197 12.166 1.00 52.31 685 GLY A N 1
ATOM 5640 C CA . GLY A 1 685 ? -5.427 -0.397 10.830 1.00 52.31 685 GLY A CA 1
ATOM 5641 C C . GLY A 1 685 ? -6.447 0.232 9.884 1.00 52.31 685 GLY A C 1
ATOM 5642 O O . GLY A 1 685 ? -7.336 0.975 10.302 1.00 52.31 685 GLY A O 1
ATOM 5643 N N . ILE A 1 686 ? -6.324 -0.098 8.599 1.00 49.53 686 ILE A N 1
ATOM 5644 C CA . ILE A 1 686 ? -7.275 0.251 7.536 1.00 49.53 686 ILE A CA 1
ATOM 5645 C C . ILE A 1 686 ? -7.527 -1.016 6.719 1.00 49.53 686 ILE A C 1
ATOM 5647 O O . ILE A 1 686 ? -6.585 -1.748 6.421 1.00 49.53 686 ILE A O 1
ATOM 5651 N N . LYS A 1 687 ? -8.783 -1.281 6.349 1.00 52.19 687 LYS A N 1
ATOM 5652 C CA . LYS A 1 687 ? -9.160 -2.422 5.503 1.00 52.19 687 LYS A CA 1
ATOM 5653 C C . LYS A 1 687 ? -10.100 -1.952 4.401 1.00 52.19 687 LYS A C 1
ATOM 5655 O O . LYS A 1 687 ? -11.036 -1.213 4.675 1.00 52.19 687 LYS A O 1
ATOM 5660 N N . GLY A 1 688 ? -9.869 -2.382 3.162 1.00 45.66 688 GLY A N 1
ATOM 5661 C CA . GLY A 1 688 ? -10.834 -2.222 2.073 1.00 45.66 688 GLY A CA 1
ATOM 5662 C C . GLY A 1 688 ? -11.752 -3.437 2.008 1.00 45.66 688 GLY A C 1
ATOM 5663 O O . GLY A 1 688 ? -11.263 -4.564 1.962 1.00 45.66 688 GLY A O 1
ATOM 5664 N N . MET A 1 689 ? -13.068 -3.229 2.010 1.00 53.81 689 MET A N 1
ATOM 5665 C CA . MET A 1 689 ? -14.052 -4.305 1.897 1.00 53.81 689 MET A CA 1
ATOM 5666 C C . MET A 1 689 ? -15.031 -4.039 0.756 1.00 53.81 689 MET A C 1
ATOM 5668 O O . MET A 1 689 ? -15.663 -2.986 0.685 1.00 53.81 689 MET A O 1
ATOM 5672 N N . TYR A 1 690 ? -15.188 -5.037 -0.110 1.00 45.06 690 TYR A N 1
ATOM 5673 C CA . TYR A 1 690 ? -16.189 -5.067 -1.167 1.00 45.06 690 TYR A CA 1
ATOM 5674 C C . TYR A 1 690 ? -17.019 -6.344 -1.032 1.00 45.06 690 TYR A C 1
ATOM 5676 O O . TYR A 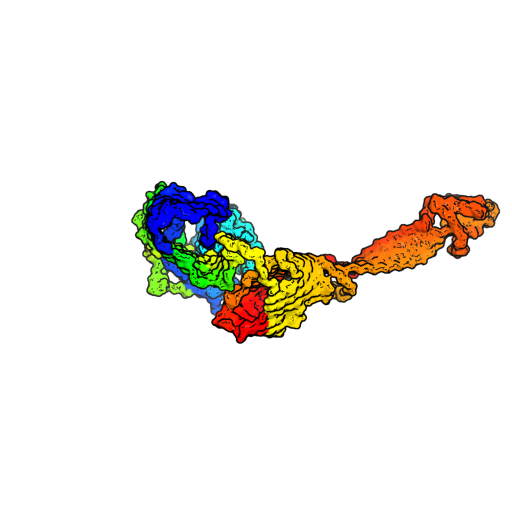1 690 ? -16.461 -7.433 -0.913 1.00 45.06 690 TYR A O 1
ATOM 5684 N N . SER A 1 691 ? -18.345 -6.225 -1.064 1.00 50.53 691 SER A N 1
ATOM 5685 C CA . SER A 1 691 ? -19.252 -7.377 -1.101 1.00 50.53 691 SER A CA 1
ATOM 5686 C C . SER A 1 691 ? -20.432 -7.107 -2.028 1.00 50.53 691 SER A C 1
ATOM 5688 O O . SER A 1 691 ? -20.973 -6.006 -2.056 1.00 50.53 691 SER A O 1
ATOM 5690 N N . GLY A 1 692 ? -20.826 -8.118 -2.800 1.00 43.22 692 GLY A N 1
ATOM 5691 C CA . GLY A 1 692 ? -21.989 -8.064 -3.681 1.00 43.22 692 GLY A CA 1
ATOM 5692 C C . GLY A 1 692 ? -23.041 -9.079 -3.250 1.00 43.22 692 GLY A C 1
ATOM 5693 O O . GLY A 1 692 ? -22.729 -10.256 -3.092 1.00 43.22 692 GLY A O 1
ATOM 5694 N N . GLU A 1 693 ? -24.284 -8.637 -3.094 1.00 45.22 693 GLU A N 1
ATOM 5695 C CA . GLU A 1 693 ? -25.456 -9.485 -2.871 1.00 45.22 693 GLU A CA 1
ATOM 5696 C C . GLU A 1 693 ? -26.386 -9.408 -4.095 1.00 45.22 693 GLU A C 1
ATOM 5698 O O . GLU A 1 693 ? -26.570 -8.354 -4.707 1.00 45.22 693 GLU A O 1
ATOM 5703 N N . ILE A 1 694 ? -26.981 -10.544 -4.464 1.00 42.09 694 ILE A N 1
ATOM 5704 C CA . ILE A 1 694 ? -28.046 -10.623 -5.467 1.00 42.09 694 ILE A CA 1
ATOM 5705 C C . ILE A 1 694 ? -29.256 -11.235 -4.772 1.00 42.09 694 ILE A C 1
ATOM 5707 O O . ILE A 1 694 ? -29.209 -12.382 -4.326 1.00 42.09 694 ILE A O 1
ATOM 5711 N N . LYS A 1 695 ? -30.339 -10.469 -4.678 1.00 41.53 695 LYS A N 1
ATOM 5712 C CA . LYS A 1 695 ? -31.561 -10.840 -3.974 1.00 41.53 695 LYS A CA 1
ATOM 5713 C C . LYS A 1 695 ? -32.749 -10.851 -4.929 1.00 41.53 695 LYS A C 1
ATOM 5715 O O . LYS A 1 695 ? -33.257 -9.809 -5.339 1.00 41.53 695 LYS A O 1
ATOM 5720 N N . TYR A 1 696 ? -33.204 -12.057 -5.246 1.00 39.97 696 TYR A N 1
ATOM 5721 C CA . TYR A 1 696 ? -34.454 -12.297 -5.958 1.00 39.97 696 TYR A CA 1
ATOM 5722 C C . TYR A 1 696 ? -35.639 -12.157 -4.984 1.00 39.97 696 TYR A C 1
ATOM 5724 O O . TYR A 1 696 ? -35.596 -12.697 -3.878 1.00 39.97 696 TYR A O 1
ATOM 5732 N N . LEU A 1 697 ? -36.673 -11.413 -5.372 1.00 42.25 697 LEU A N 1
ATOM 5733 C CA . LEU A 1 697 ? -37.947 -11.279 -4.663 1.00 42.25 697 LEU A CA 1
ATOM 5734 C C . LEU A 1 697 ? -39.018 -11.960 -5.520 1.00 42.25 697 LEU A C 1
ATOM 5736 O O . LEU A 1 697 ? -39.231 -11.548 -6.652 1.00 42.25 697 LEU A O 1
ATOM 5740 N N . ILE A 1 698 ? -39.674 -13.001 -5.017 1.00 40.06 698 ILE A N 1
ATOM 5741 C CA . ILE A 1 698 ? -40.720 -13.706 -5.771 1.00 40.06 698 ILE A CA 1
ATOM 5742 C C . ILE A 1 698 ? -42.043 -12.948 -5.589 1.00 40.06 698 ILE A C 1
ATOM 5744 O O . ILE A 1 698 ? -42.484 -12.800 -4.452 1.00 40.06 698 ILE A O 1
ATOM 5748 N N . ASP A 1 699 ? -42.643 -12.472 -6.684 1.00 40.53 699 ASP A N 1
ATOM 5749 C CA . ASP A 1 699 ? -43.987 -11.869 -6.724 1.00 40.53 699 ASP A CA 1
ATOM 5750 C C . ASP A 1 699 ? -44.614 -12.044 -8.133 1.00 40.53 699 ASP A C 1
ATOM 5752 O O . ASP A 1 699 ? -43.897 -12.267 -9.114 1.00 40.53 699 ASP A O 1
ATOM 5756 N N . ASP A 1 700 ? -45.943 -11.970 -8.235 1.00 30.66 700 ASP A N 1
ATOM 5757 C CA . ASP A 1 700 ? -46.768 -12.639 -9.266 1.00 30.66 700 ASP A CA 1
ATOM 5758 C C . ASP A 1 700 ? -46.787 -11.995 -10.679 1.00 30.66 700 ASP A C 1
ATOM 5760 O O . ASP A 1 700 ? -47.450 -12.488 -11.596 1.00 30.66 700 ASP A O 1
ATOM 5764 N N . SER A 1 701 ? -46.063 -10.899 -10.920 1.00 39.00 701 SER A N 1
ATOM 5765 C CA . SER A 1 701 ? -46.246 -10.020 -12.097 1.00 39.00 701 SER A CA 1
ATOM 5766 C C . SER A 1 701 ? -45.524 -10.440 -13.398 1.00 39.00 701 SER A C 1
ATOM 5768 O O . SER A 1 701 ? -45.230 -9.613 -14.263 1.00 39.00 701 SER A O 1
ATOM 5770 N N . TYR A 1 702 ? -45.260 -11.735 -13.601 1.00 39.84 702 TYR A N 1
ATOM 5771 C CA . TYR A 1 702 ? -44.390 -12.233 -14.686 1.00 39.84 702 TYR A CA 1
ATOM 5772 C C . TYR A 1 702 ? -44.985 -12.254 -16.111 1.00 39.84 702 TYR A C 1
ATOM 5774 O O . TYR A 1 702 ? -44.306 -12.681 -17.048 1.00 39.84 702 TYR A O 1
ATOM 5782 N N . LYS A 1 703 ? -46.242 -11.833 -16.306 1.00 36.62 703 LYS A N 1
ATOM 5783 C CA . LYS A 1 703 ? -46.989 -12.094 -17.553 1.00 36.62 703 LYS A CA 1
ATOM 5784 C C . LYS A 1 703 ? -46.784 -11.057 -18.670 1.00 36.62 703 LYS A C 1
ATOM 5786 O O . LYS A 1 703 ? -46.790 -11.430 -19.840 1.00 36.62 703 LYS A O 1
ATOM 5791 N N . ASP A 1 704 ? -46.548 -9.788 -18.328 1.00 31.00 704 ASP A N 1
ATOM 5792 C CA . ASP A 1 704 ? -46.679 -8.679 -19.296 1.00 31.00 704 ASP A CA 1
ATOM 5793 C C . ASP A 1 704 ? -45.352 -8.174 -19.891 1.00 31.00 704 ASP A C 1
ATOM 5795 O O . ASP A 1 704 ? -45.332 -7.542 -20.951 1.00 31.00 704 ASP A O 1
ATOM 5799 N N . MET A 1 705 ? -44.211 -8.467 -19.258 1.00 34.38 705 MET A N 1
ATOM 5800 C CA . MET A 1 705 ? -42.918 -7.895 -19.671 1.00 34.38 705 MET A CA 1
ATOM 5801 C C . MET A 1 705 ? -42.323 -8.532 -20.945 1.00 34.38 705 MET A C 1
ATOM 5803 O O . MET A 1 705 ? -41.339 -8.028 -21.484 1.00 34.38 705 MET A O 1
ATOM 5807 N N . LEU A 1 706 ? -42.912 -9.620 -21.451 1.00 34.62 706 LEU A N 1
ATOM 5808 C CA . LEU A 1 706 ? -42.462 -10.302 -22.671 1.00 34.62 706 LEU A CA 1
ATOM 5809 C C . LEU A 1 706 ? -42.907 -9.620 -23.982 1.00 34.62 706 LEU A C 1
ATOM 5811 O O . LEU A 1 706 ? -42.406 -10.004 -25.036 1.00 34.62 706 LEU A O 1
ATOM 5815 N N . PHE A 1 707 ? -43.816 -8.631 -23.949 1.00 33.38 707 PHE A N 1
ATOM 5816 C CA . PHE A 1 707 ? -44.584 -8.255 -25.151 1.00 33.38 707 PHE A CA 1
ATOM 5817 C C . PHE A 1 707 ? -44.559 -6.788 -25.631 1.00 33.38 707 PHE A C 1
ATOM 5819 O O . PHE A 1 707 ? -45.146 -6.525 -26.679 1.00 33.38 707 PHE A O 1
ATOM 5826 N N . THR A 1 708 ? -43.905 -5.816 -24.970 1.00 34.88 708 THR A N 1
ATOM 5827 C CA . THR A 1 708 ? -43.965 -4.400 -25.433 1.00 34.88 708 THR A CA 1
ATOM 5828 C C . THR A 1 708 ? -42.643 -3.612 -25.393 1.00 34.88 708 THR A C 1
ATOM 5830 O O . THR A 1 708 ? -42.048 -3.371 -24.348 1.00 34.88 708 THR A O 1
ATOM 5833 N N . THR A 1 709 ? -42.205 -3.140 -26.568 1.00 44.28 709 THR A N 1
ATOM 5834 C CA . THR A 1 709 ? -40.965 -2.365 -26.800 1.00 44.28 709 THR A CA 1
ATOM 5835 C C . THR A 1 709 ? -41.202 -0.900 -27.191 1.00 44.28 709 THR A C 1
ATOM 5837 O O . THR A 1 709 ? -42.090 -0.623 -27.996 1.00 44.28 709 THR A O 1
ATOM 5840 N N . LYS A 1 710 ? -40.319 0.002 -26.719 1.00 37.62 710 LYS A N 1
ATOM 5841 C CA . LYS A 1 710 ? -39.895 1.315 -27.287 1.00 37.62 710 LYS A CA 1
ATOM 5842 C C . LYS A 1 710 ? -38.761 1.881 -26.397 1.00 37.62 710 LYS A C 1
ATOM 5844 O O . LYS A 1 710 ? -38.819 1.689 -25.190 1.00 37.62 710 LYS A O 1
ATOM 5849 N N . ASN A 1 711 ? -37.720 2.580 -26.864 1.00 37.38 711 ASN A N 1
ATOM 5850 C CA . ASN A 1 711 ? -37.218 2.826 -28.227 1.00 37.38 711 ASN A CA 1
ATOM 5851 C C . ASN A 1 711 ? -35.655 2.897 -28.183 1.00 37.38 711 ASN A C 1
ATOM 5853 O O . ASN A 1 711 ? -35.120 3.158 -27.104 1.00 37.38 711 ASN A O 1
ATOM 5857 N N . PRO A 1 712 ? -34.892 2.652 -29.275 1.00 46.44 712 PRO A N 1
ATOM 5858 C CA . PRO A 1 712 ? -33.543 2.065 -29.144 1.00 46.44 712 PRO A CA 1
ATOM 5859 C C . PRO A 1 712 ? -32.308 2.990 -29.268 1.00 46.44 712 PRO A C 1
ATOM 5861 O O . PRO A 1 712 ? -31.195 2.471 -29.223 1.00 46.44 712 PRO A O 1
ATOM 5864 N N . ILE A 1 713 ? -32.440 4.314 -29.433 1.00 39.38 713 ILE A N 1
ATOM 5865 C CA . ILE A 1 713 ? -31.291 5.220 -29.681 1.00 39.38 713 ILE A CA 1
ATOM 5866 C C . ILE A 1 713 ? -31.165 6.271 -28.567 1.00 39.38 713 ILE A C 1
ATOM 5868 O O . ILE A 1 713 ? -32.121 6.984 -28.269 1.00 39.38 713 ILE A O 1
ATOM 5872 N N . LYS A 1 714 ? -29.969 6.384 -27.974 1.00 45.22 714 LYS A N 1
ATOM 5873 C CA . LYS A 1 714 ? -29.565 7.438 -27.027 1.00 45.22 714 LYS A CA 1
ATOM 5874 C C . LYS A 1 714 ? -28.529 8.363 -27.675 1.00 45.22 714 LYS A C 1
ATOM 5876 O O . LYS A 1 714 ? -27.599 7.873 -28.311 1.00 45.22 714 LYS A O 1
ATOM 5881 N N . PHE A 1 715 ? -28.671 9.670 -27.455 1.00 39.50 715 PHE A N 1
ATOM 5882 C CA . PHE A 1 715 ? -27.703 10.709 -27.827 1.00 39.50 715 PHE A CA 1
ATOM 5883 C C . PHE A 1 715 ? -26.991 11.215 -26.562 1.00 39.50 715 PHE A C 1
ATOM 5885 O O . PHE A 1 715 ? -27.655 11.534 -25.575 1.00 39.50 715 PHE A O 1
ATOM 5892 N N . LYS A 1 716 ? -25.658 11.296 -26.576 1.00 49.31 716 LYS A N 1
ATOM 5893 C CA . LYS A 1 716 ? -24.823 11.822 -25.487 1.00 49.31 716 LYS A CA 1
ATOM 5894 C C . LYS A 1 716 ? -23.642 12.594 -26.074 1.00 49.31 716 LYS A C 1
ATOM 5896 O O . LYS A 1 716 ? -22.772 12.002 -26.703 1.00 49.31 716 LYS A O 1
ATOM 5901 N N . SER A 1 717 ? -23.568 13.893 -25.814 1.00 44.38 717 SER A N 1
ATOM 5902 C CA . SER A 1 717 ? -22.375 14.711 -26.063 1.00 44.38 717 SER A CA 1
ATOM 5903 C C . SER A 1 717 ? -21.710 15.109 -24.748 1.00 44.38 717 SER A C 1
ATOM 5905 O O . SER A 1 717 ? -22.392 15.230 -23.733 1.00 44.38 717 SER A O 1
ATOM 5907 N N . SER A 1 718 ? -20.393 15.307 -24.757 1.00 59.25 718 SER A N 1
ATOM 5908 C CA . SER A 1 718 ? -19.654 15.905 -23.636 1.00 59.25 718 SER A CA 1
ATOM 5909 C C . SER A 1 718 ? -18.289 16.406 -24.093 1.00 59.25 718 SER A C 1
ATOM 5911 O O . SER A 1 718 ? -17.608 15.683 -24.824 1.00 59.25 718 SER A O 1
ATOM 5913 N N . GLY A 1 719 ? -17.830 17.561 -23.623 1.00 50.16 719 GLY A N 1
ATOM 5914 C CA . GLY A 1 719 ? -16.495 18.063 -23.962 1.00 50.16 719 GLY A CA 1
ATOM 5915 C C . GLY A 1 719 ? -15.898 19.002 -22.923 1.00 50.16 719 GLY A C 1
ATOM 5916 O O . GLY A 1 719 ? -16.592 19.452 -22.018 1.00 50.16 719 GLY A O 1
ATOM 5917 N N . TYR A 1 720 ? -14.598 19.275 -23.037 1.00 61.97 720 TYR A N 1
ATOM 5918 C CA . TYR A 1 720 ? -13.930 20.364 -22.336 1.00 61.97 720 TYR A CA 1
ATOM 5919 C C . TYR A 1 720 ? -12.828 21.019 -23.187 1.00 61.97 720 TYR A C 1
ATOM 5921 O O . TYR A 1 720 ? -12.274 20.398 -24.092 1.00 61.97 720 TYR A O 1
ATOM 5929 N N . VAL A 1 721 ? -12.498 22.273 -22.888 1.00 58.94 721 VAL A N 1
ATOM 5930 C CA . VAL A 1 721 ? -11.384 23.050 -23.455 1.00 58.94 721 VAL A CA 1
ATOM 5931 C C . VAL A 1 721 ? -10.665 23.732 -22.293 1.00 58.94 721 VAL A C 1
ATOM 5933 O O . VAL A 1 721 ? -11.317 24.412 -21.509 1.00 58.94 721 VAL A O 1
ATOM 5936 N N . GLU A 1 722 ? -9.351 23.557 -22.165 1.00 65.62 722 GLU A N 1
ATOM 5937 C CA . GLU A 1 722 ? -8.521 24.148 -21.108 1.00 65.62 722 GLU A CA 1
ATOM 5938 C C . GLU A 1 722 ? -7.314 24.883 -21.710 1.00 65.62 722 GLU A C 1
ATOM 5940 O O . GLU A 1 722 ? -6.499 24.260 -22.387 1.00 65.62 722 GLU A O 1
ATOM 5945 N N . GLY A 1 723 ? -7.168 26.187 -21.455 1.00 61.19 723 GLY A N 1
ATOM 5946 C CA . GLY A 1 723 ? -6.037 26.993 -21.945 1.00 61.19 723 GLY A CA 1
ATOM 5947 C C . GLY A 1 723 ? -5.471 27.934 -20.885 1.00 61.19 723 GLY A C 1
ATOM 5948 O O . GLY A 1 723 ? -6.214 28.406 -20.025 1.00 61.19 723 GLY A O 1
ATOM 5949 N N . GLY A 1 724 ? -4.163 28.201 -20.920 1.00 67.88 724 GLY A N 1
ATOM 5950 C CA . GLY A 1 724 ? -3.496 28.875 -19.810 1.00 67.88 724 GLY A CA 1
ATOM 5951 C C . GLY A 1 724 ? -1.998 29.147 -19.959 1.00 67.88 724 GLY A C 1
ATOM 5952 O O . GLY A 1 724 ? -1.411 28.956 -21.023 1.00 67.88 724 GLY A O 1
ATOM 5953 N N . ALA A 1 725 ? -1.380 29.603 -18.866 1.00 59.75 725 ALA A N 1
ATOM 5954 C CA . ALA A 1 725 ? 0.041 29.938 -18.770 1.00 59.75 725 ALA A CA 1
ATOM 5955 C C . ALA A 1 725 ? 0.765 29.040 -17.755 1.00 59.75 725 ALA A C 1
ATOM 5957 O O . ALA A 1 725 ? 0.165 28.561 -16.795 1.00 59.75 725 ALA A O 1
ATOM 5958 N N . ILE A 1 726 ? 2.064 28.837 -17.955 1.00 72.06 726 ILE A N 1
ATOM 5959 C CA . ILE A 1 726 ? 2.994 28.204 -17.018 1.00 72.06 726 ILE A CA 1
ATOM 5960 C C . ILE A 1 726 ? 4.011 29.273 -16.615 1.00 72.06 726 ILE A C 1
ATOM 5962 O O . ILE A 1 726 ? 4.647 29.881 -17.472 1.00 72.06 726 ILE A O 1
ATOM 5966 N N . LEU A 1 727 ? 4.141 29.513 -15.315 1.00 58.47 727 LEU A N 1
ATOM 5967 C CA . LEU A 1 727 ? 5.023 30.497 -14.696 1.00 58.47 727 LEU A CA 1
ATOM 5968 C C . LEU A 1 727 ? 5.976 29.747 -13.760 1.00 58.47 727 LEU A C 1
ATOM 5970 O O . LEU A 1 727 ? 5.537 29.103 -12.811 1.00 58.47 727 LEU A O 1
ATOM 5974 N N . GLY A 1 728 ? 7.272 29.782 -14.042 1.00 59.81 728 GLY A N 1
ATOM 5975 C CA . GLY A 1 728 ? 8.269 28.956 -13.362 1.00 59.81 728 GLY A CA 1
ATOM 5976 C C . GLY A 1 728 ? 9.609 29.032 -14.084 1.00 59.81 728 GLY A C 1
ATOM 5977 O O . GLY A 1 728 ? 9.846 29.981 -14.830 1.00 59.81 728 GLY A O 1
ATOM 5978 N N . ASN A 1 729 ? 10.457 28.017 -13.911 1.00 49.91 729 ASN A N 1
ATOM 5979 C CA . ASN A 1 729 ? 11.800 27.992 -14.516 1.00 49.91 729 ASN A CA 1
ATOM 5980 C C . ASN A 1 729 ? 11.785 27.994 -16.063 1.00 49.91 729 ASN A C 1
ATOM 5982 O O . ASN A 1 729 ? 12.772 28.385 -16.677 1.00 49.91 729 ASN A O 1
ATOM 5986 N N . GLU A 1 730 ? 10.677 27.584 -16.688 1.00 49.34 730 GLU A N 1
ATOM 5987 C CA . GLU A 1 730 ? 10.444 27.641 -18.139 1.00 49.34 730 GLU A CA 1
ATOM 5988 C C . GLU A 1 730 ? 9.052 28.258 -18.400 1.00 49.34 730 GLU A C 1
ATOM 5990 O O . GLU A 1 730 ? 8.052 27.533 -18.418 1.00 49.34 730 GLU A O 1
ATOM 5995 N N . PRO A 1 731 ? 8.939 29.596 -18.532 1.00 66.12 731 PRO A N 1
ATOM 5996 C CA . PRO A 1 731 ? 7.651 30.256 -18.724 1.00 66.12 731 PRO A CA 1
ATOM 5997 C C . PRO A 1 731 ? 7.088 30.030 -20.137 1.00 66.12 731 PRO A C 1
ATOM 5999 O O . PRO A 1 731 ? 7.815 30.094 -21.128 1.00 66.12 731 PRO A O 1
ATOM 6002 N N . GLY A 1 732 ? 5.777 29.803 -20.248 1.00 75.94 732 GLY A N 1
ATOM 6003 C CA . GLY A 1 732 ? 5.121 29.526 -21.530 1.00 75.94 732 GLY A CA 1
ATOM 6004 C C . GLY A 1 732 ? 3.596 29.455 -21.453 1.00 75.94 732 GLY A C 1
ATOM 6005 O O . GLY A 1 732 ? 3.004 29.718 -20.409 1.00 75.94 732 GLY A O 1
ATOM 6006 N N . TYR A 1 733 ? 2.953 29.075 -22.557 1.00 70.44 733 TYR A N 1
ATOM 6007 C CA . TYR A 1 733 ? 1.496 28.918 -22.661 1.00 70.44 733 TYR A CA 1
ATOM 6008 C C . TYR A 1 733 ? 1.127 27.498 -23.098 1.00 70.44 733 TYR A C 1
ATOM 6010 O O . TYR A 1 733 ? 1.924 26.822 -23.745 1.00 70.44 733 TYR A O 1
ATOM 6018 N N . TYR A 1 734 ? -0.080 27.052 -22.750 1.00 74.88 734 TYR A N 1
ATOM 6019 C CA . TYR A 1 734 ? -0.632 25.762 -23.163 1.00 74.88 734 TYR A CA 1
ATOM 6020 C C . TYR A 1 734 ? -2.110 25.892 -23.537 1.00 74.88 734 TYR A C 1
ATOM 6022 O O . TYR A 1 734 ? -2.835 26.739 -23.014 1.00 74.88 734 TYR A O 1
ATOM 6030 N N . PHE A 1 735 ? -2.564 25.017 -24.428 1.00 69.75 735 PHE A N 1
ATOM 6031 C CA . PHE A 1 735 ? -3.968 24.867 -24.798 1.00 69.75 735 PHE A CA 1
ATOM 6032 C C . PHE A 1 735 ? -4.272 23.381 -24.951 1.00 69.75 735 PHE A C 1
ATOM 6034 O O . PHE A 1 735 ? -3.434 22.635 -25.443 1.00 69.75 735 PHE A O 1
ATOM 6041 N N . SER A 1 736 ? -5.445 22.932 -24.518 1.00 74.38 736 SER A N 1
ATOM 6042 C CA . SER A 1 736 ? -5.903 21.550 -24.637 1.00 74.38 736 SER A CA 1
ATOM 6043 C C . SER A 1 736 ? -7.414 21.476 -24.788 1.00 74.38 736 SER A C 1
ATOM 6045 O O . SER A 1 736 ? -8.139 22.386 -24.391 1.00 74.38 736 SER A O 1
ATOM 6047 N N . TYR A 1 737 ? -7.903 20.401 -25.391 1.00 66.94 737 TYR A N 1
ATOM 6048 C CA . TYR A 1 737 ? -9.329 20.206 -25.624 1.00 66.94 737 TYR A CA 1
ATOM 6049 C C . TYR A 1 737 ? -9.677 18.729 -25.773 1.00 66.94 737 TYR A C 1
ATOM 6051 O O . TYR A 1 737 ? -8.840 17.898 -26.130 1.00 66.94 737 TYR A O 1
ATOM 6059 N N . LYS A 1 738 ? -10.943 18.409 -25.514 1.00 75.19 738 LYS A N 1
ATOM 6060 C CA . LYS A 1 738 ? -11.557 17.096 -25.696 1.00 75.19 738 LYS A CA 1
ATOM 6061 C C . LYS A 1 738 ? -13.039 17.271 -26.016 1.00 75.19 738 LYS A C 1
ATOM 6063 O O . LYS A 1 738 ? -13.727 18.002 -25.319 1.00 75.19 738 LYS A O 1
ATOM 6068 N N . ALA A 1 739 ? -13.563 16.572 -27.010 1.00 62.56 739 ALA A N 1
ATOM 6069 C CA . ALA A 1 739 ? -14.984 16.562 -27.343 1.00 62.56 739 ALA A CA 1
ATOM 6070 C C . ALA A 1 739 ? -15.428 15.141 -27.698 1.00 62.56 739 ALA A C 1
ATOM 6072 O O . ALA A 1 739 ? -14.694 14.411 -28.354 1.00 62.56 739 ALA A O 1
ATOM 6073 N N . MET A 1 740 ? -16.627 14.755 -27.273 1.00 70.06 740 MET A N 1
ATOM 6074 C CA . MET A 1 740 ? -17.252 13.469 -27.571 1.00 70.06 740 MET A CA 1
ATOM 6075 C C . MET A 1 740 ? -18.700 13.689 -28.012 1.00 70.06 740 MET A C 1
ATOM 6077 O O . MET A 1 740 ? -19.426 14.465 -27.386 1.00 70.06 740 MET A O 1
ATOM 6081 N N . ALA A 1 741 ? -19.137 12.950 -29.028 1.00 51.34 741 ALA A N 1
ATOM 6082 C CA . ALA A 1 741 ? -20.540 12.746 -29.371 1.00 51.34 741 ALA A CA 1
ATOM 6083 C C . ALA A 1 741 ? -20.797 11.251 -29.619 1.00 51.34 741 ALA A C 1
ATOM 6085 O O . ALA A 1 741 ? -20.062 10.614 -30.366 1.00 51.34 741 ALA A O 1
ATOM 6086 N N . ASP A 1 742 ? -21.830 10.695 -28.994 1.00 50.44 742 ASP A N 1
ATOM 6087 C CA . ASP A 1 742 ? -22.233 9.288 -29.069 1.00 50.44 742 ASP A CA 1
ATOM 6088 C C . ASP A 1 742 ? -23.737 9.210 -29.361 1.00 50.44 742 ASP A C 1
ATOM 6090 O O . ASP A 1 742 ? -24.552 9.777 -28.631 1.00 50.44 742 ASP A O 1
ATOM 6094 N N . ILE A 1 743 ? -24.102 8.532 -30.449 1.00 43.91 743 ILE A N 1
ATOM 6095 C CA . ILE A 1 743 ? -25.480 8.331 -30.915 1.00 43.91 743 ILE A CA 1
ATOM 6096 C C . ILE A 1 743 ? -25.861 6.841 -30.954 1.00 43.91 743 ILE A C 1
ATOM 6098 O O . ILE A 1 743 ? -26.665 6.406 -31.775 1.00 43.91 743 ILE A O 1
ATOM 6102 N N . SER A 1 744 ? -25.287 6.038 -30.048 1.00 52.06 744 SER A N 1
ATOM 6103 C CA . SER A 1 744 ? -25.489 4.587 -29.856 1.00 52.06 744 SER A CA 1
ATOM 6104 C C . SER A 1 744 ? -24.937 3.666 -30.955 1.00 52.06 744 SER A C 1
ATOM 6106 O O . SER A 1 744 ? -24.374 2.618 -30.637 1.00 52.06 744 SER A O 1
ATOM 6108 N N . PHE A 1 745 ? -25.080 4.031 -32.232 1.00 51.78 745 PHE A N 1
ATOM 6109 C CA . PHE A 1 745 ? -24.502 3.305 -33.379 1.00 51.78 745 PHE A CA 1
ATOM 6110 C C . PHE A 1 745 ? -23.258 3.994 -33.963 1.00 51.78 745 PHE A C 1
ATOM 6112 O O . PHE A 1 745 ? -22.531 3.420 -34.772 1.00 51.78 745 PHE A O 1
ATOM 6119 N N . LEU A 1 746 ? -22.988 5.228 -33.547 1.00 52.44 746 LEU A N 1
ATOM 6120 C CA . LEU A 1 746 ? -21.815 5.984 -33.956 1.00 52.44 746 LEU A CA 1
ATOM 6121 C C . LEU A 1 746 ? -21.318 6.830 -32.786 1.00 52.44 746 LEU A C 1
ATOM 6123 O O . LEU A 1 746 ? -22.110 7.501 -32.132 1.00 52.44 746 LEU A O 1
ATOM 6127 N N . ARG A 1 747 ? -20.007 6.824 -32.550 1.00 68.19 747 ARG A N 1
ATOM 6128 C CA . ARG A 1 747 ? -19.352 7.644 -31.533 1.00 68.19 747 ARG A CA 1
ATOM 6129 C C . ARG A 1 747 ? -18.095 8.292 -32.100 1.00 68.19 747 ARG A C 1
ATOM 6131 O O . ARG A 1 747 ? -17.240 7.595 -32.630 1.00 68.19 747 ARG A O 1
ATOM 6138 N N . GLY A 1 748 ? -17.969 9.606 -31.965 1.00 62.22 748 GLY A N 1
ATOM 6139 C CA . GLY A 1 748 ? -16.747 10.352 -32.251 1.00 62.22 748 GLY A CA 1
ATOM 6140 C C . GLY A 1 748 ? -16.177 10.961 -30.975 1.00 62.22 748 GLY A C 1
ATOM 6141 O O . GLY A 1 748 ? -16.896 11.646 -30.254 1.00 62.22 748 GLY A O 1
ATOM 6142 N N . ASP A 1 749 ? -14.892 10.737 -30.721 1.00 71.06 749 ASP A N 1
ATOM 6143 C CA . ASP A 1 749 ? -14.070 11.414 -29.721 1.00 71.06 749 ASP A CA 1
ATOM 6144 C C . ASP A 1 749 ? -12.955 12.192 -30.448 1.00 71.06 749 ASP A C 1
ATOM 6146 O O . ASP A 1 749 ? -12.302 11.672 -31.350 1.00 71.06 749 ASP A O 1
ATOM 6150 N N . ILE A 1 750 ? -12.691 13.430 -30.042 1.00 70.06 750 ILE A N 1
ATOM 6151 C CA . ILE A 1 750 ? -11.561 14.256 -30.490 1.00 70.06 750 ILE A CA 1
ATOM 6152 C C . ILE A 1 750 ? -10.854 14.761 -29.234 1.00 70.06 750 ILE A C 1
ATOM 6154 O O . ILE A 1 750 ? -11.521 15.136 -28.271 1.00 70.06 750 ILE A O 1
ATOM 6158 N N . LYS A 1 751 ? -9.521 14.774 -29.207 1.00 80.44 751 LYS A N 1
ATOM 6159 C CA . LYS A 1 751 ? -8.729 15.368 -28.116 1.00 80.44 751 LYS A CA 1
ATOM 6160 C C . LYS A 1 751 ? -7.438 15.969 -28.669 1.00 80.44 751 LYS A C 1
ATOM 6162 O O . LYS A 1 751 ? -6.942 15.509 -29.688 1.00 80.44 751 LYS A O 1
ATOM 6167 N N . GLY A 1 752 ? -6.854 16.955 -28.006 1.00 72.50 752 GLY A N 1
ATOM 6168 C CA . GLY A 1 752 ? -5.590 17.522 -28.470 1.00 72.50 752 GLY A CA 1
ATOM 6169 C C . GLY A 1 752 ? -5.029 18.603 -27.567 1.00 72.50 752 GLY A C 1
ATOM 6170 O O . GLY A 1 752 ? -5.605 18.928 -26.526 1.00 72.50 752 GLY A O 1
ATOM 6171 N N . ASN A 1 753 ? -3.896 19.152 -27.991 1.00 75.81 753 ASN A N 1
ATOM 6172 C CA . ASN A 1 753 ? -3.259 20.317 -27.393 1.00 75.81 753 ASN A CA 1
ATOM 6173 C C . ASN A 1 753 ? -2.807 21.329 -28.461 1.00 75.81 753 ASN A C 1
ATOM 6175 O O . ASN A 1 753 ? -3.196 21.232 -29.624 1.00 75.81 753 ASN A O 1
ATOM 6179 N N . ASP A 1 754 ? -2.000 22.307 -28.058 1.00 60.59 754 ASP A N 1
ATOM 6180 C CA . ASP A 1 754 ? -1.390 23.342 -28.898 1.00 60.59 754 ASP A CA 1
ATOM 6181 C C . ASP A 1 754 ? -0.502 22.800 -30.037 1.00 60.59 754 ASP A C 1
ATOM 6183 O O . ASP A 1 754 ? -0.159 23.553 -30.948 1.00 60.59 754 ASP A O 1
ATOM 6187 N N . LYS A 1 755 ? -0.139 21.508 -30.013 1.00 61.91 755 LYS A N 1
ATOM 6188 C CA . LYS A 1 755 ? 0.795 20.885 -30.968 1.00 61.91 755 LYS A CA 1
ATOM 6189 C C . LYS A 1 755 ? 0.185 19.719 -31.750 1.00 61.91 755 LYS A C 1
ATOM 6191 O O . LYS A 1 755 ? 0.396 19.644 -32.958 1.00 61.91 755 LYS A O 1
ATOM 6196 N N . ASN A 1 756 ? -0.591 18.845 -31.101 1.00 67.88 756 ASN A N 1
ATOM 6197 C CA . ASN A 1 756 ? -1.157 17.634 -31.709 1.00 67.88 756 ASN A CA 1
ATOM 6198 C C . ASN A 1 756 ? -2.689 17.549 -31.572 1.00 67.88 756 ASN A C 1
ATOM 6200 O O . ASN A 1 756 ? -3.277 17.958 -30.572 1.00 67.88 756 ASN A O 1
ATOM 6204 N N . ILE A 1 757 ? -3.321 16.956 -32.593 1.00 72.50 757 ILE A N 1
ATOM 6205 C CA . ILE A 1 757 ? -4.762 16.657 -32.661 1.00 72.50 757 ILE A CA 1
ATOM 6206 C C . ILE A 1 757 ? -4.950 15.150 -32.842 1.00 72.50 757 ILE A C 1
ATOM 6208 O O . ILE A 1 757 ? -4.589 14.621 -33.896 1.00 72.50 757 ILE A O 1
ATOM 6212 N N . ASP A 1 758 ? -5.561 14.484 -31.873 1.00 77.06 758 ASP A N 1
ATOM 6213 C CA . ASP A 1 758 ? -5.995 13.091 -31.953 1.00 77.06 758 ASP A CA 1
ATOM 6214 C C . ASP A 1 758 ? -7.509 13.019 -32.192 1.00 77.06 758 ASP A C 1
ATOM 6216 O O . ASP A 1 758 ? -8.288 13.851 -31.716 1.00 77.06 758 ASP A O 1
ATOM 6220 N N . PHE A 1 759 ? -7.954 11.973 -32.879 1.00 76.56 759 PHE A N 1
ATOM 6221 C CA . PHE A 1 759 ? -9.377 11.664 -33.005 1.00 76.56 759 PHE A CA 1
ATOM 6222 C C . PHE A 1 759 ? -9.605 10.158 -33.017 1.00 76.56 759 PHE A C 1
ATOM 6224 O O . PHE A 1 759 ? -8.720 9.391 -33.380 1.00 76.56 759 PHE A O 1
ATOM 6231 N N . ASN A 1 760 ? -10.801 9.732 -32.633 1.00 72.38 760 ASN A N 1
ATOM 6232 C CA . ASN A 1 760 ? -11.241 8.348 -32.601 1.00 72.38 760 ASN A CA 1
ATOM 6233 C C . ASN A 1 760 ? -12.722 8.304 -33.004 1.00 72.38 760 ASN A C 1
ATOM 6235 O O . ASN A 1 760 ? -13.572 8.906 -32.356 1.00 72.38 760 ASN A O 1
ATOM 6239 N N . PHE A 1 761 ? -13.023 7.621 -34.100 1.00 73.75 761 PHE A N 1
ATOM 6240 C CA . PHE A 1 761 ? -14.356 7.490 -34.671 1.00 73.75 761 PHE A CA 1
ATOM 6241 C C . PHE A 1 761 ? -14.747 6.014 -34.688 1.00 73.75 761 PHE A C 1
ATOM 6243 O O . PHE A 1 761 ? -14.113 5.201 -35.355 1.00 73.75 761 PHE A O 1
ATOM 6250 N N . SER A 1 762 ? -15.780 5.666 -33.931 1.00 67.06 762 SER A N 1
ATOM 6251 C CA . SER A 1 762 ? -16.215 4.307 -33.634 1.00 67.06 762 SER A CA 1
ATOM 6252 C C . SER A 1 762 ? -17.610 4.056 -34.200 1.00 67.06 762 SER A C 1
ATOM 6254 O O . SER A 1 762 ? -18.590 4.639 -33.740 1.00 67.06 762 SER A O 1
ATOM 6256 N N . LEU A 1 763 ? -17.706 3.128 -35.146 1.00 64.62 763 LEU A N 1
ATOM 6257 C CA . LEU A 1 763 ? -18.940 2.636 -35.749 1.00 64.62 763 LEU A CA 1
ATOM 6258 C C . LEU A 1 763 ? -19.377 1.333 -35.064 1.00 64.62 763 LEU A C 1
ATOM 6260 O O . LEU A 1 763 ? -18.629 0.352 -35.036 1.00 64.62 763 LEU A O 1
ATOM 6264 N N . ASN A 1 764 ? -20.610 1.331 -34.558 1.00 59.81 764 ASN A N 1
ATOM 6265 C CA . ASN A 1 764 ? -21.297 0.170 -34.001 1.00 59.81 764 ASN A CA 1
ATOM 6266 C C . ASN A 1 764 ? -22.474 -0.200 -34.928 1.00 59.81 764 ASN A C 1
ATOM 6268 O O . ASN A 1 764 ? -23.421 0.580 -35.038 1.00 59.81 764 ASN A O 1
ATOM 6272 N N . PRO A 1 765 ? -22.472 -1.372 -35.587 1.00 52.03 765 PRO A N 1
ATOM 6273 C CA . PRO A 1 765 ? -23.601 -1.806 -36.401 1.00 52.03 765 PRO A CA 1
ATOM 6274 C C . PRO A 1 765 ? -24.855 -1.986 -35.531 1.00 52.03 765 PRO A C 1
ATOM 6276 O O . PRO A 1 765 ? -24.784 -2.463 -34.396 1.00 52.03 765 PRO A O 1
ATOM 6279 N N . LEU A 1 766 ? -26.016 -1.612 -36.078 1.00 47.31 766 LEU A N 1
ATOM 6280 C CA . LEU A 1 766 ? -27.324 -1.624 -35.407 1.00 47.31 766 LEU A CA 1
ATOM 6281 C C . LEU A 1 766 ? -27.858 -3.055 -35.175 1.00 47.31 766 LEU A C 1
ATOM 6283 O O . LEU A 1 766 ? -28.854 -3.468 -35.760 1.00 47.31 766 LEU A O 1
ATOM 6287 N N . MET A 1 767 ? -27.210 -3.813 -34.287 1.00 41.25 767 MET A N 1
ATOM 6288 C CA . MET A 1 767 ? -27.657 -5.133 -33.824 1.00 41.25 767 MET A CA 1
ATOM 6289 C C . MET A 1 767 ? -28.009 -5.084 -32.333 1.00 41.25 767 MET A C 1
ATOM 6291 O O . MET A 1 767 ? -27.184 -5.310 -31.443 1.00 41.25 767 MET A O 1
ATOM 6295 N N . VAL A 1 768 ? -29.268 -4.747 -32.055 1.00 41.59 768 VAL A N 1
ATOM 6296 C CA . VAL A 1 768 ? -29.790 -4.532 -30.699 1.00 41.59 768 VAL A CA 1
ATOM 6297 C C . VAL A 1 768 ? -30.344 -5.844 -30.134 1.00 41.59 768 VAL A C 1
ATOM 6299 O O . VAL A 1 768 ? -31.524 -6.118 -30.311 1.00 41.59 768 VAL A O 1
ATOM 6302 N N . ASN A 1 769 ? -29.472 -6.657 -29.515 1.00 44.78 769 ASN A N 1
ATOM 6303 C CA . ASN A 1 769 ? -29.751 -7.626 -28.421 1.00 44.78 769 ASN A CA 1
ATOM 6304 C C . ASN A 1 769 ? -28.664 -8.706 -28.240 1.00 44.78 769 ASN A C 1
ATOM 6306 O O . ASN A 1 769 ? -28.759 -9.509 -27.314 1.00 44.78 769 ASN A O 1
ATOM 6310 N N . LEU A 1 770 ? -27.613 -8.736 -29.067 1.00 40.25 770 LEU A N 1
ATOM 6311 C CA . LEU A 1 770 ? -26.500 -9.664 -28.851 1.00 40.25 770 LEU A CA 1
ATOM 6312 C C . LEU A 1 770 ? -25.508 -9.107 -27.809 1.00 40.25 770 LEU A C 1
ATOM 6314 O O . LEU A 1 770 ? -25.155 -7.924 -27.881 1.00 40.25 770 LEU A O 1
ATOM 6318 N N . PRO A 1 771 ? -25.030 -9.932 -26.853 1.00 50.25 771 PRO A N 1
ATOM 6319 C CA . PRO A 1 771 ? -24.016 -9.517 -25.883 1.00 50.25 771 PRO A CA 1
ATOM 6320 C C . PRO A 1 771 ? -22.642 -9.265 -26.523 1.00 50.25 771 PRO A C 1
ATOM 6322 O O . PRO A 1 771 ? -21.830 -8.567 -25.924 1.00 50.25 771 PRO A O 1
ATOM 6325 N N . ILE A 1 772 ? -22.402 -9.806 -27.725 1.00 54.91 772 ILE A N 1
ATOM 6326 C CA . ILE A 1 772 ? -21.188 -9.639 -28.534 1.00 54.91 772 ILE A CA 1
ATOM 6327 C C . ILE A 1 772 ? -21.576 -8.953 -29.853 1.00 54.91 772 ILE A C 1
ATOM 6329 O O . ILE A 1 772 ? -22.544 -9.368 -30.492 1.00 54.91 772 ILE A O 1
ATOM 6333 N N . LYS A 1 773 ? -20.841 -7.913 -30.264 1.00 60.47 773 LYS A N 1
ATOM 6334 C CA . LYS A 1 773 ? -21.123 -7.091 -31.457 1.00 60.47 773 LYS A CA 1
ATOM 6335 C C . LYS A 1 773 ? -19.846 -6.832 -32.267 1.00 60.47 773 LYS A C 1
ATOM 6337 O O . LYS A 1 773 ? -18.799 -6.651 -31.652 1.00 60.47 773 LYS A O 1
ATOM 6342 N N . PRO A 1 774 ? -19.890 -6.748 -33.609 1.00 56.66 774 PRO A N 1
ATOM 6343 C CA . PRO A 1 774 ? -18.763 -6.239 -34.389 1.00 56.66 774 PRO A CA 1
ATOM 6344 C C . PRO A 1 774 ? -18.524 -4.758 -34.081 1.00 56.66 774 PRO A C 1
ATOM 6346 O O . PRO A 1 774 ? -19.480 -4.028 -33.833 1.00 56.66 774 PRO A O 1
ATOM 6349 N N . ARG A 1 775 ? -17.276 -4.296 -34.149 1.00 69.06 775 ARG A N 1
ATOM 6350 C CA . ARG A 1 775 ? -16.921 -2.886 -33.954 1.00 69.06 775 ARG A CA 1
ATOM 6351 C C . ARG A 1 775 ? -15.810 -2.466 -34.906 1.00 69.06 775 ARG A C 1
ATOM 6353 O O . ARG A 1 775 ? -14.828 -3.192 -35.058 1.00 69.06 775 ARG A O 1
ATOM 6360 N N . LEU A 1 776 ? -15.964 -1.294 -35.520 1.00 74.38 776 LEU A N 1
ATOM 6361 C CA . LEU A 1 776 ? -14.956 -0.659 -36.370 1.00 74.38 776 LEU A CA 1
ATOM 6362 C C . LEU A 1 776 ? -14.595 0.703 -35.783 1.00 74.38 776 LEU A C 1
ATOM 6364 O O . LEU A 1 776 ? -15.469 1.502 -35.462 1.00 74.38 776 LEU A O 1
ATOM 6368 N N . ILE A 1 777 ? -13.305 0.970 -35.651 1.00 79.81 777 ILE A N 1
ATOM 6369 C CA . ILE A 1 777 ? -12.750 2.192 -35.084 1.00 79.81 777 ILE A CA 1
ATOM 6370 C C . ILE A 1 777 ? -11.725 2.748 -36.071 1.00 79.81 777 ILE A C 1
ATOM 6372 O O . ILE A 1 777 ? -10.926 2.001 -36.632 1.00 79.81 777 ILE A O 1
ATOM 6376 N N . ILE A 1 778 ? -11.721 4.058 -36.278 1.00 78.50 778 ILE A N 1
ATOM 6377 C CA . ILE A 1 778 ? -10.696 4.789 -37.023 1.00 78.50 778 ILE A CA 1
ATOM 6378 C C . ILE A 1 778 ? -10.125 5.828 -36.067 1.00 78.50 778 ILE A C 1
ATOM 6380 O O . ILE A 1 778 ? -10.866 6.695 -35.608 1.00 78.50 778 ILE A O 1
ATOM 6384 N N . SER A 1 779 ? -8.835 5.752 -35.747 1.00 81.25 779 SER A N 1
ATOM 6385 C CA . SER A 1 779 ? -8.186 6.730 -34.873 1.00 81.25 779 SER A CA 1
ATOM 6386 C C . SER A 1 779 ? -6.914 7.308 -35.469 1.00 81.25 779 SER A C 1
ATOM 6388 O O . SER A 1 779 ? -6.157 6.626 -36.160 1.00 81.25 779 SER A O 1
ATOM 6390 N N . LYS A 1 780 ? -6.673 8.578 -35.158 1.00 81.12 780 LYS A N 1
ATOM 6391 C CA . LYS A 1 780 ? -5.371 9.218 -35.269 1.00 81.12 780 LYS A CA 1
ATOM 6392 C C . LYS A 1 780 ? -4.794 9.330 -33.864 1.00 81.12 780 LYS A C 1
ATOM 6394 O O . LYS A 1 780 ? -5.363 10.050 -33.047 1.00 81.12 780 LYS A O 1
ATOM 6399 N N . ASP A 1 781 ? -3.682 8.639 -33.643 1.00 70.75 781 ASP A N 1
ATOM 6400 C CA . ASP A 1 781 ? -2.922 8.633 -32.395 1.00 70.75 781 ASP A CA 1
ATOM 6401 C C . ASP A 1 781 ? -1.542 9.273 -32.717 1.00 70.75 781 ASP A C 1
ATOM 6403 O O . ASP A 1 781 ? -0.731 8.691 -33.443 1.00 70.75 781 ASP A O 1
ATOM 6407 N N . ASP A 1 782 ? -1.301 10.517 -32.276 1.00 69.69 782 ASP A N 1
ATOM 6408 C CA . ASP A 1 782 ? -0.149 11.377 -32.630 1.00 69.69 782 ASP A CA 1
ATOM 6409 C C . ASP A 1 782 ? 0.075 11.579 -34.148 1.00 69.69 782 ASP A C 1
ATOM 6411 O O . ASP A 1 782 ? -0.466 12.507 -34.766 1.00 69.69 782 ASP A O 1
ATOM 6415 N N . THR A 1 783 ? 0.917 10.742 -34.762 1.00 70.19 783 THR A N 1
ATOM 6416 C CA . THR A 1 783 ? 1.351 10.829 -36.172 1.00 70.19 783 THR A CA 1
ATOM 6417 C C . THR A 1 783 ? 0.828 9.685 -37.035 1.00 70.19 783 THR A C 1
ATOM 6419 O O . THR A 1 783 ? 0.880 9.788 -38.266 1.00 70.19 783 THR A O 1
ATOM 6422 N N . ASP A 1 784 ? 0.275 8.647 -36.405 1.00 76.50 784 ASP A N 1
ATOM 6423 C CA . ASP A 1 784 ? -0.252 7.457 -37.059 1.00 76.50 784 ASP A CA 1
ATOM 6424 C C . ASP A 1 784 ? -1.771 7.557 -37.181 1.00 76.50 784 ASP A C 1
ATOM 6426 O O . ASP A 1 784 ? -2.473 7.896 -36.227 1.00 76.50 784 ASP A O 1
ATOM 6430 N N . ILE A 1 785 ? -2.294 7.231 -38.361 1.00 81.19 785 ILE A N 1
ATOM 6431 C CA . ILE A 1 785 ? -3.721 7.027 -38.591 1.00 81.19 785 ILE A CA 1
ATOM 6432 C C . ILE A 1 785 ? -3.948 5.533 -38.813 1.00 81.19 785 ILE A C 1
ATOM 6434 O O . ILE A 1 785 ? -3.383 4.915 -39.725 1.00 81.19 785 ILE A O 1
ATOM 6438 N N . SER A 1 786 ? -4.758 4.954 -37.934 1.00 84.62 786 SER A N 1
ATOM 6439 C CA . SER A 1 786 ? -5.006 3.524 -37.834 1.00 84.62 786 SER A CA 1
ATOM 6440 C C . SER A 1 786 ? -6.495 3.211 -37.843 1.00 84.62 786 SER A C 1
ATOM 6442 O O . SER A 1 786 ? -7.335 4.037 -37.482 1.00 84.62 786 SER A O 1
ATOM 6444 N N . THR A 1 787 ? -6.835 1.996 -38.257 1.00 82.88 787 THR A N 1
ATOM 6445 C CA . THR A 1 787 ? -8.154 1.418 -38.030 1.00 82.88 787 THR A CA 1
ATOM 6446 C C . THR A 1 787 ? -8.020 0.207 -37.119 1.00 82.88 787 THR A C 1
ATOM 6448 O O . THR A 1 787 ? -7.074 -0.568 -37.246 1.00 82.88 787 THR A O 1
ATOM 6451 N N . ARG A 1 788 ? -8.944 0.063 -36.170 1.00 84.25 788 ARG A N 1
ATOM 6452 C CA . ARG A 1 788 ? -9.069 -1.101 -35.293 1.00 84.25 788 ARG A CA 1
ATOM 6453 C C . ARG A 1 788 ? -10.426 -1.754 -35.567 1.00 84.25 788 ARG A C 1
ATOM 6455 O O . ARG A 1 788 ? -11.436 -1.056 -35.570 1.00 84.25 788 ARG A O 1
ATOM 6462 N N . PHE A 1 789 ? -10.478 -3.060 -35.797 1.00 78.12 789 PHE A N 1
ATOM 6463 C CA . PHE A 1 789 ? -11.716 -3.804 -36.047 1.00 78.12 789 PHE A CA 1
ATOM 6464 C C . PHE A 1 789 ? -11.757 -5.080 -35.206 1.00 78.12 789 PHE A C 1
ATOM 6466 O O . PHE A 1 789 ? -10.735 -5.738 -35.028 1.00 78.12 789 PHE A O 1
ATOM 6473 N N . GLY A 1 790 ? -12.917 -5.437 -34.658 1.00 73.00 790 GLY A N 1
ATOM 6474 C CA . GLY A 1 790 ? -13.007 -6.552 -33.714 1.00 73.00 790 GLY A CA 1
ATOM 6475 C C . GLY A 1 790 ? -14.412 -6.843 -33.210 1.00 73.00 790 GLY A C 1
ATOM 6476 O O . GLY A 1 790 ? -15.400 -6.397 -33.794 1.00 73.00 790 GLY A O 1
ATOM 6477 N N . LEU A 1 791 ? -14.484 -7.586 -32.108 1.00 65.62 791 LEU A N 1
ATOM 6478 C CA . LEU A 1 791 ? -15.710 -7.884 -31.375 1.00 65.62 791 LEU A CA 1
ATOM 6479 C C . LEU A 1 791 ? -15.709 -7.157 -30.027 1.00 65.62 791 LEU A C 1
ATOM 6481 O O . LEU A 1 791 ? -14.741 -7.230 -29.273 1.00 65.62 791 LEU A O 1
ATOM 6485 N N . GLU A 1 792 ? -16.812 -6.487 -29.713 1.00 67.75 792 GLU A N 1
ATOM 6486 C CA . GLU A 1 792 ? -17.104 -5.906 -28.406 1.00 67.75 792 GLU A CA 1
ATOM 6487 C C . GLU A 1 792 ? -18.098 -6.785 -27.641 1.00 67.75 792 GLU A C 1
ATOM 6489 O O . GLU A 1 792 ? -19.214 -7.013 -28.107 1.00 67.75 792 GLU A O 1
ATOM 6494 N N . TYR A 1 793 ? -17.731 -7.202 -26.430 1.00 65.06 793 TYR A N 1
ATOM 6495 C CA . TYR A 1 793 ? -18.680 -7.626 -25.406 1.00 65.06 793 TYR A CA 1
ATOM 6496 C C . TYR A 1 793 ? -19.046 -6.428 -24.520 1.00 65.06 793 TYR A C 1
ATOM 6498 O O . TYR A 1 793 ? -18.172 -5.821 -23.900 1.00 65.06 793 TYR A O 1
ATOM 6506 N N . SER A 1 794 ? -20.336 -6.088 -24.439 1.00 56.03 794 SER A N 1
ATOM 6507 C CA . SER A 1 794 ? -20.828 -4.912 -23.700 1.00 56.03 794 SER A CA 1
ATOM 6508 C C . SER A 1 794 ? -21.987 -5.279 -22.772 1.00 56.03 794 SER A C 1
ATOM 6510 O O . SER A 1 794 ? -23.023 -5.749 -23.251 1.00 56.03 794 SER A O 1
ATOM 6512 N N . LYS A 1 795 ? -21.866 -5.004 -21.466 1.00 53.34 795 LYS A N 1
ATOM 6513 C CA . LYS A 1 795 ? -22.940 -5.214 -20.476 1.00 53.34 795 LYS A CA 1
ATOM 6514 C C . LYS A 1 795 ? -23.460 -3.864 -19.970 1.00 53.34 795 LYS A C 1
ATOM 6516 O O . LYS A 1 795 ? -23.196 -3.458 -18.843 1.00 53.34 795 LYS A O 1
ATOM 6521 N N . GLY A 1 796 ? -24.206 -3.167 -20.826 1.00 51.25 796 GLY A N 1
ATOM 6522 C CA . GLY A 1 796 ? -24.661 -1.797 -20.568 1.00 51.25 796 GLY A CA 1
ATOM 6523 C C . GLY A 1 796 ? -23.582 -0.757 -20.886 1.00 51.25 796 GLY A C 1
ATOM 6524 O O . GLY A 1 796 ? -22.741 -0.988 -21.748 1.00 51.25 796 GLY A O 1
ATOM 6525 N N . THR A 1 797 ? -23.628 0.395 -20.214 1.00 50.94 797 THR A N 1
ATOM 6526 C CA . THR A 1 797 ? -22.678 1.512 -20.408 1.00 50.94 797 THR A CA 1
ATOM 6527 C C . THR A 1 797 ? -21.493 1.498 -19.441 1.00 50.94 797 THR A C 1
ATOM 6529 O O . THR A 1 797 ? -20.600 2.322 -19.581 1.00 50.94 797 THR A O 1
ATOM 6532 N N . GLU A 1 798 ? -21.497 0.597 -18.457 1.00 53.69 798 GLU A N 1
ATOM 6533 C CA . GLU A 1 798 ? -20.527 0.565 -17.349 1.00 53.69 798 GLU A CA 1
ATOM 6534 C C . GLU A 1 798 ? -19.388 -0.439 -17.576 1.00 53.69 798 GLU A C 1
ATOM 6536 O O . GLU A 1 798 ? -18.388 -0.399 -16.866 1.00 53.69 798 GLU A O 1
ATOM 6541 N N . PHE A 1 799 ? -19.518 -1.347 -18.552 1.00 61.00 799 PHE A N 1
ATOM 6542 C CA . PHE A 1 799 ? -18.483 -2.323 -18.897 1.00 61.00 799 PHE A CA 1
ATOM 6543 C C . PHE A 1 799 ? -18.501 -2.685 -20.388 1.00 61.00 799 PHE A C 1
ATOM 6545 O O . PHE A 1 799 ? -19.511 -3.185 -20.901 1.00 61.00 799 PHE A O 1
ATOM 6552 N N . SER A 1 800 ? -17.358 -2.504 -21.051 1.00 68.00 800 SER A N 1
ATOM 6553 C CA . SER A 1 800 ? -17.100 -2.915 -22.437 1.00 68.00 800 SER A CA 1
ATOM 6554 C C . SER A 1 800 ? -15.731 -3.581 -22.557 1.00 68.00 800 SER A C 1
ATOM 6556 O O . SER A 1 800 ? -14.749 -3.068 -22.027 1.00 68.00 800 SER A O 1
ATOM 6558 N N . THR A 1 801 ? -15.638 -4.682 -23.294 1.00 73.19 801 THR A N 1
ATOM 6559 C CA . THR A 1 801 ? -14.379 -5.341 -23.668 1.00 73.19 801 THR A CA 1
ATOM 6560 C C . THR A 1 801 ? -14.348 -5.507 -25.177 1.00 73.19 801 THR A C 1
ATOM 6562 O O . THR A 1 801 ? -15.209 -6.190 -25.721 1.00 73.19 801 THR A O 1
ATOM 6565 N N . ILE A 1 802 ? -13.375 -4.896 -25.846 1.00 74.44 802 ILE A N 1
ATOM 6566 C CA . ILE A 1 802 ? -13.170 -4.976 -27.293 1.00 74.44 802 ILE A CA 1
ATOM 6567 C C . ILE A 1 802 ? -11.900 -5.788 -27.553 1.00 74.44 802 ILE A C 1
ATOM 6569 O O . ILE A 1 802 ? -10.855 -5.497 -26.975 1.00 74.44 802 ILE A O 1
ATOM 6573 N N . VAL A 1 803 ? -11.983 -6.794 -28.422 1.00 75.75 803 VAL A N 1
ATOM 6574 C CA . VAL A 1 803 ? -10.850 -7.632 -28.847 1.00 75.75 803 VAL A CA 1
ATOM 6575 C C . VAL A 1 803 ? -10.852 -7.718 -30.368 1.00 75.75 803 VAL A C 1
ATOM 6577 O O . VAL A 1 803 ? -11.896 -7.972 -30.973 1.00 75.75 803 VAL A O 1
ATOM 6580 N N . GLY A 1 804 ? -9.702 -7.515 -31.007 1.00 81.94 804 GLY A N 1
ATOM 6581 C CA . GLY A 1 804 ? -9.616 -7.556 -32.463 1.00 81.94 804 GLY A CA 1
ATOM 6582 C C . GLY A 1 804 ? -8.232 -7.244 -33.009 1.00 81.94 804 GLY A C 1
ATOM 6583 O O . GLY A 1 804 ? -7.222 -7.577 -32.395 1.00 81.94 804 GLY A O 1
ATOM 6584 N N . PHE A 1 805 ? -8.199 -6.586 -34.166 1.00 82.69 805 PHE A N 1
ATOM 6585 C CA . PHE A 1 805 ? -6.986 -6.247 -34.899 1.00 82.69 805 PHE A CA 1
ATOM 6586 C C . PHE A 1 805 ? -6.879 -4.747 -35.206 1.00 82.69 805 PHE A C 1
ATOM 6588 O O . PHE A 1 805 ? -7.887 -4.069 -35.382 1.00 82.69 805 PHE A O 1
ATOM 6595 N N . LYS A 1 806 ? -5.649 -4.237 -35.280 1.00 85.38 806 LYS A N 1
ATOM 6596 C CA . LYS A 1 806 ? -5.235 -2.880 -35.645 1.00 85.38 806 LYS A CA 1
ATOM 6597 C C . LYS A 1 806 ? -4.487 -2.935 -36.980 1.00 85.38 806 LYS A C 1
ATOM 6599 O O . LYS A 1 806 ? -3.724 -3.860 -37.237 1.00 85.38 806 LYS A O 1
ATOM 6604 N N . TYR A 1 807 ? -4.686 -1.926 -37.817 1.00 85.50 807 TYR A N 1
ATOM 6605 C CA . TYR A 1 807 ? -3.957 -1.713 -39.063 1.00 85.50 807 TYR A CA 1
ATOM 6606 C C . TYR A 1 807 ? -3.639 -0.227 -39.217 1.00 85.50 807 TYR A C 1
ATOM 6608 O O . TYR A 1 807 ? -4.526 0.613 -39.066 1.00 85.50 807 TYR A O 1
ATOM 6616 N N . ILE A 1 808 ? -2.388 0.115 -39.521 1.00 82.25 808 ILE A N 1
ATOM 6617 C CA . ILE A 1 808 ? -1.975 1.499 -39.779 1.00 82.25 808 ILE A CA 1
ATOM 6618 C C . ILE A 1 808 ? -1.959 1.716 -41.286 1.00 82.25 808 ILE A C 1
ATOM 6620 O O . ILE A 1 808 ? -1.226 1.052 -42.009 1.00 82.25 808 ILE A O 1
ATOM 6624 N N . PHE A 1 809 ? -2.767 2.660 -41.761 1.00 74.88 809 PHE A N 1
ATOM 6625 C CA . PHE A 1 809 ? -2.866 2.974 -43.187 1.00 74.88 809 PHE A CA 1
ATOM 6626 C C . PHE A 1 809 ? -2.079 4.231 -43.578 1.00 74.88 809 PHE A C 1
ATOM 6628 O O . PHE A 1 809 ? -1.842 4.462 -44.764 1.00 74.88 809 PHE A O 1
ATOM 6635 N N . LYS A 1 810 ? -1.657 5.048 -42.603 1.00 71.94 810 LYS A N 1
ATOM 6636 C CA . LYS A 1 810 ? -0.770 6.194 -42.833 1.00 71.94 810 LYS A CA 1
ATOM 6637 C C . LYS A 1 810 ? 0.007 6.555 -41.570 1.00 71.94 810 LYS A C 1
ATOM 6639 O O . LYS A 1 810 ? -0.606 6.821 -40.546 1.00 71.94 810 LYS A O 1
ATOM 6644 N N . SER A 1 811 ? 1.327 6.666 -41.680 1.00 74.50 811 SER A N 1
ATOM 6645 C CA . SER A 1 811 ? 2.187 7.311 -40.680 1.00 74.50 811 SER A CA 1
ATOM 6646 C C . SER A 1 811 ? 2.862 8.540 -41.287 1.00 74.50 811 SER A C 1
ATOM 6648 O O . SER A 1 811 ? 3.039 8.614 -42.506 1.00 74.50 811 SER A O 1
ATOM 6650 N N . LYS A 1 812 ? 3.249 9.500 -40.443 1.00 68.94 812 LYS A N 1
ATOM 6651 C CA . LYS A 1 812 ? 4.191 10.578 -40.799 1.00 68.94 812 LYS A CA 1
ATOM 6652 C C . LYS A 1 812 ? 5.609 10.351 -40.252 1.00 68.94 812 LYS A C 1
ATOM 6654 O O . LYS A 1 812 ? 6.464 11.205 -40.462 1.00 68.94 812 LYS A O 1
ATOM 6659 N N . LYS A 1 813 ? 5.846 9.244 -39.546 1.00 74.06 813 LYS A N 1
ATOM 6660 C CA . LYS A 1 813 ? 7.077 8.971 -38.803 1.00 74.06 813 LYS A CA 1
ATOM 6661 C C . LYS A 1 813 ? 8.143 8.335 -39.698 1.00 74.06 813 LYS A C 1
ATOM 6663 O O . LYS A 1 813 ? 7.888 7.331 -40.362 1.00 74.06 813 LYS A O 1
ATOM 6668 N N . ASN A 1 814 ? 9.350 8.891 -39.699 1.00 82.06 814 ASN A N 1
ATOM 6669 C CA . ASN A 1 814 ? 10.506 8.302 -40.359 1.00 82.06 814 ASN A CA 1
ATOM 6670 C C . ASN A 1 814 ? 11.212 7.361 -39.377 1.00 82.06 814 ASN A C 1
ATOM 6672 O O . ASN A 1 814 ? 11.972 7.794 -38.520 1.00 82.06 814 ASN A O 1
ATOM 6676 N N . ILE A 1 815 ? 10.993 6.053 -39.522 1.00 85.31 815 ILE A N 1
ATOM 6677 C CA . ILE A 1 815 ? 11.540 5.020 -38.624 1.00 85.31 815 ILE A CA 1
ATOM 6678 C C . ILE A 1 815 ? 13.073 5.101 -38.477 1.00 85.31 815 ILE A C 1
ATOM 6680 O O . ILE A 1 815 ? 13.611 4.745 -37.429 1.00 85.31 815 ILE A O 1
ATOM 6684 N N . ILE A 1 816 ? 13.801 5.578 -39.491 1.00 86.94 816 ILE A N 1
ATOM 6685 C CA . ILE A 1 816 ? 15.258 5.707 -39.395 1.00 86.94 816 ILE A CA 1
ATOM 6686 C C . ILE A 1 816 ? 15.673 6.939 -38.586 1.00 86.94 816 ILE A C 1
ATOM 6688 O O . ILE A 1 816 ? 16.505 6.806 -37.687 1.00 86.94 816 ILE A O 1
ATOM 6692 N N . GLU A 1 817 ? 15.109 8.109 -38.886 1.00 85.94 817 GLU A N 1
ATOM 6693 C CA . GLU A 1 817 ? 15.490 9.371 -38.229 1.00 85.94 817 GLU A CA 1
ATOM 6694 C C . GLU A 1 817 ? 14.863 9.528 -36.837 1.00 85.94 817 GLU A C 1
ATOM 6696 O O . GLU A 1 817 ? 15.522 10.023 -35.929 1.00 85.94 817 GLU A O 1
ATOM 6701 N N . ASP A 1 818 ? 13.623 9.066 -36.649 1.00 82.69 818 ASP A N 1
ATOM 6702 C CA . ASP A 1 818 ? 12.847 9.265 -35.418 1.00 82.69 818 ASP A CA 1
ATOM 6703 C C . ASP A 1 818 ? 13.047 8.132 -34.392 1.00 82.69 818 ASP A C 1
ATOM 6705 O O . ASP A 1 818 ? 12.784 8.319 -33.205 1.00 82.69 818 ASP A O 1
ATOM 6709 N N . GLU A 1 819 ? 13.497 6.946 -34.825 1.00 86.12 819 GLU A N 1
ATOM 6710 C CA . GLU A 1 819 ? 13.718 5.783 -33.947 1.00 86.12 819 GLU A CA 1
ATOM 6711 C C . GLU A 1 819 ? 15.131 5.204 -34.076 1.00 86.12 819 GLU A C 1
ATOM 6713 O O . GLU A 1 819 ? 15.898 5.243 -33.115 1.00 86.12 819 GLU A O 1
ATOM 6718 N N . LEU A 1 820 ? 15.530 4.668 -35.233 1.00 88.31 820 LEU A N 1
ATOM 6719 C CA . LEU A 1 820 ? 16.754 3.861 -35.314 1.00 88.31 820 LEU A CA 1
ATOM 6720 C C . LEU A 1 820 ? 18.031 4.646 -34.963 1.00 88.31 820 LEU A C 1
ATOM 6722 O O . LEU A 1 820 ? 18.792 4.211 -34.094 1.00 88.31 820 LEU A O 1
ATOM 6726 N N . LYS A 1 821 ? 18.277 5.795 -35.611 1.00 89.44 821 LYS A N 1
ATOM 6727 C CA . LYS A 1 821 ? 19.488 6.598 -35.368 1.00 89.44 821 LYS A CA 1
ATOM 6728 C C . LYS A 1 821 ? 19.531 7.170 -33.942 1.00 89.44 821 LYS A C 1
ATOM 6730 O O . LYS A 1 821 ? 20.557 6.960 -33.287 1.00 89.44 821 LYS A O 1
ATOM 6735 N N . PRO A 1 822 ? 18.474 7.823 -33.404 1.00 87.44 822 PRO A N 1
ATOM 6736 C CA . PRO A 1 822 ? 18.498 8.348 -32.038 1.00 87.44 822 PRO A CA 1
ATOM 6737 C C . PRO A 1 822 ? 18.726 7.258 -30.993 1.00 87.44 822 PRO A C 1
ATOM 6739 O O . PRO A 1 822 ? 19.497 7.458 -30.054 1.00 87.44 822 PRO A O 1
ATOM 6742 N N . ASN A 1 823 ? 18.101 6.088 -31.166 1.00 87.38 823 ASN A N 1
ATOM 6743 C CA . ASN A 1 823 ? 18.186 5.000 -30.195 1.00 87.38 823 ASN A CA 1
ATOM 6744 C C . ASN A 1 823 ? 19.618 4.438 -30.137 1.00 87.38 823 ASN A C 1
ATOM 6746 O O . ASN A 1 823 ? 20.162 4.264 -29.047 1.00 87.38 823 ASN A O 1
ATOM 6750 N N . ILE A 1 824 ? 20.268 4.245 -31.291 1.00 87.44 824 ILE A N 1
ATOM 6751 C CA . ILE A 1 824 ? 21.666 3.788 -31.365 1.00 87.44 824 ILE A CA 1
ATOM 6752 C C . ILE A 1 824 ? 22.636 4.836 -30.809 1.00 87.44 824 ILE A C 1
ATOM 6754 O O . ILE A 1 824 ? 23.485 4.500 -29.982 1.00 87.44 824 ILE A O 1
ATOM 6758 N N . LEU A 1 825 ? 22.496 6.105 -31.207 1.00 86.88 825 LEU A N 1
ATOM 6759 C CA . LEU A 1 825 ? 23.360 7.187 -30.724 1.00 86.88 825 LEU A CA 1
ATOM 6760 C C . LEU A 1 825 ? 23.293 7.352 -29.212 1.00 86.88 825 LEU A C 1
ATOM 6762 O O . LEU A 1 825 ? 24.324 7.498 -28.559 1.00 86.88 825 LEU A O 1
ATOM 6766 N N . LYS A 1 826 ? 22.090 7.271 -28.648 1.00 83.62 826 LYS A N 1
ATOM 6767 C CA . LYS A 1 826 ? 21.888 7.365 -27.210 1.00 83.62 826 LYS A CA 1
ATOM 6768 C C . LYS A 1 826 ? 22.549 6.202 -26.469 1.00 83.62 826 LYS A C 1
ATOM 6770 O O . LYS A 1 826 ? 23.290 6.454 -25.526 1.00 83.62 826 LYS A O 1
ATOM 6775 N N . ILE A 1 827 ? 22.395 4.956 -26.927 1.00 83.69 827 ILE A N 1
ATOM 6776 C CA . ILE A 1 827 ? 23.089 3.801 -26.322 1.00 83.69 827 ILE A CA 1
ATOM 6777 C C . ILE A 1 827 ? 24.622 3.953 -26.392 1.00 83.69 827 ILE A C 1
ATOM 6779 O O . ILE A 1 827 ? 25.320 3.576 -25.449 1.00 83.69 827 ILE A O 1
ATOM 6783 N N . LEU A 1 828 ? 25.156 4.513 -27.484 1.00 83.31 828 LEU A N 1
ATOM 6784 C CA . LEU A 1 828 ? 26.595 4.754 -27.645 1.00 83.31 828 LEU A CA 1
ATOM 6785 C C . LEU A 1 828 ? 27.126 5.936 -26.821 1.00 83.31 828 LEU A C 1
ATOM 6787 O O . LEU A 1 828 ? 28.284 5.892 -26.415 1.00 83.31 828 LEU A O 1
ATOM 6791 N N . SER A 1 829 ? 26.297 6.940 -26.515 1.00 84.62 829 SER A N 1
ATOM 6792 C CA . SER A 1 829 ? 26.671 8.070 -25.645 1.00 84.62 829 SER A CA 1
ATOM 6793 C C . SER A 1 829 ? 27.027 7.655 -24.209 1.00 84.62 829 SER A C 1
ATOM 6795 O O . SER A 1 829 ? 27.693 8.398 -23.501 1.00 84.62 829 SER A O 1
ATOM 6797 N N . TYR A 1 830 ? 26.654 6.437 -23.797 1.00 79.44 830 TYR A N 1
ATOM 6798 C CA . TYR A 1 830 ? 27.054 5.828 -22.522 1.00 79.44 830 TYR A CA 1
ATOM 6799 C C . TYR A 1 830 ? 28.329 4.961 -22.619 1.00 79.44 830 TYR A C 1
ATOM 6801 O O . TYR A 1 830 ? 28.603 4.185 -21.703 1.00 79.44 830 TYR A O 1
ATOM 6809 N N . ARG A 1 831 ? 29.082 5.029 -23.731 1.00 78.25 831 ARG A N 1
ATOM 6810 C CA . ARG A 1 831 ? 30.332 4.273 -23.951 1.00 78.25 831 ARG A CA 1
ATOM 6811 C C . ARG A 1 831 ? 31.555 5.191 -24.041 1.00 78.25 831 ARG A C 1
ATOM 6813 O O . ARG A 1 831 ? 32.082 5.606 -23.019 1.00 78.25 831 ARG A O 1
ATOM 6820 N N . ASN A 1 832 ? 32.043 5.442 -25.255 1.00 76.69 832 ASN A N 1
ATOM 6821 C CA . ASN A 1 832 ? 33.280 6.156 -25.544 1.00 76.69 832 ASN A CA 1
ATOM 6822 C C . ASN A 1 832 ? 33.000 7.223 -26.608 1.00 76.69 832 ASN A C 1
ATOM 6824 O O . ASN A 1 832 ? 32.496 6.901 -27.688 1.00 76.69 832 ASN A O 1
ATOM 6828 N N . ASP A 1 833 ? 33.366 8.472 -26.325 1.00 81.00 833 ASP A N 1
ATOM 6829 C CA . ASP A 1 833 ? 33.075 9.622 -27.189 1.00 81.00 833 ASP A CA 1
ATOM 6830 C C . ASP A 1 833 ? 33.651 9.479 -28.606 1.00 81.00 833 ASP A C 1
ATOM 6832 O O . ASP A 1 833 ? 33.039 9.929 -29.575 1.00 81.00 833 ASP A O 1
ATOM 6836 N N . ASN A 1 834 ? 34.792 8.800 -28.769 1.00 80.94 834 ASN A N 1
ATOM 6837 C CA . ASN A 1 834 ? 35.383 8.556 -30.087 1.00 80.94 834 ASN A CA 1
ATOM 6838 C C . ASN A 1 834 ? 34.578 7.539 -30.911 1.00 80.94 834 ASN A C 1
ATOM 6840 O O . ASN A 1 834 ? 34.488 7.681 -32.131 1.00 80.94 834 ASN A O 1
ATOM 6844 N N . GLU A 1 835 ? 33.985 6.524 -30.277 1.00 78.94 835 GLU A N 1
ATOM 6845 C CA . GLU A 1 835 ? 33.084 5.581 -30.957 1.00 78.94 835 GLU A CA 1
ATOM 6846 C C . GLU A 1 835 ? 31.758 6.259 -31.309 1.00 78.94 835 GLU A C 1
ATOM 6848 O O . GLU A 1 835 ? 31.295 6.157 -32.446 1.00 78.94 835 GLU A O 1
ATOM 6853 N N . TYR A 1 836 ? 31.191 7.006 -30.357 1.00 86.88 836 TYR A N 1
ATOM 6854 C CA . TYR A 1 836 ? 29.971 7.788 -30.544 1.00 86.88 836 TYR A CA 1
ATOM 6855 C C . TYR A 1 836 ? 30.106 8.778 -31.709 1.00 86.88 836 TYR A C 1
ATOM 6857 O O . TYR A 1 836 ? 29.276 8.760 -32.616 1.00 86.88 836 TYR A O 1
ATOM 6865 N N . ASN A 1 837 ? 31.172 9.585 -31.752 1.00 86.06 837 ASN A N 1
ATOM 6866 C CA . ASN A 1 837 ? 31.374 10.573 -32.815 1.00 86.06 837 ASN A CA 1
ATOM 6867 C C . ASN A 1 837 ? 31.610 9.923 -34.192 1.00 86.06 837 ASN A C 1
ATOM 6869 O O . ASN A 1 837 ? 31.042 10.384 -35.184 1.00 86.06 837 ASN A O 1
ATOM 6873 N N . LYS A 1 838 ? 32.372 8.819 -34.264 1.00 85.12 838 LYS A N 1
ATOM 6874 C CA . LYS A 1 838 ? 32.563 8.055 -35.514 1.00 85.12 838 LYS A CA 1
ATOM 6875 C C . LYS A 1 838 ? 31.249 7.483 -36.046 1.00 85.12 838 LYS A C 1
ATOM 6877 O O . LYS A 1 838 ? 30.967 7.609 -37.236 1.00 85.12 838 LYS A O 1
ATOM 6882 N N . VAL A 1 839 ? 30.433 6.882 -35.177 1.00 85.69 839 VAL A N 1
ATOM 6883 C CA . VAL A 1 839 ? 29.122 6.347 -35.572 1.00 85.69 839 VAL A CA 1
ATOM 6884 C C . VAL A 1 839 ? 28.149 7.474 -35.915 1.00 85.69 839 VAL A C 1
ATOM 6886 O O . VAL A 1 839 ? 27.424 7.348 -36.892 1.00 85.69 839 VAL A O 1
ATOM 6889 N N . LYS A 1 840 ? 28.163 8.602 -35.199 1.00 89.31 840 LYS A N 1
ATOM 6890 C CA . LYS A 1 840 ? 27.322 9.772 -35.496 1.00 89.31 840 LYS A CA 1
ATOM 6891 C C . LYS A 1 840 ? 27.561 10.339 -36.890 1.00 89.31 840 LYS A C 1
ATOM 6893 O O . LYS A 1 840 ? 26.586 10.607 -37.584 1.00 89.31 840 LYS A O 1
ATOM 6898 N N . ALA A 1 841 ? 28.820 10.462 -37.307 1.00 86.50 841 ALA A N 1
ATOM 6899 C CA . ALA A 1 841 ? 29.149 10.832 -38.680 1.00 86.50 841 ALA A CA 1
ATOM 6900 C C . ALA A 1 841 ? 28.658 9.765 -39.676 1.00 86.50 841 ALA A C 1
ATOM 6902 O O . ALA A 1 841 ? 27.933 10.077 -40.608 1.00 86.50 841 ALA A O 1
ATOM 6903 N N . ALA A 1 842 ? 28.957 8.483 -39.451 1.00 85.88 842 ALA A N 1
ATOM 6904 C CA . ALA A 1 842 ? 28.548 7.425 -40.381 1.00 85.88 842 ALA A CA 1
ATOM 6905 C C . ALA A 1 842 ? 27.022 7.208 -40.471 1.00 85.88 842 ALA A C 1
ATOM 6907 O O . ALA A 1 842 ? 26.532 6.750 -41.501 1.00 85.88 842 ALA A O 1
ATOM 6908 N N . LEU A 1 843 ? 26.263 7.523 -39.415 1.00 86.62 843 LEU A N 1
ATOM 6909 C CA . LEU A 1 843 ? 24.802 7.453 -39.407 1.00 86.62 843 LEU A CA 1
ATOM 6910 C C . LEU A 1 843 ? 24.149 8.590 -40.205 1.00 86.62 843 LEU A C 1
ATOM 6912 O O . LEU A 1 843 ? 23.022 8.393 -40.656 1.00 86.62 843 LEU A O 1
ATOM 6916 N N . SER A 1 844 ? 24.787 9.754 -40.406 1.00 81.94 844 SER A N 1
ATOM 6917 C CA . SER A 1 844 ? 24.146 10.847 -41.162 1.00 81.94 844 SER A CA 1
ATOM 6918 C C . SER A 1 844 ? 23.855 10.448 -42.608 1.00 81.94 844 SER A C 1
ATOM 6920 O O . SER A 1 844 ? 22.782 10.760 -43.115 1.00 81.94 844 SER A O 1
ATOM 6922 N N . ASP A 1 845 ? 24.744 9.662 -43.218 1.00 81.19 845 ASP A N 1
ATOM 6923 C CA . ASP A 1 845 ? 24.658 9.217 -44.617 1.00 81.19 845 ASP A CA 1
ATOM 6924 C C . ASP A 1 845 ? 23.613 8.111 -44.868 1.00 81.19 845 ASP A C 1
ATOM 6926 O O . ASP A 1 845 ? 23.443 7.654 -46.000 1.00 81.19 845 ASP A O 1
ATOM 6930 N N . ILE A 1 846 ? 22.945 7.609 -43.824 1.00 85.31 846 ILE A N 1
ATOM 6931 C CA . ILE A 1 846 ? 22.067 6.438 -43.926 1.00 85.31 846 ILE A CA 1
ATOM 6932 C C . ILE A 1 846 ? 20.620 6.862 -44.102 1.00 85.31 846 ILE A C 1
ATOM 6934 O O . ILE A 1 846 ? 20.042 7.516 -43.239 1.00 85.31 846 ILE A O 1
ATOM 6938 N N . SER A 1 847 ? 20.009 6.382 -45.177 1.00 82.88 847 SER A N 1
ATOM 6939 C CA . SER A 1 847 ? 18.589 6.546 -45.473 1.00 82.88 847 SER A CA 1
ATOM 6940 C C . SER A 1 847 ? 17.970 5.237 -45.973 1.00 82.88 847 SER A C 1
ATOM 6942 O O . SER A 1 847 ? 18.668 4.295 -46.377 1.00 82.88 847 SER A O 1
ATOM 6944 N N . PHE A 1 848 ? 16.642 5.173 -45.934 1.00 85.56 848 PHE A N 1
ATOM 6945 C CA . PHE A 1 848 ? 15.822 4.116 -46.523 1.00 85.56 848 PHE A CA 1
ATOM 6946 C C . PHE A 1 848 ? 14.594 4.811 -47.108 1.00 85.56 848 PHE A C 1
ATOM 6948 O O . PHE A 1 848 ? 13.741 5.290 -46.366 1.00 85.56 848 PHE A O 1
ATOM 6955 N N . ASN A 1 849 ? 14.573 4.946 -48.433 1.00 76.81 849 ASN A N 1
ATOM 6956 C CA . ASN A 1 849 ? 13.624 5.814 -49.138 1.00 76.81 849 ASN A CA 1
ATOM 6957 C C . ASN A 1 849 ? 12.435 5.032 -49.722 1.00 76.81 849 ASN A C 1
ATOM 6959 O O . ASN A 1 849 ? 11.546 5.619 -50.335 1.00 76.81 849 ASN A O 1
ATOM 6963 N N . ASP A 1 850 ? 12.427 3.713 -49.538 1.00 81.06 850 ASP A N 1
ATOM 6964 C CA . ASP A 1 850 ? 11.442 2.801 -50.098 1.00 81.06 850 ASP A CA 1
ATOM 6965 C C . ASP A 1 850 ? 10.214 2.658 -49.189 1.00 81.06 850 ASP A C 1
ATOM 6967 O O . ASP A 1 850 ? 10.296 2.722 -47.959 1.00 81.06 850 ASP A O 1
ATOM 6971 N N . LYS A 1 851 ? 9.045 2.460 -49.803 1.00 80.25 851 LYS A N 1
ATOM 6972 C CA . LYS A 1 851 ? 7.752 2.459 -49.111 1.00 80.25 851 LYS A CA 1
ATOM 6973 C C . LYS A 1 851 ? 7.648 1.300 -48.114 1.00 80.25 851 LYS A C 1
ATOM 6975 O O . LYS A 1 851 ? 7.825 0.147 -48.479 1.00 80.25 851 LYS A O 1
ATOM 6980 N N . LEU A 1 852 ? 7.306 1.613 -46.868 1.00 83.00 852 LEU A N 1
ATOM 6981 C CA . LEU A 1 852 ? 7.142 0.631 -45.796 1.00 83.00 852 LEU A CA 1
ATOM 6982 C C . LEU A 1 852 ? 5.741 0.003 -45.792 1.00 83.00 852 LEU A C 1
ATOM 6984 O O . LEU A 1 852 ? 4.745 0.713 -45.958 1.00 83.00 852 LEU A O 1
ATOM 6988 N N . GLU A 1 853 ? 5.668 -1.309 -45.558 1.00 84.88 853 GLU A N 1
ATOM 6989 C CA . GLU A 1 853 ? 4.412 -2.047 -45.405 1.00 84.88 853 GLU A CA 1
ATOM 6990 C C . GLU A 1 853 ? 4.057 -2.219 -43.927 1.00 84.88 853 GLU A C 1
ATOM 6992 O O . GLU A 1 853 ? 4.892 -2.613 -43.112 1.00 84.88 853 GLU A O 1
ATOM 6997 N N . TYR A 1 854 ? 2.801 -1.933 -43.583 1.00 84.94 854 TYR A N 1
ATOM 6998 C CA . TYR A 1 854 ? 2.250 -2.116 -42.241 1.00 84.94 854 TYR A CA 1
ATOM 6999 C C . TYR A 1 854 ? 1.498 -3.443 -42.181 1.00 84.94 854 TYR A C 1
ATOM 7001 O O . TYR A 1 854 ? 0.711 -3.751 -43.073 1.00 84.94 854 TYR A O 1
ATOM 7009 N N . ILE A 1 855 ? 1.714 -4.222 -41.125 1.00 86.25 855 ILE A N 1
ATOM 7010 C CA . ILE A 1 855 ? 1.066 -5.523 -40.929 1.00 86.25 855 ILE A CA 1
ATOM 7011 C C . ILE A 1 855 ? -0.102 -5.372 -39.945 1.00 86.25 855 ILE A C 1
ATOM 7013 O O . ILE A 1 855 ? -0.049 -4.565 -39.017 1.00 86.25 855 ILE A O 1
ATOM 7017 N N . ILE A 1 856 ? -1.170 -6.146 -40.158 1.00 84.88 856 ILE A N 1
ATOM 7018 C CA . ILE A 1 856 ? -2.317 -6.233 -39.245 1.00 84.88 856 ILE A CA 1
ATOM 7019 C C . ILE A 1 856 ? -1.885 -6.933 -37.944 1.00 84.88 856 ILE A C 1
ATOM 7021 O O . ILE A 1 856 ? -1.319 -8.024 -37.979 1.00 84.88 856 ILE A O 1
ATOM 7025 N N . THR A 1 857 ? -2.173 -6.323 -36.797 1.00 84.44 857 THR A N 1
ATOM 7026 C CA . THR A 1 857 ? -1.691 -6.737 -35.466 1.00 84.44 857 THR A CA 1
ATOM 7027 C C . THR A 1 857 ? -2.830 -6.817 -34.441 1.00 84.44 857 THR A C 1
ATOM 7029 O O . THR A 1 857 ? -3.837 -6.143 -34.618 1.00 84.44 857 THR A O 1
ATOM 7032 N N . PRO A 1 858 ? -2.750 -7.624 -33.367 1.00 78.62 858 PRO A N 1
ATOM 7033 C CA . PRO A 1 858 ? -3.830 -7.724 -32.377 1.00 78.62 858 PRO A CA 1
ATOM 7034 C C . PRO A 1 858 ? -3.952 -6.482 -31.469 1.00 78.62 858 PRO A C 1
ATOM 7036 O O . PRO A 1 858 ? -2.959 -5.806 -31.180 1.00 78.62 858 PRO A O 1
ATOM 7039 N N . PHE A 1 859 ? -5.169 -6.224 -30.968 1.00 85.38 859 PHE A N 1
ATOM 7040 C CA . PHE A 1 859 ? -5.449 -5.267 -29.890 1.00 85.38 859 PHE A CA 1
ATOM 7041 C C . PHE A 1 859 ? -6.536 -5.757 -28.914 1.00 85.38 859 PHE A C 1
ATOM 7043 O O . PHE A 1 859 ? -7.423 -6.537 -29.278 1.00 85.38 859 PHE A O 1
ATOM 7050 N N . VAL A 1 860 ? -6.491 -5.233 -27.686 1.00 76.69 860 VAL A N 1
ATOM 7051 C CA . VAL A 1 860 ? -7.499 -5.389 -26.628 1.00 76.69 860 VAL A CA 1
ATOM 7052 C C . VAL A 1 860 ? -7.758 -4.031 -25.964 1.00 76.69 860 VAL A C 1
ATOM 7054 O O . VAL A 1 860 ? -6.825 -3.265 -25.732 1.00 76.69 860 VAL A O 1
ATOM 7057 N N . ASP A 1 861 ? -9.017 -3.733 -25.644 1.00 80.00 861 ASP A N 1
ATOM 7058 C CA . ASP A 1 861 ? -9.442 -2.527 -24.923 1.00 80.00 861 ASP A CA 1
ATOM 7059 C C . ASP A 1 861 ? -10.600 -2.876 -23.961 1.00 80.00 861 ASP A C 1
ATOM 7061 O O . ASP A 1 861 ? -11.712 -3.187 -24.392 1.00 80.00 861 ASP A O 1
ATOM 7065 N N . ILE A 1 862 ? -10.330 -2.874 -22.653 1.00 76.06 862 ILE A N 1
ATOM 7066 C CA . ILE A 1 862 ? -11.284 -3.176 -21.577 1.00 76.06 862 ILE A CA 1
ATOM 7067 C C . ILE A 1 862 ? -11.558 -1.891 -20.802 1.00 76.06 862 ILE A C 1
ATOM 7069 O O . ILE A 1 862 ? -10.660 -1.361 -20.152 1.00 76.06 862 ILE A O 1
ATOM 7073 N N . LYS A 1 863 ? -12.811 -1.433 -20.789 1.00 77.44 863 LYS A N 1
ATOM 7074 C CA . LYS A 1 863 ? -13.261 -0.290 -19.985 1.00 77.44 863 LYS A CA 1
ATOM 7075 C C . LYS A 1 863 ? -14.304 -0.710 -18.967 1.00 77.44 863 LYS A C 1
ATOM 7077 O O . LYS A 1 863 ? -15.251 -1.425 -19.298 1.00 77.44 863 LYS A O 1
ATOM 7082 N N . LYS A 1 864 ? -14.161 -0.191 -17.751 1.00 73.12 864 LYS A N 1
ATOM 7083 C CA . LYS A 1 864 ? -15.174 -0.206 -16.702 1.00 73.12 864 LYS A CA 1
ATOM 7084 C C . LYS A 1 864 ? -15.364 1.213 -16.165 1.00 73.12 864 LYS A C 1
ATOM 7086 O O . LYS A 1 864 ? -14.417 1.799 -15.653 1.00 73.12 864 LYS A O 1
ATOM 7091 N N . GLU A 1 865 ? -16.572 1.752 -16.256 1.00 68.62 865 GLU A N 1
ATOM 7092 C CA . GLU A 1 865 ? -16.949 3.056 -15.695 1.00 68.62 865 GLU A CA 1
ATOM 7093 C C . GLU A 1 865 ? -18.050 2.827 -14.650 1.00 68.62 865 GLU A C 1
ATOM 7095 O O . GLU A 1 865 ? -19.179 2.504 -15.007 1.00 68.62 865 GLU A O 1
ATOM 7100 N N . GLU A 1 866 ? -17.729 2.963 -13.360 1.00 63.03 866 GLU A N 1
ATOM 7101 C CA . GLU A 1 866 ? -18.665 2.744 -12.248 1.00 63.03 866 GLU A CA 1
ATOM 7102 C C . GLU A 1 866 ? -18.663 3.978 -11.331 1.00 63.03 866 GLU A C 1
ATOM 7104 O O . GLU A 1 866 ? -17.809 4.159 -10.459 1.00 63.03 866 GLU A O 1
ATOM 7109 N N . GLY A 1 867 ? -19.615 4.883 -11.575 1.00 65.75 867 GLY A N 1
ATOM 7110 C CA . GLY A 1 867 ? -19.720 6.163 -10.873 1.00 65.75 867 GLY A CA 1
ATOM 7111 C C . GLY A 1 867 ? -18.497 7.059 -11.095 1.00 65.75 867 GLY A C 1
ATOM 7112 O O . GLY A 1 867 ? -18.219 7.487 -12.213 1.00 65.75 867 GLY A O 1
ATOM 7113 N N . ASN A 1 868 ? -17.781 7.357 -10.009 1.00 62.62 868 ASN A N 1
ATOM 7114 C CA . ASN A 1 868 ? -16.573 8.186 -10.021 1.00 62.62 868 ASN A CA 1
ATOM 7115 C C . ASN A 1 868 ? -15.288 7.393 -10.316 1.00 62.62 868 ASN A C 1
ATOM 7117 O O . ASN A 1 868 ? -14.232 8.007 -10.459 1.00 62.62 868 ASN A O 1
ATOM 7121 N N . PHE A 1 869 ? -15.370 6.059 -10.393 1.00 64.81 869 PHE A N 1
ATOM 7122 C CA . PHE A 1 869 ? -14.257 5.185 -10.751 1.00 64.81 869 PHE A CA 1
ATOM 7123 C C . PHE A 1 869 ? -14.278 4.848 -12.246 1.00 64.81 869 PHE A C 1
ATOM 7125 O O . PHE A 1 869 ? -15.315 4.466 -12.794 1.00 64.81 869 PHE A O 1
ATOM 7132 N N . ARG A 1 870 ? -13.118 4.933 -12.896 1.00 73.69 870 ARG A N 1
ATOM 7133 C CA . ARG A 1 870 ? -12.889 4.473 -14.267 1.00 73.69 870 ARG A CA 1
ATOM 7134 C C . ARG A 1 870 ? -11.656 3.586 -14.291 1.00 73.69 870 ARG A C 1
ATOM 7136 O O . ARG A 1 870 ? -10.602 4.004 -13.832 1.00 73.69 870 ARG A O 1
ATOM 7143 N N . LEU A 1 871 ? -11.778 2.399 -14.867 1.00 69.38 871 LEU A N 1
ATOM 7144 C CA . LEU A 1 871 ? -10.662 1.528 -15.219 1.00 69.38 871 LEU A CA 1
ATOM 7145 C C . LEU A 1 871 ? -10.656 1.355 -16.735 1.00 69.38 871 LEU A C 1
ATOM 7147 O O . LEU A 1 871 ? -11.685 1.036 -17.328 1.00 69.38 871 LEU A O 1
ATOM 7151 N N . ASN A 1 872 ? -9.502 1.534 -17.357 1.00 79.00 872 ASN A N 1
ATOM 7152 C CA . ASN A 1 872 ? -9.279 1.311 -18.772 1.00 79.00 872 ASN A CA 1
ATOM 7153 C C . ASN A 1 872 ? -7.956 0.548 -18.947 1.00 79.00 872 ASN A C 1
ATOM 7155 O O . ASN A 1 872 ? -6.901 1.052 -18.578 1.00 79.00 872 ASN A O 1
ATOM 7159 N N . ILE A 1 873 ? -8.013 -0.653 -19.519 1.00 75.12 873 ILE A N 1
ATOM 7160 C CA . ILE A 1 873 ? -6.850 -1.490 -19.832 1.00 75.12 873 ILE A CA 1
ATOM 7161 C C . ILE A 1 873 ? -6.783 -1.637 -21.348 1.00 75.12 873 ILE A C 1
ATOM 7163 O O . ILE A 1 873 ? -7.694 -2.198 -21.955 1.00 75.12 873 ILE A O 1
ATOM 7167 N N . LYS A 1 874 ? -5.706 -1.153 -21.960 1.00 84.62 874 LYS A N 1
ATOM 7168 C CA . LYS A 1 874 ? -5.437 -1.270 -23.395 1.00 84.62 874 LYS A CA 1
ATOM 7169 C C . LYS A 1 874 ? -4.175 -2.093 -23.612 1.00 84.62 874 LYS A C 1
ATOM 7171 O O . LYS A 1 874 ? -3.213 -1.968 -22.861 1.00 84.62 874 LYS A O 1
ATOM 7176 N N . ALA A 1 875 ? -4.165 -2.891 -24.667 1.00 80.06 875 ALA A N 1
ATOM 7177 C CA . ALA A 1 875 ? -2.958 -3.497 -25.207 1.00 80.06 875 ALA A CA 1
ATOM 7178 C C . ALA A 1 875 ? -3.038 -3.450 -26.733 1.00 80.06 875 ALA A C 1
ATOM 7180 O O . ALA A 1 875 ? -4.021 -3.923 -27.305 1.00 80.06 875 ALA A O 1
ATOM 7181 N N . ASP A 1 876 ? -2.042 -2.881 -27.404 1.00 83.88 876 ASP A N 1
ATOM 7182 C CA . ASP A 1 876 ? -1.959 -2.904 -28.862 1.00 83.88 876 ASP A CA 1
ATOM 7183 C C . ASP A 1 876 ? -0.521 -3.060 -29.367 1.00 83.88 876 ASP A C 1
ATOM 7185 O O . ASP A 1 876 ? 0.453 -3.044 -28.616 1.00 83.88 876 ASP A O 1
ATOM 7189 N N . SER A 1 877 ? -0.390 -3.351 -30.658 1.00 84.88 877 SER A N 1
ATOM 7190 C CA . SER A 1 877 ? 0.902 -3.642 -31.275 1.00 84.88 877 SER A CA 1
ATOM 7191 C C . SER A 1 877 ? 0.974 -3.118 -32.704 1.00 84.88 877 SER A C 1
ATOM 7193 O O . SER A 1 877 ? -0.049 -2.822 -33.327 1.00 84.88 877 SER A O 1
ATOM 7195 N N . ILE A 1 878 ? 2.188 -2.947 -33.217 1.00 87.12 878 ILE A N 1
ATOM 7196 C CA . ILE A 1 878 ? 2.495 -2.407 -34.543 1.00 87.12 878 ILE A CA 1
ATOM 7197 C C . ILE A 1 878 ? 3.647 -3.225 -35.121 1.00 87.12 878 ILE A C 1
ATOM 7199 O O . ILE A 1 878 ? 4.632 -3.471 -34.428 1.00 87.12 878 ILE A O 1
ATOM 7203 N N . LYS A 1 879 ? 3.552 -3.609 -36.395 1.00 87.56 879 LYS A N 1
ATOM 7204 C CA . LYS A 1 879 ? 4.645 -4.255 -37.122 1.00 87.56 879 LYS A CA 1
ATOM 7205 C C . LYS A 1 879 ? 4.761 -3.679 -38.527 1.00 87.56 879 LYS A C 1
ATOM 7207 O O . LYS A 1 879 ? 3.754 -3.503 -39.211 1.00 87.56 879 LYS A O 1
ATOM 7212 N N . ILE A 1 880 ? 5.989 -3.363 -38.923 1.00 87.00 880 ILE A N 1
ATOM 7213 C CA . ILE A 1 880 ? 6.326 -2.672 -40.167 1.00 87.00 880 ILE A CA 1
ATOM 7214 C C . ILE A 1 880 ? 7.539 -3.361 -40.789 1.00 87.00 880 ILE A C 1
ATOM 7216 O O . ILE A 1 880 ? 8.503 -3.673 -40.085 1.00 87.00 880 ILE A O 1
ATOM 7220 N N . MET A 1 881 ? 7.505 -3.597 -42.097 1.00 87.94 881 MET A N 1
ATOM 7221 C CA . MET A 1 881 ? 8.602 -4.237 -42.819 1.00 87.94 881 MET A CA 1
ATOM 7222 C C . MET A 1 881 ? 8.693 -3.722 -44.259 1.00 87.94 881 MET A C 1
ATOM 7224 O O . MET A 1 881 ? 7.684 -3.379 -44.867 1.00 87.94 881 MET A O 1
ATOM 7228 N N . ASN A 1 882 ? 9.902 -3.680 -44.814 1.00 86.94 882 ASN A N 1
ATOM 7229 C CA . ASN A 1 882 ? 10.127 -3.681 -46.259 1.00 86.94 882 ASN A CA 1
ATOM 7230 C C . ASN A 1 882 ? 11.487 -4.329 -46.571 1.00 86.94 882 ASN A C 1
ATOM 7232 O O . ASN A 1 882 ? 12.430 -4.206 -45.784 1.00 86.94 882 ASN A O 1
ATOM 7236 N N . VAL A 1 883 ? 11.583 -5.004 -47.717 1.00 86.69 883 VAL A N 1
ATOM 7237 C CA . VAL A 1 883 ? 12.795 -5.632 -48.251 1.00 86.69 883 VAL A CA 1
ATOM 7238 C C . VAL A 1 883 ? 12.955 -5.201 -49.705 1.00 86.69 883 VAL A C 1
ATOM 7240 O O . VAL A 1 883 ? 12.092 -5.454 -50.539 1.00 86.69 883 VAL A O 1
ATOM 7243 N N . VAL A 1 884 ? 14.075 -4.553 -50.004 1.00 85.31 884 VAL A N 1
ATOM 7244 C CA . VAL A 1 884 ? 14.416 -4.034 -51.328 1.00 85.31 884 VAL A CA 1
ATOM 7245 C C . VAL A 1 884 ? 15.544 -4.884 -51.888 1.00 85.31 884 VAL A C 1
ATOM 7247 O O . VAL A 1 884 ? 16.624 -4.936 -51.301 1.00 85.31 884 VAL A O 1
ATOM 7250 N N . GLU A 1 885 ? 15.297 -5.541 -53.017 1.00 83.81 885 GLU A N 1
ATOM 7251 C CA . GLU A 1 885 ? 16.307 -6.294 -53.759 1.00 83.81 885 GLU A CA 1
ATOM 7252 C C . GLU A 1 885 ? 16.672 -5.546 -55.041 1.00 83.81 885 GLU A C 1
ATOM 7254 O O . GLU A 1 885 ? 15.818 -5.313 -55.897 1.00 83.81 885 GLU A O 1
ATOM 7259 N N . LYS A 1 886 ? 17.953 -5.215 -55.213 1.00 82.00 886 LYS A N 1
ATOM 7260 C CA . LYS A 1 886 ? 18.506 -4.842 -56.520 1.00 82.00 886 LYS A CA 1
ATOM 7261 C C . LYS A 1 886 ? 19.335 -5.991 -57.058 1.00 82.00 886 LYS A C 1
ATOM 7263 O O . LYS A 1 886 ? 20.120 -6.577 -56.316 1.00 82.00 886 LYS A O 1
ATOM 7268 N N . LYS A 1 887 ? 19.169 -6.287 -58.344 1.00 81.81 887 LYS A N 1
ATOM 7269 C CA . LYS A 1 887 ? 19.905 -7.337 -59.051 1.00 81.81 887 LYS A CA 1
ATOM 7270 C C . LYS A 1 887 ? 20.554 -6.723 -60.278 1.00 81.81 887 LYS A C 1
ATOM 7272 O O . LYS A 1 887 ? 19.857 -6.236 -61.164 1.00 81.81 887 LYS A O 1
ATOM 7277 N N . GLU A 1 888 ? 21.879 -6.708 -60.297 1.00 79.88 888 GLU A N 1
ATOM 7278 C CA . GLU A 1 888 ? 22.677 -6.282 -61.443 1.00 79.88 888 GLU A CA 1
ATOM 7279 C C . GLU A 1 888 ? 23.334 -7.525 -62.046 1.00 79.88 888 GLU A C 1
ATOM 7281 O O . GLU A 1 888 ? 24.141 -8.186 -61.390 1.00 79.88 888 GLU A O 1
ATOM 7286 N N . ILE A 1 889 ? 22.971 -7.853 -63.286 1.00 75.38 889 ILE A N 1
ATOM 7287 C CA . ILE A 1 889 ? 23.513 -8.997 -64.020 1.00 75.38 889 ILE A CA 1
ATOM 7288 C C . ILE A 1 889 ? 24.402 -8.450 -65.131 1.00 75.38 889 ILE A C 1
ATOM 7290 O O . ILE A 1 889 ? 23.904 -7.926 -66.124 1.00 75.38 889 ILE A O 1
ATOM 7294 N N . ASN A 1 890 ? 25.715 -8.588 -64.962 1.00 77.56 890 ASN A N 1
ATOM 7295 C CA . ASN A 1 890 ? 26.689 -8.257 -65.996 1.00 77.56 890 ASN A CA 1
ATOM 7296 C C . ASN A 1 890 ? 27.249 -9.546 -66.599 1.00 77.56 890 ASN A C 1
ATOM 7298 O O . ASN A 1 890 ? 27.901 -10.321 -65.895 1.00 77.56 890 ASN A O 1
ATOM 7302 N N . SER A 1 891 ? 27.019 -9.745 -67.897 1.00 70.69 891 SER A N 1
ATOM 7303 C CA . SER A 1 891 ? 27.584 -10.853 -68.672 1.00 70.69 891 SER A CA 1
ATOM 7304 C C . SER A 1 891 ? 28.725 -10.354 -69.555 1.00 70.69 891 SER A C 1
ATOM 7306 O O . SER A 1 891 ? 28.521 -9.513 -70.429 1.00 70.69 891 SER A O 1
ATOM 7308 N N . GLU A 1 892 ? 29.928 -10.886 -69.348 1.00 76.69 892 GLU A N 1
ATOM 7309 C CA . GLU A 1 892 ? 31.089 -10.659 -70.213 1.00 76.69 892 GLU A CA 1
ATOM 7310 C C . GLU A 1 892 ? 31.389 -11.948 -70.988 1.00 76.69 892 GLU A C 1
ATOM 7312 O O . GLU A 1 892 ? 31.564 -13.007 -70.385 1.00 76.69 892 GLU A O 1
ATOM 7317 N N . VAL A 1 893 ? 31.466 -11.867 -72.318 1.00 73.44 893 VAL A N 1
ATOM 7318 C CA . VAL A 1 893 ? 31.854 -12.999 -73.170 1.00 73.44 893 VAL A CA 1
ATOM 7319 C C . VAL A 1 893 ? 33.315 -12.847 -73.571 1.00 73.44 893 VAL A C 1
ATOM 7321 O O . VAL A 1 893 ? 33.686 -11.855 -74.198 1.00 73.44 893 VAL A O 1
ATOM 7324 N N . LYS A 1 894 ? 34.136 -13.849 -73.256 1.00 75.06 894 LYS A N 1
ATOM 7325 C CA . LYS A 1 894 ? 35.521 -13.957 -73.725 1.00 75.06 894 LYS A CA 1
ATOM 7326 C C . LYS A 1 894 ? 35.700 -15.210 -74.562 1.00 75.06 894 LYS A C 1
ATOM 7328 O O . LYS A 1 894 ? 35.144 -16.261 -74.258 1.00 75.06 894 LYS A O 1
ATOM 7333 N N . THR A 1 895 ? 36.502 -15.092 -75.613 1.00 70.38 895 THR A N 1
ATOM 7334 C CA . THR A 1 895 ? 36.877 -16.221 -76.462 1.00 70.38 895 THR A CA 1
ATOM 7335 C C . THR A 1 895 ? 38.340 -16.541 -76.209 1.00 70.38 895 THR A C 1
ATOM 7337 O O . THR A 1 895 ? 39.196 -15.673 -76.384 1.00 70.38 895 THR A O 1
ATOM 7340 N N . LYS A 1 896 ? 38.631 -17.770 -75.787 1.00 73.94 896 LYS A N 1
ATOM 7341 C CA . LYS A 1 896 ? 39.993 -18.265 -75.603 1.00 73.94 896 LYS A CA 1
ATOM 7342 C C . LYS A 1 896 ? 40.246 -19.398 -76.585 1.00 73.94 896 LYS A C 1
ATOM 7344 O O . LYS A 1 896 ? 39.583 -20.430 -76.541 1.00 73.94 896 LYS A O 1
ATOM 7349 N N . ASN A 1 897 ? 41.225 -19.185 -77.449 1.00 76.62 897 ASN A N 1
ATOM 7350 C CA . ASN A 1 897 ? 41.619 -20.122 -78.487 1.00 76.62 897 ASN A CA 1
ATOM 7351 C C . ASN A 1 897 ? 42.860 -20.879 -78.009 1.00 76.62 897 ASN A C 1
ATOM 7353 O O . ASN A 1 897 ? 43.779 -20.264 -77.483 1.00 76.62 897 ASN A O 1
ATOM 7357 N N . ASN A 1 898 ? 42.876 -22.200 -78.160 1.00 74.31 898 ASN A N 1
ATOM 7358 C CA . ASN A 1 898 ? 44.046 -23.049 -77.926 1.00 74.31 898 ASN A CA 1
ATOM 7359 C C . ASN A 1 898 ? 43.916 -24.298 -78.801 1.00 74.31 898 ASN A C 1
ATOM 7361 O O . ASN A 1 898 ? 42.809 -24.781 -79.002 1.00 74.31 898 ASN A O 1
ATOM 7365 N N . TYR A 1 899 ? 45.019 -24.885 -79.260 1.00 82.38 899 TYR A N 1
ATOM 7366 C CA . TYR A 1 899 ? 44.995 -26.232 -79.841 1.00 82.38 899 TYR A CA 1
ATOM 7367 C C . TYR A 1 899 ? 45.472 -27.257 -78.810 1.00 82.38 899 TYR A C 1
ATOM 7369 O O . TYR A 1 899 ? 46.391 -26.993 -78.036 1.00 82.38 899 TYR A O 1
ATOM 7377 N N . PHE A 1 900 ? 44.807 -28.412 -78.762 1.00 84.06 900 PHE A N 1
ATOM 7378 C CA . PHE A 1 900 ? 44.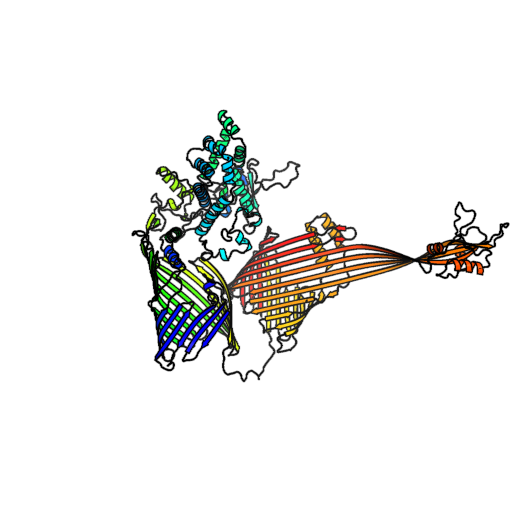982 -29.401 -77.687 1.00 84.06 900 PHE A CA 1
ATOM 7379 C C . PHE A 1 900 ? 45.376 -30.790 -78.194 1.00 84.06 900 PHE A C 1
ATOM 7381 O O . PHE A 1 900 ? 45.996 -31.565 -77.463 1.00 84.06 900 PHE A O 1
ATOM 7388 N N . ALA A 1 901 ? 45.061 -31.092 -79.454 1.00 85.94 901 ALA A N 1
ATOM 7389 C CA . ALA A 1 901 ? 45.413 -32.349 -80.090 1.00 85.94 901 ALA A CA 1
ATOM 7390 C C . ALA A 1 901 ? 45.693 -32.173 -81.587 1.00 85.94 901 ALA A C 1
ATOM 7392 O O . ALA A 1 901 ? 45.434 -31.116 -82.162 1.00 85.94 901 ALA A O 1
ATOM 7393 N N . TRP A 1 902 ? 46.229 -33.211 -82.222 1.00 85.19 902 TRP A N 1
ATOM 7394 C CA . TRP A 1 902 ? 46.473 -33.258 -83.663 1.00 85.19 902 TRP A CA 1
ATOM 7395 C C . TRP A 1 902 ? 46.561 -34.705 -84.173 1.00 85.19 902 TRP A C 1
ATOM 7397 O O . TRP A 1 902 ? 46.709 -35.642 -83.393 1.00 85.19 902 TRP A O 1
ATOM 7407 N N . SER A 1 903 ? 46.476 -34.892 -85.488 1.00 85.50 903 SER A N 1
ATOM 7408 C CA . SER A 1 903 ? 46.663 -36.179 -86.178 1.00 85.50 903 SER A CA 1
ATOM 7409 C C . SER A 1 903 ? 47.432 -35.982 -87.489 1.00 85.50 903 SER A C 1
ATOM 7411 O O . SER A 1 903 ? 47.561 -34.853 -87.971 1.00 85.50 903 SER A O 1
ATOM 7413 N N . TYR A 1 904 ? 47.980 -37.055 -88.064 1.00 81.00 904 TYR A N 1
ATOM 7414 C CA . TYR A 1 904 ? 48.653 -36.977 -89.363 1.00 81.00 904 TYR A CA 1
ATOM 7415 C C . TYR A 1 904 ? 47.630 -37.039 -90.494 1.00 81.00 904 TYR A C 1
ATOM 7417 O O . TYR A 1 904 ? 47.071 -38.102 -90.771 1.00 81.00 904 TYR A O 1
ATOM 7425 N N . GLN A 1 905 ? 47.441 -35.907 -91.170 1.00 80.75 905 GLN A N 1
ATOM 7426 C CA . GLN A 1 905 ? 46.629 -35.831 -92.377 1.00 80.75 905 GLN A CA 1
ATOM 7427 C C . GLN A 1 905 ? 47.347 -36.586 -93.502 1.00 80.75 905 GLN A C 1
ATOM 7429 O O . GLN A 1 905 ? 46.844 -37.596 -93.993 1.00 80.75 905 GLN A O 1
ATOM 7434 N N . ASP A 1 906 ? 48.590 -36.194 -93.789 1.00 75.38 906 ASP A N 1
ATOM 7435 C CA . ASP A 1 906 ? 49.485 -36.923 -94.678 1.00 75.38 906 ASP A CA 1
ATOM 7436 C C . ASP A 1 906 ? 50.832 -37.187 -93.991 1.00 75.38 906 ASP A C 1
ATOM 7438 O O . ASP A 1 906 ? 51.483 -36.275 -93.474 1.00 75.38 906 ASP A O 1
ATOM 7442 N N . TYR A 1 907 ? 51.251 -38.456 -93.970 1.00 69.50 907 TYR A N 1
ATOM 7443 C CA . TYR A 1 907 ? 52.520 -38.893 -93.387 1.00 69.50 907 TYR A CA 1
ATOM 7444 C C . TYR A 1 907 ? 53.302 -39.760 -94.367 1.00 69.50 907 TYR A C 1
ATOM 7446 O O . TYR A 1 907 ? 52.783 -40.741 -94.910 1.00 69.50 907 TYR A O 1
ATOM 7454 N N . ALA A 1 908 ? 54.575 -39.420 -94.551 1.00 65.50 908 ALA A N 1
ATOM 7455 C CA . ALA A 1 908 ? 55.545 -40.240 -95.256 1.00 65.50 908 ALA A CA 1
ATOM 7456 C C . ALA A 1 908 ? 56.875 -40.217 -94.494 1.00 65.50 908 ALA A C 1
ATOM 7458 O O . ALA A 1 908 ? 57.496 -39.169 -94.330 1.00 65.50 908 ALA A O 1
ATOM 7459 N N . TRP A 1 909 ? 57.331 -41.393 -94.058 1.00 53.97 909 TRP A N 1
ATOM 7460 C CA . TRP A 1 909 ? 58.479 -41.562 -93.155 1.00 53.97 909 TRP A CA 1
ATOM 7461 C C . TRP A 1 909 ? 59.830 -41.018 -93.665 1.00 53.97 909 TRP A C 1
ATOM 7463 O O . TRP A 1 909 ? 60.738 -40.826 -92.862 1.00 53.97 909 TRP A O 1
ATOM 7473 N N . TYR A 1 910 ? 59.942 -40.713 -94.964 1.00 52.31 910 TYR A N 1
ATOM 7474 C CA . TYR A 1 910 ? 61.108 -40.080 -95.605 1.00 52.31 910 TYR A CA 1
ATOM 7475 C C . TYR A 1 910 ? 60.832 -38.687 -96.213 1.00 52.31 910 TYR A C 1
ATOM 7477 O O . TYR A 1 910 ? 61.704 -38.133 -96.879 1.00 52.31 910 TYR A O 1
ATOM 7485 N N . SER A 1 911 ? 59.645 -38.101 -96.013 1.00 51.91 911 SER A N 1
ATOM 7486 C CA . SER A 1 911 ? 59.280 -36.796 -96.589 1.00 51.91 911 SER A CA 1
ATOM 7487 C C . SER A 1 911 ? 59.315 -35.668 -95.558 1.00 51.91 911 SER A C 1
ATOM 7489 O O . SER A 1 911 ? 58.844 -35.817 -94.429 1.00 51.91 911 SER A O 1
ATOM 7491 N N . PHE A 1 912 ? 59.794 -34.496 -95.979 1.00 55.25 912 PHE A N 1
ATOM 7492 C CA . PHE A 1 912 ? 59.648 -33.250 -95.219 1.00 55.25 912 PHE A CA 1
ATOM 7493 C C . PHE A 1 912 ? 58.239 -32.635 -95.343 1.00 55.25 912 PHE A C 1
ATOM 7495 O O . PHE A 1 912 ? 57.873 -31.803 -94.515 1.00 55.25 912 PHE A O 1
ATOM 7502 N N . ASN A 1 913 ? 57.425 -33.088 -96.305 1.00 63.31 913 ASN A N 1
ATOM 7503 C CA . ASN A 1 913 ? 56.054 -32.619 -96.541 1.00 63.31 913 ASN A CA 1
ATOM 7504 C C . ASN A 1 913 ? 55.023 -33.480 -95.789 1.00 63.31 913 ASN A C 1
ATOM 7506 O O . ASN A 1 913 ? 54.170 -34.109 -96.411 1.00 63.31 913 ASN A O 1
ATOM 7510 N N . ASN A 1 914 ? 55.106 -33.533 -94.458 1.00 71.31 914 ASN A N 1
ATOM 7511 C CA . ASN A 1 914 ? 54.006 -34.069 -93.650 1.00 71.31 914 ASN A CA 1
ATOM 7512 C C . ASN A 1 914 ? 52.980 -32.953 -93.405 1.00 71.31 914 ASN A C 1
ATOM 7514 O O . ASN A 1 914 ? 53.370 -31.852 -93.008 1.00 71.31 914 ASN A O 1
ATOM 7518 N N . SER A 1 915 ? 51.692 -33.234 -93.609 1.00 80.50 915 SER A N 1
ATOM 7519 C CA . SER A 1 915 ? 50.607 -32.341 -93.187 1.00 80.50 915 SER A CA 1
ATOM 7520 C C . SER A 1 915 ? 49.922 -32.887 -91.937 1.00 80.50 915 SER A C 1
ATOM 7522 O O . SER A 1 915 ? 49.748 -34.094 -91.741 1.00 80.50 915 SER A O 1
ATOM 7524 N N . TYR A 1 916 ? 49.555 -31.968 -91.056 1.00 84.50 916 TYR A N 1
ATOM 7525 C CA . TYR A 1 916 ? 48.992 -32.238 -89.746 1.00 84.50 916 TYR A CA 1
ATOM 7526 C C . TYR A 1 916 ? 47.581 -31.656 -89.697 1.00 84.50 916 TYR A C 1
ATOM 7528 O O . TYR A 1 916 ? 47.365 -30.510 -90.089 1.00 84.50 916 TYR A O 1
ATOM 7536 N N . ASN A 1 917 ? 46.628 -32.429 -89.188 1.00 84.94 917 ASN A N 1
ATOM 7537 C CA . ASN A 1 917 ? 45.300 -31.938 -88.846 1.00 84.94 917 ASN A CA 1
ATOM 7538 C C . ASN A 1 917 ? 45.279 -31.619 -87.346 1.00 84.94 917 ASN A C 1
ATOM 7540 O O . ASN A 1 917 ? 45.272 -32.536 -86.521 1.00 84.94 917 ASN A O 1
ATOM 7544 N N . TYR A 1 918 ? 45.314 -30.333 -86.997 1.00 86.00 918 TYR A N 1
ATOM 7545 C CA . TYR A 1 918 ? 45.251 -29.843 -85.621 1.00 86.00 918 TYR A CA 1
ATOM 7546 C C . TYR A 1 918 ? 43.809 -29.640 -85.166 1.00 86.00 918 TYR A C 1
ATOM 7548 O O . TYR A 1 918 ? 43.003 -29.040 -85.875 1.00 86.00 918 TYR A O 1
ATOM 7556 N N . PHE A 1 919 ? 43.519 -30.057 -83.937 1.00 87.19 919 PHE A N 1
ATOM 7557 C CA . PHE A 1 919 ? 42.252 -29.805 -83.266 1.00 87.19 919 PHE A CA 1
ATOM 7558 C C . PHE A 1 919 ? 42.388 -28.604 -82.328 1.00 87.19 919 PHE A C 1
ATOM 7560 O O . PHE A 1 919 ? 43.080 -28.648 -81.303 1.00 87.19 919 PHE A O 1
ATOM 7567 N N . GLY A 1 920 ? 41.733 -27.514 -82.725 1.00 83.88 920 GLY A N 1
ATOM 7568 C CA . GLY A 1 920 ? 41.553 -26.304 -81.935 1.00 83.88 920 GLY A CA 1
ATOM 7569 C C . GLY A 1 920 ? 40.330 -26.422 -81.034 1.00 83.88 920 GLY A C 1
ATOM 7570 O O . GLY A 1 920 ? 39.289 -26.903 -81.469 1.00 83.88 920 GLY A O 1
ATOM 7571 N N . ASP A 1 921 ? 40.441 -25.955 -79.796 1.00 85.25 921 ASP A N 1
ATOM 7572 C CA . ASP A 1 921 ? 39.311 -25.635 -78.933 1.00 85.25 921 ASP A CA 1
ATOM 7573 C C . ASP A 1 921 ? 39.139 -24.113 -78.880 1.00 85.25 921 ASP A C 1
ATOM 7575 O O . ASP A 1 921 ? 40.020 -23.370 -78.432 1.00 85.25 921 ASP A O 1
ATOM 7579 N N . VAL A 1 922 ? 37.989 -23.659 -79.364 1.00 82.50 922 VAL A N 1
ATOM 7580 C CA . VAL A 1 922 ? 37.508 -22.287 -79.246 1.00 82.50 922 VAL A CA 1
ATOM 7581 C C . VAL A 1 922 ? 36.579 -22.252 -78.037 1.00 82.50 922 VAL A C 1
ATOM 7583 O O . VAL A 1 922 ? 35.382 -22.534 -78.142 1.00 82.50 922 VAL A O 1
ATOM 7586 N N . LYS A 1 923 ? 37.130 -21.914 -76.868 1.00 83.50 923 LYS A N 1
ATOM 7587 C CA . LYS A 1 923 ? 36.354 -21.771 -75.634 1.00 83.50 923 LYS A CA 1
ATOM 7588 C C . LYS A 1 923 ? 35.640 -20.431 -75.630 1.00 83.50 923 LYS A C 1
ATOM 7590 O O . LYS A 1 923 ? 36.284 -19.385 -75.562 1.00 83.50 923 LYS A O 1
ATOM 7595 N N . LYS A 1 924 ? 34.310 -20.461 -75.649 1.00 80.25 924 LYS A N 1
ATOM 7596 C CA . LYS A 1 924 ? 33.474 -19.314 -75.292 1.00 80.25 924 LYS A CA 1
ATOM 7597 C C . LYS A 1 924 ? 33.235 -19.365 -73.783 1.00 80.25 924 LYS A C 1
ATOM 7599 O O . LYS A 1 924 ? 32.529 -20.244 -73.299 1.00 80.25 924 LYS A O 1
ATOM 7604 N N . GLU A 1 925 ? 33.842 -18.446 -73.047 1.00 81.19 925 GLU A N 1
ATOM 7605 C CA . GLU A 1 925 ? 33.580 -18.219 -71.626 1.00 81.19 925 GLU A CA 1
ATOM 7606 C C . GLU A 1 925 ? 32.535 -17.109 -71.499 1.00 81.19 925 GLU A C 1
ATOM 7608 O O . GLU A 1 925 ? 32.799 -15.956 -71.840 1.00 81.19 925 GLU A O 1
ATOM 7613 N N . GLU A 1 926 ? 31.343 -17.452 -71.022 1.00 80.81 926 GLU A N 1
ATOM 7614 C CA . GLU A 1 926 ? 30.325 -16.496 -70.607 1.00 80.81 926 GLU A CA 1
ATOM 7615 C C . GLU A 1 926 ? 30.395 -16.335 -69.088 1.00 80.81 926 GLU A C 1
ATOM 7617 O O . GLU A 1 926 ? 30.063 -17.234 -68.314 1.00 80.81 926 GLU A O 1
ATOM 7622 N N . LYS A 1 927 ? 30.900 -15.183 -68.651 1.00 81.62 927 LYS A N 1
ATOM 7623 C CA . LYS A 1 927 ? 31.035 -14.838 -67.241 1.00 81.62 927 LYS A CA 1
ATOM 7624 C C . LYS A 1 927 ? 29.865 -13.961 -66.827 1.00 81.62 927 LYS A C 1
ATOM 7626 O O . LYS A 1 927 ? 29.865 -12.762 -67.101 1.00 81.62 927 LYS A O 1
ATOM 7631 N N . THR A 1 928 ? 28.928 -14.549 -66.100 1.00 80.06 928 THR A N 1
ATOM 7632 C CA . THR A 1 928 ? 27.796 -13.858 -65.486 1.00 80.06 928 THR A CA 1
ATOM 7633 C C . THR A 1 928 ? 28.151 -13.487 -64.050 1.00 80.06 928 THR A C 1
ATOM 7635 O O . THR A 1 928 ? 28.326 -14.350 -63.188 1.00 80.06 928 THR A O 1
ATOM 7638 N N . VAL A 1 929 ? 28.254 -12.191 -63.766 1.00 81.38 929 VAL A N 1
ATOM 7639 C CA . VAL A 1 929 ? 28.346 -11.674 -62.397 1.00 81.38 929 VAL A CA 1
ATOM 7640 C C . VAL A 1 929 ? 26.971 -11.155 -62.010 1.00 81.38 929 VAL A C 1
ATOM 7642 O O . VAL A 1 929 ? 26.545 -10.116 -62.511 1.00 81.38 929 VAL A O 1
ATOM 7645 N N . ASN A 1 930 ? 26.284 -11.882 -61.129 1.00 80.06 930 ASN A N 1
ATOM 7646 C CA . ASN A 1 930 ? 25.041 -11.432 -60.520 1.00 80.06 930 ASN A CA 1
ATOM 7647 C C . ASN A 1 930 ? 25.347 -10.794 -59.160 1.00 80.06 930 ASN A C 1
ATOM 7649 O O . ASN A 1 930 ? 25.842 -11.464 -58.251 1.00 80.06 930 ASN A O 1
ATOM 7653 N N . LYS A 1 931 ? 25.053 -9.501 -59.022 1.00 82.44 931 LYS A N 1
ATOM 7654 C CA . LYS A 1 931 ? 25.150 -8.767 -57.759 1.00 82.44 931 LYS A CA 1
ATOM 7655 C C . LYS A 1 931 ? 23.751 -8.532 -57.211 1.00 82.44 931 LYS A C 1
ATOM 7657 O O . LYS A 1 931 ? 22.997 -7.735 -57.766 1.00 82.44 931 LYS A O 1
ATOM 7662 N N . ASN A 1 932 ? 23.438 -9.199 -56.107 1.00 84.31 932 ASN A N 1
ATOM 7663 C CA . ASN A 1 932 ? 22.235 -8.977 -55.318 1.00 84.31 932 ASN A CA 1
ATOM 7664 C C . ASN A 1 932 ? 22.571 -7.989 -54.177 1.00 84.31 932 ASN A C 1
ATOM 7666 O O . ASN A 1 932 ? 23.442 -8.266 -53.356 1.00 84.31 932 ASN A O 1
ATOM 7670 N N . GLU A 1 933 ? 21.895 -6.844 -54.094 1.00 84.75 933 GLU A N 1
ATOM 7671 C CA . GLU A 1 933 ? 21.905 -5.949 -52.920 1.00 84.75 933 GLU A CA 1
ATOM 7672 C C . GLU A 1 933 ? 20.532 -6.067 -52.243 1.00 84.75 933 GLU A C 1
ATOM 7674 O O . GLU A 1 933 ? 19.525 -5.655 -52.821 1.00 84.75 933 GLU A O 1
ATOM 7679 N N . THR A 1 934 ? 20.484 -6.653 -51.043 1.00 86.88 934 THR A N 1
ATOM 7680 C CA . THR A 1 934 ? 19.256 -6.831 -50.253 1.00 86.88 934 THR A CA 1
ATOM 7681 C C . THR A 1 934 ? 19.277 -5.901 -49.047 1.00 86.88 934 THR A C 1
ATOM 7683 O O . THR A 1 934 ? 20.036 -6.108 -48.094 1.00 86.88 934 THR A O 1
ATOM 7686 N N . LYS A 1 935 ? 18.399 -4.897 -49.053 1.00 89.69 935 LYS A N 1
ATOM 7687 C CA . LYS A 1 935 ? 18.273 -3.902 -47.986 1.00 89.69 935 LYS A CA 1
ATOM 7688 C C . LYS A 1 935 ? 16.910 -4.018 -47.309 1.00 89.69 935 LYS A C 1
ATOM 7690 O O . LYS A 1 935 ? 15.883 -3.842 -47.955 1.00 89.69 935 LYS A O 1
ATOM 7695 N N . SER A 1 936 ? 16.882 -4.308 -46.009 1.00 91.25 936 SER A N 1
ATOM 7696 C CA . SER A 1 936 ? 15.643 -4.555 -45.256 1.00 91.25 936 SER A CA 1
ATOM 7697 C C . SER A 1 936 ? 15.524 -3.670 -44.020 1.00 91.25 936 SER A C 1
ATOM 7699 O O . SER A 1 936 ? 16.469 -3.610 -43.228 1.00 91.25 936 SER A O 1
ATOM 7701 N N . LEU A 1 937 ? 14.353 -3.072 -43.808 1.00 91.50 937 LEU A N 1
ATOM 7702 C CA . LEU A 1 937 ? 13.999 -2.343 -42.589 1.00 91.50 937 LEU A CA 1
ATOM 7703 C C . LEU A 1 937 ? 12.814 -3.039 -41.906 1.00 91.50 937 LEU A C 1
ATOM 7705 O O . LEU A 1 937 ? 11.763 -3.220 -42.514 1.00 91.50 937 LEU A O 1
ATOM 7709 N N . GLU A 1 938 ? 12.999 -3.424 -40.646 1.00 91.62 938 GLU A N 1
ATOM 7710 C CA . GLU A 1 938 ? 12.002 -4.058 -39.777 1.00 91.62 938 GLU A CA 1
ATOM 7711 C C . GLU A 1 938 ? 11.765 -3.166 -38.541 1.00 91.62 938 GLU A C 1
ATOM 7713 O O . GLU A 1 938 ? 12.722 -2.644 -37.958 1.00 91.62 938 GLU A O 1
ATOM 7718 N N . HIS A 1 939 ? 10.508 -3.000 -38.120 1.00 90.81 939 HIS A N 1
ATOM 7719 C CA . HIS A 1 939 ? 10.131 -2.303 -36.884 1.00 90.81 939 HIS A CA 1
ATOM 7720 C C . HIS A 1 939 ? 8.933 -2.981 -36.211 1.00 90.81 939 HIS A C 1
ATOM 7722 O O . HIS A 1 939 ? 7.920 -3.249 -36.859 1.00 90.81 939 HIS A O 1
ATOM 7728 N N . GLU A 1 940 ? 9.030 -3.220 -34.906 1.00 90.94 940 GLU A N 1
ATOM 7729 C CA . GLU A 1 940 ? 7.967 -3.780 -34.072 1.00 90.94 940 GLU A CA 1
ATOM 7730 C C . GLU A 1 940 ? 7.766 -2.944 -32.808 1.00 90.94 940 GLU A C 1
ATOM 7732 O O . GLU A 1 940 ? 8.730 -2.521 -32.170 1.00 90.94 940 GLU A O 1
ATOM 7737 N N . LYS A 1 941 ? 6.507 -2.742 -32.413 1.00 90.44 941 LYS A N 1
ATOM 7738 C CA . LYS A 1 941 ? 6.119 -2.044 -31.186 1.00 90.44 941 LYS A CA 1
ATOM 7739 C C . LYS A 1 941 ? 4.991 -2.801 -30.486 1.00 90.44 941 LYS A C 1
ATOM 7741 O O . LYS A 1 941 ? 4.066 -3.260 -31.152 1.00 90.44 941 LYS A O 1
ATOM 7746 N N . TYR A 1 942 ? 5.040 -2.889 -29.161 1.00 88.69 942 TYR A N 1
ATOM 7747 C CA . TYR A 1 942 ? 3.975 -3.459 -28.329 1.00 88.69 942 TYR A CA 1
ATOM 7748 C C . TYR A 1 942 ? 3.762 -2.538 -27.129 1.00 88.69 942 TYR A C 1
ATOM 7750 O O . TYR A 1 942 ? 4.714 -2.293 -26.393 1.00 88.69 942 TYR A O 1
ATOM 7758 N N . ASP A 1 943 ? 2.546 -2.043 -26.924 1.00 86.31 943 ASP A N 1
ATOM 7759 C CA . ASP A 1 943 ? 2.199 -1.159 -25.812 1.00 86.31 943 ASP A CA 1
ATOM 7760 C C . ASP A 1 943 ? 1.081 -1.785 -24.962 1.00 86.31 943 ASP A C 1
ATOM 7762 O O . ASP A 1 943 ? 0.127 -2.362 -25.485 1.00 86.31 943 ASP A O 1
ATOM 7766 N N . ILE A 1 944 ? 1.192 -1.662 -23.640 1.00 84.50 944 ILE A N 1
ATOM 7767 C CA . ILE A 1 944 ? 0.167 -2.019 -22.652 1.00 84.50 944 ILE A CA 1
ATOM 7768 C C . ILE A 1 944 ? -0.021 -0.811 -21.737 1.00 84.50 944 ILE A C 1
ATOM 7770 O O . ILE A 1 944 ? 0.960 -0.297 -21.209 1.00 84.50 944 ILE A O 1
ATOM 7774 N N . ASP A 1 945 ? -1.259 -0.371 -21.538 1.00 85.75 945 ASP A N 1
ATOM 7775 C CA . ASP A 1 945 ? -1.625 0.818 -20.762 1.00 85.75 945 ASP A CA 1
ATOM 7776 C C . ASP A 1 945 ? -2.773 0.480 -19.798 1.00 85.75 945 ASP A C 1
ATOM 7778 O O . ASP A 1 945 ? -3.823 -0.014 -20.218 1.00 85.75 945 ASP A O 1
ATOM 7782 N N . ILE A 1 946 ? -2.565 0.707 -18.502 1.00 79.31 946 ILE A N 1
ATOM 7783 C CA . ILE A 1 946 ? -3.539 0.485 -17.428 1.00 79.31 946 ILE A CA 1
ATOM 7784 C C . ILE A 1 946 ? -3.812 1.832 -16.758 1.00 79.31 946 ILE A C 1
ATOM 7786 O O . ILE A 1 946 ? -3.006 2.320 -15.969 1.00 79.31 946 ILE A O 1
ATOM 7790 N N . GLU A 1 947 ? -4.973 2.407 -17.057 1.00 84.12 947 GLU A N 1
ATOM 7791 C CA . GLU A 1 947 ? -5.477 3.662 -16.502 1.00 84.12 947 GLU A CA 1
ATOM 7792 C C . GLU A 1 947 ? -6.555 3.363 -15.447 1.00 84.12 947 GLU A C 1
ATOM 7794 O O . GLU A 1 947 ? -7.585 2.771 -15.768 1.00 84.12 947 GLU A O 1
ATOM 7799 N N . ALA A 1 948 ? -6.365 3.796 -14.201 1.00 71.62 948 ALA A N 1
ATOM 7800 C CA . ALA A 1 948 ? -7.368 3.749 -13.141 1.00 71.62 948 ALA A CA 1
ATOM 7801 C C . ALA A 1 948 ? -7.549 5.144 -12.518 1.00 71.62 948 ALA A C 1
ATOM 7803 O O . ALA A 1 948 ? -6.667 5.650 -11.829 1.00 71.62 948 ALA A O 1
ATOM 7804 N N . GLU A 1 949 ? -8.702 5.767 -12.745 1.00 81.38 949 GLU A N 1
ATOM 7805 C CA . GLU A 1 949 ? -9.077 7.089 -12.235 1.00 81.38 949 GLU A CA 1
ATOM 7806 C C . GLU A 1 949 ? -10.178 6.948 -11.176 1.00 81.38 949 GLU A C 1
ATOM 7808 O O . GLU A 1 949 ? -11.152 6.222 -11.367 1.00 81.38 949 GLU A O 1
ATOM 7813 N N . TYR A 1 950 ? -10.064 7.686 -10.077 1.00 73.81 950 TYR A N 1
ATOM 7814 C CA . TYR A 1 950 ? -11.133 7.914 -9.113 1.00 73.81 950 TYR A CA 1
ATOM 7815 C C . TYR A 1 950 ? -11.194 9.408 -8.795 1.00 73.81 950 TYR A C 1
ATOM 7817 O O . TYR A 1 950 ? -10.257 9.947 -8.206 1.00 73.81 950 TYR A O 1
ATOM 7825 N N . GLY A 1 951 ? -12.268 10.086 -9.206 1.00 69.00 951 GLY A N 1
ATOM 7826 C CA . GLY A 1 951 ? -12.378 11.547 -9.110 1.00 69.00 951 GLY A CA 1
ATOM 7827 C C . GLY A 1 951 ? -13.629 12.024 -8.373 1.00 69.00 951 GLY A C 1
ATOM 7828 O O . GLY A 1 951 ? -14.745 11.674 -8.749 1.00 69.00 951 GLY A O 1
ATOM 7829 N N . GLN A 1 952 ? -13.464 12.871 -7.359 1.00 66.25 952 GLN A N 1
ATOM 7830 C CA . GLN A 1 952 ? -14.539 13.539 -6.624 1.00 66.25 952 GLN A CA 1
ATOM 7831 C C . GLN A 1 952 ? -14.315 15.059 -6.596 1.00 66.25 952 GLN A C 1
ATOM 7833 O O . GLN A 1 952 ? -13.187 15.526 -6.469 1.00 66.25 952 GLN A O 1
ATOM 7838 N N . GLU A 1 953 ? -15.386 15.862 -6.644 1.00 60.34 953 GLU A N 1
ATOM 7839 C CA . GLU A 1 953 ? -15.241 17.317 -6.448 1.00 60.34 953 GLU A CA 1
ATOM 7840 C C . GLU A 1 953 ? -14.807 17.673 -5.015 1.00 60.34 953 GLU A C 1
ATOM 7842 O O . GLU A 1 953 ? -14.179 18.701 -4.797 1.00 60.34 953 GLU A O 1
ATOM 7847 N N . LYS A 1 954 ? -15.112 16.831 -4.026 1.00 60.28 954 LYS A N 1
ATOM 7848 C CA . LYS A 1 954 ? -14.655 16.989 -2.643 1.00 60.28 954 LYS A CA 1
ATOM 7849 C C . LYS A 1 954 ? -14.401 15.604 -2.059 1.00 60.28 954 LYS A C 1
ATOM 7851 O O . LYS A 1 954 ? -15.340 14.819 -1.974 1.00 60.28 954 LYS A O 1
ATOM 7856 N N . GLY A 1 955 ? -13.163 15.313 -1.674 1.00 56.09 955 GLY A N 1
ATOM 7857 C CA . GLY A 1 955 ? -12.718 13.983 -1.256 1.00 56.09 955 GLY A CA 1
ATOM 7858 C C . GLY A 1 955 ? -11.392 13.573 -1.896 1.00 56.09 955 GLY A C 1
ATOM 7859 O O . GLY A 1 955 ? -10.699 14.391 -2.501 1.00 56.09 955 GLY A O 1
ATOM 7860 N N . ILE A 1 956 ? -11.031 12.298 -1.740 1.00 54.03 956 ILE A N 1
ATOM 7861 C CA . ILE A 1 956 ? -9.797 11.738 -2.303 1.00 54.03 956 ILE A CA 1
ATOM 7862 C C . ILE A 1 956 ? -9.947 11.572 -3.818 1.00 54.03 956 ILE A C 1
ATOM 7864 O O . ILE A 1 956 ? -10.886 10.929 -4.286 1.00 54.03 956 ILE A O 1
ATOM 7868 N N . ASN A 1 957 ? -8.968 12.095 -4.550 1.00 66.94 957 ASN A N 1
ATOM 7869 C CA . ASN A 1 957 ? -8.734 11.823 -5.957 1.00 66.94 957 ASN A CA 1
ATOM 7870 C C . ASN A 1 957 ? -7.545 10.880 -6.099 1.00 66.94 957 ASN A C 1
ATOM 7872 O O . ASN A 1 957 ? -6.486 11.114 -5.515 1.00 66.94 957 ASN A O 1
ATOM 7876 N N . PHE A 1 958 ? -7.703 9.857 -6.924 1.00 71.75 958 PHE A N 1
ATOM 7877 C CA . PHE A 1 958 ? -6.641 8.939 -7.300 1.00 71.75 958 PHE A CA 1
ATOM 7878 C C . PHE A 1 958 ? -6.573 8.848 -8.823 1.00 71.75 958 PHE A C 1
ATOM 7880 O O . PHE A 1 958 ? -7.596 8.841 -9.505 1.00 71.75 958 PHE A O 1
ATOM 7887 N N . ASN A 1 959 ? -5.368 8.790 -9.366 1.00 79.56 959 ASN A N 1
ATOM 7888 C CA . ASN A 1 959 ? -5.141 8.417 -10.754 1.00 79.56 959 ASN A CA 1
ATOM 7889 C C . ASN A 1 959 ? -3.918 7.502 -10.786 1.00 79.56 959 ASN A C 1
ATOM 7891 O O . ASN A 1 959 ? -2.952 7.751 -10.074 1.00 79.56 959 ASN A O 1
ATOM 7895 N N . LEU A 1 960 ? -3.965 6.456 -11.587 1.00 78.12 960 LEU A N 1
ATOM 7896 C CA . LEU A 1 960 ? -2.859 5.560 -11.860 1.00 78.12 960 LEU A CA 1
ATOM 7897 C C . LEU A 1 960 ? -2.840 5.322 -13.361 1.00 78.12 960 LEU A C 1
ATOM 7899 O O . LEU A 1 960 ? -3.789 4.759 -13.894 1.00 78.12 960 LEU A O 1
ATOM 7903 N N . ASN A 1 961 ? -1.762 5.712 -14.026 1.00 86.25 961 ASN A N 1
ATOM 7904 C CA . ASN A 1 961 ? -1.434 5.244 -15.365 1.00 86.25 961 ASN A CA 1
ATOM 7905 C C . ASN A 1 961 ? -0.182 4.359 -15.265 1.00 86.25 961 ASN A C 1
ATOM 7907 O O . ASN A 1 961 ? 0.829 4.787 -14.705 1.00 86.25 961 ASN A O 1
ATOM 7911 N N . ILE A 1 962 ? -0.258 3.129 -15.776 1.00 83.50 962 ILE A N 1
ATOM 7912 C CA . ILE A 1 962 ? 0.889 2.232 -15.963 1.00 83.50 962 ILE A CA 1
ATOM 7913 C C . ILE A 1 962 ? 0.990 1.908 -17.450 1.00 83.50 962 ILE A C 1
ATOM 7915 O O . ILE A 1 962 ? 0.200 1.111 -17.952 1.00 83.50 962 ILE A O 1
ATOM 7919 N N . ALA A 1 963 ? 1.988 2.468 -18.128 1.00 85.62 963 ALA A N 1
ATOM 7920 C CA . ALA A 1 963 ? 2.264 2.223 -19.537 1.00 85.62 963 ALA A CA 1
ATOM 7921 C C . ALA A 1 963 ? 3.595 1.470 -19.729 1.00 85.62 963 ALA A C 1
ATOM 7923 O O . ALA A 1 963 ? 4.673 1.997 -19.452 1.00 85.62 963 ALA A O 1
ATOM 7924 N N . LEU A 1 964 ? 3.528 0.243 -20.243 1.00 84.94 964 LEU A N 1
ATOM 7925 C CA . LEU A 1 964 ? 4.664 -0.586 -20.652 1.00 84.94 964 LEU A CA 1
ATOM 7926 C C . LEU A 1 964 ? 4.750 -0.592 -22.184 1.00 84.94 964 LEU A C 1
ATOM 7928 O O . LEU A 1 964 ? 3.832 -1.070 -22.840 1.00 84.94 964 LEU A O 1
ATOM 7932 N N . GLY A 1 965 ? 5.854 -0.106 -22.753 1.00 89.69 965 GLY A N 1
ATOM 7933 C CA . GLY A 1 965 ? 6.060 -0.042 -24.205 1.00 89.69 965 GLY A CA 1
ATOM 7934 C C . GLY A 1 965 ? 7.369 -0.693 -24.649 1.00 89.69 965 GLY A C 1
ATOM 7935 O O . GLY A 1 965 ? 8.447 -0.229 -24.273 1.00 89.69 965 GLY A O 1
ATOM 7936 N N . TYR A 1 966 ? 7.285 -1.729 -25.481 1.00 90.00 966 TYR A N 1
ATOM 7937 C CA . TYR A 1 966 ? 8.397 -2.358 -26.199 1.00 90.00 966 TYR A CA 1
ATOM 7938 C C . TYR A 1 966 ? 8.515 -1.778 -27.613 1.00 90.00 966 TYR A C 1
ATOM 7940 O O . TYR A 1 966 ? 7.506 -1.561 -28.279 1.00 90.00 966 TYR A O 1
ATOM 7948 N N . ASN A 1 967 ? 9.738 -1.565 -28.095 1.00 91.00 967 ASN A N 1
ATOM 7949 C CA . ASN A 1 967 ? 10.042 -1.107 -29.451 1.00 91.00 967 ASN A CA 1
ATOM 7950 C C . ASN A 1 967 ? 11.359 -1.745 -29.930 1.00 91.00 967 ASN A C 1
ATOM 7952 O O . ASN A 1 967 ? 12.382 -1.633 -29.254 1.00 91.00 967 ASN A O 1
ATOM 7956 N N . GLU A 1 968 ? 11.343 -2.393 -31.090 1.00 92.19 968 GLU A N 1
ATOM 7957 C CA . GLU A 1 968 ? 12.503 -2.976 -31.768 1.00 92.19 968 GLU A CA 1
ATOM 7958 C C . GLU A 1 968 ? 12.573 -2.438 -33.200 1.00 92.19 968 GLU A C 1
ATOM 7960 O O . GLU A 1 968 ? 11.583 -2.439 -33.922 1.00 92.19 968 GLU A O 1
ATOM 7965 N N . THR A 1 969 ? 13.741 -1.950 -33.622 1.00 91.62 969 THR A N 1
ATOM 7966 C CA . THR A 1 969 ? 13.967 -1.407 -34.971 1.00 91.62 969 THR A CA 1
ATOM 7967 C C . THR A 1 969 ? 15.295 -1.904 -35.525 1.00 91.62 969 THR A C 1
ATOM 7969 O O . THR A 1 969 ? 16.308 -1.900 -34.821 1.00 91.62 969 THR A O 1
ATOM 7972 N N . LYS A 1 970 ? 15.310 -2.333 -36.788 1.00 92.81 970 LYS A N 1
ATOM 7973 C CA . LYS A 1 970 ? 16.411 -3.105 -37.369 1.00 92.81 970 LYS A CA 1
ATOM 7974 C C . LYS A 1 970 ? 16.562 -2.829 -38.865 1.00 92.81 970 LYS A C 1
ATOM 7976 O O . LYS A 1 970 ? 15.652 -3.101 -39.639 1.00 92.81 970 LYS A O 1
ATOM 7981 N N . LEU A 1 971 ? 17.728 -2.333 -39.271 1.00 91.94 971 LEU A N 1
ATOM 7982 C CA . LEU A 1 971 ? 18.119 -2.117 -40.665 1.00 91.94 971 LEU A CA 1
ATOM 7983 C C . LEU A 1 971 ? 19.264 -3.068 -41.029 1.00 91.94 971 LEU A C 1
ATOM 7985 O O . LEU A 1 971 ? 20.256 -3.163 -40.303 1.00 91.94 971 LEU A O 1
ATOM 7989 N N . LYS A 1 972 ? 19.148 -3.728 -42.179 1.00 92.00 972 LYS A N 1
ATOM 7990 C CA . LYS A 1 972 ? 20.209 -4.532 -42.792 1.00 92.00 972 LYS A CA 1
ATOM 7991 C C . LYS A 1 972 ? 20.433 -4.095 -44.234 1.00 92.00 972 LYS A C 1
ATOM 7993 O O . LYS A 1 972 ? 19.478 -3.737 -44.915 1.00 92.00 972 LYS A O 1
ATOM 7998 N N . ASP A 1 973 ? 21.672 -4.192 -44.686 1.00 90.12 973 ASP A N 1
ATOM 7999 C CA . ASP A 1 973 ? 22.097 -4.058 -46.078 1.00 90.12 973 ASP A CA 1
ATOM 8000 C C . ASP A 1 973 ? 23.155 -5.136 -46.332 1.00 90.12 973 ASP A C 1
ATOM 8002 O O . ASP A 1 973 ? 24.228 -5.126 -45.714 1.00 90.12 973 ASP A O 1
ATOM 8006 N N . ILE A 1 974 ? 22.802 -6.122 -47.153 1.00 88.62 974 ILE A N 1
ATOM 8007 C CA . ILE A 1 974 ? 23.616 -7.297 -47.457 1.00 88.62 974 ILE A CA 1
ATOM 8008 C C . ILE A 1 974 ? 23.866 -7.308 -48.959 1.00 88.62 974 ILE A C 1
ATOM 8010 O O . ILE A 1 974 ? 22.922 -7.376 -49.746 1.00 88.62 974 ILE A O 1
ATOM 8014 N N . LYS A 1 975 ? 25.140 -7.287 -49.350 1.00 83.81 975 LYS A N 1
ATOM 8015 C CA . LYS A 1 975 ? 25.558 -7.516 -50.733 1.00 83.81 975 LYS A CA 1
ATOM 8016 C C . LYS A 1 975 ? 25.988 -8.950 -50.906 1.00 83.81 975 LYS A C 1
ATOM 8018 O O . LYS A 1 975 ? 26.730 -9.491 -50.094 1.00 83.81 975 LYS A O 1
ATOM 8023 N N . GLU A 1 976 ? 25.532 -9.545 -51.986 1.00 86.00 976 GLU A N 1
ATOM 8024 C CA . GLU A 1 976 ? 25.876 -10.884 -52.406 1.00 86.00 976 GLU A CA 1
ATOM 8025 C C . GLU A 1 976 ? 26.333 -10.824 -53.863 1.00 86.00 976 GLU A C 1
ATOM 8027 O O . GLU A 1 976 ? 25.598 -10.388 -54.745 1.00 86.00 976 GLU A O 1
ATOM 8032 N N . GLU A 1 977 ? 27.564 -11.256 -54.115 1.00 84.62 977 GLU A N 1
ATOM 8033 C CA . GLU A 1 977 ? 28.123 -11.374 -55.457 1.00 84.62 977 GLU A CA 1
ATOM 8034 C C . GLU A 1 977 ? 28.247 -12.860 -55.799 1.00 84.62 977 GLU A C 1
ATOM 8036 O O . GLU A 1 977 ? 29.068 -13.577 -55.218 1.00 84.62 977 GLU A O 1
ATOM 8041 N N . ILE A 1 978 ? 27.408 -13.314 -56.731 1.00 83.56 978 ILE A N 1
ATOM 8042 C CA . ILE A 1 978 ? 27.439 -14.656 -57.311 1.00 83.56 978 ILE A CA 1
ATOM 8043 C C . ILE A 1 978 ? 28.117 -14.540 -58.675 1.00 83.56 978 ILE A C 1
ATOM 8045 O O . ILE A 1 978 ? 27.563 -13.976 -59.621 1.00 83.56 978 ILE A O 1
ATOM 8049 N N . LYS A 1 979 ? 29.333 -15.071 -58.785 1.00 82.00 979 LYS A N 1
ATOM 8050 C CA . LYS A 1 979 ? 30.035 -15.216 -60.066 1.00 82.00 979 LYS A CA 1
ATOM 8051 C C . LYS A 1 979 ? 29.773 -16.609 -60.591 1.00 82.00 979 LYS A C 1
ATOM 8053 O O . LYS A 1 979 ? 30.230 -17.564 -59.971 1.00 82.00 979 LYS A O 1
ATOM 8058 N N . ARG A 1 980 ? 29.112 -16.701 -61.740 1.00 82.06 980 ARG A N 1
ATOM 8059 C CA . ARG A 1 980 ? 28.977 -17.918 -62.537 1.00 82.06 980 ARG A CA 1
ATOM 8060 C C . ARG A 1 980 ? 29.807 -17.759 -63.807 1.00 82.06 980 ARG A C 1
ATOM 8062 O O . ARG A 1 980 ? 29.593 -16.821 -64.570 1.00 82.06 980 ARG A O 1
ATOM 8069 N N . VAL A 1 981 ? 30.750 -18.662 -64.034 1.00 80.62 981 VAL A N 1
ATOM 8070 C CA . VAL A 1 981 ? 31.475 -18.778 -65.304 1.00 80.62 981 VAL A CA 1
ATOM 8071 C C . VAL A 1 981 ? 30.953 -20.015 -66.011 1.00 80.62 981 VAL A C 1
ATOM 8073 O O . VAL A 1 981 ? 31.054 -21.113 -65.471 1.00 80.62 981 VAL A O 1
ATOM 8076 N N . GLU A 1 982 ? 30.382 -19.834 -67.196 1.00 81.69 982 GLU A N 1
ATOM 8077 C CA . GLU A 1 982 ? 29.965 -20.920 -68.073 1.00 81.69 982 GLU A CA 1
ATOM 8078 C C . GLU A 1 982 ? 30.912 -20.990 -69.272 1.00 81.69 982 GLU A C 1
ATOM 8080 O O . GLU A 1 982 ? 30.970 -20.086 -70.104 1.00 81.69 982 GLU A O 1
ATOM 8085 N N . THR A 1 983 ? 31.701 -22.055 -69.348 1.00 81.00 983 THR A N 1
ATOM 8086 C CA . THR A 1 983 ? 32.626 -22.304 -70.455 1.00 81.00 983 THR A CA 1
ATOM 8087 C C . THR A 1 983 ? 31.999 -23.300 -71.416 1.00 81.00 983 THR A C 1
ATOM 8089 O O . THR A 1 983 ? 31.620 -24.390 -70.997 1.00 81.00 983 THR A O 1
ATOM 8092 N N . LYS A 1 984 ? 31.952 -22.971 -72.706 1.00 83.62 984 LYS A N 1
ATOM 8093 C CA . LYS A 1 984 ? 31.561 -23.891 -73.777 1.00 83.62 984 LYS A CA 1
ATOM 8094 C C . LYS A 1 984 ? 32.685 -24.026 -74.797 1.00 83.62 984 LYS A C 1
ATOM 8096 O O . LYS A 1 984 ? 33.102 -23.033 -75.390 1.00 83.62 984 LYS A O 1
ATOM 8101 N N . SER A 1 985 ? 33.153 -25.251 -75.005 1.00 82.56 985 SER A N 1
ATOM 8102 C CA . SER A 1 985 ? 34.157 -25.583 -76.021 1.00 82.56 985 SER A CA 1
ATOM 8103 C C . SER A 1 985 ? 33.505 -25.809 -77.385 1.00 82.56 985 SER A C 1
ATOM 8105 O O . SER A 1 985 ? 32.526 -26.551 -77.493 1.00 82.56 985 SER A O 1
ATOM 8107 N N . LYS A 1 986 ? 34.071 -25.211 -78.437 1.00 84.25 986 LYS A N 1
ATOM 8108 C CA . LYS A 1 986 ? 33.789 -25.543 -79.841 1.00 84.25 986 LYS A CA 1
ATOM 8109 C C . LYS A 1 986 ? 35.060 -26.106 -80.469 1.00 84.25 986 LYS A C 1
ATOM 8111 O O . LYS A 1 986 ? 36.063 -25.401 -80.569 1.00 84.25 986 LYS A O 1
ATOM 8116 N N . VAL A 1 987 ? 35.006 -27.357 -80.923 1.00 84.31 987 VAL A N 1
ATOM 8117 C CA . VAL A 1 987 ? 36.149 -28.005 -81.576 1.00 84.31 987 VAL A CA 1
ATOM 8118 C C . VAL A 1 987 ? 36.177 -27.658 -83.062 1.00 84.31 987 VAL A C 1
ATOM 8120 O O . VAL A 1 987 ? 35.180 -27.812 -83.768 1.00 84.31 987 VAL A O 1
ATOM 8123 N N . ILE A 1 988 ? 37.336 -27.217 -83.543 1.00 86.38 988 ILE A N 1
ATOM 8124 C CA . ILE A 1 988 ? 37.603 -26.930 -84.954 1.00 86.38 988 ILE A CA 1
ATOM 8125 C C . ILE A 1 988 ? 38.828 -27.705 -85.445 1.00 86.38 988 ILE A C 1
ATOM 8127 O O . ILE A 1 988 ? 39.682 -28.099 -84.652 1.00 86.38 988 ILE A O 1
ATOM 8131 N N . SER A 1 989 ? 38.918 -27.911 -86.756 1.00 83.94 989 SER A N 1
ATOM 8132 C CA . SER A 1 989 ? 40.015 -28.616 -87.424 1.00 83.94 989 SER A CA 1
ATOM 8133 C C . SER A 1 989 ? 40.785 -27.680 -88.358 1.00 83.94 989 SER A C 1
ATOM 8135 O O . SER A 1 989 ? 40.199 -26.947 -89.157 1.00 83.94 989 SER A O 1
ATOM 8137 N N . ILE A 1 990 ? 42.114 -27.706 -88.252 1.00 84.44 990 ILE A N 1
ATOM 8138 C CA . ILE A 1 990 ? 43.036 -26.851 -89.003 1.00 84.44 990 ILE A CA 1
ATOM 8139 C C . ILE A 1 990 ? 44.091 -27.747 -89.646 1.00 84.44 990 ILE A C 1
ATOM 8141 O O . ILE A 1 990 ? 44.958 -28.292 -88.961 1.00 84.44 990 ILE A O 1
ATOM 8145 N N . GLU A 1 991 ? 44.034 -27.890 -90.966 1.00 83.75 991 GLU A N 1
ATOM 8146 C CA . GLU A 1 991 ? 45.089 -28.559 -91.723 1.00 83.75 991 GLU A CA 1
ATOM 8147 C C . GLU A 1 991 ? 46.271 -27.603 -91.933 1.00 83.75 991 GLU A C 1
ATOM 8149 O O . GLU A 1 991 ? 46.095 -26.458 -92.352 1.00 83.75 991 GLU A O 1
ATOM 8154 N N . SER A 1 992 ? 47.485 -28.056 -91.618 1.00 80.38 992 SER A N 1
ATOM 8155 C CA . SER A 1 992 ? 48.700 -27.253 -91.748 1.00 80.38 992 SER A CA 1
ATOM 8156 C C . SER A 1 992 ? 49.929 -28.124 -91.992 1.00 80.38 992 SER A C 1
ATOM 8158 O O . SER A 1 992 ? 50.072 -29.201 -91.421 1.00 80.38 992 SER A O 1
ATOM 8160 N N . THR A 1 993 ? 50.864 -27.639 -92.808 1.00 77.62 993 THR A N 1
ATOM 8161 C CA . THR A 1 993 ? 52.208 -28.228 -92.961 1.00 77.62 993 THR A CA 1
ATOM 8162 C C . THR A 1 993 ? 53.196 -27.721 -91.902 1.00 77.62 993 THR A C 1
ATOM 8164 O O . THR A 1 993 ? 54.310 -28.236 -91.784 1.00 77.62 993 THR A O 1
ATOM 8167 N N . LYS A 1 994 ? 52.809 -26.724 -91.091 1.00 77.69 994 LYS A N 1
ATOM 8168 C CA . LYS A 1 994 ? 53.595 -26.269 -89.936 1.00 77.69 994 LYS A CA 1
ATOM 8169 C C . LYS A 1 994 ? 53.542 -27.331 -88.833 1.00 77.69 994 LYS A C 1
ATOM 8171 O O . LYS A 1 994 ? 52.475 -27.856 -88.547 1.00 77.69 994 LYS A O 1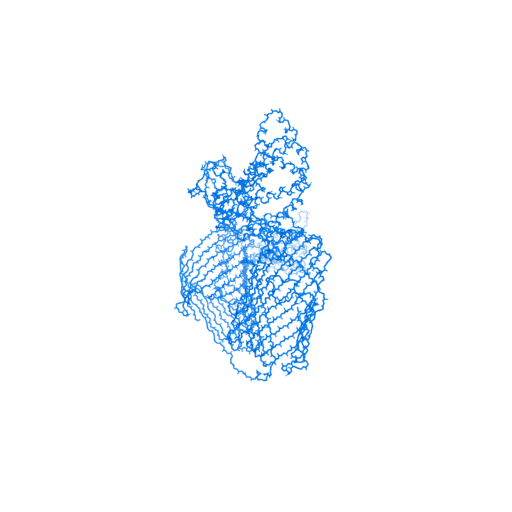
ATOM 8176 N N . LYS A 1 995 ? 54.663 -27.562 -88.136 1.00 70.56 995 LYS A N 1
ATOM 8177 C CA . LYS A 1 995 ? 54.733 -28.459 -86.957 1.00 70.56 995 LYS A CA 1
ATOM 8178 C C . LYS A 1 995 ? 54.041 -27.918 -85.697 1.00 70.56 995 LYS A C 1
ATOM 8180 O O . LYS A 1 995 ? 53.848 -28.674 -84.747 1.00 70.56 995 LYS A O 1
ATOM 8185 N N . PHE A 1 996 ? 53.694 -26.633 -85.687 1.00 74.38 996 PHE A N 1
ATOM 8186 C CA . PHE A 1 996 ? 52.928 -25.959 -84.641 1.00 74.38 996 PHE A CA 1
ATOM 8187 C C . PHE A 1 996 ? 52.076 -24.866 -85.295 1.00 74.38 996 PHE A C 1
ATOM 8189 O O . PHE A 1 996 ? 52.524 -24.238 -86.258 1.00 74.38 996 PHE A O 1
ATOM 8196 N N . ILE A 1 997 ? 50.879 -24.626 -84.765 1.00 78.25 997 ILE A N 1
ATOM 8197 C CA . ILE A 1 997 ? 49.976 -23.553 -85.201 1.00 78.25 997 ILE A CA 1
ATOM 8198 C C . ILE A 1 997 ? 49.858 -22.472 -84.122 1.00 78.25 997 ILE A C 1
ATOM 8200 O O . ILE A 1 997 ? 50.105 -22.737 -82.945 1.00 78.25 997 ILE A O 1
ATOM 8204 N N . ASN A 1 998 ? 49.508 -21.251 -84.528 1.00 76.44 998 ASN A N 1
ATOM 8205 C CA . ASN A 1 998 ? 49.304 -20.112 -83.626 1.00 76.44 998 ASN A CA 1
ATOM 8206 C C . ASN A 1 998 ? 47.835 -19.645 -83.602 1.00 76.44 998 ASN A C 1
ATOM 8208 O O . ASN A 1 998 ? 47.006 -20.124 -84.374 1.00 76.44 998 ASN A O 1
ATOM 8212 N N . ASP A 1 999 ? 47.507 -18.677 -82.744 1.00 70.31 999 ASP A N 1
ATOM 8213 C CA . ASP A 1 999 ? 46.131 -18.176 -82.597 1.00 70.31 999 ASP A CA 1
ATOM 8214 C C . ASP A 1 999 ? 45.539 -17.600 -83.893 1.00 70.31 999 ASP A C 1
ATOM 8216 O O . ASP A 1 999 ? 44.327 -17.666 -84.091 1.00 70.31 999 ASP A O 1
ATOM 8220 N N . THR A 1 1000 ? 46.371 -17.075 -84.798 1.00 75.31 1000 THR A N 1
ATOM 8221 C CA . THR A 1 1000 ? 45.941 -16.577 -86.114 1.00 75.31 1000 THR A CA 1
ATOM 8222 C C . THR A 1 1000 ? 45.549 -17.727 -87.044 1.00 75.31 1000 THR A C 1
ATOM 8224 O O . THR A 1 1000 ? 44.512 -17.657 -87.700 1.00 75.31 1000 THR A O 1
ATOM 8227 N N . ASP A 1 1001 ? 46.326 -18.816 -87.055 1.00 75.88 1001 ASP A N 1
ATOM 8228 C CA . ASP A 1 1001 ? 45.969 -20.057 -87.754 1.00 75.88 1001 ASP A CA 1
ATOM 8229 C C . ASP A 1 1001 ? 44.648 -20.635 -87.198 1.00 75.88 1001 ASP A C 1
ATOM 8231 O O . ASP A 1 1001 ? 43.798 -21.090 -87.966 1.00 75.88 1001 ASP A O 1
ATOM 8235 N N . ILE A 1 1002 ? 44.432 -20.551 -85.876 1.00 74.56 1002 ILE A N 1
ATOM 8236 C CA . ILE A 1 1002 ? 43.188 -20.991 -85.220 1.00 74.56 1002 ILE A CA 1
ATOM 8237 C C . ILE A 1 1002 ? 42.000 -20.099 -85.602 1.00 74.56 1002 ILE A C 1
ATOM 8239 O O . ILE A 1 1002 ? 40.938 -20.625 -85.931 1.00 74.56 1002 ILE A O 1
ATOM 8243 N N . GLN A 1 1003 ? 42.159 -18.771 -85.620 1.00 72.31 1003 GLN A N 1
ATOM 8244 C CA . GLN A 1 1003 ? 41.094 -17.849 -86.040 1.00 72.31 1003 GLN A CA 1
ATOM 8245 C C . GLN A 1 1003 ? 40.679 -18.059 -87.502 1.00 72.31 1003 GLN A C 1
ATOM 8247 O O . GLN A 1 1003 ? 39.484 -18.085 -87.799 1.00 72.31 1003 GLN A O 1
ATOM 8252 N N . ASN A 1 1004 ? 41.639 -18.294 -88.399 1.00 72.69 1004 ASN A N 1
ATOM 8253 C CA . ASN A 1 1004 ? 41.361 -18.583 -89.808 1.00 72.69 1004 ASN A CA 1
ATOM 8254 C C . ASN A 1 1004 ? 40.621 -19.925 -90.008 1.00 72.69 1004 ASN A C 1
ATOM 8256 O O . ASN A 1 1004 ? 39.880 -20.082 -90.976 1.00 72.69 1004 ASN A O 1
ATOM 8260 N N . GLY A 1 1005 ? 40.783 -20.884 -89.089 1.00 66.75 1005 GLY A N 1
ATOM 8261 C CA . GLY A 1 1005 ? 40.146 -22.204 -89.142 1.00 66.75 1005 GLY A CA 1
ATOM 8262 C C . GLY A 1 1005 ? 38.724 -22.298 -88.574 1.00 66.75 1005 GLY A C 1
ATOM 8263 O O . GLY A 1 1005 ? 38.128 -23.371 -88.653 1.00 66.75 1005 GLY A O 1
ATOM 8264 N N . ILE A 1 1006 ? 38.151 -21.222 -88.013 1.00 68.62 1006 ILE A N 1
ATOM 8265 C CA . ILE A 1 1006 ? 36.876 -21.255 -87.252 1.00 68.62 1006 ILE A CA 1
ATOM 8266 C C . ILE A 1 1006 ? 35.681 -21.833 -88.046 1.00 68.62 1006 ILE A C 1
ATOM 8268 O O . ILE A 1 1006 ? 34.737 -22.360 -87.445 1.00 68.62 1006 ILE A O 1
ATOM 8272 N N . GLY A 1 1007 ? 35.721 -21.774 -89.382 1.00 65.19 1007 GLY A N 1
ATOM 8273 C CA . GLY A 1 1007 ? 34.702 -22.356 -90.266 1.00 65.19 1007 GLY A CA 1
ATOM 8274 C C . GLY A 1 1007 ? 34.715 -23.890 -90.372 1.00 65.19 1007 GLY A C 1
ATOM 8275 O O . GLY A 1 1007 ? 33.702 -24.472 -90.749 1.00 65.19 1007 GLY A O 1
ATOM 8276 N N . ASN A 1 1008 ? 35.815 -24.561 -90.014 1.00 77.19 1008 ASN A N 1
ATOM 8277 C CA . ASN A 1 1008 ? 35.949 -26.023 -90.056 1.00 77.19 1008 ASN A CA 1
ATOM 8278 C C . ASN A 1 1008 ? 35.571 -26.652 -88.704 1.00 77.19 1008 ASN A C 1
ATOM 8280 O O . ASN A 1 1008 ? 36.419 -27.183 -87.986 1.00 77.19 1008 ASN A O 1
ATOM 8284 N N . GLU A 1 1009 ? 34.294 -26.574 -88.338 1.00 80.44 1009 GLU A N 1
ATOM 8285 C CA . GLU A 1 1009 ? 33.775 -27.177 -87.105 1.00 80.44 1009 GLU A CA 1
ATOM 8286 C C . GLU A 1 1009 ? 33.753 -28.712 -87.168 1.00 80.44 1009 GLU A C 1
ATOM 8288 O O . GLU A 1 1009 ? 33.372 -29.312 -88.176 1.00 80.44 1009 GLU A O 1
ATOM 8293 N N . VAL A 1 1010 ? 34.153 -29.350 -86.067 1.00 82.31 1010 VAL A N 1
ATOM 8294 C CA . VAL A 1 1010 ? 34.095 -30.803 -85.896 1.00 82.31 1010 VAL A CA 1
ATOM 8295 C C . VAL A 1 1010 ? 32.792 -31.157 -85.185 1.00 82.31 1010 VAL A C 1
ATOM 8297 O O . VAL A 1 1010 ? 32.530 -30.672 -84.088 1.00 82.31 1010 VAL A O 1
ATOM 8300 N N . ALA A 1 1011 ? 31.977 -32.026 -85.784 1.00 80.38 1011 ALA A N 1
ATOM 8301 C CA . ALA A 1 1011 ? 30.763 -32.525 -85.143 1.00 80.38 1011 ALA A CA 1
ATOM 8302 C C . ALA A 1 1011 ? 31.125 -33.499 -84.005 1.00 80.38 1011 ALA A C 1
ATOM 8304 O O . ALA A 1 1011 ? 31.605 -34.604 -84.258 1.00 80.38 1011 ALA A O 1
ATOM 8305 N N . ILE A 1 1012 ? 30.901 -33.088 -82.753 1.00 83.00 1012 ILE A N 1
ATOM 8306 C CA . ILE A 1 1012 ? 31.241 -33.868 -81.555 1.00 83.00 1012 ILE A CA 1
ATOM 8307 C C . ILE A 1 1012 ? 30.006 -34.565 -80.973 1.00 83.00 1012 ILE A C 1
ATOM 8309 O O . ILE A 1 1012 ? 28.997 -33.926 -80.685 1.00 83.00 1012 ILE A O 1
ATOM 8313 N N . ASN A 1 1013 ? 30.114 -35.871 -80.720 1.00 81.38 1013 ASN A N 1
ATOM 8314 C CA . ASN A 1 1013 ? 29.179 -36.626 -79.891 1.00 81.38 1013 ASN A CA 1
ATOM 8315 C C . ASN A 1 1013 ? 29.645 -36.609 -78.426 1.00 81.38 1013 ASN A C 1
ATOM 8317 O O . ASN A 1 1013 ? 30.679 -37.182 -78.084 1.00 81.38 1013 ASN A O 1
ATOM 8321 N N . GLU A 1 1014 ? 28.845 -36.009 -77.544 1.00 75.50 1014 GLU A N 1
ATOM 8322 C CA . GLU A 1 1014 ? 29.136 -35.829 -76.111 1.00 75.50 1014 GLU A CA 1
ATOM 8323 C C . GLU A 1 1014 ? 29.401 -37.143 -75.352 1.00 75.50 1014 GLU A C 1
ATOM 8325 O O . GLU A 1 1014 ? 30.062 -37.145 -74.310 1.00 75.50 1014 GLU A O 1
ATOM 8330 N N . LYS A 1 1015 ? 28.908 -38.279 -75.867 1.00 77.06 1015 LYS A N 1
ATOM 8331 C CA . LYS A 1 1015 ? 29.106 -39.618 -75.282 1.00 77.06 1015 LYS A CA 1
ATOM 8332 C C . LYS A 1 1015 ? 30.418 -40.291 -75.703 1.00 77.06 1015 LYS A C 1
ATOM 8334 O O . LYS A 1 1015 ? 30.789 -41.288 -75.094 1.00 77.06 1015 LYS A O 1
ATOM 8339 N N . SER A 1 1016 ? 31.107 -39.769 -76.717 1.00 81.94 1016 SER A N 1
ATOM 8340 C CA . SER A 1 1016 ? 32.341 -40.346 -77.264 1.00 81.94 1016 SER A CA 1
ATOM 8341 C C . SER A 1 1016 ? 33.158 -39.265 -77.982 1.00 81.94 1016 SER A C 1
ATOM 8343 O O . SER A 1 1016 ? 33.107 -39.139 -79.214 1.00 81.94 1016 SER A O 1
ATOM 8345 N N . LEU A 1 1017 ? 33.879 -38.449 -77.210 1.00 84.06 1017 LEU A N 1
ATOM 8346 C CA . LEU A 1 1017 ? 34.614 -37.295 -77.732 1.00 84.06 1017 LEU A CA 1
ATOM 8347 C C . LEU A 1 1017 ? 35.737 -37.745 -78.676 1.00 84.06 1017 LEU A C 1
ATOM 8349 O O . LEU A 1 1017 ? 35.818 -37.257 -79.801 1.00 84.06 1017 LEU A O 1
ATOM 8353 N N . LEU A 1 1018 ? 36.545 -38.726 -78.259 1.00 85.62 1018 LEU A N 1
ATOM 8354 C CA . LEU A 1 1018 ? 37.679 -39.253 -79.021 1.00 85.62 1018 LEU A CA 1
ATOM 8355 C C . LEU A 1 1018 ? 37.229 -39.839 -80.359 1.00 85.62 1018 LEU A C 1
ATOM 8357 O O . LEU A 1 1018 ? 37.715 -39.423 -81.407 1.00 85.62 1018 LEU A O 1
ATOM 8361 N N . ALA A 1 1019 ? 36.224 -40.719 -80.331 1.00 83.25 1019 ALA A N 1
ATOM 8362 C CA . ALA A 1 1019 ? 35.677 -41.344 -81.534 1.00 83.25 1019 ALA A CA 1
ATOM 8363 C C . ALA A 1 1019 ? 35.120 -40.314 -82.537 1.00 83.25 1019 ALA A C 1
ATOM 8365 O O . ALA A 1 1019 ? 35.139 -40.557 -83.741 1.00 83.25 1019 ALA A O 1
ATOM 8366 N N . SER A 1 1020 ? 34.654 -39.152 -82.061 1.00 85.62 1020 SER A N 1
ATOM 8367 C CA . SER A 1 1020 ? 34.201 -38.057 -82.930 1.00 85.62 1020 SER A CA 1
ATOM 8368 C C . SER A 1 1020 ? 35.369 -37.390 -83.666 1.00 85.62 1020 SER A C 1
ATOM 8370 O O . SER A 1 1020 ? 35.262 -37.107 -84.859 1.00 85.62 1020 SER A O 1
ATOM 8372 N N . LEU A 1 1021 ? 36.506 -37.187 -82.986 1.00 86.56 1021 LEU A N 1
ATOM 8373 C CA . LEU A 1 1021 ? 37.732 -36.657 -83.597 1.00 86.56 1021 LEU A CA 1
ATOM 8374 C C . LEU A 1 1021 ? 38.338 -37.657 -84.595 1.00 86.56 1021 LEU A C 1
ATOM 8376 O O . LEU A 1 1021 ? 38.665 -37.281 -85.718 1.00 86.56 1021 LEU A O 1
ATOM 8380 N N . GLU A 1 1022 ? 38.425 -38.936 -84.217 1.00 84.00 1022 GLU A N 1
ATOM 8381 C CA . GLU A 1 1022 ? 38.928 -40.021 -85.073 1.00 84.00 1022 GLU A CA 1
ATOM 8382 C C . GLU A 1 1022 ? 38.067 -40.192 -86.338 1.00 84.00 1022 GLU A C 1
ATOM 8384 O O . GLU A 1 1022 ? 38.592 -40.291 -87.451 1.00 84.00 1022 GLU A O 1
ATOM 8389 N N . ALA A 1 1023 ? 36.736 -40.163 -86.191 1.00 83.31 1023 ALA A N 1
ATOM 8390 C CA . ALA A 1 1023 ? 35.799 -40.218 -87.312 1.00 83.31 1023 ALA A CA 1
ATOM 8391 C C . ALA A 1 1023 ? 35.902 -38.985 -88.223 1.00 83.31 1023 ALA A C 1
ATOM 8393 O O . ALA A 1 1023 ? 35.807 -39.123 -89.444 1.00 83.31 1023 ALA A O 1
ATOM 8394 N N . PHE A 1 1024 ? 36.143 -37.795 -87.665 1.00 84.06 1024 PHE A N 1
ATOM 8395 C CA . PHE A 1 1024 ? 36.361 -36.587 -88.458 1.00 84.06 1024 PHE A CA 1
ATOM 8396 C C . PHE A 1 1024 ? 37.687 -36.634 -89.230 1.00 84.06 1024 PHE A C 1
ATOM 8398 O O . PHE A 1 1024 ? 37.696 -36.339 -90.425 1.00 84.06 1024 PHE A O 1
ATOM 8405 N N . SER A 1 1025 ? 38.787 -37.073 -88.605 1.00 81.38 1025 SER A N 1
ATOM 8406 C CA . SER A 1 1025 ? 40.055 -37.316 -89.312 1.00 81.38 1025 SER A CA 1
ATOM 8407 C C . SER A 1 1025 ? 39.884 -38.347 -90.431 1.00 81.38 1025 SER A C 1
ATOM 8409 O O . SER A 1 1025 ? 40.363 -38.127 -91.543 1.00 81.38 1025 SER A O 1
ATOM 8411 N N . LYS A 1 1026 ? 39.113 -39.420 -90.197 1.00 81.19 1026 LYS A N 1
ATOM 8412 C CA . LYS A 1 1026 ? 38.769 -40.409 -91.232 1.00 81.19 1026 LYS A CA 1
ATOM 8413 C C . LYS A 1 1026 ? 37.982 -39.797 -92.391 1.00 81.19 1026 LYS A C 1
ATOM 8415 O O . LYS A 1 1026 ? 38.303 -40.049 -93.548 1.00 81.19 1026 LYS A O 1
ATOM 8420 N N . TYR A 1 1027 ? 36.973 -38.979 -92.093 1.00 80.56 1027 TYR A N 1
ATOM 8421 C CA . TYR A 1 1027 ? 36.173 -38.270 -93.097 1.00 80.56 1027 TYR A CA 1
ATOM 8422 C C . TYR A 1 1027 ? 37.011 -37.283 -93.925 1.00 80.56 1027 TYR A C 1
ATOM 8424 O O . TYR A 1 1027 ? 36.816 -37.169 -95.132 1.00 80.56 1027 TYR A O 1
ATOM 8432 N N . LYS A 1 1028 ? 37.988 -36.614 -93.300 1.00 76.31 1028 LYS A N 1
ATOM 8433 C CA . LYS A 1 1028 ? 38.963 -35.748 -93.978 1.00 76.31 1028 LYS A CA 1
ATOM 8434 C C . LYS A 1 1028 ? 40.051 -36.510 -94.747 1.00 76.31 1028 LYS A C 1
ATOM 8436 O O . LYS A 1 1028 ? 40.868 -35.865 -95.395 1.00 76.31 1028 LYS A O 1
ATOM 8441 N N . GLY A 1 1029 ? 40.064 -37.845 -94.722 1.00 73.88 1029 GLY A N 1
ATOM 8442 C CA . GLY A 1 1029 ? 41.022 -38.668 -95.469 1.00 73.88 1029 GLY A CA 1
ATOM 8443 C C . GLY A 1 1029 ? 42.408 -38.792 -94.829 1.00 73.88 1029 GLY A C 1
ATOM 8444 O O . GLY A 1 1029 ? 43.358 -39.144 -95.525 1.00 73.88 1029 GLY A O 1
ATOM 8445 N N . ALA A 1 1030 ? 42.539 -38.516 -93.527 1.00 77.00 1030 ALA A N 1
ATOM 8446 C CA . ALA A 1 1030 ? 43.806 -38.617 -92.809 1.00 77.00 1030 ALA A CA 1
ATOM 8447 C C . ALA A 1 1030 ? 44.376 -40.048 -92.846 1.00 77.00 1030 ALA A C 1
ATOM 8449 O O . ALA A 1 1030 ? 43.676 -41.012 -92.527 1.00 77.00 1030 ALA A O 1
ATOM 8450 N N . LYS A 1 1031 ? 45.667 -40.204 -93.172 1.00 71.38 1031 LYS A N 1
ATOM 8451 C CA . LYS A 1 1031 ? 46.328 -41.528 -93.209 1.00 71.38 1031 LYS A CA 1
ATOM 8452 C C . LYS A 1 1031 ? 46.372 -42.228 -91.851 1.00 71.38 1031 LYS A C 1
ATOM 8454 O O . LYS A 1 1031 ? 46.337 -43.458 -91.805 1.00 71.38 1031 LYS A O 1
ATOM 8459 N N . TYR A 1 1032 ? 46.460 -41.466 -90.761 1.00 73.19 1032 TYR A N 1
ATOM 8460 C CA . TYR A 1 1032 ? 46.448 -41.999 -89.400 1.00 73.19 1032 TYR A CA 1
ATOM 8461 C C . TYR A 1 1032 ? 45.320 -41.354 -88.601 1.00 73.19 1032 TYR A C 1
ATOM 8463 O O . TYR A 1 1032 ? 45.279 -40.142 -88.413 1.00 73.19 1032 TYR A O 1
ATOM 8471 N N . HIS A 1 1033 ? 44.420 -42.202 -88.113 1.00 74.44 1033 HIS A N 1
ATOM 8472 C CA . HIS A 1 1033 ? 43.223 -41.798 -87.376 1.00 74.44 1033 HIS A CA 1
ATOM 8473 C C . HIS A 1 1033 ? 43.498 -41.499 -85.898 1.00 74.44 1033 HIS A C 1
ATOM 8475 O O . HIS A 1 1033 ? 42.688 -40.844 -85.255 1.00 74.44 1033 HIS A O 1
ATOM 8481 N N . ASP A 1 1034 ? 44.638 -41.964 -85.379 1.00 81.50 1034 ASP A N 1
ATOM 8482 C CA . ASP A 1 1034 ? 45.064 -41.744 -84.001 1.00 81.50 1034 ASP A CA 1
ATOM 8483 C C . ASP A 1 1034 ? 45.226 -40.249 -83.691 1.00 81.50 1034 ASP A C 1
ATOM 8485 O O . ASP A 1 1034 ? 45.917 -39.515 -84.403 1.00 81.50 1034 ASP A O 1
ATOM 8489 N N . ILE A 1 1035 ? 44.625 -39.818 -82.583 1.00 85.62 1035 ILE A N 1
ATOM 8490 C CA . ILE A 1 1035 ? 44.681 -38.436 -82.104 1.00 85.62 1035 ILE A CA 1
ATOM 8491 C C . ILE A 1 1035 ? 45.759 -38.312 -81.020 1.00 85.62 1035 ILE A C 1
ATOM 8493 O O . ILE A 1 1035 ? 45.733 -39.031 -80.021 1.00 85.62 1035 ILE A O 1
ATOM 8497 N N . TYR A 1 1036 ? 46.701 -37.387 -81.189 1.00 83.88 1036 TYR A N 1
ATOM 8498 C CA . TYR A 1 1036 ? 47.854 -37.179 -80.308 1.00 83.88 1036 TYR A CA 1
ATOM 8499 C C . TYR A 1 1036 ? 47.757 -35.865 -79.532 1.00 83.88 1036 TYR A C 1
ATOM 8501 O O . TYR A 1 1036 ? 47.272 -34.864 -80.058 1.00 83.88 1036 TYR A O 1
ATOM 8509 N N . ILE A 1 1037 ? 48.271 -35.839 -78.298 1.00 82.00 1037 ILE A N 1
ATOM 8510 C CA . ILE A 1 1037 ? 48.400 -34.591 -77.527 1.00 82.00 1037 ILE A CA 1
ATOM 8511 C C . ILE A 1 1037 ? 49.479 -33.667 -78.115 1.00 82.00 1037 ILE A C 1
ATOM 8513 O O . ILE A 1 1037 ? 50.440 -34.110 -78.749 1.00 82.00 1037 ILE A O 1
ATOM 8517 N N . THR A 1 1038 ? 49.348 -32.365 -77.869 1.00 71.25 1038 THR A N 1
ATOM 8518 C CA . THR A 1 1038 ? 50.290 -31.335 -78.351 1.00 71.25 1038 THR A CA 1
ATOM 8519 C C . THR A 1 1038 ? 51.644 -31.358 -77.645 1.00 71.25 1038 THR A C 1
ATOM 8521 O O . THR A 1 1038 ? 52.665 -31.047 -78.258 1.00 71.25 1038 THR A O 1
ATOM 8524 N N . HIS A 1 1039 ? 51.688 -31.769 -76.377 1.00 66.62 1039 HIS A N 1
ATOM 8525 C CA . HIS A 1 1039 ? 52.927 -31.857 -75.609 1.00 66.62 1039 HIS A CA 1
ATOM 8526 C C . HIS A 1 1039 ? 53.593 -33.229 -75.766 1.00 66.62 1039 HIS A C 1
ATOM 8528 O O . HIS A 1 1039 ? 53.065 -34.258 -75.345 1.00 66.62 1039 HIS A O 1
ATOM 8534 N N . LYS A 1 1040 ? 54.804 -33.245 -76.329 1.00 59.25 1040 LYS A N 1
ATOM 8535 C CA . LYS A 1 1040 ? 55.662 -34.432 -76.327 1.00 59.25 1040 LYS A CA 1
ATOM 8536 C C . LYS A 1 1040 ? 56.263 -34.619 -74.932 1.00 59.25 1040 LYS A C 1
ATOM 8538 O O . LYS A 1 1040 ? 56.895 -33.701 -74.415 1.00 59.25 1040 LYS A O 1
ATOM 8543 N N . ASN A 1 1041 ? 56.103 -35.802 -74.334 1.00 55.47 1041 ASN A N 1
ATOM 8544 C CA . ASN A 1 1041 ? 56.851 -36.159 -73.125 1.00 55.47 1041 ASN A CA 1
ATOM 8545 C C . ASN A 1 1041 ? 58.357 -36.130 -73.473 1.00 55.47 1041 ASN A C 1
ATOM 8547 O O . ASN A 1 1041 ? 58.733 -36.802 -74.438 1.00 55.47 1041 ASN A O 1
ATOM 8551 N N . PRO A 1 1042 ? 59.213 -35.385 -72.742 1.00 54.03 1042 PRO A N 1
ATOM 8552 C CA . PRO A 1 1042 ? 60.624 -35.200 -73.100 1.00 54.03 1042 PRO A CA 1
ATOM 8553 C C . PRO A 1 1042 ? 61.430 -36.503 -73.231 1.00 54.03 1042 PRO A C 1
ATOM 8555 O O . PRO A 1 1042 ? 62.463 -36.501 -73.893 1.00 54.03 1042 PRO A O 1
ATOM 8558 N N . PHE A 1 1043 ? 60.948 -37.616 -72.665 1.00 52.03 1043 PHE A N 1
ATOM 8559 C CA . PHE A 1 1043 ? 61.602 -38.928 -72.723 1.00 52.03 1043 PHE A CA 1
ATOM 8560 C C . PHE A 1 1043 ? 60.969 -39.925 -73.716 1.00 52.03 1043 PHE A C 1
ATOM 8562 O O . PHE A 1 1043 ? 61.427 -41.061 -73.810 1.00 52.03 1043 PHE A O 1
ATOM 8569 N N . ALA A 1 1044 ? 59.930 -39.539 -74.468 1.00 56.66 1044 ALA A N 1
ATOM 8570 C CA . ALA A 1 1044 ? 59.270 -40.411 -75.446 1.00 56.66 1044 ALA A CA 1
ATOM 8571 C C . ALA A 1 1044 ? 59.719 -40.105 -76.886 1.00 56.66 1044 ALA A C 1
ATOM 8573 O O . ALA A 1 1044 ? 59.811 -38.947 -77.288 1.00 56.66 1044 ALA A O 1
ATOM 8574 N N . THR A 1 1045 ? 59.956 -41.129 -77.711 1.00 56.84 1045 THR A N 1
ATOM 8575 C CA . THR A 1 1045 ? 60.307 -40.942 -79.134 1.00 56.84 1045 THR A CA 1
ATOM 8576 C C . THR A 1 1045 ? 59.096 -40.552 -79.986 1.00 56.84 1045 THR A C 1
ATOM 8578 O O . THR A 1 1045 ? 59.229 -39.696 -80.867 1.00 56.84 1045 THR A O 1
ATOM 8581 N N . SER A 1 1046 ? 57.915 -41.093 -79.682 1.00 64.00 1046 SER A N 1
ATOM 8582 C CA . SER A 1 1046 ? 56.619 -40.765 -80.291 1.00 64.00 1046 SER A CA 1
ATOM 8583 C C . SER A 1 1046 ? 55.791 -39.800 -79.429 1.00 64.00 1046 SER A C 1
ATOM 8585 O O . SER A 1 1046 ? 56.078 -39.579 -78.251 1.00 64.00 1046 SER A O 1
ATOM 8587 N N . TYR A 1 1047 ? 54.752 -39.204 -80.019 1.00 70.19 1047 TYR A N 1
ATOM 8588 C CA . TYR A 1 1047 ? 53.727 -38.495 -79.252 1.00 70.19 1047 TYR A CA 1
ATOM 8589 C C . TYR A 1 1047 ? 52.740 -39.496 -78.647 1.00 70.19 1047 TYR A C 1
ATOM 8591 O O . TYR A 1 1047 ? 52.464 -40.550 -79.222 1.00 70.19 1047 TYR A O 1
ATOM 8599 N N . ARG A 1 1048 ? 52.197 -39.159 -77.477 1.00 81.56 1048 ARG A N 1
ATOM 8600 C CA . ARG A 1 1048 ? 51.203 -39.984 -76.787 1.00 81.56 1048 ARG A CA 1
ATOM 8601 C C . ARG A 1 1048 ? 49.819 -39.743 -77.396 1.00 81.56 1048 ARG A C 1
ATOM 8603 O O . ARG A 1 1048 ? 49.469 -38.595 -77.671 1.00 81.56 1048 ARG A O 1
ATOM 8610 N N . LYS A 1 1049 ? 49.036 -40.809 -77.587 1.00 83.81 1049 LYS A N 1
ATOM 8611 C CA . LYS A 1 1049 ? 47.619 -40.685 -77.959 1.00 83.81 1049 LYS A CA 1
ATOM 8612 C C . LYS A 1 1049 ? 46.853 -39.980 -76.835 1.00 83.81 1049 LYS A C 1
ATOM 8614 O O . LYS A 1 1049 ? 47.140 -40.229 -75.662 1.00 83.81 1049 LYS A O 1
ATOM 8619 N N . ILE A 1 1050 ? 45.915 -39.104 -77.179 1.00 85.81 1050 ILE A N 1
ATOM 8620 C CA . ILE A 1 1050 ? 45.002 -38.505 -76.201 1.00 85.81 1050 ILE A CA 1
ATOM 8621 C C . ILE A 1 1050 ? 43.958 -39.545 -75.775 1.00 85.81 1050 ILE A C 1
ATOM 8623 O O . ILE A 1 1050 ? 43.572 -40.405 -76.565 1.00 85.81 1050 ILE A O 1
ATOM 8627 N N . THR A 1 1051 ? 43.510 -39.487 -74.524 1.00 85.12 1051 THR A N 1
ATOM 8628 C CA . THR A 1 1051 ? 42.466 -40.386 -74.009 1.00 85.12 1051 THR A CA 1
ATOM 8629 C C . THR A 1 1051 ? 41.112 -39.682 -73.903 1.00 85.12 1051 THR A C 1
ATOM 8631 O O . THR A 1 1051 ? 41.039 -38.459 -73.798 1.00 85.12 1051 THR A O 1
ATOM 8634 N N . GLU A 1 1052 ? 40.020 -40.455 -73.886 1.00 81.19 1052 GLU A N 1
ATOM 8635 C CA . GLU A 1 1052 ? 38.651 -39.940 -73.693 1.00 81.19 1052 GLU A CA 1
ATOM 8636 C C . GLU A 1 1052 ? 38.500 -39.141 -72.382 1.00 81.19 1052 GLU A C 1
ATOM 8638 O O . GLU A 1 1052 ? 37.762 -38.160 -72.340 1.00 81.19 1052 GLU A O 1
ATOM 8643 N N . ILE A 1 1053 ? 39.220 -39.530 -71.322 1.00 81.00 1053 ILE A N 1
ATOM 8644 C CA . ILE A 1 1053 ? 39.212 -38.834 -70.024 1.00 81.00 1053 ILE A CA 1
ATOM 8645 C C . ILE A 1 1053 ? 39.871 -37.457 -70.159 1.00 81.00 1053 ILE A C 1
ATOM 8647 O O . ILE A 1 1053 ? 39.278 -36.450 -69.789 1.00 81.00 1053 ILE A O 1
ATOM 8651 N N . GLU A 1 1054 ? 41.053 -37.391 -70.771 1.00 79.81 1054 GLU A N 1
ATOM 8652 C CA . GLU A 1 1054 ? 41.790 -36.134 -70.957 1.00 79.81 1054 GLU A CA 1
ATOM 8653 C C . GLU A 1 1054 ? 41.059 -35.172 -71.898 1.00 79.81 1054 GLU A C 1
ATOM 8655 O O . GLU A 1 1054 ? 41.067 -33.963 -71.680 1.00 79.81 1054 GLU A O 1
ATOM 8660 N N . LEU A 1 1055 ? 40.350 -35.694 -72.904 1.00 81.69 1055 LEU A N 1
ATOM 8661 C CA . LEU A 1 1055 ? 39.443 -34.892 -73.727 1.00 81.69 1055 LEU A CA 1
ATOM 8662 C C . LEU A 1 1055 ? 38.311 -34.265 -72.906 1.00 81.69 1055 LEU A C 1
ATOM 8664 O O . LEU A 1 1055 ? 37.966 -33.116 -73.165 1.00 81.69 1055 LEU A O 1
ATOM 8668 N N . ARG A 1 1056 ? 37.760 -34.971 -71.910 1.00 80.12 1056 ARG A N 1
ATOM 8669 C CA . ARG A 1 1056 ? 36.715 -34.445 -71.007 1.00 80.12 1056 ARG A CA 1
ATOM 8670 C C . ARG A 1 1056 ? 37.249 -33.447 -69.978 1.00 80.12 1056 ARG A C 1
ATOM 8672 O O . ARG A 1 1056 ? 36.497 -32.588 -69.531 1.00 80.12 1056 ARG A O 1
ATOM 8679 N N . GLU A 1 1057 ? 38.526 -33.531 -69.615 1.00 79.81 1057 GLU A N 1
ATOM 8680 C CA . GLU A 1 1057 ? 39.190 -32.531 -68.766 1.00 79.81 1057 GLU A CA 1
ATOM 8681 C C . GLU A 1 1057 ? 39.548 -31.255 -69.546 1.00 79.81 1057 GLU A C 1
ATOM 8683 O O . GLU A 1 1057 ? 39.441 -30.143 -69.022 1.00 79.81 1057 GLU A O 1
ATOM 8688 N N . ILE A 1 1058 ? 39.951 -31.402 -70.812 1.00 80.19 1058 ILE A N 1
ATOM 8689 C CA . ILE A 1 1058 ? 40.328 -30.288 -71.688 1.00 80.19 1058 ILE A CA 1
ATOM 8690 C C . ILE A 1 1058 ? 39.092 -29.562 -72.236 1.00 80.19 1058 ILE A C 1
ATOM 8692 O O . ILE A 1 1058 ? 39.056 -28.329 -72.187 1.00 80.19 1058 ILE A O 1
ATOM 8696 N N . LEU A 1 1059 ? 38.097 -30.290 -72.753 1.00 82.38 1059 LEU A N 1
ATOM 8697 C CA . LEU A 1 1059 ? 36.940 -29.740 -73.466 1.00 82.38 1059 LEU A CA 1
ATOM 8698 C C . LEU A 1 1059 ? 35.725 -29.569 -72.546 1.00 82.38 1059 LEU A C 1
ATOM 8700 O O . LEU A 1 1059 ? 35.227 -30.519 -71.949 1.00 82.38 1059 LEU A O 1
ATOM 8704 N N . ALA A 1 1060 ? 35.175 -28.358 -72.507 1.00 78.69 1060 ALA A N 1
ATOM 8705 C CA . ALA A 1 1060 ? 33.946 -28.037 -71.793 1.00 78.69 1060 ALA A CA 1
ATOM 8706 C C . ALA A 1 1060 ? 32.715 -28.305 -72.684 1.00 78.69 1060 ALA A C 1
ATOM 8708 O O . ALA A 1 1060 ? 32.121 -27.375 -73.231 1.00 78.69 1060 ALA A O 1
ATOM 8709 N N . ILE A 1 1061 ? 32.369 -29.585 -72.867 1.00 77.06 1061 ILE A N 1
ATOM 8710 C CA . ILE A 1 1061 ? 31.253 -30.050 -73.713 1.00 77.06 1061 ILE A CA 1
ATOM 8711 C C . ILE A 1 1061 ? 30.248 -30.853 -72.861 1.00 77.06 1061 ILE A C 1
ATOM 8713 O O . ILE A 1 1061 ? 30.670 -31.800 -72.196 1.00 77.06 1061 ILE A O 1
ATOM 8717 N N . PRO A 1 1062 ? 28.935 -30.532 -72.888 1.00 64.69 1062 PRO A N 1
ATOM 8718 C CA . PRO A 1 1062 ? 28.308 -29.409 -73.602 1.00 64.69 1062 PRO A CA 1
ATOM 8719 C C . PRO A 1 1062 ? 28.658 -28.026 -73.031 1.00 64.69 1062 PRO A C 1
ATOM 8721 O O . PRO A 1 1062 ? 28.625 -27.044 -73.774 1.00 64.69 1062 PRO A O 1
ATOM 8724 N N . TYR A 1 1063 ? 28.976 -27.959 -71.736 1.00 76.31 1063 TYR A N 1
ATOM 8725 C CA . TYR A 1 1063 ? 29.455 -26.776 -71.018 1.00 76.31 1063 TYR A CA 1
ATOM 8726 C C . TYR A 1 1063 ? 30.066 -27.183 -69.663 1.00 76.31 1063 TYR A C 1
ATOM 8728 O O . TYR A 1 1063 ? 29.770 -28.255 -69.134 1.00 76.31 1063 TYR A O 1
ATOM 8736 N N . LYS A 1 1064 ? 30.884 -26.308 -69.070 1.00 79.75 1064 LYS A N 1
ATOM 8737 C CA . LYS A 1 1064 ? 31.388 -26.397 -67.688 1.00 79.75 1064 LYS A CA 1
ATOM 8738 C C . LYS A 1 1064 ? 30.928 -25.160 -66.918 1.00 79.75 1064 LYS A C 1
ATOM 8740 O O . LYS A 1 1064 ? 31.065 -24.057 -67.435 1.00 79.75 1064 LYS A O 1
ATOM 8745 N N . ILE A 1 1065 ? 30.409 -25.333 -65.701 1.00 78.44 1065 ILE A N 1
ATOM 8746 C CA . ILE A 1 1065 ? 29.980 -24.227 -64.831 1.00 78.44 1065 ILE A CA 1
ATOM 8747 C C . ILE A 1 1065 ? 30.860 -24.186 -63.580 1.00 78.44 1065 ILE A C 1
ATOM 8749 O O . ILE A 1 1065 ? 31.019 -25.201 -62.904 1.00 78.44 1065 ILE A O 1
ATOM 8753 N N . GLU A 1 1066 ? 31.386 -23.008 -63.253 1.00 79.50 1066 GLU A N 1
ATOM 8754 C CA . GLU A 1 1066 ? 32.048 -22.716 -61.978 1.00 79.50 1066 GLU A CA 1
ATOM 8755 C C . GLU A 1 1066 ? 31.317 -21.563 -61.279 1.00 79.50 1066 GLU A C 1
ATOM 8757 O O . GLU A 1 1066 ? 31.087 -20.514 -61.885 1.00 79.50 1066 GLU A O 1
ATOM 8762 N N . GLU A 1 1067 ? 30.933 -21.750 -60.011 1.00 77.62 1067 GLU A N 1
ATOM 8763 C CA . GLU A 1 1067 ? 30.187 -20.757 -59.229 1.00 77.62 1067 GLU A CA 1
ATOM 8764 C C . GLU A 1 1067 ? 30.925 -20.389 -57.932 1.00 77.62 1067 GLU A C 1
ATOM 8766 O O . GLU A 1 1067 ? 31.444 -21.253 -57.226 1.00 77.62 1067 GLU A O 1
ATOM 8771 N N . SER A 1 1068 ? 30.964 -19.096 -57.601 1.00 77.31 1068 SER A N 1
ATOM 8772 C CA . SER A 1 1068 ? 31.496 -18.590 -56.330 1.00 77.31 1068 SER A CA 1
ATOM 8773 C C . SER A 1 1068 ? 30.592 -17.504 -55.756 1.00 77.31 1068 SER A C 1
ATOM 8775 O O . SER A 1 1068 ? 30.094 -16.649 -56.490 1.00 77.31 1068 SER A O 1
ATOM 8777 N N . ARG A 1 1069 ? 30.391 -17.542 -54.435 1.00 81.25 1069 ARG A N 1
ATOM 8778 C CA . ARG A 1 1069 ? 29.477 -16.672 -53.689 1.00 81.25 1069 ARG A CA 1
ATOM 8779 C C . ARG A 1 1069 ? 30.242 -15.902 -52.618 1.00 81.25 1069 ARG A C 1
ATOM 8781 O O . ARG A 1 1069 ? 30.869 -16.511 -51.753 1.00 81.25 1069 ARG A O 1
ATOM 8788 N N . ILE A 1 1070 ? 30.162 -14.576 -52.653 1.00 81.88 1070 ILE A N 1
ATOM 8789 C CA . ILE A 1 1070 ? 30.724 -13.676 -51.636 1.00 81.88 1070 ILE A CA 1
ATOM 8790 C C . ILE A 1 1070 ? 29.566 -12.905 -51.004 1.00 81.88 1070 ILE A C 1
ATOM 8792 O O . ILE A 1 1070 ? 28.742 -12.363 -51.733 1.00 81.88 1070 ILE A O 1
ATOM 8796 N N . VAL A 1 1071 ? 29.498 -12.853 -49.669 1.00 80.44 1071 VAL A N 1
ATOM 8797 C CA . VAL A 1 1071 ? 28.449 -12.131 -48.926 1.00 80.44 1071 VAL A CA 1
ATOM 8798 C C . VAL A 1 1071 ? 29.087 -11.100 -47.995 1.00 80.44 1071 VAL A C 1
ATOM 8800 O O . VAL A 1 1071 ? 29.936 -11.442 -47.173 1.00 80.44 1071 VAL A O 1
ATOM 8803 N N . GLU A 1 1072 ? 28.659 -9.845 -48.106 1.00 81.69 1072 GLU A N 1
ATOM 8804 C CA . GLU A 1 1072 ? 29.163 -8.699 -47.352 1.00 81.69 1072 GLU A CA 1
ATOM 8805 C C . GLU A 1 1072 ? 28.011 -7.948 -46.660 1.00 81.69 1072 GLU A C 1
ATOM 8807 O O . GLU A 1 1072 ? 27.155 -7.338 -47.305 1.00 81.69 1072 GLU A O 1
ATOM 8812 N N . GLU A 1 1073 ? 27.998 -7.959 -45.324 1.00 81.62 1073 GLU A N 1
ATOM 8813 C CA . GLU A 1 1073 ? 27.121 -7.096 -44.522 1.00 81.62 1073 GLU A CA 1
ATOM 8814 C C . GLU A 1 1073 ? 27.662 -5.656 -44.549 1.00 81.62 1073 GLU A C 1
ATOM 8816 O O . GLU A 1 1073 ? 28.598 -5.325 -43.820 1.00 81.62 1073 GLU A O 1
ATOM 8821 N N . ASN A 1 1074 ? 27.073 -4.794 -45.377 1.00 84.12 1074 ASN A N 1
ATOM 8822 C CA . ASN A 1 1074 ? 27.469 -3.389 -45.494 1.00 84.12 1074 ASN A CA 1
ATOM 8823 C C . ASN A 1 1074 ? 26.848 -2.517 -44.392 1.00 84.12 1074 ASN A C 1
ATOM 8825 O O . ASN A 1 1074 ? 27.492 -1.595 -43.883 1.00 84.12 1074 ASN A O 1
ATOM 8829 N N . ILE A 1 1075 ? 25.606 -2.815 -43.997 1.00 88.94 1075 ILE A N 1
ATOM 8830 C CA . ILE A 1 1075 ? 24.919 -2.162 -42.878 1.00 88.94 1075 ILE A CA 1
ATOM 8831 C C . ILE A 1 1075 ? 24.240 -3.232 -42.025 1.00 88.94 1075 ILE A C 1
ATOM 8833 O O . ILE A 1 1075 ? 23.489 -4.067 -42.522 1.00 88.94 1075 ILE A O 1
ATOM 8837 N N . PHE A 1 1076 ? 24.458 -3.176 -40.716 1.00 90.56 1076 PHE A N 1
ATOM 8838 C CA . PHE A 1 1076 ? 23.642 -3.869 -39.727 1.00 90.56 1076 PHE A CA 1
ATOM 8839 C C . PHE A 1 1076 ? 23.466 -2.930 -38.536 1.00 90.56 1076 PHE A C 1
ATOM 8841 O O . PHE A 1 1076 ? 24.412 -2.657 -37.796 1.00 90.56 1076 PHE A O 1
ATOM 8848 N N . LEU A 1 1077 ? 22.247 -2.433 -38.358 1.00 91.25 1077 LEU A N 1
ATOM 8849 C CA . LEU A 1 1077 ? 21.842 -1.574 -37.254 1.00 91.25 1077 LEU A CA 1
ATOM 8850 C C . LEU A 1 1077 ? 20.631 -2.195 -36.581 1.00 91.25 1077 LEU A C 1
ATOM 8852 O O . LEU A 1 1077 ? 19.683 -2.598 -37.249 1.00 91.25 1077 LEU A O 1
ATOM 8856 N N . HIS A 1 1078 ? 20.644 -2.267 -35.257 1.00 91.56 1078 HIS A N 1
ATOM 8857 C CA . HIS A 1 1078 ? 19.556 -2.875 -34.508 1.00 91.56 1078 HIS A CA 1
ATOM 8858 C C . HIS A 1 1078 ? 19.471 -2.263 -33.113 1.00 91.56 1078 HIS A C 1
ATOM 8860 O O . HIS A 1 1078 ? 20.452 -2.306 -32.368 1.00 91.56 1078 HIS A O 1
ATOM 8866 N N . ALA A 1 1079 ? 18.313 -1.706 -32.768 1.00 90.38 1079 ALA A N 1
ATOM 8867 C CA . ALA A 1 1079 ? 18.033 -1.100 -31.475 1.00 90.38 1079 ALA A CA 1
ATOM 8868 C C . ALA A 1 1079 ? 16.733 -1.652 -30.883 1.00 90.38 1079 ALA A C 1
ATOM 8870 O O . ALA A 1 1079 ? 15.723 -1.757 -31.575 1.00 90.38 1079 ALA A O 1
ATOM 8871 N N . ARG A 1 1080 ? 16.762 -1.945 -29.584 1.00 92.06 1080 ARG A N 1
ATOM 8872 C CA . ARG A 1 1080 ? 15.615 -2.340 -28.763 1.00 92.06 1080 ARG A CA 1
ATOM 8873 C C . ARG A 1 1080 ? 15.453 -1.360 -27.613 1.00 92.06 1080 ARG A C 1
ATOM 8875 O O . ARG A 1 1080 ? 16.442 -0.939 -27.012 1.00 92.06 1080 ARG A O 1
ATOM 8882 N N . ARG A 1 1081 ? 14.213 -1.032 -27.273 1.00 90.25 1081 ARG A N 1
ATOM 8883 C CA . ARG A 1 1081 ? 13.837 -0.173 -26.152 1.00 90.25 1081 ARG A CA 1
ATOM 8884 C C . ARG A 1 1081 ? 12.641 -0.780 -25.425 1.00 90.25 1081 ARG A C 1
ATOM 8886 O O . ARG A 1 1081 ? 11.672 -1.181 -26.057 1.00 90.25 1081 ARG A O 1
ATOM 8893 N N . ILE A 1 1082 ? 12.694 -0.787 -24.099 1.00 87.56 1082 ILE A N 1
ATOM 8894 C CA . ILE A 1 1082 ? 11.544 -1.036 -23.226 1.00 87.56 1082 ILE A CA 1
ATOM 8895 C C . ILE A 1 1082 ? 11.387 0.201 -22.347 1.00 87.56 1082 ILE A C 1
ATOM 8897 O O . ILE A 1 1082 ? 12.340 0.590 -21.676 1.00 87.56 1082 ILE A O 1
ATOM 8901 N N . ASN A 1 1083 ? 10.214 0.827 -22.358 1.00 87.81 1083 ASN A N 1
ATOM 8902 C CA . ASN A 1 1083 ? 9.840 1.886 -21.423 1.00 87.81 1083 ASN A CA 1
ATOM 8903 C C . ASN A 1 1083 ? 8.783 1.346 -20.452 1.00 87.81 1083 ASN A C 1
ATOM 8905 O O . ASN A 1 1083 ? 7.883 0.620 -20.866 1.00 87.81 1083 ASN A O 1
ATOM 8909 N N . ILE A 1 1084 ? 8.880 1.735 -19.188 1.00 84.50 1084 ILE A N 1
ATOM 8910 C CA . ILE A 1 1084 ? 7.915 1.483 -18.122 1.00 84.50 1084 ILE A CA 1
ATOM 8911 C C . ILE A 1 1084 ? 7.611 2.848 -17.520 1.00 84.50 1084 ILE A C 1
ATOM 8913 O O . ILE A 1 1084 ? 8.460 3.405 -16.830 1.00 84.50 1084 ILE A O 1
ATOM 8917 N N . ASN A 1 1085 ? 6.435 3.396 -17.791 1.00 88.00 1085 ASN A N 1
ATOM 8918 C CA . ASN A 1 1085 ? 5.992 4.659 -17.222 1.00 88.00 1085 ASN A CA 1
ATOM 8919 C C . ASN A 1 1085 ? 4.897 4.369 -16.193 1.00 88.00 1085 ASN A C 1
ATOM 8921 O O . ASN A 1 1085 ? 3.914 3.702 -16.498 1.00 88.00 1085 ASN A O 1
ATOM 8925 N N . LEU A 1 1086 ? 5.073 4.875 -14.983 1.00 84.50 1086 LEU A N 1
ATOM 8926 C CA . LEU A 1 1086 ? 4.098 4.871 -13.901 1.00 84.50 1086 LEU A CA 1
ATOM 8927 C C . LEU A 1 1086 ? 3.820 6.336 -13.563 1.00 84.50 1086 LEU A C 1
ATOM 8929 O O . LEU A 1 1086 ? 4.753 7.051 -13.209 1.00 84.50 1086 LEU A O 1
ATOM 8933 N N . ASP A 1 1087 ? 2.576 6.792 -13.678 1.00 87.31 1087 ASP A N 1
ATOM 8934 C CA . ASP A 1 1087 ? 2.132 8.119 -13.238 1.00 87.31 1087 ASP A CA 1
ATOM 8935 C C . ASP A 1 1087 ? 0.971 7.937 -12.256 1.00 87.31 1087 ASP A C 1
ATOM 8937 O O . ASP A 1 1087 ? -0.170 7.690 -12.651 1.00 87.31 1087 ASP A O 1
ATOM 8941 N N . THR A 1 1088 ? 1.283 8.008 -10.963 1.00 76.81 1088 THR A N 1
ATOM 8942 C CA . THR A 1 1088 ? 0.321 7.837 -9.872 1.00 76.81 1088 THR A CA 1
ATOM 8943 C C . THR A 1 1088 ? 0.070 9.174 -9.198 1.00 76.81 1088 THR A C 1
ATOM 8945 O O . THR A 1 1088 ? 0.972 9.762 -8.611 1.00 76.81 1088 THR A O 1
ATOM 8948 N N . TYR A 1 1089 ? -1.170 9.641 -9.210 1.00 81.38 1089 TYR A N 1
ATOM 8949 C CA . TYR A 1 1089 ? -1.638 10.767 -8.419 1.00 81.38 1089 TYR A CA 1
ATOM 8950 C C . TYR A 1 1089 ? -2.445 10.290 -7.215 1.00 81.38 1089 TYR A C 1
ATOM 8952 O O . TYR A 1 1089 ? -3.368 9.491 -7.362 1.00 81.38 1089 TYR A O 1
ATOM 8960 N N . LEU A 1 1090 ? -2.162 10.859 -6.047 1.00 63.41 1090 LEU A N 1
ATOM 8961 C CA . LEU A 1 1090 ? -3.046 10.812 -4.891 1.00 63.41 1090 LEU A CA 1
ATOM 8962 C C . LEU A 1 1090 ? -3.218 12.233 -4.354 1.00 63.41 1090 LEU A C 1
ATOM 8964 O O . LEU A 1 1090 ? -2.245 12.889 -3.989 1.00 63.41 1090 LEU A O 1
ATOM 8968 N N . GLY A 1 1091 ? -4.452 12.716 -4.290 1.00 59.59 1091 GLY A N 1
ATOM 8969 C CA . GLY A 1 1091 ? -4.759 14.041 -3.769 1.00 59.59 1091 GLY A CA 1
ATOM 8970 C C . GLY A 1 1091 ? -6.105 14.105 -3.074 1.00 59.59 1091 GLY A C 1
ATOM 8971 O O . GLY A 1 1091 ? -6.862 13.140 -3.047 1.00 59.59 1091 GLY A O 1
ATOM 8972 N N . TYR A 1 1092 ? -6.400 15.261 -2.503 1.00 57.41 1092 TYR A N 1
ATOM 8973 C CA . TYR A 1 1092 ? -7.608 15.531 -1.749 1.00 57.41 1092 TYR A CA 1
ATOM 8974 C C . TYR A 1 1092 ? -8.182 16.885 -2.164 1.00 57.41 1092 TYR A C 1
ATOM 8976 O O . TYR A 1 1092 ? -7.561 17.925 -1.936 1.00 57.41 1092 TYR A O 1
ATOM 8984 N N . SER A 1 1093 ? -9.363 16.871 -2.781 1.00 70.44 1093 SER A N 1
ATOM 8985 C CA . SER A 1 1093 ? -10.125 18.074 -3.112 1.00 70.44 1093 SER A CA 1
ATOM 8986 C C . SER A 1 1093 ? -10.983 18.525 -1.935 1.00 70.44 1093 SER A C 1
ATOM 8988 O O . SER A 1 1093 ? -11.743 17.761 -1.343 1.00 70.44 1093 SER A O 1
ATOM 8990 N N . LEU A 1 1094 ? -10.901 19.810 -1.638 1.00 59.25 1094 LEU A N 1
ATOM 8991 C CA . LEU A 1 1094 ? -11.789 20.574 -0.778 1.00 59.25 1094 LEU A CA 1
ATOM 8992 C C . LEU A 1 1094 ? -12.631 21.475 -1.677 1.00 59.25 1094 LEU A C 1
ATOM 8994 O O . LEU A 1 1094 ? -12.097 22.027 -2.628 1.00 59.25 1094 LEU A O 1
ATOM 8998 N N . ASN A 1 1095 ? -13.893 21.723 -1.335 1.00 71.31 1095 ASN A N 1
ATOM 8999 C CA . ASN A 1 1095 ? -14.622 22.873 -1.875 1.00 71.31 1095 ASN A CA 1
ATOM 9000 C C . ASN A 1 1095 ? -14.837 23.882 -0.731 1.00 71.31 1095 ASN A C 1
ATOM 9002 O O . ASN A 1 1095 ? -15.746 23.651 0.073 1.00 71.31 1095 ASN A O 1
ATOM 9006 N N . PRO A 1 1096 ? -13.991 24.928 -0.572 1.00 48.84 1096 PRO A N 1
ATOM 9007 C CA . PRO A 1 1096 ? -14.176 25.951 0.464 1.00 48.84 1096 PRO A CA 1
ATOM 9008 C C . PRO A 1 1096 ? -15.459 26.773 0.287 1.00 48.84 1096 PRO A C 1
ATOM 9010 O O . PRO A 1 1096 ? -16.040 27.220 1.270 1.00 48.84 1096 PRO A O 1
ATOM 9013 N N . THR A 1 1097 ? -15.912 26.944 -0.956 1.00 56.38 1097 THR A N 1
ATOM 9014 C CA . THR A 1 1097 ? -17.217 27.515 -1.323 1.00 56.38 1097 THR A CA 1
ATOM 9015 C C . THR A 1 1097 ? -17.789 26.713 -2.496 1.00 56.38 1097 THR A C 1
ATOM 9017 O O . THR A 1 1097 ? -17.065 25.935 -3.115 1.00 56.38 1097 THR A O 1
ATOM 9020 N N . GLU A 1 1098 ? -19.066 26.888 -2.847 1.00 62.44 1098 GLU A N 1
ATOM 9021 C CA . GLU A 1 1098 ? -19.666 26.185 -4.002 1.00 62.44 1098 GLU A CA 1
ATOM 9022 C C . GLU A 1 1098 ? -18.931 26.465 -5.326 1.00 62.44 1098 GLU A C 1
ATOM 9024 O O . GLU A 1 1098 ? -18.858 25.600 -6.202 1.00 62.44 1098 GLU A O 1
ATOM 9029 N N . ASN A 1 1099 ? -18.323 27.652 -5.424 1.00 61.53 1099 ASN A N 1
ATOM 9030 C CA . ASN A 1 1099 ? -17.581 28.113 -6.590 1.00 61.53 1099 ASN A CA 1
ATOM 9031 C C . ASN A 1 1099 ? -16.062 27.927 -6.480 1.00 61.53 1099 ASN A C 1
ATOM 9033 O O . ASN A 1 1099 ? -15.372 28.291 -7.419 1.00 61.53 1099 ASN A O 1
ATOM 9037 N N . ILE A 1 1100 ? -15.501 27.379 -5.397 1.00 61.88 1100 ILE A N 1
ATOM 9038 C CA . ILE A 1 1100 ? -14.047 27.176 -5.262 1.00 61.88 1100 ILE A CA 1
ATOM 9039 C C . ILE A 1 1100 ? -13.765 25.725 -4.902 1.00 61.88 1100 ILE A C 1
ATOM 9041 O O . ILE A 1 1100 ? -14.292 25.223 -3.919 1.00 61.88 1100 ILE A O 1
ATOM 9045 N N . ASN A 1 1101 ? -12.862 25.091 -5.646 1.00 73.69 1101 ASN A N 1
ATOM 9046 C CA . ASN A 1 1101 ? -12.275 23.790 -5.349 1.00 73.69 1101 ASN A CA 1
ATOM 9047 C C . ASN A 1 1101 ? -10.770 23.955 -5.104 1.00 73.69 1101 ASN A C 1
ATOM 9049 O O . ASN A 1 1101 ? -10.090 24.502 -5.958 1.00 73.69 1101 ASN A O 1
ATOM 9053 N N . VAL A 1 1102 ? -10.230 23.492 -3.980 1.00 59.28 1102 VAL A N 1
ATOM 9054 C CA . VAL A 1 1102 ? -8.788 23.446 -3.694 1.00 59.28 1102 VAL A CA 1
ATOM 9055 C C . VAL A 1 1102 ? -8.375 21.991 -3.539 1.00 59.28 1102 VAL A C 1
ATOM 9057 O O . VAL A 1 1102 ? -8.808 21.327 -2.606 1.00 59.28 1102 VAL A O 1
ATOM 9060 N N . SER A 1 1103 ? -7.533 21.487 -4.434 1.00 67.56 1103 SER A N 1
ATOM 9061 C CA . SER A 1 1103 ? -6.997 20.127 -4.386 1.00 67.56 1103 SER A CA 1
ATOM 9062 C C . SER A 1 1103 ? -5.533 20.134 -3.960 1.00 67.56 1103 SER A C 1
ATOM 9064 O O . SER A 1 1103 ? -4.701 20.736 -4.631 1.00 67.56 1103 SER A O 1
ATOM 9066 N N . LEU A 1 1104 ? -5.215 19.441 -2.870 1.00 56.22 1104 LEU A N 1
ATOM 9067 C CA . LEU A 1 1104 ? -3.848 19.225 -2.392 1.00 56.22 1104 LEU A CA 1
ATOM 9068 C C . LEU A 1 1104 ? -3.472 17.772 -2.661 1.00 56.22 1104 LEU A C 1
ATOM 9070 O O . LEU A 1 1104 ? -4.192 16.877 -2.228 1.00 56.22 1104 LEU A O 1
ATOM 9074 N N . GLY A 1 1105 ? -2.375 17.505 -3.359 1.00 66.69 1105 GLY A N 1
ATOM 9075 C CA . GLY A 1 1105 ? -1.979 16.133 -3.654 1.00 66.69 1105 GLY A CA 1
ATOM 9076 C C . GLY A 1 1105 ? -0.507 15.964 -3.967 1.00 66.69 1105 GLY A C 1
ATOM 9077 O O . GLY A 1 1105 ? 0.267 16.915 -4.000 1.00 66.69 1105 GLY A O 1
ATOM 9078 N N . MET A 1 1106 ? -0.128 14.718 -4.200 1.00 59.03 1106 MET A N 1
ATOM 9079 C CA . MET A 1 1106 ? 1.211 14.318 -4.583 1.00 59.03 1106 MET A CA 1
ATOM 9080 C C . MET A 1 1106 ? 1.110 13.376 -5.775 1.00 59.03 1106 MET A C 1
ATOM 9082 O O . MET A 1 1106 ? 0.321 12.429 -5.782 1.00 59.03 1106 MET A O 1
ATOM 9086 N N . ARG A 1 1107 ? 1.913 13.649 -6.799 1.00 82.31 1107 ARG A N 1
ATOM 9087 C CA . ARG A 1 1107 ? 2.053 12.793 -7.970 1.00 82.31 1107 ARG A CA 1
ATOM 9088 C C . ARG A 1 1107 ? 3.423 12.135 -7.959 1.00 82.31 1107 ARG A C 1
ATOM 9090 O O . ARG A 1 1107 ? 4.426 12.831 -7.844 1.00 82.31 1107 ARG A O 1
ATOM 9097 N N . TYR A 1 1108 ? 3.470 10.821 -8.089 1.00 78.44 1108 TYR A N 1
ATOM 9098 C CA . TYR A 1 1108 ? 4.693 10.073 -8.324 1.00 78.44 1108 TYR A CA 1
ATOM 9099 C C . TYR A 1 1108 ? 4.751 9.657 -9.788 1.00 78.44 1108 TYR A C 1
ATOM 9101 O O . TYR A 1 1108 ? 3.863 8.960 -10.271 1.00 78.44 1108 TYR A O 1
ATOM 9109 N N . LYS A 1 1109 ? 5.809 10.074 -10.478 1.00 86.75 1109 LYS A N 1
ATOM 9110 C CA . LYS A 1 1109 ? 6.155 9.589 -11.811 1.00 86.75 1109 LYS A CA 1
ATOM 9111 C C . LYS A 1 1109 ? 7.384 8.698 -11.722 1.00 86.75 1109 LYS A C 1
ATOM 9113 O O . LYS A 1 1109 ? 8.333 9.049 -11.030 1.00 86.75 1109 LYS A O 1
ATOM 9118 N N . LEU A 1 1110 ? 7.410 7.601 -12.462 1.00 85.31 1110 LEU A N 1
ATOM 9119 C CA . LEU A 1 1110 ? 8.583 6.750 -12.649 1.00 85.31 1110 LEU A CA 1
ATOM 9120 C C . LEU A 1 1110 ? 8.630 6.296 -14.104 1.00 85.31 1110 LEU A C 1
ATOM 9122 O O . LEU A 1 1110 ? 7.767 5.550 -14.545 1.00 85.31 1110 LEU A O 1
ATOM 9126 N N . ASN A 1 1111 ? 9.660 6.726 -14.823 1.00 88.69 1111 ASN A N 1
ATOM 9127 C CA . ASN A 1 1111 ? 9.950 6.334 -16.194 1.00 88.69 1111 ASN A CA 1
ATOM 9128 C C . ASN A 1 1111 ? 11.197 5.438 -16.184 1.00 88.69 1111 ASN A C 1
ATOM 9130 O O . ASN A 1 1111 ? 12.333 5.908 -16.293 1.00 88.69 1111 ASN A O 1
ATOM 9134 N N . GLY A 1 1112 ? 10.990 4.136 -16.014 1.00 84.56 1112 GLY A N 1
ATOM 9135 C CA . GLY A 1 1112 ? 12.005 3.124 -16.279 1.00 84.56 1112 GLY A CA 1
ATOM 9136 C C . GLY A 1 1112 ? 12.225 2.977 -17.782 1.00 84.56 1112 GLY A C 1
ATOM 9137 O O . GLY A 1 1112 ? 11.280 2.944 -18.564 1.00 84.56 1112 GLY A O 1
ATOM 9138 N N . ARG A 1 1113 ? 13.478 2.884 -18.215 1.00 88.06 1113 ARG A N 1
ATOM 9139 C CA . ARG A 1 1113 ? 13.841 2.706 -19.617 1.00 88.06 1113 ARG A CA 1
ATOM 9140 C C . ARG A 1 1113 ? 15.077 1.828 -19.752 1.00 88.06 1113 ARG A C 1
ATOM 9142 O O . ARG A 1 1113 ? 16.159 2.181 -19.285 1.00 88.06 1113 ARG A O 1
ATOM 9149 N N . TYR A 1 1114 ? 14.908 0.725 -20.466 1.00 85.75 1114 TYR A N 1
ATOM 9150 C CA . TYR A 1 1114 ? 15.969 -0.152 -20.943 1.00 85.75 1114 TYR A CA 1
ATOM 9151 C C . TYR A 1 1114 ? 16.191 0.085 -22.437 1.00 85.75 1114 TYR A C 1
ATOM 9153 O O . TYR A 1 1114 ? 15.233 0.124 -23.205 1.00 85.75 1114 TYR A O 1
ATOM 9161 N N . GLU A 1 1115 ? 17.442 0.232 -22.859 1.00 87.56 1115 GLU A N 1
ATOM 9162 C CA . GLU A 1 1115 ? 17.833 0.399 -24.262 1.00 87.56 1115 GLU A CA 1
ATOM 9163 C C . GLU A 1 1115 ? 18.988 -0.558 -24.575 1.00 87.56 1115 GLU A C 1
ATOM 9165 O O . GLU A 1 1115 ? 19.934 -0.668 -23.796 1.00 87.56 1115 GLU A O 1
ATOM 9170 N N . SER A 1 1116 ? 18.939 -1.276 -25.697 1.00 87.88 1116 SER A N 1
ATOM 9171 C CA . SER A 1 1116 ? 20.030 -2.158 -26.124 1.00 87.88 1116 SER A CA 1
ATOM 9172 C C . SER A 1 1116 ? 20.222 -2.189 -27.635 1.00 87.88 1116 SER A C 1
ATOM 9174 O O . SER A 1 1116 ? 19.312 -1.911 -28.412 1.00 87.88 1116 SER A O 1
ATOM 9176 N N . THR A 1 1117 ? 21.448 -2.490 -28.054 1.00 88.25 1117 THR A N 1
ATOM 9177 C CA . THR A 1 1117 ? 21.852 -2.622 -29.455 1.00 88.25 1117 THR A CA 1
ATOM 9178 C C . THR A 1 1117 ? 22.723 -3.863 -29.618 1.00 88.25 1117 THR A C 1
ATOM 9180 O O . THR A 1 1117 ? 23.516 -4.189 -28.729 1.00 88.25 1117 THR A O 1
ATOM 9183 N N . ASN A 1 1118 ? 22.566 -4.573 -30.738 1.00 82.12 1118 ASN A N 1
ATOM 9184 C CA . ASN A 1 1118 ? 23.429 -5.708 -31.088 1.00 82.12 1118 ASN A CA 1
ATOM 9185 C C . ASN A 1 1118 ? 24.728 -5.193 -31.744 1.00 82.12 1118 ASN A C 1
ATOM 9187 O O . ASN A 1 1118 ? 25.108 -4.042 -31.549 1.00 82.12 1118 ASN A O 1
ATOM 9191 N N . LYS A 1 1119 ? 25.431 -6.033 -32.521 1.00 83.88 1119 LYS A N 1
ATOM 9192 C CA . LYS A 1 1119 ? 26.528 -5.562 -33.380 1.00 83.88 1119 LYS A CA 1
ATOM 9193 C C . LYS A 1 1119 ? 26.069 -4.352 -34.211 1.00 83.88 1119 LYS A C 1
ATOM 9195 O O . LYS A 1 1119 ? 24.940 -4.343 -34.695 1.00 83.88 1119 LYS A O 1
ATOM 9200 N N . ILE A 1 1120 ? 26.941 -3.365 -34.374 1.00 85.12 1120 ILE A N 1
ATOM 9201 C CA . ILE A 1 1120 ? 26.750 -2.218 -35.266 1.00 85.12 1120 ILE A CA 1
ATOM 9202 C C . ILE A 1 1120 ? 27.761 -2.382 -36.392 1.00 85.12 1120 ILE A C 1
ATOM 9204 O O . ILE A 1 1120 ? 28.962 -2.420 -36.130 1.00 85.12 1120 ILE A O 1
ATOM 9208 N N . ILE A 1 1121 ? 27.280 -2.497 -37.626 1.00 87.00 1121 ILE A N 1
ATOM 9209 C CA . ILE A 1 1121 ? 28.107 -2.546 -38.834 1.00 87.00 1121 ILE A CA 1
ATOM 9210 C C . ILE A 1 1121 ? 27.690 -1.381 -39.722 1.00 87.00 1121 ILE A C 1
ATOM 9212 O O . ILE A 1 1121 ? 26.519 -1.284 -40.079 1.00 87.00 1121 ILE A O 1
ATOM 9216 N N . LEU A 1 1122 ? 28.640 -0.509 -40.057 1.00 85.81 1122 LEU A N 1
ATOM 9217 C CA . LEU A 1 1122 ? 28.472 0.651 -40.931 1.00 85.81 1122 LEU A CA 1
ATOM 9218 C C . LEU A 1 1122 ? 29.682 0.758 -41.858 1.00 85.81 1122 LEU A C 1
ATOM 9220 O O . LEU A 1 1122 ? 30.671 1.415 -41.517 1.00 85.81 1122 LEU A O 1
ATOM 9224 N N . LYS A 1 1123 ? 29.620 0.099 -43.021 1.00 80.88 1123 LYS A N 1
ATOM 9225 C CA . LYS A 1 1123 ? 30.743 -0.039 -43.961 1.00 80.88 1123 LYS A CA 1
ATOM 9226 C C . LYS A 1 1123 ? 31.983 -0.578 -43.215 1.00 80.88 1123 LYS A C 1
ATOM 9228 O O . LYS A 1 1123 ? 32.009 -1.730 -42.784 1.00 80.88 1123 LYS A O 1
ATOM 9233 N N . ASN A 1 1124 ? 32.969 0.284 -42.963 1.00 79.75 1124 ASN A N 1
ATOM 9234 C CA . ASN A 1 1124 ? 34.226 -0.057 -42.291 1.00 79.75 1124 ASN A CA 1
ATOM 9235 C C . ASN A 1 1124 ? 34.143 -0.041 -40.750 1.00 79.75 1124 ASN A C 1
ATOM 9237 O O . ASN A 1 1124 ? 35.060 -0.524 -40.087 1.00 79.75 1124 ASN A O 1
ATOM 9241 N N . ILE A 1 1125 ? 33.084 0.518 -40.154 1.00 83.56 1125 ILE A N 1
ATOM 9242 C CA . ILE A 1 1125 ? 32.913 0.577 -38.694 1.00 83.56 1125 ILE A CA 1
ATOM 9243 C C . ILE A 1 1125 ? 32.204 -0.694 -38.221 1.00 83.56 1125 ILE A C 1
ATOM 9245 O O . ILE A 1 1125 ? 31.087 -0.976 -38.651 1.00 83.56 1125 ILE A O 1
ATOM 9249 N N . LYS A 1 1126 ? 32.832 -1.439 -37.304 1.00 84.62 1126 LYS A N 1
ATOM 9250 C CA . LYS A 1 1126 ? 32.266 -2.641 -36.673 1.00 84.62 1126 LYS A CA 1
ATOM 9251 C C . LYS A 1 1126 ? 32.410 -2.530 -35.154 1.00 84.62 1126 LYS A C 1
ATOM 9253 O O . LYS A 1 1126 ? 33.530 -2.528 -34.654 1.00 84.62 1126 LYS A O 1
ATOM 9258 N N . LEU A 1 1127 ? 31.295 -2.426 -34.430 1.00 83.38 1127 LEU A N 1
ATOM 9259 C CA . LEU A 1 1127 ? 31.260 -2.355 -32.962 1.00 83.38 1127 LEU A CA 1
ATOM 9260 C C . LEU A 1 1127 ? 30.424 -3.495 -32.371 1.00 83.38 1127 LEU A C 1
ATOM 9262 O O . LEU A 1 1127 ? 29.410 -3.906 -32.939 1.00 83.38 1127 LEU A O 1
ATOM 9266 N N . TYR A 1 1128 ? 30.820 -3.966 -31.190 1.00 77.81 1128 TYR A N 1
ATOM 9267 C CA . TYR A 1 1128 ? 30.033 -4.908 -30.391 1.00 77.81 1128 TYR A CA 1
ATOM 9268 C C . TYR A 1 1128 ? 28.822 -4.227 -29.746 1.00 77.81 1128 TYR A C 1
ATOM 9270 O O . TYR A 1 1128 ? 28.848 -3.024 -29.478 1.00 77.81 1128 TYR A O 1
ATOM 9278 N N . GLY A 1 1129 ? 27.791 -5.017 -29.438 1.00 77.12 1129 GLY A N 1
ATOM 9279 C CA . GLY A 1 1129 ? 26.566 -4.534 -28.799 1.00 77.12 1129 GLY A CA 1
ATOM 9280 C C . GLY A 1 1129 ? 26.761 -3.903 -27.421 1.00 77.12 1129 GLY A C 1
ATOM 9281 O O . GLY A 1 1129 ? 27.822 -4.003 -26.800 1.00 77.12 1129 GLY A O 1
ATOM 9282 N N . SER A 1 1130 ? 25.716 -3.222 -26.957 1.00 77.50 1130 SER A N 1
ATOM 9283 C CA . SER A 1 1130 ? 25.685 -2.494 -25.686 1.00 77.50 1130 SER A CA 1
ATOM 9284 C C . SER A 1 1130 ? 24.264 -2.449 -25.123 1.00 77.50 1130 SER A C 1
ATOM 9286 O O . SER A 1 1130 ? 23.288 -2.608 -25.858 1.00 77.50 1130 SER A O 1
ATOM 9288 N N . ARG A 1 1131 ? 24.141 -2.228 -23.813 1.00 82.25 1131 ARG A N 1
ATOM 9289 C CA . ARG A 1 1131 ? 22.862 -2.099 -23.106 1.00 82.25 1131 ARG A CA 1
ATOM 9290 C C . ARG A 1 1131 ? 22.948 -1.029 -22.022 1.00 82.25 1131 ARG A C 1
ATOM 9292 O O . ARG A 1 1131 ? 23.974 -0.915 -21.358 1.00 82.25 1131 ARG A O 1
ATOM 9299 N N . HIS A 1 1132 ? 21.864 -0.295 -21.822 1.00 82.94 1132 HIS A N 1
ATOM 9300 C CA . HIS A 1 1132 ? 21.731 0.758 -20.824 1.00 82.94 1132 HIS A CA 1
ATOM 9301 C C . HIS A 1 1132 ? 20.390 0.629 -20.091 1.00 82.94 1132 HIS A C 1
ATOM 9303 O O . HIS A 1 1132 ? 19.375 0.283 -20.695 1.00 82.94 1132 HIS A O 1
ATOM 9309 N N . PHE A 1 1133 ? 20.393 0.926 -18.792 1.00 79.31 1133 PHE A N 1
ATOM 9310 C CA . PHE A 1 1133 ? 19.195 1.047 -17.965 1.00 79.31 1133 PHE A CA 1
ATOM 9311 C C . PHE A 1 1133 ? 19.185 2.436 -17.324 1.00 79.31 1133 PHE A C 1
ATOM 9313 O O . PHE A 1 1133 ? 20.197 2.889 -16.787 1.00 79.31 1133 PHE A O 1
ATOM 9320 N N . SER A 1 1134 ? 18.030 3.091 -17.364 1.00 81.75 1134 SER A N 1
ATOM 9321 C CA . SER A 1 1134 ? 17.785 4.389 -16.739 1.00 81.75 1134 SER A CA 1
ATOM 9322 C C . SER A 1 1134 ? 16.419 4.391 -16.061 1.00 81.75 1134 SER A C 1
ATOM 9324 O O . SER A 1 1134 ? 15.461 3.878 -16.627 1.00 81.75 1134 SER A O 1
ATOM 9326 N N . PHE A 1 1135 ? 16.321 4.967 -14.870 1.00 78.25 1135 PHE A N 1
ATOM 9327 C CA . PHE A 1 1135 ? 15.070 5.169 -14.144 1.00 78.25 1135 PHE A CA 1
ATOM 9328 C C . PHE A 1 1135 ? 14.961 6.646 -13.789 1.00 78.25 1135 PHE A C 1
ATOM 9330 O O . PHE A 1 1135 ? 15.634 7.094 -12.865 1.00 78.25 1135 PHE A O 1
ATOM 9337 N N . ASP A 1 1136 ? 14.148 7.394 -14.534 1.00 85.38 1136 ASP A N 1
ATOM 9338 C CA . ASP A 1 1136 ? 13.875 8.811 -14.283 1.00 85.38 1136 ASP A CA 1
ATOM 9339 C C . ASP A 1 1136 ? 12.558 8.916 -13.487 1.00 85.38 1136 ASP A C 1
ATOM 9341 O O . ASP A 1 1136 ? 11.490 8.653 -14.041 1.00 85.38 1136 ASP A O 1
ATOM 9345 N N . SER A 1 1137 ? 12.595 9.272 -12.202 1.00 81.12 1137 SER A N 1
ATOM 9346 C CA . SER A 1 1137 ? 11.398 9.434 -11.360 1.00 81.12 1137 SER A CA 1
ATOM 9347 C C . SER A 1 1137 ? 11.202 10.876 -10.898 1.00 81.12 1137 SER A C 1
ATOM 9349 O O . SER A 1 1137 ? 12.145 11.657 -10.829 1.00 81.12 1137 SER A O 1
ATOM 9351 N N . ALA A 1 1138 ? 9.962 11.262 -10.604 1.00 81.25 1138 ALA A N 1
ATOM 9352 C CA . ALA A 1 1138 ? 9.646 12.574 -10.061 1.00 81.25 1138 ALA A CA 1
ATOM 9353 C C . ALA A 1 1138 ? 8.578 12.481 -8.971 1.00 81.25 1138 ALA A C 1
ATOM 9355 O O . ALA A 1 1138 ? 7.526 11.879 -9.181 1.00 81.25 1138 ALA A O 1
ATOM 9356 N N . ILE A 1 1139 ? 8.823 13.119 -7.828 1.00 73.88 1139 ILE A N 1
ATOM 9357 C CA . ILE A 1 1139 ? 7.808 13.355 -6.797 1.00 73.88 1139 ILE A CA 1
ATOM 9358 C C . ILE A 1 1139 ? 7.330 14.792 -6.972 1.00 73.88 1139 ILE A C 1
ATOM 9360 O O . ILE A 1 1139 ? 8.126 15.724 -6.940 1.00 73.88 1139 ILE A O 1
ATOM 9364 N N . ILE A 1 1140 ? 6.035 14.977 -7.191 1.00 80.56 1140 ILE A N 1
ATOM 9365 C CA . ILE A 1 1140 ? 5.428 16.259 -7.546 1.00 80.56 1140 ILE A CA 1
ATOM 9366 C C . ILE A 1 1140 ? 4.315 16.559 -6.537 1.00 80.56 1140 ILE A C 1
ATOM 9368 O O . ILE A 1 1140 ? 3.159 16.199 -6.776 1.00 80.56 1140 ILE A O 1
ATOM 9372 N N . PRO A 1 1141 ? 4.629 17.195 -5.395 1.00 58.41 1141 PRO A N 1
ATOM 9373 C CA . PRO A 1 1141 ? 3.626 17.865 -4.585 1.00 58.41 1141 PRO A CA 1
ATOM 9374 C C . PRO A 1 1141 ? 2.935 18.922 -5.447 1.00 58.41 1141 PRO A C 1
ATOM 9376 O O . PRO A 1 1141 ? 3.591 19.695 -6.151 1.00 58.41 1141 PRO A O 1
ATOM 9379 N N . GLU A 1 1142 ? 1.611 18.940 -5.415 1.00 71.69 1142 GLU A N 1
ATOM 9380 C CA . GLU A 1 1142 ? 0.794 19.852 -6.198 1.00 71.69 1142 GLU A CA 1
ATOM 9381 C C . GLU A 1 1142 ? -0.372 20.415 -5.382 1.00 71.69 1142 GLU A C 1
ATOM 9383 O O . GLU A 1 1142 ? -1.103 19.707 -4.688 1.00 71.69 1142 GLU A O 1
ATOM 9388 N N . ILE A 1 1143 ? -0.555 21.723 -5.507 1.00 65.56 1143 ILE A N 1
ATOM 9389 C CA . ILE A 1 1143 ? -1.681 22.485 -4.985 1.00 65.56 1143 ILE A CA 1
ATOM 9390 C C . ILE A 1 1143 ? -2.417 23.021 -6.200 1.00 65.56 1143 ILE A C 1
ATOM 9392 O O . ILE A 1 1143 ? -1.866 23.832 -6.932 1.00 65.56 1143 ILE A O 1
ATOM 9396 N N . LYS A 1 1144 ? -3.654 22.590 -6.425 1.00 75.38 1144 LYS A N 1
ATOM 9397 C CA . LYS A 1 1144 ? -4.569 23.130 -7.438 1.00 75.38 1144 LYS A CA 1
ATOM 9398 C C . LYS A 1 1144 ? -5.664 23.920 -6.730 1.00 75.38 1144 LYS A C 1
ATOM 9400 O O . LYS A 1 1144 ? -6.169 23.484 -5.705 1.00 75.38 1144 LYS A O 1
ATOM 9405 N N . MET A 1 1145 ? -6.081 25.040 -7.292 1.00 63.22 1145 MET A N 1
ATOM 9406 C CA . MET A 1 1145 ? -7.310 25.742 -6.949 1.00 63.22 1145 MET A CA 1
ATOM 9407 C C . MET A 1 1145 ? -8.071 26.031 -8.245 1.00 63.22 1145 MET A C 1
ATOM 9409 O O . MET A 1 1145 ? -7.489 26.461 -9.237 1.00 63.22 1145 MET A O 1
ATOM 9413 N N . THR A 1 1146 ? -9.373 25.785 -8.241 1.00 73.88 1146 THR A N 1
ATOM 9414 C CA . THR A 1 1146 ? -10.251 25.865 -9.403 1.00 73.88 1146 THR A CA 1
ATOM 9415 C C . THR A 1 1146 ? -11.519 26.618 -9.007 1.00 73.88 1146 THR A C 1
ATOM 9417 O O . THR A 1 1146 ? -12.319 26.115 -8.222 1.00 73.88 1146 THR A O 1
ATOM 9420 N N . TYR A 1 1147 ? -11.700 27.827 -9.532 1.00 64.38 1147 TYR A N 1
ATOM 9421 C CA . TYR A 1 1147 ? -12.868 28.675 -9.311 1.00 64.38 1147 TYR A CA 1
ATOM 9422 C C . TYR A 1 1147 ? -13.911 28.437 -10.418 1.00 64.38 1147 TYR A C 1
ATOM 9424 O O . TYR A 1 1147 ? -13.652 28.770 -11.571 1.00 64.38 1147 TYR A O 1
ATOM 9432 N N . LYS A 1 1148 ? -15.094 27.893 -10.110 1.00 70.31 1148 LYS A N 1
ATOM 9433 C CA . LYS A 1 1148 ? -16.239 27.821 -11.038 1.00 70.31 1148 LYS A CA 1
ATOM 9434 C C . LYS A 1 1148 ? -16.796 29.237 -11.246 1.00 70.31 1148 LYS A C 1
ATOM 9436 O O . LYS A 1 1148 ? -17.430 29.789 -10.354 1.00 70.31 1148 LYS A O 1
ATOM 9441 N N . LEU A 1 1149 ? -16.547 29.822 -12.417 1.00 53.75 1149 LEU A N 1
ATOM 9442 C CA . LEU A 1 1149 ? -17.071 31.136 -12.813 1.00 53.75 1149 LEU A CA 1
ATOM 9443 C C . LEU A 1 1149 ? -18.568 31.047 -13.147 1.00 53.75 1149 LEU A C 1
ATOM 9445 O O . LEU A 1 1149 ? -19.350 31.894 -12.733 1.00 53.75 1149 LEU A O 1
ATOM 9449 N N . ILE A 1 1150 ? -18.951 29.990 -13.865 1.00 57.16 1150 ILE A N 1
ATOM 9450 C CA . ILE A 1 1150 ? -20.331 29.548 -14.123 1.00 57.16 1150 ILE A CA 1
ATOM 9451 C C . ILE A 1 1150 ? -20.339 28.012 -14.203 1.00 57.16 1150 ILE A C 1
ATOM 9453 O O . ILE A 1 1150 ? -19.275 27.395 -14.230 1.00 57.16 1150 ILE A O 1
ATOM 9457 N N . HIS A 1 1151 ? -21.515 27.377 -14.274 1.00 55.56 1151 HIS A N 1
ATOM 9458 C CA . HIS A 1 1151 ? -21.665 25.907 -14.233 1.00 55.56 1151 HIS A CA 1
ATOM 9459 C C . HIS A 1 1151 ? -20.717 25.150 -15.189 1.00 55.56 1151 HIS A C 1
ATOM 9461 O O . HIS A 1 1151 ? -20.168 24.109 -14.827 1.00 55.56 1151 HIS A O 1
ATOM 9467 N N . ASN A 1 1152 ? -20.466 25.735 -16.365 1.00 62.22 1152 ASN A N 1
ATOM 9468 C CA . ASN A 1 1152 ? -19.662 25.157 -17.439 1.00 62.22 1152 ASN A CA 1
ATOM 9469 C C . ASN A 1 1152 ? -18.275 25.812 -17.615 1.00 62.22 1152 ASN A C 1
ATOM 9471 O O . ASN A 1 1152 ? -17.551 25.401 -18.508 1.00 62.22 1152 ASN A O 1
ATOM 9475 N N . LEU A 1 1153 ? -17.871 26.818 -16.825 1.00 59.66 1153 LEU A N 1
ATOM 9476 C CA . LEU A 1 1153 ? -16.583 27.520 -16.996 1.00 59.66 1153 LEU A CA 1
ATOM 9477 C C . LEU A 1 1153 ? -15.859 27.685 -15.661 1.00 59.66 1153 LEU A C 1
ATOM 9479 O O . LEU A 1 1153 ? -16.437 28.176 -14.692 1.00 59.66 1153 LEU A O 1
ATOM 9483 N N . LYS A 1 1154 ? -14.574 27.339 -15.623 1.00 75.19 1154 LYS A N 1
ATOM 9484 C CA . LYS A 1 1154 ? -13.746 27.376 -14.419 1.00 75.19 1154 LYS A CA 1
ATOM 9485 C C . LYS A 1 1154 ? -12.424 28.087 -14.681 1.00 75.19 1154 LYS A C 1
ATOM 9487 O O . LYS A 1 1154 ? -11.769 27.784 -15.667 1.00 75.19 1154 LYS A O 1
ATOM 9492 N N . ALA A 1 1155 ? -11.986 28.962 -13.785 1.00 54.47 1155 ALA A N 1
ATOM 9493 C CA . ALA A 1 1155 ? -10.594 29.401 -13.713 1.00 54.47 1155 ALA A CA 1
ATOM 9494 C C . ALA A 1 1155 ? -9.788 28.423 -12.854 1.00 54.47 1155 ALA A C 1
ATOM 9496 O O . ALA A 1 1155 ? -10.299 27.906 -11.867 1.00 54.47 1155 ALA A O 1
ATOM 9497 N N . ARG A 1 1156 ? -8.531 28.172 -13.206 1.00 74.38 1156 ARG A N 1
ATOM 9498 C CA . ARG A 1 1156 ? -7.624 27.246 -12.527 1.00 74.38 1156 ARG A CA 1
ATOM 9499 C C . ARG A 1 1156 ? -6.303 27.946 -12.229 1.00 74.38 1156 ARG A C 1
ATOM 9501 O O . ARG A 1 1156 ? -5.777 28.673 -13.067 1.00 74.38 1156 ARG A O 1
ATOM 9508 N N . ILE A 1 1157 ? -5.748 27.680 -11.058 1.00 57.03 1157 ILE A N 1
ATOM 9509 C CA . ILE A 1 1157 ? -4.365 27.962 -10.680 1.00 57.03 1157 ILE A CA 1
ATOM 9510 C C . ILE A 1 1157 ? -3.792 26.705 -10.029 1.00 57.03 1157 ILE A C 1
ATOM 9512 O O . ILE A 1 1157 ? -4.496 26.009 -9.302 1.00 57.03 1157 ILE A O 1
ATOM 9516 N N . SER A 1 1158 ? -2.536 26.361 -10.285 1.00 70.25 1158 SER A N 1
ATOM 9517 C CA . SER A 1 1158 ? -1.897 25.233 -9.625 1.00 70.25 1158 SER A CA 1
ATOM 9518 C C . SER A 1 1158 ? -0.397 25.394 -9.477 1.00 70.25 1158 SER A C 1
ATOM 9520 O O . SER A 1 1158 ? 0.300 25.478 -10.483 1.00 70.25 1158 SER A O 1
ATOM 9522 N N . ALA A 1 1159 ? 0.093 25.366 -8.243 1.00 57.59 1159 ALA A N 1
ATOM 9523 C CA . ALA A 1 1159 ? 1.511 25.277 -7.935 1.00 57.59 1159 ALA A CA 1
ATOM 9524 C C . ALA A 1 1159 ? 1.932 23.801 -7.863 1.00 57.59 1159 ALA A C 1
ATOM 9526 O O . ALA A 1 1159 ? 1.369 23.027 -7.094 1.00 57.59 1159 ALA A O 1
ATOM 9527 N N . GLU A 1 1160 ? 2.923 23.416 -8.656 1.00 77.81 1160 GLU A N 1
ATOM 9528 C CA . GLU A 1 1160 ? 3.570 22.105 -8.656 1.00 77.81 1160 GLU A CA 1
ATOM 9529 C C . GLU A 1 1160 ? 5.048 22.296 -8.276 1.00 77.81 1160 GLU A C 1
ATOM 9531 O O . GLU A 1 1160 ? 5.708 23.198 -8.801 1.00 77.81 1160 GLU A O 1
ATOM 9536 N N . LEU A 1 1161 ? 5.581 21.442 -7.397 1.00 64.94 1161 LEU A N 1
ATOM 9537 C CA . LEU A 1 1161 ? 6.994 21.446 -6.988 1.00 64.94 1161 LEU A CA 1
ATOM 9538 C C . LEU A 1 1161 ? 7.695 20.133 -7.400 1.00 64.94 1161 LEU A C 1
ATOM 9540 O O . LEU A 1 1161 ? 8.095 19.356 -6.533 1.00 64.94 1161 LEU A O 1
ATOM 9544 N N . PRO A 1 1162 ? 7.785 19.803 -8.704 1.00 76.00 1162 PRO A N 1
ATOM 9545 C CA . PRO A 1 1162 ? 8.385 18.550 -9.152 1.00 76.00 1162 PRO A CA 1
ATOM 9546 C C . PRO A 1 1162 ? 9.861 18.426 -8.746 1.00 76.00 1162 PRO A C 1
ATOM 9548 O O . PRO A 1 1162 ? 10.718 19.193 -9.186 1.00 76.00 1162 PRO A O 1
ATOM 9551 N N . MET A 1 1163 ? 10.138 17.407 -7.934 1.00 74.38 1163 MET A N 1
ATOM 9552 C CA . MET A 1 1163 ? 11.460 16.950 -7.517 1.00 74.38 1163 MET A CA 1
ATOM 9553 C C . MET A 1 1163 ? 11.862 15.766 -8.396 1.00 74.38 1163 MET A C 1
ATOM 9555 O O . MET A 1 1163 ? 11.236 14.709 -8.316 1.00 74.38 1163 MET A O 1
ATOM 9559 N N . TYR A 1 1164 ? 12.874 15.938 -9.241 1.00 80.19 1164 TYR A N 1
ATOM 9560 C CA . TYR A 1 1164 ? 13.321 14.941 -10.212 1.00 80.19 1164 TYR A CA 1
ATOM 9561 C C . TYR A 1 1164 ? 14.518 14.142 -9.693 1.00 80.19 1164 TYR A C 1
ATOM 9563 O O . TYR A 1 1164 ? 15.479 14.698 -9.158 1.00 80.19 1164 TYR A O 1
ATOM 9571 N N . PHE A 1 1165 ? 14.484 12.836 -9.933 1.00 72.06 1165 PHE A N 1
ATOM 9572 C CA . PHE A 1 1165 ? 15.510 11.858 -9.601 1.00 72.06 1165 PHE A CA 1
ATOM 9573 C C . PHE A 1 1165 ? 15.823 11.012 -10.844 1.00 72.06 1165 PHE A C 1
ATOM 9575 O O . PHE A 1 1165 ? 14.958 10.770 -11.686 1.00 72.06 1165 PHE A O 1
ATOM 9582 N N . LYS A 1 1166 ? 17.059 10.533 -10.972 1.00 78.88 1166 LYS A N 1
ATOM 9583 C CA . LYS A 1 1166 ? 17.504 9.652 -12.054 1.00 78.88 1166 LYS A CA 1
ATOM 9584 C C . LYS A 1 1166 ? 18.520 8.650 -11.527 1.00 78.88 1166 LYS A C 1
ATOM 9586 O O . LYS A 1 1166 ? 19.579 9.052 -11.060 1.00 78.88 1166 LYS A O 1
ATOM 9591 N N . ASN A 1 1167 ? 18.218 7.358 -11.659 1.00 64.56 1167 ASN A N 1
ATOM 9592 C CA . ASN A 1 1167 ? 19.015 6.245 -11.126 1.00 64.56 1167 ASN A CA 1
ATOM 9593 C C . ASN A 1 1167 ? 19.292 6.388 -9.615 1.00 64.56 1167 ASN A C 1
ATOM 9595 O O . ASN A 1 1167 ? 20.430 6.266 -9.182 1.00 64.56 1167 ASN A O 1
ATOM 9599 N N . LYS A 1 1168 ? 18.234 6.648 -8.830 1.00 63.03 1168 LYS A N 1
ATOM 9600 C CA . LYS A 1 1168 ? 18.237 7.027 -7.397 1.00 63.03 1168 LYS A CA 1
ATOM 9601 C C . LYS A 1 1168 ? 18.773 8.432 -7.080 1.00 63.03 1168 LYS A C 1
ATOM 9603 O O . LYS A 1 1168 ? 18.255 9.058 -6.162 1.00 63.03 1168 LYS A O 1
ATOM 9608 N N . ASP A 1 1169 ? 19.725 8.967 -7.841 1.00 58.41 1169 ASP A N 1
ATOM 9609 C CA . ASP A 1 1169 ? 20.244 10.320 -7.601 1.00 58.41 1169 ASP A CA 1
ATOM 9610 C C . ASP A 1 1169 ? 19.169 11.395 -7.814 1.00 58.41 1169 ASP A C 1
ATOM 9612 O O . ASP A 1 1169 ? 18.581 11.484 -8.894 1.00 58.41 1169 ASP A O 1
ATOM 9616 N N . PHE A 1 1170 ? 19.007 12.314 -6.868 1.00 67.56 1170 PHE A N 1
ATOM 9617 C CA . PHE A 1 1170 ? 18.327 13.583 -7.128 1.00 67.56 1170 PHE A CA 1
ATOM 9618 C C . PHE A 1 1170 ? 19.031 14.374 -8.252 1.00 67.56 1170 PHE A C 1
ATOM 9620 O O . PHE A 1 1170 ? 20.260 14.342 -8.369 1.00 67.56 1170 PHE A O 1
ATOM 9627 N N . LYS A 1 1171 ? 18.261 15.097 -9.076 1.00 82.94 1171 LYS A N 1
ATOM 9628 C CA . LYS A 1 1171 ? 18.775 15.949 -10.162 1.00 82.94 1171 LYS A CA 1
ATOM 9629 C C . LYS A 1 1171 ? 18.399 17.419 -9.995 1.00 82.94 1171 LYS A C 1
ATOM 9631 O O . LYS A 1 1171 ? 19.294 18.257 -10.000 1.00 82.94 1171 LYS A O 1
ATOM 9636 N N . GLU A 1 1172 ? 17.118 17.737 -9.834 1.00 76.38 1172 GLU A N 1
ATOM 9637 C CA . GLU A 1 1172 ? 16.647 19.121 -9.687 1.00 76.38 1172 GLU A CA 1
ATOM 9638 C C . GLU A 1 1172 ? 15.261 19.190 -9.024 1.00 76.38 1172 GLU A C 1
ATOM 9640 O O . GLU A 1 1172 ? 14.470 18.252 -9.121 1.00 76.38 1172 GLU A O 1
ATOM 9645 N N . VAL A 1 1173 ? 14.944 20.322 -8.387 1.00 66.62 1173 VAL A N 1
ATOM 9646 C CA . VAL A 1 1173 ? 13.557 20.726 -8.111 1.00 66.62 1173 VAL A CA 1
ATOM 9647 C C . VAL A 1 1173 ? 13.223 21.862 -9.068 1.00 66.62 1173 VAL A C 1
ATOM 9649 O O . VAL A 1 1173 ? 13.960 22.846 -9.124 1.00 66.62 1173 VAL A O 1
ATOM 9652 N N . LYS A 1 1174 ? 12.099 21.764 -9.781 1.00 74.12 1174 LYS A N 1
ATOM 9653 C CA . LYS A 1 1174 ? 11.494 22.923 -10.457 1.00 74.12 1174 LYS A CA 1
ATOM 9654 C C . LYS A 1 1174 ? 10.271 23.384 -9.670 1.00 74.12 1174 LYS A C 1
ATOM 9656 O O . LYS A 1 1174 ? 9.622 22.586 -8.999 1.00 74.12 1174 LYS A O 1
ATOM 9661 N N . PHE A 1 1175 ? 9.943 24.666 -9.773 1.00 65.19 1175 PHE A N 1
ATOM 9662 C CA . PHE A 1 1175 ? 8.694 25.226 -9.267 1.00 65.19 1175 PHE A CA 1
ATOM 9663 C C . PHE A 1 1175 ? 7.892 25.776 -10.443 1.00 65.19 1175 PHE A C 1
ATOM 9665 O O . PHE A 1 1175 ? 8.406 26.584 -11.214 1.00 65.19 1175 PHE A O 1
ATOM 9672 N N . ASN A 1 1176 ? 6.650 25.313 -10.585 1.00 70.06 1176 ASN A N 1
ATOM 9673 C CA . ASN A 1 1176 ? 5.775 25.647 -11.705 1.00 70.06 1176 ASN A CA 1
ATOM 9674 C C . ASN A 1 1176 ? 4.393 26.055 -11.186 1.00 70.06 1176 ASN A C 1
ATOM 9676 O O . ASN A 1 1176 ? 3.670 25.228 -10.636 1.00 70.06 1176 ASN A O 1
ATOM 9680 N N . ILE A 1 1177 ? 3.979 27.294 -11.426 1.00 60.06 1177 ILE A N 1
ATOM 9681 C CA . ILE A 1 1177 ? 2.596 27.748 -11.270 1.00 60.06 1177 ILE A CA 1
ATOM 9682 C C . ILE A 1 1177 ? 1.930 27.712 -12.643 1.00 60.06 1177 ILE A C 1
ATOM 9684 O O . ILE A 1 1177 ? 2.290 28.474 -13.534 1.00 60.06 1177 ILE A O 1
ATOM 9688 N N . LYS A 1 1178 ? 0.929 26.856 -12.826 1.00 71.25 1178 LYS A N 1
ATOM 9689 C CA . LYS A 1 1178 ? 0.060 26.876 -14.008 1.00 71.25 1178 LYS A CA 1
ATOM 9690 C C . LYS A 1 1178 ? -1.187 27.684 -13.686 1.00 71.25 1178 LYS A C 1
ATOM 9692 O O . LYS A 1 1178 ? -1.780 27.481 -12.634 1.00 71.25 1178 LYS A O 1
ATOM 9697 N N . THR A 1 1179 ? -1.619 28.562 -14.573 1.00 59.94 1179 THR A N 1
ATOM 9698 C CA . THR A 1 1179 ? -2.940 29.207 -14.522 1.00 59.94 1179 THR A CA 1
ATOM 9699 C C . THR A 1 1179 ? -3.707 28.862 -15.792 1.00 59.94 1179 THR A C 1
ATOM 9701 O O . THR A 1 1179 ? -3.091 28.441 -16.769 1.00 59.94 1179 THR A O 1
ATOM 9704 N N . GLY A 1 1180 ? -5.034 28.976 -15.808 1.00 66.94 1180 GLY A N 1
ATOM 9705 C CA . GLY A 1 1180 ? -5.828 28.716 -17.012 1.00 66.94 1180 GLY A CA 1
ATOM 9706 C C . GLY A 1 1180 ? -7.339 28.809 -16.819 1.00 66.94 1180 GLY A C 1
ATOM 9707 O O . GLY A 1 1180 ? -7.821 29.064 -15.718 1.00 66.94 1180 GLY A O 1
ATOM 9708 N N . LEU A 1 1181 ? -8.086 28.597 -17.901 1.00 54.88 1181 LEU A N 1
ATOM 9709 C CA . LEU A 1 1181 ? -9.546 28.505 -17.933 1.00 54.88 1181 LEU A CA 1
ATOM 9710 C C . LEU A 1 1181 ? -9.961 27.165 -18.555 1.00 54.88 1181 LEU A C 1
ATOM 9712 O O . LEU A 1 1181 ? -9.539 26.871 -19.668 1.00 54.88 1181 LEU A O 1
ATOM 9716 N N . GLU A 1 1182 ? -10.794 26.387 -17.857 1.00 70.81 1182 GLU A N 1
ATOM 9717 C CA . GLU A 1 1182 ? -11.414 25.122 -18.284 1.00 70.81 1182 GLU A CA 1
ATOM 9718 C C . GLU A 1 1182 ? -12.917 25.354 -18.545 1.00 70.81 1182 GLU A C 1
ATOM 9720 O O . GLU A 1 1182 ? -13.687 25.576 -17.609 1.00 70.81 1182 GLU A O 1
ATOM 9725 N N . TYR A 1 1183 ? -13.356 25.289 -19.803 1.00 56.31 1183 TYR A N 1
ATOM 9726 C CA . TYR A 1 1183 ? -14.773 25.220 -20.181 1.00 56.31 1183 TYR A CA 1
ATOM 9727 C C . TYR A 1 1183 ? -15.186 23.761 -20.385 1.00 56.31 1183 TYR A C 1
ATOM 9729 O O . TYR A 1 1183 ? -14.443 23.028 -21.025 1.00 56.31 1183 TYR A O 1
ATOM 9737 N N . LYS A 1 1184 ? -16.350 23.328 -19.891 1.00 60.28 1184 LYS A N 1
ATOM 9738 C CA . LYS A 1 1184 ? -16.865 21.953 -19.985 1.00 60.28 1184 LYS A CA 1
ATOM 9739 C C . LYS A 1 1184 ? -18.374 21.950 -20.249 1.00 60.28 1184 LYS A C 1
ATOM 9741 O O . LYS A 1 1184 ? -19.106 22.565 -19.480 1.00 60.28 1184 LYS A O 1
ATOM 9746 N N . TRP A 1 1185 ? -18.827 21.248 -21.290 1.00 50.34 1185 TRP A N 1
ATOM 9747 C CA . TRP A 1 1185 ? -20.236 21.170 -21.718 1.00 50.34 1185 TRP A CA 1
ATOM 9748 C C . TRP A 1 1185 ? -20.742 19.730 -21.862 1.00 50.34 1185 TRP A C 1
ATOM 9750 O O . TRP A 1 1185 ? -19.901 18.812 -22.029 1.00 50.34 1185 TRP A O 1
#

Secondary structure (DSSP, 8-state):
-EEEEEEE-SSEEEEEEEES--S-S---GGGGGS-S----SSEEEEEEEE-S-TTSSEEEEEEEEEETTEEEEEEEEEEEETTEEEEEEEEEEE---EE--HHHHHHHGGG--S--S--BPPBPEE-GGGTS--SEEEHHHHHH---BTTTTEE-S-TTGGGGTTSBS-BTTSEEHHHHHHHHHHHHHHH-GGGHHHHHHHHHHHSSSPPPGGGGHHHHHTHHHHHHHHH-HHHHHHHHHHHHHHHHHHTT--SSTTS-TT-HHHHS-HHHHTTSBTTBTT--GGG--TTTT---SS---EEEEE------------------PPPTTS-SEEEEEEE---HHHHIIIIIIHHHHHHTTHHHHHHHTTS-HHHHHHHHHHT-HHHHHHHHHHHHHHHHHH-GGG-GGGGGGGG-EE---HHHHHHHHHHHHHHHHTTTS--SSEEEEE--EEEEEEEEE-SSEEEEEEEEEEEEEEEE-SSEEEEEEEEEEEEEEEEEETTEEEEEEEEEEEEEEEEEESSS--EEEEEEEEEEEEEEEEEEEEEETTEEEEEEEEEEEEEEEEEEEEEEETTEEPEEEEE-B-TTSPBBBTTS-B--GGG--HHHHHHHHHHHHHHTT-----GGG--GGGGB-EEEEE---EEEEEEEEEEEEEEEEEEEETTEEEEEEEE--EEEETTEEEEE--EEEEEEEE---S-TTSTTS--------EEEEEEEEEEEEESS-EEEEEEEEEEE-SSEEEEEEEESS-EEEEEEE----TT-SEEEEEEEEEETTEEEEEEEEEEESTTSEEEEEEEEEEEEE---IIIIIIHHHHHHHHHTS-HHHHHHHHHHHHT----SPPEEEPEEEEEEEEEETTEEEEEEEEEEEEEEEEEEEEEEEEEEEEEEEEEEEEEE--TT-S--EEEEEEEEEEEEEEEEEEEEEEEEEEEEEEEEEEEE--SSEEEEEEEEEEEEEEEEEEEEEEEEEEEEEEEEEEEEEESSSS--HHHHHHTTT-B----TT-HHHHHHHHHHHTT-S----EESSPPTT-SSPPBPPHHHHHHH--SS-EEEEEEEEEEEEEEEEEEEEEEEEEEEEEEEEEETTEEEEEEEEEEEEEEEEEE--EEETTEEE--EEEEEEEEEEEEEEEEEEEEETTEEEEEEEE--EEEETTEEEEE--EEEEEEEEE-

Sequence (1185 aa):
MKISLISDNKYINGRVNYYVKGESSEKIDIDKIDTEKPLKNKVIDYNFSVNPIPDSKVSISFDLYGQDKNFDYGPTIRYANGNIYSDVSVLFNNSKSSYDINNELDKIKHTAPGYDKVEYFKRWTLKEYFKDTDSFIEASKYDGDSVNLSNAEVSGKKGTIRILGYHSGSLYGDSLIRYVAKSVFDEIHANPYFDEISDIIKSFENDRRPFVADFILNALRYKKVMYELENKNQINNIMKKIVKNIYRKSGIGIDRKYSSVGIWSQTPEDFRYLLPEFYDYFDYSKINFDDLNPDYLYTGIKRVQIPKAEARASIQPQFRSSALPNPQDQDYFELVEKFHTFDNDIRDYLISGLYRELELEKIKSISKLGAWDFIKDTFVGSPISLTVHGELKLIQKAIKDPYEIKSLDILRGLYLHQSEKGKNVLEYEENLKEYFSDVDLNDNIAKYTPKIRINLGYINRNNKLGISVLLNDSVNVDSKKYSYTKKSHNLTIDSMYKKGVLDLSSKIKLEFSENDLSKKDNKLKYVYDTISLNTDTYFGFNIPATKKLNLLLGLRHIGQYGWINPKSAMKDGKEITWNIAKRYEYYNPIGKDDKTIIVSETTEKNLVDKEYERIKKDNKKEKLKRDIHQSDYIKTVESKSVKALYEMYNIISPRLTVIYRTYENIIFSSHLELPVGFRNFSPAGIKGMYSGEIKYLIDDSYKDMLFTTKNPIKFKSSGYVEGGAILGNEPGYYFSYKAMADISFLRGDIKGNDKNIDFNFSLNPLMVNLPIKPRLIISKDDTDISTRFGLEYSKGTEFSTIVGFKYIFKSKKNIIEDELKPNILKILSYRNDNEYNKVKAALSDISFNDKLEYIITPFVDIKKEEGNFRLNIKADSIKIMNVVEKKEINSEVKTKNNYFAWSYQDYAWYSFNNSYNYFGDVKKEEKTVNKNETKSLEHEKYDIDIEAEYGQEKGINFNLNIALGYNETKLKDIKEEIKRVETKSKVISIESTKKFINDTDIQNGIGNEVAINEKSLLASLEAFSKYKGAKYHDIYITHKNPFATSYRKITEIELREILAIPYKIEESRIVEENIFLHARRININLDTYLGYSLNPTENINVSLGMRYKLNGRYESTNKIILKNIKLYGSRHFSFDSAIIPEIKMTYKLIHNLKARISAELPMYFKNKDFKEVKFNIKTGLEYKW